Protein 7WLI (pdb70)

Radius of gyration: 34.51 Å; Cα contacts (8 Å, |Δi|>4): 1277; chains: 1; bounding box: 98×107×90 Å

Nearest PDB structures (foldseek):
  7wll-assembly1_A  TM=9.984E-01  e=0.000E+00  Homo sapiens
  9ayk-assembly1_A  TM=9.720E-01  e=9.589E-101  Homo sapiens
  9ayl-assembly1_A  TM=9.694E-01  e=2.306E-98  Homo sapiens
  6kzp-assembly1_A  TM=9.773E-01  e=3.907E-94  Homo sapiens
  8vqc-assembly1_A  TM=8.114E-01  e=1.935E-43  Periplaneta americana

B-factor: mean 88.67, std 48.74, range [13.74, 192.76]

Organism: Homo sapiens (NCBI:txid9606)

Solvent-accessible surface area: 58260 Å² total; per-residue (Å²): 92,89,100,111,74,76,34,56,132,93,28,104,40,99,192,16,97,85,54,3,46,122,20,1,93,63,0,23,91,10,4,17,89,56,73,13,51,112,25,133,120,34,143,55,98,140,4,101,70,22,78,76,85,8,72,134,6,29,97,44,0,26,99,1,2,63,46,27,38,78,6,78,19,102,181,27,177,174,31,2,44,17,84,69,14,22,122,33,2,67,104,3,6,87,16,11,99,75,19,144,46,44,71,136,116,135,83,116,104,81,59,59,55,30,32,45,2,56,12,0,53,2,11,8,29,32,39,89,53,14,84,78,11,8,66,14,17,73,70,2,63,101,65,19,39,55,2,117,58,19,25,72,12,24,28,2,38,21,0,0,31,0,2,19,31,0,34,1,12,1,69,0,2,0,14,24,75,141,139,52,124,52,184,35,139,104,86,29,51,92,40,21,36,61,86,119,128,27,106,92,10,12,1,0,19,43,127,81,40,119,20,53,17,28,16,146,86,23,61,100,101,224,164,78,51,88,9,150,73,9,112,54,17,120,42,40,33,67,6,0,22,126,19,0,2,4,1,8,65,19,37,32,0,91,16,1,0,16,1,0,2,4,37,19,8,0,20,60,1,0,15,12,1,2,11,0,17,14,72,154,7,62,80,20,0,48,91,0,5,66,45,0,4,36,88,11,38,32,15,9,19,1,3,2,4,5,27,1,11,54,5,77,86,97,92,103,136,148,162,154,234,135,76,96,77,135,60,88,39,100,30,109,47,63,164,64,62,110,40,18,42,102,9,3,87,72,4,22,80,14,12,12,84,15,49,42,146,48,65,149,120,37,58,71,97,30,95,106,41,11,63,80,12,2,55,65,8,25,105,21,40,99,44,20,72,39,5,55,30,137,153,61,7,84,63,71,82,83,11,61,52,10,11,82,4,10,110,40,6,71,155,15,55,110,20,144,92,123,43,10,104,74,80,17,70,39,88,34,10,46,2,18,72,8,52,42,59,17,75,83,21,35,78,160,24,56,79,61,4,104,123,8,80,105,71,5,40,29,0,48,110,11,25,95,22,27,20,24,17,25,0,1,35,0,1,29,47,0,11,56,106,2,27,85,150,80,133,71,75,93,47,80,66,24,65,23,13,0,22,41,44,86,38,0,42,10,1,0,25,4,0,3,26,41,12,34,0,10,55,0,3,9,28,0,5,45,48,56,43,62,195,10,8,108,15,0,45,17,0,0,42,99,0,21,19,13,11,66,10,0,10,5,0,14,4,2,32,46,75,78,200,90,156,60,80,92,188,114,40,70,152,54,6,51,45,72,1,120,97,1,12,97,4,9,28,65,34,64,57,96,30,131,92,60,36,110,91,78,106,99,2,54,72,4,23,94,91,13,9,58,54,8,49,34,7,24,74,52,35,21,68,32,61,8,96,174,163,54,125,124,7,1,75,146,45,86,54,31,68,46,5,9,96,3,3,134,9,11,68,84,6,34,90,26,46,129,46,83,96,69,19,81,198,51,99,38,69,43,84,88,8,80,33,43,53,1,54,17,0,38,2,20,10,28,27,23,113,26,6,82,109,15,20,100,39,16,85,50,0,64,144,57,6,22,50,8,58,111,4,12,66,38,50,26,63,23,22,0,1,40,0,1,34,42,2,49,0,42,3,33,34,0,91,32,143,52,60,124,134,25,82,55,92,74,46,0,101,83,33,116,70,135,28,25,59,31,69,8,0,1,10,72,38,51,55,0,53,23,0,0,29,0,0,14,35,52,9,5,0,2,90,1,2,26,29,0,0,17,4,41,23,83,58,47,11,30,71,87,45,98,50,44,189,31,14,112,14,0,34,40,0,1,101,52,2,33,35,8,62,38,1,34,16,0,8,1,0,23,26,29,48,107,100,47,111,98,98,21,104,53,64,22,46,158,103,126,88,102,57,138,90,91,152,75,95,99,131,172,156,166,87,112,193,104,60,87,106,60,13,70,121,105,118,63,91,91,34,53,60,128,29,53,38,150,159,47,44,98,107,26,37,123,9,0,61,72,2,18,74,16,8,35,81,32,50,54,126,44,66,101,81,41,78,59,44,24,80,141,40,21,69,128,6,1,76,23,0,51,110,17,11,78,47,69,76,65,6,60,43,81,53,33,39,134,155,50,139,44,32,63,44,20,47,46,7,8,93,67,4,48,103,9,37,75,33,34,88,41,107,125,89,85,67,107,127,37,89,98,59,82,42,64,56,26,71,17,86,39,11,32,5,0,68,16,30,20,104,92,20,98,23,1,97,62,13,63,76,11,34,87,61,2,87,80,97,15,34,44,10,30,100,18,20,92,14,25,0,29,15,32,0,6,30,0,5,39,26,0,2,103,5,57,39,62,115,119,14,98,37,99,4,0,62,92,54,0,4,0,50,42,26,45,34,0,61,31,0,0,27,1,2,10,15,28,6,57,3,12,4,0,1,45,0,0,13,33,107,14,93,137,78,25,141,10,6,76,25,73,7,97,171,44,0,20,112,5,0,33,26,0,14,96,49,0,76,36,9,35,40,10,8,9,1,18,15,1,14,66,22,20,32,31,73,106,149

GO terms:
  GO:0005245 voltage-gated calcium channel activity (F, IMP)
  GO:0005245 voltage-gated calcium channel activity (F, TAS)
  GO:0007165 signal transduction (P, TAS)
  GO:0005886 plasma membrane (C, TAS)
  GO:0005515 protein binding (F, IPI)
  GO:0005245 voltage-gated calcium channel activity (F, IDA)

Secondary structure (P-SEA, 3-state):
cccccccccccccaaaaaaaaaaaaaaaaaaaacccccccccccaaaaaaaaaaaaaaaaaaaaaaaaaacccccccccccccaaaaaaaaaaaaaaaaaaaaaaccccccccccccccccccccccaaaaaaaaaaaaacccaaaaaaaaaaaaaaaaaaaaacccccccccccccccccccccccccccccccccccccccccccccccccccccccccccccccccccccccccccccccccccccaaaaaaaaaaaaaccaaaaaaaaaaacccccaaaaaaaaaacccccaaaaaaaaaaaaaaaaaaaaaaaacccaaaaaaaaaaaaaaaaaaaaaaaaaaaaaaaccccccaaaaaaaaaaaaaaaaaaaaaaaaaaaccccccccccaaaaaaaaaaaaaaaaaacccccccccccccccccccccccccaaaaaaaaaaaaaaaaaaaaaaaaaaaaaaaaaaaaaccccccccccccccccccccccccaaaaaaaaaaaaaccaaaaaaaaaaaccccccaaaaaaaaaaccccaaaaaaaaaaaaaccccccccaaaaaaaaaaaaaaaaaaccccccccccaaaaaaaaaaaaaaaaaaaaaaaaaaacccccccccccccaaaaaaaaaaaaaaaaaaaaaaccccccaaaaaaaaaaaaaacccccccccaaaaaaaaaaaaaaaaaaaaaaaaaaaaaaaaaaaaacccccccccccccccccccaaaaaaacccccccccccccaaaaaaaaaaaaaccaaaaaaaaaaacccccccccccccccaaaaaaaaaaaaaaaaaaaaaaaaaaaaaaaaaaaaaaaaaaaaaaaaaaaaaaaaccccccccccccccccccccccccaaaaaaaaaaaaaaaaaaaaccccccaaaaaaaaaaaaaaaaaaaaaaaaaaaaccccccccaaaaaaaaaaaaaaaaaaaaaaaaacccccccaaaaaaaaaacccccccccccaaaaaaaaaaaaaacaaaaaaaaaaaaaaaaaaaaaaaacccccccccccccccccccccccaaaaaaaaaaaaaccaaaaaaaaaacccccccccccccccccaaaaaaaaaaaaaaaaaaaaaaaaaaaaaaaac

InterPro domains:
  IPR002077 Voltage-dependent calcium channel, alpha-1 subunit [PR00167] (802-828)
  IPR002077 Voltage-dependent calcium channel, alpha-1 subunit [PR00167] (1361-1373)
  IPR005445 Voltage-dependent calcium channel, T-type, alpha-1 subunit [PR01629] (59-75)
  IPR005445 Voltage-dependent calcium channel, T-type, alpha-1 subunit [PR01629] (101-117)
  IPR005445 Voltage-dependent calcium channel, T-type, alpha-1 subunit [PR01629] (430-444)
  IPR005445 Voltage-dependent calcium channel, T-type, alpha-1 subunit [PR01629] (658-671)
  IPR005445 Voltage-dependent calcium channel, T-type, alpha-1 subunit [PR01629] (1442-1457)
  IPR005821 Ion transport domain [PF00520] (78-408)
  IPR005821 Ion transport domain [PF00520] (640-868)
  IPR005821 Ion transport domain [PF00520] (1169-1441)
  IPR005821 Ion transport domain [PF00520] (1487-1740)
  IPR027359 Voltage-dependent channel domain superfamily [G3DSA:1.20.120.350] (69-190)
  IPR027359 Voltage-dependent channel domain superfamily [G3DSA:1.20.120.350] (631-751)
  IPR027359 Voltage-dependent channel domain superfamily [G3DSA:1.20.120.350] (1161-1294)
  IPR027359 Voltage-dependent channel domain superfamily [G3DSA:1.20.120.350] (1477-1602)
  IPR050599 Voltage-dependent calcium channel alpha-1 subunit [PTHR45628] (30-1755)

Foldseek 3Di:
DVQLVVQQCVLPPVVNLVVVVVLLVVLLVLLQPDFLVPCDVNPDDSSVVSVVSVVVSLVVLVVSLVSQCSHQPPDDCSHQVNDPLSVVSVVLNVLVVVCVVCVVVVNNPLPSVLCSLCSNVSVQCSPVLSVVLVVLLVVLVVLLVLLVVVVVLLLLLLLLLQQLQFFLLLQWFQAFDPDDDDPDDPPDDRGDAPDPPQQPTDRAEADVQPADHHLVVDDQPPVDRPSNRSHHIDRDDQGHLLNQAGSFFSLSSSLVLVCVLLLACLVSSLSSVRRRGNVPCVVVSVVSNCCRNFVRLLLLLLSLLVSSQVSVVVVVVVVPLVCLQVLVCCVPVVVVLVVVVVLLVVLLVLLQFAFFPDDPVSVVVSVVSLVVSLVVLVVVLVSCCNSQPVCRCVVDCLSVLSVVLSVLSVCLVVPPPDDSVQVSVLVNLSSLVSCCVPDPVLVVVVVVLVLLVVSCVSLVVVLVSLLSSLLSSQCSLQAPQQFQADDPPGRHGDQCGSSRSLSSSVNLVLLLLPECVVVVLSSSCSRRHVVCVVSSVVSNCCRSSRSVSSSLSSSLVSPPADDADDDCVLVVVLVLLVVLLVLLQFPFPPDDPPDPVVVVSVVSLVVSLVVLVVVVVRQCNVANDPPDPRGQPNDDLSVVSVVLSVLSVVLVVVVVVCPVCPPCVVVNLVSLLSVLVNSPSSLVSDVLLVVLVVVLVVLVVLLVSLVVVLVSVLSSLLSSQCSQFHQQQWAQPADNSPPFWFVVSSVVVVGDTDHDQQGNRRSVSSSLNLLCLQSSYPLVVVLQSSQQGDDRTTHRHGRNDVVCVCSSVVSNVVSVSSVSVSLSSSLVSVVVVVVVVCVPPVVVVVVCVVVVVVVVVVVPCPPPPQVVLCVVVCVCLQPVCPDPVNVVVVVVLLVVLSVLSSGRGHPDDVVSVVVSLVSLVVSLVVLVVVLVSVCSNDPCPCCVVVVVNVLSVVLSVLSVVLNVVVVCVVVVVDDDDVVVNSVSSSVNSSSNVVVCVVPVVNVLLVVLVVVLCSSLVSLVVVLVSLLSSLLSSCSSQQQPLDDDPQQPAFQLDPLCGSRRSVSVSVVLVSLLSSHCLVSVLSSQQAQHPPPDCNNVDVCVVPSSVSSSVSNVVSVSSSSVSSSSSSSSVVVSVVD

Structure (mmCIF, N/CA/C/O backbone):
data_7WLI
#
_entry.id   7WLI
#
_cell.length_a   1.00
_cell.length_b   1.00
_cell.length_c   1.00
_cell.angle_alpha   90.00
_cell.angle_beta   90.00
_cell.angle_gamma   90.00
#
_symmetry.space_group_name_H-M   'P 1'
#
loop_
_entity.id
_entity.type
_entity.pdbx_description
1 polymer 'Voltage-dependent T-type calcium channel subunit alpha-1I'
2 non-polymer 'CALCIUM ION'
3 non-polymer 2-acetamido-2-deoxy-beta-D-glucopyranose
4 non-polymer 1,2-Distearoyl-sn-glycerophosphoethanolamine
5 non-polymer 'CHOLESTEROL HEMISUCCINATE'
#
loop_
_atom_site.group_PDB
_atom_site.id
_atom_site.type_symbol
_atom_site.label_atom_id
_atom_site.label_alt_id
_atom_site.label_comp_id
_atom_site.label_asym_id
_atom_site.label_entity_id
_atom_site.label_seq_id
_atom_site.pdbx_PDB_ins_code
_atom_site.Cartn_x
_atom_site.Cartn_y
_atom_site.Cartn_z
_atom_site.occupancy
_atom_site.B_iso_or_equiv
_atom_site.auth_seq_id
_atom_site.auth_comp_id
_atom_site.auth_asym_id
_atom_site.auth_atom_id
_atom_site.pdbx_PDB_model_num
ATOM 1 N N . THR A 1 66 ? 87.287 153.673 134.178 1.00 149.14 66 THR A N 1
ATOM 2 C CA . THR A 1 66 ? 86.115 154.321 134.755 1.00 149.14 66 THR A CA 1
ATOM 3 C C . THR A 1 66 ? 86.518 155.477 135.664 1.00 149.14 66 THR A C 1
ATOM 4 O O . THR A 1 66 ? 87.705 155.733 135.867 1.00 149.14 66 THR A O 1
ATOM 8 N N . SER A 1 67 ? 85.519 156.177 136.202 1.00 150.53 67 SER A N 1
ATOM 9 C CA . SER A 1 67 ? 85.797 157.314 137.079 1.00 150.53 67 SER A CA 1
ATOM 10 C C . SER A 1 67 ? 86.554 156.922 138.342 1.00 150.53 67 SER A C 1
ATOM 11 O O . SER A 1 67 ? 87.541 157.602 138.674 1.00 150.53 67 SER A O 1
ATOM 14 N N . PRO A 1 68 ? 86.162 155.884 139.098 1.00 149.25 68 PRO A N 1
ATOM 15 C CA . PRO A 1 68 ? 86.978 155.510 140.268 1.00 149.25 68 PRO A CA 1
ATOM 16 C C . PRO A 1 68 ? 88.403 155.127 139.908 1.00 149.25 68 PRO A C 1
ATOM 17 O O . PRO A 1 68 ? 89.334 155.446 140.657 1.00 149.25 68 PRO A O 1
ATOM 21 N N . ARG A 1 69 ? 88.598 154.446 138.777 1.00 143.44 69 ARG A N 1
ATOM 22 C CA . ARG A 1 69 ? 89.950 154.135 138.327 1.00 143.44 69 ARG A CA 1
ATOM 23 C C . ARG A 1 69 ? 90.703 155.400 137.935 1.00 143.44 69 ARG A C 1
ATOM 24 O O . ARG A 1 69 ? 91.888 155.548 138.254 1.00 143.44 69 ARG A O 1
ATOM 32 N N . ASN A 1 70 ? 90.027 156.328 137.253 1.00 146.84 70 ASN A N 1
ATOM 33 C CA . ASN A 1 70 ? 90.678 157.544 136.777 1.00 146.84 70 ASN A CA 1
ATOM 34 C C . ASN A 1 70 ? 91.193 158.417 137.914 1.00 146.84 70 ASN A C 1
ATOM 35 O O . ASN A 1 70 ? 92.111 159.214 137.698 1.00 146.84 70 ASN A O 1
ATOM 40 N N . TRP A 1 71 ? 90.621 158.290 139.113 1.00 143.69 71 TRP A N 1
ATOM 41 C CA . TRP A 1 71 ? 91.036 159.140 140.224 1.00 143.69 71 TRP A CA 1
ATOM 42 C C . TRP A 1 71 ? 92.485 158.882 140.618 1.00 143.69 71 TRP A C 1
ATOM 43 O O . TRP A 1 71 ? 93.220 159.819 140.952 1.00 143.69 71 TRP A O 1
ATOM 45 N N . CYS A 1 72 ? 92.917 157.620 140.582 1.00 142.04 72 CYS A N 1
ATOM 46 C CA . CYS A 1 72 ? 94.217 157.235 141.112 1.00 142.04 72 CYS A CA 1
ATOM 47 C C . CYS A 1 72 ? 95.259 156.910 140.050 1.00 142.04 72 CYS A C 1
ATOM 48 O O . CYS A 1 72 ? 96.442 156.809 140.391 1.00 142.04 72 CYS A O 1
ATOM 51 N N . ILE A 1 73 ? 94.864 156.743 138.784 1.00 144.50 73 ILE A N 1
ATOM 52 C CA . ILE A 1 73 ? 95.818 156.314 137.762 1.00 144.50 73 ILE A CA 1
ATOM 53 C C . ILE A 1 73 ? 96.950 157.319 137.606 1.00 144.50 73 ILE A C 1
ATOM 54 O O . ILE A 1 73 ? 98.098 156.934 137.353 1.00 144.50 73 ILE A O 1
ATOM 59 N N . LYS A 1 74 ? 96.654 158.613 137.743 1.00 146.32 74 LYS A N 1
ATOM 60 C CA . LYS A 1 74 ? 97.698 159.622 137.604 1.00 146.32 74 LYS A CA 1
ATOM 61 C C . LYS A 1 74 ? 98.763 159.466 138.682 1.00 146.32 74 LYS A C 1
ATOM 62 O O . LYS A 1 74 ? 99.961 159.576 138.401 1.00 146.32 74 LYS A O 1
ATOM 68 N N . MET A 1 75 ? 98.345 159.207 139.924 1.00 144.81 75 MET A N 1
ATOM 69 C CA . MET A 1 75 ? 99.315 159.003 140.995 1.00 144.81 75 MET A CA 1
ATOM 70 C C . MET A 1 75 ? 100.066 157.688 140.820 1.00 144.81 75 MET A C 1
ATOM 71 O O . MET A 1 75 ? 101.280 157.626 141.045 1.00 144.81 75 MET A O 1
ATOM 76 N N . VAL A 1 76 ? 99.360 156.626 140.424 1.00 141.05 76 VAL A N 1
ATOM 77 C CA . VAL A 1 76 ? 100.003 155.327 140.237 1.00 141.05 76 VAL A CA 1
ATOM 78 C C . VAL A 1 76 ? 101.025 155.395 139.109 1.00 141.05 76 VAL A C 1
ATOM 79 O O . VAL A 1 76 ? 102.153 154.906 139.238 1.00 141.05 76 VAL A O 1
ATOM 83 N N . CYS A 1 77 ? 100.648 156.008 137.988 1.00 142.11 77 CYS A N 1
ATOM 84 C CA . CYS A 1 77 ? 101.543 156.106 136.843 1.00 142.11 77 CYS A CA 1
ATOM 85 C C . CYS A 1 77 ? 102.587 157.203 136.997 1.00 142.11 77 CYS A C 1
ATOM 86 O O . CYS A 1 77 ? 103.493 157.294 136.163 1.00 142.11 77 CYS A O 1
ATOM 89 N N . ASN A 1 78 ? 102.482 158.025 138.029 1.00 141.30 78 ASN A N 1
ATOM 90 C CA . ASN A 1 78 ? 103.471 159.065 138.282 1.00 141.30 78 ASN A CA 1
ATOM 91 C C . ASN A 1 78 ? 104.783 158.418 138.708 1.00 141.30 78 ASN A C 1
ATOM 92 O O . ASN A 1 78 ? 104.790 157.632 139.664 1.00 141.30 78 ASN A O 1
ATOM 97 N N . PRO A 1 79 ? 105.902 158.701 138.036 1.00 138.34 79 PRO A N 1
ATOM 98 C CA . PRO A 1 79 ? 107.186 158.132 138.481 1.00 138.34 79 PRO A CA 1
ATOM 99 C C . PRO A 1 79 ? 107.577 158.549 139.888 1.00 138.34 79 PRO A C 1
ATOM 100 O O . PRO A 1 79 ? 108.445 157.903 140.489 1.00 138.34 79 PRO A O 1
ATOM 104 N N . TRP A 1 80 ? 106.975 159.612 140.428 1.00 134.96 80 TRP A N 1
ATOM 105 C CA . TRP A 1 80 ? 107.166 159.934 141.837 1.00 134.96 80 TRP A CA 1
ATOM 106 C C . TRP A 1 80 ? 106.737 158.778 142.730 1.00 134.96 80 TRP A C 1
ATOM 107 O O . TRP A 1 80 ? 107.338 158.548 143.788 1.00 134.96 80 TRP A O 1
ATOM 118 N N . PHE A 1 81 ? 105.702 158.040 142.321 1.00 131.21 81 PHE A N 1
ATOM 119 C CA . PHE A 1 81 ? 105.258 156.895 143.107 1.00 131.21 81 PHE A CA 1
ATOM 120 C C . PHE A 1 81 ? 106.310 155.793 143.120 1.00 131.21 81 PHE A C 1
ATOM 121 O O . PHE A 1 81 ? 106.570 155.192 144.165 1.00 131.21 81 PHE A O 1
ATOM 129 N N . GLU A 1 82 ? 106.934 155.516 141.974 1.00 122.43 82 GLU A N 1
ATOM 130 C CA . GLU A 1 82 ? 108.022 154.543 141.964 1.00 122.43 82 GLU A CA 1
ATOM 131 C C . GLU A 1 82 ? 109.230 155.048 142.742 1.00 122.43 82 GLU A C 1
ATOM 132 O O . GLU A 1 82 ? 109.947 154.251 143.360 1.00 122.43 82 GLU A O 1
ATOM 138 N N . CYS A 1 83 ? 109.471 156.361 142.730 1.00 119.02 83 CYS A N 1
ATOM 139 C CA . CYS A 1 83 ? 110.578 156.913 143.504 1.00 119.02 83 CYS A CA 1
ATOM 140 C C . CYS A 1 83 ? 110.360 156.702 144.998 1.00 119.02 83 CYS A C 1
ATOM 141 O O . CYS A 1 83 ? 111.263 156.252 145.712 1.00 119.02 83 CYS A O 1
ATOM 144 N N . VAL A 1 84 ? 109.158 157.012 145.490 1.00 109.61 84 VAL A N 1
ATOM 145 C CA . VAL A 1 84 ? 108.878 156.769 146.902 1.00 109.61 84 VAL A CA 1
ATOM 146 C C . VAL A 1 84 ? 108.805 155.273 147.193 1.00 109.61 84 VAL A C 1
ATOM 147 O O . VAL A 1 84 ? 109.104 154.847 148.315 1.00 109.61 84 VAL A O 1
ATOM 151 N N . SER A 1 85 ? 108.449 154.456 146.198 1.00 99.72 85 SER A N 1
ATOM 152 C CA . SER A 1 85 ? 108.486 153.009 146.374 1.00 99.72 85 SER A CA 1
ATOM 153 C C . SER A 1 85 ? 109.909 152.528 146.631 1.00 99.72 85 SER A C 1
ATOM 154 O O . SER A 1 85 ? 110.150 151.748 147.556 1.00 99.72 85 SER A O 1
ATOM 157 N N . MET A 1 86 ? 110.868 152.988 145.824 1.00 86.43 86 MET A N 1
ATOM 158 C CA . MET A 1 86 ? 112.271 152.688 146.106 1.00 86.43 86 MET A CA 1
ATOM 159 C C . MET A 1 86 ? 112.722 153.256 147.442 1.00 86.43 86 MET A C 1
ATOM 160 O O . MET A 1 86 ? 113.498 152.616 148.162 1.00 86.43 86 MET A O 1
ATOM 165 N N . LEU A 1 87 ? 112.276 154.464 147.781 1.00 86.58 87 LEU A N 1
ATOM 166 C CA . LEU A 1 87 ? 112.667 155.046 149.058 1.00 86.58 87 LEU A CA 1
ATOM 167 C C . LEU A 1 87 ? 112.255 154.141 150.210 1.00 86.58 87 LEU A C 1
ATOM 168 O O . LEU A 1 87 ? 113.068 153.810 151.081 1.00 86.58 87 LEU A O 1
ATOM 173 N N . VAL A 1 88 ? 111.001 153.693 150.205 1.00 86.64 88 VAL A N 1
ATOM 174 C CA . VAL A 1 88 ? 110.531 152.855 151.301 1.00 86.64 88 VAL A CA 1
ATOM 175 C C . VAL A 1 88 ? 111.104 151.448 151.207 1.00 86.64 88 VAL A C 1
ATOM 176 O O . VAL A 1 88 ? 111.265 150.781 152.229 1.00 86.64 88 VAL A O 1
ATOM 180 N N . ILE A 1 89 ? 111.422 150.965 150.003 1.00 77.66 89 ILE A N 1
ATOM 181 C CA . ILE A 1 89 ? 112.050 149.650 149.882 1.00 77.66 89 ILE A CA 1
ATOM 182 C C . ILE A 1 89 ? 113.432 149.664 150.521 1.00 77.66 89 ILE A C 1
ATOM 183 O O . ILE A 1 89 ? 113.792 148.764 151.289 1.00 77.66 89 ILE A O 1
ATOM 188 N N . LEU A 1 90 ? 114.224 150.696 150.224 1.00 71.57 90 LEU A N 1
ATOM 189 C CA . LEU A 1 90 ? 115.540 150.802 150.842 1.00 71.57 90 LEU A CA 1
ATOM 190 C C . LEU A 1 90 ? 115.431 151.072 152.336 1.00 71.57 90 LEU A C 1
ATOM 191 O O . LEU A 1 90 ? 116.252 150.577 153.118 1.00 71.57 90 LEU A O 1
ATOM 195 N N . LEU A 1 91 ? 114.417 151.828 152.758 1.00 74.16 91 LEU A N 1
ATOM 196 C CA . LEU A 1 91 ? 114.211 152.025 154.187 1.00 74.16 91 LEU A CA 1
ATOM 197 C C . LEU A 1 91 ? 113.847 150.710 154.868 1.00 74.16 91 LEU A C 1
ATOM 198 O O . LEU A 1 91 ? 114.299 150.439 155.984 1.00 74.16 91 LEU A O 1
ATOM 203 N N . ASN A 1 92 ? 113.043 149.877 154.204 1.00 69.44 92 ASN A N 1
ATOM 204 C CA . ASN A 1 92 ? 112.710 148.562 154.741 1.00 69.44 92 ASN A CA 1
ATOM 205 C C . ASN A 1 92 ? 113.942 147.672 154.818 1.00 69.44 92 ASN A C 1
ATOM 206 O O . ASN A 1 92 ? 114.098 146.898 155.768 1.00 69.44 92 ASN A O 1
ATOM 211 N N . CYS A 1 93 ? 114.816 147.752 153.814 1.00 64.35 93 CYS A N 1
ATOM 212 C CA . CYS A 1 93 ? 116.077 147.022 153.881 1.00 64.35 93 CYS A CA 1
ATOM 213 C C . CYS A 1 93 ? 116.900 147.464 155.083 1.00 64.35 93 CYS A C 1
ATOM 214 O O . CYS A 1 93 ? 117.459 146.630 155.805 1.00 64.35 93 CYS A O 1
ATOM 217 N N . VAL A 1 94 ? 116.980 148.774 155.320 1.00 67.31 94 VAL A N 1
ATOM 218 C CA . VAL A 1 94 ? 117.723 149.276 156.475 1.00 67.31 94 VAL A CA 1
ATOM 219 C C . VAL A 1 94 ? 117.076 148.808 157.774 1.00 67.31 94 VAL A C 1
ATOM 220 O O . VAL A 1 94 ? 117.766 148.514 158.757 1.00 67.31 94 VAL A O 1
ATOM 224 N N . THR A 1 95 ? 115.745 148.728 157.803 1.00 68.51 95 THR A N 1
ATOM 225 C CA . THR A 1 95 ? 115.070 148.278 159.017 1.00 68.51 95 THR A CA 1
ATOM 226 C C . THR A 1 95 ? 115.305 146.794 159.262 1.00 68.51 95 THR A C 1
ATOM 227 O O . THR A 1 95 ? 115.424 146.359 160.413 1.00 68.51 95 THR A O 1
ATOM 231 N N . LEU A 1 96 ? 115.360 146.000 158.193 1.00 63.22 96 LEU A N 1
ATOM 232 C CA . LEU A 1 96 ? 115.670 144.583 158.341 1.00 63.22 96 LEU A CA 1
ATOM 233 C C . LEU A 1 96 ? 117.114 144.375 158.765 1.00 63.22 96 LEU A C 1
ATOM 234 O O . LEU A 1 96 ? 117.413 143.433 159.506 1.00 63.22 96 LEU A O 1
ATOM 239 N N . GLY A 1 97 ? 118.021 145.238 158.306 1.00 56.67 97 GLY A N 1
ATOM 240 C CA . GLY A 1 97 ? 119.423 145.078 158.635 1.00 56.67 97 GLY A CA 1
ATOM 241 C C . GLY A 1 97 ? 119.761 145.319 160.089 1.00 56.67 97 GLY A C 1
ATOM 242 O O . GLY A 1 97 ? 120.797 144.841 160.560 1.00 56.67 97 GLY A O 1
ATOM 243 N N . MET A 1 98 ? 118.911 146.038 160.813 1.00 67.52 98 MET A N 1
ATOM 244 C CA . MET A 1 98 ? 119.206 146.437 162.181 1.00 67.52 98 MET A CA 1
ATOM 245 C C . MET A 1 98 ? 118.833 145.375 163.206 1.00 67.52 98 MET A C 1
ATOM 246 O O . MET A 1 98 ? 119.000 145.613 164.406 1.00 67.52 98 MET A O 1
ATOM 251 N N . TYR A 1 99 ? 118.321 144.227 162.767 1.00 63.12 99 TYR A N 1
ATOM 252 C CA . TYR A 1 99 ? 118.016 143.137 163.685 1.00 63.12 99 TYR A CA 1
ATOM 253 C C . TYR A 1 99 ? 119.292 142.683 164.384 1.00 63.12 99 TYR A C 1
ATOM 254 O O . TYR A 1 99 ? 120.333 142.507 163.748 1.00 63.12 99 TYR A O 1
ATOM 263 N N . GLN A 1 100 ? 119.214 142.510 165.703 1.00 76.74 100 GLN A N 1
ATOM 264 C CA . GLN A 1 100 ? 120.325 142.010 166.511 1.00 76.74 100 GLN A CA 1
ATOM 265 C C . GLN A 1 100 ? 119.870 140.713 167.166 1.00 76.74 100 GLN A C 1
ATOM 266 O O . GLN A 1 100 ? 119.332 140.730 168.283 1.00 76.74 100 GLN A O 1
ATOM 272 N N . PRO A 1 101 ? 120.074 139.565 166.512 1.00 63.21 101 PRO A N 1
ATOM 273 C CA . PRO A 1 101 ? 119.539 138.308 167.065 1.00 63.21 101 PRO A CA 1
ATOM 274 C C . PRO A 1 101 ? 120.029 138.006 168.468 1.00 63.21 101 PRO A C 1
ATOM 275 O O . PRO A 1 101 ? 119.265 137.488 169.292 1.00 63.21 101 PRO A O 1
ATOM 279 N N . CYS A 1 102 ? 121.289 138.322 168.767 1.00 80.69 102 CYS A N 1
ATOM 280 C CA . CYS A 1 102 ? 121.809 138.090 170.109 1.00 80.69 102 CYS A CA 1
ATOM 281 C C . CYS A 1 102 ? 121.156 139.016 171.127 1.00 80.69 102 CYS A C 1
ATOM 282 O O . CYS A 1 102 ? 120.864 138.601 172.254 1.00 80.69 102 CYS A O 1
ATOM 285 N N . ASP A 1 103 ? 120.916 140.271 170.750 1.00 97.67 103 ASP A N 1
ATOM 286 C CA . ASP A 1 103 ? 120.450 141.281 171.691 1.00 97.67 103 ASP A CA 1
ATOM 287 C C . ASP A 1 103 ? 118.954 141.552 171.614 1.00 97.67 103 ASP A C 1
ATOM 288 O O . ASP A 1 103 ? 118.350 141.900 172.634 1.00 97.67 103 ASP A O 1
ATOM 293 N N . ASP A 1 104 ? 118.336 141.405 170.441 1.00 106.06 104 ASP A N 1
ATOM 294 C CA . ASP A 1 104 ? 116.905 141.670 170.288 1.00 106.06 104 ASP A CA 1
ATOM 295 C C . ASP A 1 104 ? 116.113 140.452 170.765 1.00 106.06 104 ASP A C 1
ATOM 296 O O . ASP A 1 104 ? 115.540 139.685 169.988 1.00 106.06 104 ASP A O 1
ATOM 301 N N . MET A 1 105 ? 116.094 140.282 172.085 1.00 133.72 105 MET A N 1
ATOM 302 C CA . MET A 1 105 ? 115.368 139.185 172.724 1.00 133.72 105 MET A CA 1
ATOM 303 C C . MET A 1 105 ? 113.964 139.675 173.051 1.00 133.72 105 MET A C 1
ATOM 304 O O . MET A 1 105 ? 113.768 140.470 173.973 1.00 133.72 105 MET A O 1
ATOM 309 N N . ASP A 1 106 ? 112.983 139.205 172.280 1.00 152.33 106 ASP A N 1
ATOM 310 C CA . ASP A 1 106 ? 111.576 139.580 172.395 1.00 152.33 106 ASP A CA 1
ATOM 311 C C . ASP A 1 106 ? 111.348 141.075 172.193 1.00 152.33 106 ASP A C 1
ATOM 312 O O . ASP A 1 106 ? 110.241 141.568 172.446 1.00 152.33 106 ASP A O 1
ATOM 317 N N . CYS A 1 107 ? 112.371 141.805 171.743 1.00 154.95 107 CYS A N 1
ATOM 318 C CA . CYS A 1 107 ? 112.260 143.220 171.385 1.00 154.95 107 CYS A CA 1
ATOM 319 C C . CYS A 1 107 ? 111.900 144.087 172.592 1.00 154.95 107 CYS A C 1
ATOM 320 O O . CYS A 1 107 ? 111.047 144.975 172.517 1.00 154.95 107 CYS A O 1
ATOM 323 N N . LEU A 1 108 ? 112.561 143.825 173.714 1.00 154.23 108 LEU A N 1
ATOM 324 C CA . LEU A 1 108 ? 112.438 144.670 174.904 1.00 154.23 108 LEU A CA 1
ATOM 325 C C . LEU A 1 108 ? 113.571 145.693 174.957 1.00 154.23 108 LEU A C 1
ATOM 326 O O . LEU A 1 108 ? 114.366 145.740 175.895 1.00 154.23 108 LEU A O 1
ATOM 331 N N . SER A 1 109 ? 113.635 146.528 173.922 1.00 139.54 109 SER A N 1
ATOM 332 C CA . SER A 1 109 ? 114.661 147.557 173.835 1.00 139.54 109 SER A CA 1
ATOM 333 C C . SER A 1 109 ? 114.121 148.729 173.030 1.00 139.54 109 SER A C 1
ATOM 334 O O . SER A 1 109 ? 113.085 148.632 172.369 1.00 139.54 109 SER A O 1
ATOM 337 N N . ASP A 1 110 ? 114.836 149.853 173.108 1.00 134.40 110 ASP A N 1
ATOM 338 C CA . ASP A 1 110 ? 114.416 151.059 172.401 1.00 134.40 110 ASP A CA 1
ATOM 339 C C . ASP A 1 110 ? 114.416 150.837 170.893 1.00 134.40 110 ASP A C 1
ATOM 340 O O . ASP A 1 110 ? 113.360 150.855 170.243 1.00 134.40 110 ASP A O 1
ATOM 345 N N . ARG A 1 111 ? 115.602 150.589 170.325 1.00 124.09 111 ARG A N 1
ATOM 346 C CA . ARG A 1 111 ? 115.717 150.432 168.880 1.00 124.09 111 ARG A CA 1
ATOM 347 C C . ARG A 1 111 ? 114.794 149.345 168.361 1.00 124.09 111 ARG A C 1
ATOM 348 O O . ARG A 1 111 ? 114.274 149.460 167.251 1.00 124.09 111 ARG A O 1
ATOM 356 N N . CYS A 1 112 ? 114.540 148.309 169.159 1.00 129.10 112 CYS A N 1
ATOM 357 C CA . CYS A 1 112 ? 113.546 147.321 168.763 1.00 129.10 112 CYS A CA 1
ATOM 358 C C . CYS A 1 112 ? 112.186 147.974 168.547 1.00 129.10 112 CYS A C 1
ATOM 359 O O . CYS A 1 112 ? 111.513 147.706 167.546 1.00 129.10 112 CYS A O 1
ATOM 361 N N . LYS A 1 113 ? 111.780 148.861 169.458 1.00 129.00 113 LYS A N 1
ATOM 362 C CA . LYS A 1 113 ? 110.471 149.498 169.341 1.00 129.00 113 LYS A CA 1
ATOM 363 C C . LYS A 1 113 ? 110.416 150.466 168.162 1.00 129.00 113 LYS A C 1
ATOM 364 O O . LYS A 1 113 ? 109.437 150.470 167.402 1.00 129.00 113 LYS A O 1
ATOM 370 N N . ILE A 1 114 ? 111.448 151.299 167.992 1.00 125.70 114 ILE A N 1
ATOM 371 C CA . ILE A 1 114 ? 111.446 152.210 166.844 1.00 125.70 114 ILE A CA 1
ATOM 372 C C . ILE A 1 114 ? 111.462 151.432 165.532 1.00 125.70 114 ILE A C 1
ATOM 373 O O . ILE A 1 114 ? 110.800 151.819 164.561 1.00 125.70 114 ILE A O 1
ATOM 378 N N . LEU A 1 115 ? 112.197 150.319 165.476 1.00 114.66 115 LEU A N 1
ATOM 379 C CA . LEU A 1 115 ? 112.211 149.517 164.257 1.00 114.66 115 LEU A CA 1
ATOM 380 C C . LEU A 1 115 ? 110.867 148.839 164.015 1.00 114.66 115 LEU A C 1
ATOM 381 O O . LEU A 1 115 ? 110.447 148.687 162.861 1.00 114.66 115 LEU A O 1
ATOM 386 N N . GLN A 1 116 ? 110.176 148.420 165.080 1.00 121.36 116 GLN A N 1
ATOM 387 C CA . GLN A 1 116 ? 108.817 147.917 164.904 1.00 121.36 116 GLN A CA 1
ATOM 388 C C . GLN A 1 116 ? 107.911 148.988 164.317 1.00 121.36 116 GLN A C 1
ATOM 389 O O . GLN A 1 116 ? 107.114 148.708 163.417 1.00 121.36 116 GLN A O 1
ATOM 395 N N . VAL A 1 117 ? 108.022 150.222 164.813 1.00 118.04 117 VAL A N 1
ATOM 396 C CA . VAL A 1 117 ? 107.210 151.311 164.270 1.00 118.04 117 VAL A CA 1
ATOM 397 C C . VAL A 1 117 ? 107.545 151.547 162.801 1.00 118.04 117 VAL A C 1
ATOM 398 O O . VAL A 1 117 ? 106.653 151.758 161.964 1.00 118.04 117 VAL A O 1
ATOM 402 N N . PHE A 1 118 ? 108.837 151.520 162.467 1.00 113.13 118 PHE A N 1
ATOM 403 C CA . PHE A 1 118 ? 109.263 151.720 161.085 1.00 113.13 118 PHE A CA 1
ATOM 404 C C . PHE A 1 118 ? 108.678 150.651 160.171 1.00 113.13 118 PHE A C 1
ATOM 405 O O . PHE A 1 118 ? 108.116 150.959 159.113 1.00 113.13 118 PHE A O 1
ATOM 413 N N . ASP A 1 119 ? 108.802 149.381 160.567 1.00 103.49 119 ASP A N 1
ATOM 414 C CA . ASP A 1 119 ? 108.257 148.296 159.759 1.00 103.49 119 ASP A CA 1
ATOM 415 C C . ASP A 1 119 ? 106.738 148.368 159.677 1.00 103.49 119 ASP A C 1
ATOM 416 O O . ASP A 1 119 ? 106.156 148.006 158.647 1.00 103.49 119 ASP A O 1
ATOM 421 N N . ASP A 1 120 ? 106.084 148.833 160.744 1.00 113.21 120 ASP A N 1
ATOM 422 C CA . ASP A 1 120 ? 104.644 149.046 160.696 1.00 113.21 120 ASP A CA 1
ATOM 423 C C . ASP A 1 120 ? 104.286 150.053 159.615 1.00 113.21 120 ASP A C 1
ATOM 424 O O . ASP A 1 120 ? 103.389 149.813 158.802 1.00 113.21 120 ASP A O 1
ATOM 429 N N . PHE A 1 121 ? 104.990 151.187 159.586 1.00 113.15 121 PHE A N 1
ATOM 430 C CA . PHE A 1 121 ? 104.730 152.185 158.550 1.00 113.15 121 PHE A CA 1
ATOM 431 C C . PHE A 1 121 ? 105.015 151.624 157.161 1.00 113.15 121 PHE A C 1
ATOM 432 O O . PHE A 1 121 ? 104.279 151.905 156.204 1.00 113.15 121 PHE A O 1
ATOM 440 N N . ILE A 1 122 ? 106.077 150.826 157.035 1.00 106.73 122 ILE A N 1
ATOM 441 C CA . ILE A 1 122 ? 106.419 150.241 155.740 1.00 106.73 122 ILE A CA 1
ATOM 442 C C . ILE A 1 122 ? 105.288 149.347 155.250 1.00 106.73 122 ILE A C 1
ATOM 443 O O . ILE A 1 122 ? 104.874 149.417 154.087 1.00 106.73 122 ILE A O 1
ATOM 448 N N . PHE A 1 123 ? 104.765 148.496 156.135 1.00 111.76 123 PHE A N 1
ATOM 449 C CA . PHE A 1 123 ? 103.681 147.609 155.727 1.00 111.76 123 PHE A CA 1
ATOM 450 C C . PHE A 1 123 ? 102.394 148.378 155.462 1.00 111.76 123 PHE A C 1
ATOM 451 O O . PHE A 1 123 ? 101.621 148.007 154.571 1.00 111.76 123 PHE A O 1
ATOM 459 N N . ILE A 1 124 ? 102.135 149.435 156.232 1.00 111.65 124 ILE A N 1
ATOM 460 C CA . ILE A 1 124 ? 100.975 150.276 155.952 1.00 111.65 124 ILE A CA 1
ATOM 461 C C . ILE A 1 124 ? 101.062 150.835 154.540 1.00 111.65 124 ILE A C 1
ATOM 462 O O . ILE A 1 124 ? 100.087 150.801 153.779 1.00 111.65 124 ILE A O 1
ATOM 467 N N . PHE A 1 125 ? 102.237 151.341 154.159 1.00 112.77 125 PHE A N 1
ATOM 468 C CA . PHE A 1 125 ? 102.344 151.939 152.834 1.00 112.77 125 PHE A CA 1
ATOM 469 C C . PHE A 1 125 ? 102.262 150.845 151.769 1.00 112.77 125 PHE A C 1
ATOM 470 O O . PHE A 1 125 ? 101.676 151.053 150.704 1.00 112.77 125 PHE A O 1
ATOM 478 N N . PHE A 1 126 ? 102.834 149.667 152.039 1.00 106.31 126 PHE A N 1
ATOM 479 C CA . PHE A 1 126 ? 102.726 148.573 151.075 1.00 106.31 126 PHE A CA 1
ATOM 480 C C . PHE A 1 126 ? 101.271 148.190 150.839 1.00 106.31 126 PHE A C 1
ATOM 481 O O . PHE A 1 126 ? 100.847 148.000 149.693 1.00 106.31 126 PHE A O 1
ATOM 489 N N . ALA A 1 127 ? 100.485 148.089 151.911 1.00 116.80 127 ALA A N 1
ATOM 490 C CA . ALA A 1 127 ? 99.064 147.797 151.756 1.00 116.80 127 ALA A CA 1
ATOM 491 C C . ALA A 1 127 ? 98.355 148.909 150.993 1.00 116.80 127 ALA A C 1
ATOM 492 O O . ALA A 1 127 ? 97.515 148.640 150.122 1.00 116.80 127 ALA A O 1
ATOM 494 N N . MET A 1 128 ? 98.679 150.165 151.308 1.00 117.42 128 MET A N 1
ATOM 495 C CA . MET A 1 128 ? 98.042 151.288 150.627 1.00 117.42 128 MET A CA 1
ATOM 496 C C . MET A 1 128 ? 98.344 151.272 149.135 1.00 117.42 128 MET A C 1
ATOM 497 O O . MET A 1 128 ? 97.445 151.448 148.308 1.00 117.42 128 MET A O 1
ATOM 502 N N . GLU A 1 129 ? 99.607 151.053 148.769 1.00 118.98 129 GLU A N 1
ATOM 503 C CA . GLU A 1 129 ? 99.963 151.038 147.356 1.00 118.98 129 GLU A CA 1
ATOM 504 C C . GLU A 1 129 ? 99.361 149.832 146.653 1.00 118.98 129 GLU A C 1
ATOM 505 O O . GLU A 1 129 ? 98.969 149.930 145.484 1.00 118.98 129 GLU A O 1
ATOM 511 N N . MET A 1 130 ? 99.253 148.699 147.350 1.00 123.00 130 MET A N 1
ATOM 512 C CA . MET A 1 130 ? 98.586 147.544 146.766 1.00 123.00 130 MET A CA 1
ATOM 513 C C . MET A 1 130 ? 97.138 147.869 146.431 1.00 123.00 130 MET A C 1
ATOM 514 O O . MET A 1 130 ? 96.697 147.675 145.291 1.00 123.00 130 MET A O 1
ATOM 516 N N . VAL A 1 131 ? 96.383 148.382 147.408 1.00 120.96 131 VAL A N 1
ATOM 517 C CA . VAL A 1 131 ? 94.973 148.668 147.153 1.00 120.96 131 VAL A CA 1
ATOM 518 C C . VAL A 1 131 ? 94.832 149.762 146.103 1.00 120.96 131 VAL A C 1
ATOM 519 O O . VAL A 1 131 ? 93.908 149.725 145.281 1.00 120.96 131 VAL A O 1
ATOM 523 N N . LEU A 1 132 ? 95.753 150.729 146.087 1.00 121.24 132 LEU A N 1
ATOM 524 C CA . LEU A 1 132 ? 95.730 151.760 145.057 1.00 121.24 132 LEU A CA 1
ATOM 525 C C . LEU A 1 132 ? 95.901 151.157 143.670 1.00 121.24 132 LEU A C 1
ATOM 526 O O . LEU A 1 132 ? 95.205 151.546 142.727 1.00 121.24 132 LEU A O 1
ATOM 531 N N . LYS A 1 133 ? 96.818 150.201 143.525 1.00 121.96 133 LYS A N 1
ATOM 532 C CA . LYS A 1 133 ? 97.030 149.600 142.216 1.00 121.96 133 LYS A CA 1
ATOM 533 C C . LYS A 1 133 ? 95.913 148.642 141.822 1.00 121.96 133 LYS A C 1
ATOM 534 O O . LYS A 1 133 ? 95.652 148.477 140.625 1.00 121.96 133 LYS A O 1
ATOM 540 N N . MET A 1 134 ? 95.243 147.995 142.783 1.00 125.80 134 MET A N 1
ATOM 541 C CA . MET A 1 134 ? 94.038 147.256 142.398 1.00 125.80 134 MET A CA 1
ATOM 542 C C . MET A 1 134 ? 92.924 148.196 141.948 1.00 125.80 134 MET A C 1
ATOM 543 O O . MET A 1 134 ? 92.222 147.905 140.972 1.00 125.80 134 MET A O 1
ATOM 548 N N . VAL A 1 135 ? 92.744 149.328 142.630 1.00 124.91 135 VAL A N 1
ATOM 549 C CA . VAL A 1 135 ? 91.625 150.211 142.312 1.00 124.91 135 VAL A CA 1
ATOM 550 C C . VAL A 1 135 ? 91.996 151.151 141.173 1.00 124.91 135 VAL A C 1
ATOM 551 O O . VAL A 1 135 ? 91.241 152.074 140.850 1.00 124.91 135 VAL A O 1
ATOM 555 N N . ALA A 1 136 ? 93.155 150.928 140.553 1.00 126.30 136 ALA A N 1
ATOM 556 C CA . ALA A 1 136 ? 93.564 151.728 139.409 1.00 126.30 136 ALA A CA 1
ATOM 557 C C . ALA A 1 136 ? 93.974 150.915 138.191 1.00 126.30 136 ALA A C 1
ATOM 558 O O . ALA A 1 136 ? 94.242 151.513 137.143 1.00 126.30 136 ALA A O 1
ATOM 560 N N . LEU A 1 137 ? 94.035 149.587 138.284 1.00 124.58 137 LEU A N 1
ATOM 561 C CA . LEU A 1 137 ? 94.435 148.782 137.136 1.00 124.58 137 LEU A CA 1
ATOM 562 C C . LEU A 1 137 ? 93.606 147.522 136.931 1.00 124.58 137 LEU A C 1
ATOM 563 O O . LEU A 1 137 ? 93.821 146.834 135.930 1.00 124.58 137 LEU A O 1
ATOM 568 N N . GLY A 1 138 ? 92.656 147.206 137.805 1.00 126.24 138 GLY A N 1
ATOM 569 C CA . GLY A 1 138 ? 91.910 145.971 137.700 1.00 126.24 138 GLY A CA 1
ATOM 570 C C . GLY A 1 138 ? 92.667 144.794 138.288 1.00 126.24 138 GLY A C 1
ATOM 571 O O . GLY A 1 138 ? 93.853 144.866 138.608 1.00 126.24 138 GLY A O 1
ATOM 572 N N . ILE A 1 139 ? 91.957 143.677 138.428 1.00 123.97 139 ILE A N 1
ATOM 573 C CA . ILE A 1 139 ? 92.481 142.490 139.093 1.00 123.97 139 ILE A CA 1
ATOM 574 C C . ILE A 1 139 ? 92.216 141.273 138.217 1.00 123.97 139 ILE A C 1
ATOM 575 O O . ILE A 1 139 ? 91.167 141.181 137.570 1.00 123.97 139 ILE A O 1
ATOM 580 N N . PHE A 1 140 ? 93.178 140.348 138.188 1.00 131.75 140 PHE A N 1
ATOM 581 C CA . PHE A 1 140 ? 93.007 139.024 137.587 1.00 131.75 140 PHE A CA 1
ATOM 582 C C . PHE A 1 140 ? 92.809 139.116 136.071 1.00 131.75 140 PHE A C 1
ATOM 583 O O . PHE A 1 140 ? 91.833 138.618 135.508 1.00 131.75 140 PHE A O 1
ATOM 591 N N . GLY A 1 141 ? 93.764 139.769 135.416 1.00 130.48 141 GLY A N 1
ATOM 592 C CA . GLY A 1 141 ? 93.744 139.890 133.968 1.00 130.48 141 GLY A CA 1
ATOM 593 C C . GLY A 1 141 ? 95.076 140.395 133.461 1.00 130.48 141 GLY A C 1
ATOM 594 O O . GLY A 1 141 ? 95.918 140.870 134.227 1.00 130.48 141 GLY A O 1
ATOM 595 N N . LYS A 1 142 ? 95.254 140.283 132.141 1.00 129.07 142 LYS A N 1
ATOM 596 C CA . LYS A 1 142 ? 96.519 140.674 131.524 1.00 129.07 142 LYS A CA 1
ATOM 597 C C . LYS A 1 142 ? 96.805 142.155 131.738 1.00 129.07 142 LYS A C 1
ATOM 598 O O . LYS A 1 142 ? 97.883 142.530 132.214 1.00 129.07 142 LYS A O 1
ATOM 604 N N . LYS A 1 143 ? 95.848 143.016 131.389 1.00 129.80 143 LYS A N 1
ATOM 605 C CA . LYS A 1 143 ? 95.985 144.438 131.681 1.00 129.80 143 LYS A CA 1
ATOM 606 C C . LYS A 1 143 ? 95.836 144.727 133.168 1.00 129.80 143 LYS A C 1
ATOM 607 O O . LYS A 1 143 ? 96.265 145.788 133.631 1.00 129.80 143 LYS A O 1
ATOM 613 N N . CYS A 1 144 ? 95.263 143.795 133.926 1.00 129.35 144 CYS A N 1
ATOM 614 C CA . CYS A 1 144 ? 94.963 144.024 135.328 1.00 129.35 144 CYS A CA 1
ATOM 615 C C . CYS A 1 144 ? 96.245 144.050 136.159 1.00 129.35 144 CYS A C 1
ATOM 616 O O . CYS A 1 144 ? 97.363 143.958 135.644 1.00 129.35 144 CYS A O 1
ATOM 619 N N . TYR A 1 145 ? 96.066 144.182 137.476 1.00 118.42 145 TYR A N 1
ATOM 620 C CA . TYR A 1 145 ? 97.209 144.287 138.377 1.00 118.42 145 TYR A CA 1
ATOM 621 C C . TYR A 1 145 ? 98.066 143.029 138.334 1.00 118.42 145 TYR A C 1
ATOM 622 O O . TYR A 1 145 ? 99.299 143.111 138.333 1.00 118.42 145 TYR A O 1
ATOM 631 N N . LEU A 1 146 ? 97.436 141.856 138.289 1.00 113.78 146 LEU A N 1
ATOM 632 C CA . LEU A 1 146 ? 98.192 140.612 138.243 1.00 113.78 146 LEU A CA 1
ATOM 633 C C . LEU A 1 146 ? 98.585 140.272 136.812 1.00 113.78 146 LEU A C 1
ATOM 634 O O . LEU A 1 146 ? 98.361 139.149 136.350 1.00 113.78 146 LEU A O 1
ATOM 639 N N . GLY A 1 147 ? 99.176 141.232 136.107 1.00 113.71 147 GLY A N 1
ATOM 640 C CA . GLY A 1 147 ? 99.695 140.984 134.778 1.00 113.71 147 GLY A CA 1
ATOM 641 C C . GLY A 1 147 ? 101.177 140.682 134.802 1.00 113.71 147 GLY A C 1
ATOM 642 O O . GLY A 1 147 ? 101.631 139.685 134.234 1.00 113.71 147 GLY A O 1
ATOM 643 N N . ASP A 1 148 ? 101.939 141.544 135.467 1.00 101.93 148 ASP A N 1
ATOM 644 C CA . ASP A 1 148 ? 103.370 141.337 135.616 1.00 101.93 148 ASP A CA 1
ATOM 645 C C . ASP A 1 148 ? 103.651 140.425 136.803 1.00 101.93 148 ASP A C 1
ATOM 646 O O . ASP A 1 148 ? 102.933 140.437 137.807 1.00 101.93 148 ASP A O 1
ATOM 651 N N . THR A 1 149 ? 104.708 139.621 136.670 1.00 88.82 149 THR A N 1
ATOM 652 C CA . THR A 1 149 ? 105.037 138.639 137.698 1.00 88.82 149 THR A CA 1
ATOM 653 C C . THR A 1 149 ? 105.274 139.305 139.047 1.00 88.82 149 THR A C 1
ATOM 654 O O . THR A 1 149 ? 104.748 138.860 140.073 1.00 88.82 149 THR A O 1
ATOM 658 N N . TRP A 1 150 ? 106.061 140.382 139.064 1.00 77.50 150 TRP A N 1
ATOM 659 C CA . TRP A 1 150 ? 106.447 140.999 140.327 1.00 77.50 150 TRP A CA 1
ATOM 660 C C . TRP A 1 150 ? 105.274 141.640 141.056 1.00 77.50 150 TRP A C 1
ATOM 661 O O . TRP A 1 150 ? 105.350 141.824 142.274 1.00 77.50 150 TRP A O 1
ATOM 672 N N . ASN A 1 151 ? 104.201 141.996 140.348 1.00 95.50 151 ASN A N 1
ATOM 673 C CA . ASN A 1 151 ? 102.995 142.441 141.037 1.00 95.50 151 ASN A CA 1
ATOM 674 C C . ASN A 1 151 ? 102.407 141.314 141.876 1.00 95.50 151 ASN A C 1
ATOM 675 O O . ASN A 1 151 ? 101.952 141.537 143.005 1.00 95.50 151 ASN A O 1
ATOM 680 N N . ARG A 1 152 ? 102.417 140.092 141.339 1.00 93.88 152 ARG A N 1
ATOM 681 C CA . ARG A 1 152 ? 102.012 138.936 142.128 1.00 93.88 152 ARG A CA 1
ATOM 682 C C . ARG A 1 152 ? 102.916 138.766 143.340 1.00 93.88 152 ARG A C 1
ATOM 683 O O . ARG A 1 152 ? 102.450 138.411 144.427 1.00 93.88 152 ARG A O 1
ATOM 691 N N . LEU A 1 153 ? 104.217 139.018 143.173 1.00 89.53 153 LEU A N 1
ATOM 692 C CA . LEU A 1 153 ? 105.138 138.928 144.301 1.00 89.53 153 LEU A CA 1
ATOM 693 C C . LEU A 1 153 ? 104.803 139.965 145.366 1.00 89.53 153 LEU A C 1
ATOM 694 O O . LEU A 1 153 ? 104.819 139.664 146.566 1.00 89.53 153 LEU A O 1
ATOM 699 N N . ASP A 1 154 ? 104.498 141.193 144.945 1.00 92.53 154 ASP A N 1
ATOM 700 C CA . ASP A 1 154 ? 104.098 142.224 145.896 1.00 92.53 154 ASP A CA 1
ATOM 701 C C . ASP A 1 154 ? 102.841 141.810 146.644 1.00 92.53 154 ASP A C 1
ATOM 702 O O . ASP A 1 154 ? 102.748 141.983 147.865 1.00 92.53 154 ASP A O 1
ATOM 707 N N . PHE A 1 155 ? 101.868 141.248 145.925 1.00 100.88 155 PHE A N 1
ATOM 708 C CA . PHE A 1 155 ? 100.669 140.732 146.575 1.00 100.88 155 PHE A CA 1
ATOM 709 C C . PHE A 1 155 ? 101.029 139.630 147.567 1.00 100.88 155 PHE A C 1
ATOM 710 O O . PHE A 1 155 ? 100.414 139.512 148.631 1.00 100.88 155 PHE A O 1
ATOM 718 N N . PHE A 1 156 ? 102.035 138.820 147.233 1.00 100.78 156 PHE A N 1
ATOM 719 C CA . PHE A 1 156 ? 102.444 137.720 148.102 1.00 100.78 156 PHE A CA 1
ATOM 720 C C . PHE A 1 156 ? 103.015 138.235 149.419 1.00 100.78 156 PHE A C 1
ATOM 721 O O . PHE A 1 156 ? 102.625 137.772 150.498 1.00 100.78 156 PHE A O 1
ATOM 729 N N . ILE A 1 157 ? 103.951 139.187 149.352 1.00 96.29 157 ILE A N 1
ATOM 730 C CA . ILE A 1 157 ? 104.453 139.794 150.588 1.00 96.29 157 ILE A CA 1
ATOM 731 C C . ILE A 1 157 ? 103.335 140.504 151.343 1.00 96.29 157 ILE A C 1
ATOM 732 O O . ILE A 1 157 ? 103.296 140.472 152.576 1.00 96.29 157 ILE A O 1
ATOM 737 N N . VAL A 1 158 ? 102.410 141.150 150.632 1.00 108.86 158 VAL A N 1
ATOM 738 C CA . VAL A 1 158 ? 101.317 141.836 151.321 1.00 108.86 158 VAL A CA 1
ATOM 739 C C . VAL A 1 158 ? 100.486 140.839 152.121 1.00 108.86 158 VAL A C 1
ATOM 740 O O . VAL A 1 158 ? 100.189 141.054 153.304 1.00 108.86 158 VAL A O 1
ATOM 744 N N . MET A 1 159 ? 100.120 139.721 151.491 1.00 115.37 159 MET A N 1
ATOM 745 C CA . MET A 1 159 ? 99.331 138.700 152.175 1.00 115.37 159 MET A CA 1
ATOM 746 C C . MET A 1 159 ? 100.095 138.104 153.350 1.00 115.37 159 MET A C 1
ATOM 747 O O . MET A 1 159 ? 99.535 137.928 154.440 1.00 115.37 159 MET A O 1
ATOM 752 N N . ALA A 1 160 ? 101.374 137.780 153.147 1.00 116.52 160 ALA A N 1
ATOM 753 C CA . ALA A 1 160 ? 102.159 137.175 154.217 1.00 116.52 160 ALA A CA 1
ATOM 754 C C . ALA A 1 160 ? 102.320 138.130 155.392 1.00 116.52 160 ALA A C 1
ATOM 755 O O . ALA A 1 160 ? 102.235 137.717 156.554 1.00 116.52 160 ALA A O 1
ATOM 757 N N . GLY A 1 161 ? 102.547 139.413 155.111 1.00 118.66 161 GLY A N 1
ATOM 758 C CA . GLY A 1 161 ? 102.652 140.387 156.181 1.00 118.66 161 GLY A CA 1
ATOM 759 C C . GLY A 1 161 ? 101.343 140.587 156.917 1.00 118.66 161 GLY A C 1
ATOM 760 O O . GLY A 1 161 ? 101.332 140.786 158.133 1.00 118.66 161 GLY A O 1
ATOM 761 N N . MET A 1 162 ? 100.221 140.548 156.192 1.00 122.97 162 MET A N 1
ATOM 762 C CA . MET A 1 162 ? 98.925 140.637 156.857 1.00 122.97 162 MET A CA 1
ATOM 763 C C . MET A 1 162 ? 98.704 139.444 157.777 1.00 122.97 162 MET A C 1
ATOM 764 O O . MET A 1 162 ? 98.210 139.598 158.901 1.00 122.97 162 MET A O 1
ATOM 769 N N . VAL A 1 163 ? 99.070 138.246 157.316 1.00 133.25 163 VAL A N 1
ATOM 770 C CA . VAL A 1 163 ? 98.966 137.057 158.160 1.00 133.25 163 VAL A CA 1
ATOM 771 C C . VAL A 1 163 ? 99.843 137.207 159.398 1.00 133.25 163 VAL A C 1
ATOM 772 O O . VAL A 1 163 ? 99.426 136.896 160.521 1.00 133.25 163 VAL A O 1
ATOM 776 N N . GLU A 1 164 ? 101.078 137.678 159.209 1.00 130.33 164 GLU A N 1
ATOM 777 C CA . GLU A 1 164 ? 101.983 137.859 160.338 1.00 130.33 164 GLU A CA 1
ATOM 778 C C . GLU A 1 164 ? 101.429 138.870 161.333 1.00 130.33 164 GLU A C 1
ATOM 779 O O . GLU A 1 164 ? 101.510 138.664 162.549 1.00 130.33 164 GLU A O 1
ATOM 785 N N . TYR A 1 165 ? 100.859 139.968 160.835 1.00 141.46 165 TYR A N 1
ATOM 786 C CA . TYR A 1 165 ? 100.263 140.968 161.714 1.00 141.46 165 TYR A CA 1
ATOM 787 C C . TYR A 1 165 ? 99.084 140.389 162.486 1.00 141.46 165 TYR A C 1
ATOM 788 O O . TYR A 1 165 ? 98.920 140.659 163.683 1.00 141.46 165 TYR A O 1
ATOM 797 N N . SER A 1 166 ? 98.251 139.589 161.815 1.00 148.68 166 SER A N 1
ATOM 798 C CA . SER A 1 166 ? 97.118 138.965 162.491 1.00 148.68 166 SER A CA 1
ATOM 799 C C . SER A 1 166 ? 97.589 138.032 163.600 1.00 148.68 166 SER A C 1
ATOM 800 O O . SER A 1 166 ? 97.057 138.058 164.716 1.00 148.68 166 SER A O 1
ATOM 803 N N . LEU A 1 167 ? 98.594 137.201 163.311 1.00 153.03 167 LEU A N 1
ATOM 804 C CA . LEU A 1 167 ? 99.139 136.322 164.345 1.00 153.03 167 LEU A CA 1
ATOM 805 C C . LEU A 1 167 ? 99.794 137.113 165.470 1.00 153.03 167 LEU A C 1
ATOM 806 O O . LEU A 1 167 ? 99.786 136.669 166.624 1.00 153.03 167 LEU A O 1
ATOM 811 N N . ASP A 1 168 ? 100.373 138.274 165.157 1.00 154.79 168 ASP A N 1
ATOM 812 C CA . ASP A 1 168 ? 100.883 139.150 166.207 1.00 154.79 168 ASP A CA 1
ATOM 813 C C . ASP A 1 168 ? 99.754 139.630 167.107 1.00 154.79 168 ASP A C 1
ATOM 814 O O . ASP A 1 168 ? 99.908 139.693 168.333 1.00 154.79 168 ASP A O 1
ATOM 819 N N . LEU A 1 169 ? 98.612 139.983 166.513 1.00 158.78 169 LEU A N 1
ATOM 820 C CA . LEU A 1 169 ? 97.447 140.349 167.312 1.00 158.78 169 LEU A CA 1
ATOM 821 C C . LEU A 1 169 ? 96.966 139.175 168.156 1.00 158.78 169 LEU A C 1
ATOM 822 O O . LEU A 1 169 ? 96.606 139.347 169.326 1.00 158.78 169 LEU A O 1
ATOM 827 N N . GLN A 1 170 ? 96.959 137.972 167.582 1.00 158.87 170 GLN A N 1
ATOM 828 C CA . GLN A 1 170 ? 96.518 136.758 168.269 1.00 158.87 170 GLN A CA 1
ATOM 829 C C . GLN A 1 170 ? 97.502 136.271 169.327 1.00 158.87 170 GLN A C 1
ATOM 830 O O . GLN A 1 170 ? 97.259 135.184 169.871 1.00 158.87 170 GLN A O 1
ATOM 836 N N . ASN A 1 171 ? 98.570 137.018 169.614 1.00 161.87 171 ASN A N 1
ATOM 837 C CA . ASN A 1 171 ? 99.561 136.644 170.625 1.00 161.87 171 ASN A CA 1
ATOM 838 C C . ASN A 1 171 ? 100.213 135.300 170.314 1.00 161.87 171 ASN A C 1
ATOM 839 O O . ASN A 1 171 ? 100.559 134.540 171.222 1.00 161.87 171 ASN A O 1
ATOM 844 N N . ILE A 1 172 ? 100.382 134.996 169.032 1.00 162.08 172 ILE A N 1
ATOM 845 C CA . ILE A 1 172 ? 101.067 133.790 168.581 1.00 162.08 172 ILE A CA 1
ATOM 846 C C . ILE A 1 172 ? 102.366 134.232 167.924 1.00 162.08 172 ILE A C 1
ATOM 847 O O . ILE A 1 172 ? 102.356 134.754 166.802 1.00 162.08 172 ILE A O 1
ATOM 852 N N . ASN A 1 173 ? 103.484 134.033 168.623 1.00 157.04 173 ASN A N 1
ATOM 853 C CA . ASN A 1 173 ? 104.779 134.487 168.130 1.00 157.04 173 ASN A CA 1
ATOM 854 C C . ASN A 1 173 ? 105.134 133.802 166.817 1.00 157.04 173 ASN A C 1
ATOM 855 O O . ASN A 1 173 ? 105.190 134.460 165.773 1.00 157.04 173 ASN A O 1
ATOM 860 N N . LEU A 1 174 ? 105.345 132.487 166.861 1.00 140.61 174 LEU A N 1
ATOM 861 C CA . LEU A 1 174 ? 105.578 131.663 165.674 1.00 140.61 174 LEU A CA 1
ATOM 862 C C . LEU A 1 174 ? 106.613 132.308 164.747 1.00 140.61 174 LEU A C 1
ATOM 863 O O . LEU A 1 174 ? 106.316 132.748 163.636 1.00 140.61 174 LEU A O 1
ATOM 868 N N . SER A 1 175 ? 107.847 132.372 165.245 1.00 122.57 175 SER A N 1
ATOM 869 C CA . SER A 1 175 ? 108.898 133.047 164.494 1.00 122.57 175 SER A CA 1
ATOM 870 C C . SER A 1 175 ? 109.203 132.057 163.378 1.00 122.57 175 SER A C 1
ATOM 871 O O . SER A 1 175 ? 110.195 131.323 163.434 1.00 122.57 175 SER A O 1
ATOM 874 N N . ALA A 1 176 ? 108.343 132.039 162.361 1.00 111.52 176 ALA A N 1
ATOM 875 C CA . ALA A 1 176 ? 108.591 131.414 161.071 1.00 111.52 176 ALA A CA 1
ATOM 876 C C . ALA A 1 176 ? 107.922 132.144 159.920 1.00 111.52 176 ALA A C 1
ATOM 877 O O . ALA A 1 176 ? 108.258 131.867 158.765 1.00 111.52 176 ALA A O 1
ATOM 879 N N . ILE A 1 177 ? 106.991 133.059 160.188 1.00 101.46 177 ILE A N 1
ATOM 880 C CA . ILE A 1 177 ? 106.363 133.875 159.156 1.00 101.46 177 ILE A CA 1
ATOM 881 C C . ILE A 1 177 ? 107.020 135.248 159.201 1.00 101.46 177 ILE A C 1
ATOM 882 O O . ILE A 1 177 ? 107.058 135.969 158.198 1.00 101.46 177 ILE A O 1
ATOM 887 N N . ARG A 1 178 ? 107.560 135.610 160.368 1.00 98.64 178 ARG A N 1
ATOM 888 C CA . ARG A 1 178 ? 108.443 136.769 160.442 1.00 98.64 178 ARG A CA 1
ATOM 889 C C . ARG A 1 178 ? 109.667 136.577 159.561 1.00 98.64 178 ARG A C 1
ATOM 890 O O . ARG A 1 178 ? 110.315 137.553 159.171 1.00 98.64 178 ARG A O 1
ATOM 898 N N . THR A 1 179 ? 109.997 135.329 159.242 1.00 83.01 179 THR A N 1
ATOM 899 C CA . THR A 1 179 ? 111.086 134.986 158.346 1.00 83.01 179 THR A CA 1
ATOM 900 C C . THR A 1 179 ? 110.648 135.089 156.871 1.00 83.01 179 THR A C 1
ATOM 901 O O . THR A 1 179 ? 111.310 134.589 155.957 1.00 83.01 179 THR A O 1
ATOM 905 N N . VAL A 1 180 ? 109.520 135.756 156.631 1.00 77.82 180 VAL A N 1
ATOM 906 C CA . VAL A 1 180 ? 109.130 136.156 155.284 1.00 77.82 180 VAL A CA 1
ATOM 907 C C . VAL A 1 180 ? 109.521 137.607 155.010 1.00 77.82 180 VAL A C 1
ATOM 908 O O . VAL A 1 180 ? 109.720 137.973 153.840 1.00 77.82 180 VAL A O 1
ATOM 912 N N . ARG A 1 181 ? 109.690 138.427 156.057 1.00 75.33 181 ARG A N 1
ATOM 913 C CA . ARG A 1 181 ? 110.242 139.770 155.903 1.00 75.33 181 ARG A CA 1
ATOM 914 C C . ARG A 1 181 ? 111.477 139.776 155.017 1.00 75.33 181 ARG A C 1
ATOM 915 O O . ARG A 1 181 ? 111.721 140.748 154.295 1.00 75.33 181 ARG A O 1
ATOM 923 N N . VAL A 1 182 ? 112.263 138.698 155.056 1.00 59.75 182 VAL A N 1
ATOM 924 C CA . VAL A 1 182 ? 113.488 138.610 154.276 1.00 59.75 182 VAL A CA 1
ATOM 925 C C . VAL A 1 182 ? 113.212 138.696 152.782 1.00 59.75 182 VAL A C 1
ATOM 926 O O . VAL A 1 182 ? 114.114 139.018 152.002 1.00 59.75 182 VAL A O 1
ATOM 930 N N . LEU A 1 183 ? 111.978 138.446 152.359 1.00 57.45 183 LEU A N 1
ATOM 931 C CA . LEU A 1 183 ? 111.632 138.537 150.949 1.00 57.45 183 LEU A CA 1
ATOM 932 C C . LEU A 1 183 ? 111.216 139.940 150.531 1.00 57.45 183 LEU A C 1
ATOM 933 O O . LEU A 1 183 ? 111.093 140.199 149.330 1.00 57.45 183 LEU A O 1
ATOM 938 N N . ARG A 1 184 ? 110.995 140.843 151.485 1.00 62.79 184 ARG A N 1
ATOM 939 C CA . ARG A 1 184 ? 110.593 142.203 151.138 1.00 62.79 184 ARG A CA 1
ATOM 940 C C . ARG A 1 184 ? 111.622 142.947 150.292 1.00 62.79 184 ARG A C 1
ATOM 941 O O . ARG A 1 184 ? 111.206 143.661 149.363 1.00 62.79 184 ARG A O 1
ATOM 949 N N . PRO A 1 185 ? 112.934 142.860 150.545 1.00 55.55 185 PRO A N 1
ATOM 950 C CA . PRO A 1 185 ? 113.888 143.521 149.639 1.00 55.55 185 PRO A CA 1
ATOM 951 C C . PRO A 1 185 ? 113.762 143.078 148.195 1.00 55.55 185 PRO A C 1
ATOM 952 O O . PRO A 1 185 ? 114.126 143.844 147.297 1.00 55.55 185 PRO A O 1
ATOM 956 N N . LEU A 1 186 ? 113.258 141.870 147.941 1.00 49.70 186 LEU A N 1
ATOM 957 C CA . LEU A 1 186 ? 113.200 141.351 146.580 1.00 49.70 186 LEU A CA 1
ATOM 958 C C . LEU A 1 186 ? 112.266 142.163 145.690 1.00 49.70 186 LEU A C 1
ATOM 959 O O . LEU A 1 186 ? 112.336 142.040 144.463 1.00 49.70 186 LEU A O 1
ATOM 964 N N . LYS A 1 187 ? 111.407 143.002 146.275 1.00 64.11 187 LYS A N 1
ATOM 965 C CA . LYS A 1 187 ? 110.498 143.821 145.481 1.00 64.11 187 LYS A CA 1
ATOM 966 C C . LYS A 1 187 ? 111.218 144.913 144.704 1.00 64.11 187 LYS A C 1
ATOM 967 O O . LYS A 1 187 ? 110.645 145.463 143.759 1.00 64.11 187 LYS A O 1
ATOM 973 N N . ALA A 1 188 ? 112.457 145.239 145.075 1.00 55.78 188 ALA A N 1
ATOM 974 C CA . ALA A 1 188 ? 113.199 146.290 144.391 1.00 55.78 188 ALA A CA 1
ATOM 975 C C . ALA A 1 188 ? 113.559 145.920 142.961 1.00 55.78 188 ALA A C 1
ATOM 976 O O . ALA A 1 188 ? 114.011 146.791 142.211 1.00 55.78 188 ALA A O 1
ATOM 978 N N . ILE A 1 189 ? 113.380 144.658 142.572 1.00 53.29 189 ILE A N 1
ATOM 979 C CA . ILE A 1 189 ? 113.711 144.233 141.217 1.00 53.29 189 ILE A CA 1
ATOM 980 C C . ILE A 1 189 ? 112.807 144.918 140.200 1.00 53.29 189 ILE A C 1
ATOM 981 O O . ILE A 1 189 ? 113.260 145.339 139.130 1.00 53.29 189 ILE A O 1
ATOM 986 N N . ASN A 1 190 ? 111.518 145.046 140.519 1.00 60.83 190 ASN A N 1
ATOM 987 C CA . ASN A 1 190 ? 110.563 145.573 139.550 1.00 60.83 190 ASN A CA 1
ATOM 988 C C . ASN A 1 190 ? 110.690 147.080 139.383 1.00 60.83 190 ASN A C 1
ATOM 989 O O . ASN A 1 190 ? 110.408 147.606 138.301 1.00 60.83 190 ASN A O 1
ATOM 994 N N . ARG A 1 191 ? 111.107 147.789 140.430 1.00 68.49 191 ARG A N 1
ATOM 995 C CA . ARG A 1 191 ? 111.167 149.242 140.404 1.00 68.49 191 ARG A CA 1
ATOM 996 C C . ARG A 1 191 ? 112.521 149.767 139.934 1.00 68.49 191 ARG A C 1
ATOM 997 O O . ARG A 1 191 ? 112.903 150.884 140.297 1.00 68.49 191 ARG A O 1
ATOM 1005 N N . VAL A 1 192 ? 113.251 148.982 139.147 1.00 59.80 192 VAL A N 1
ATOM 1006 C CA . VAL A 1 192 ? 114.494 149.405 138.504 1.00 59.80 192 VAL A CA 1
ATOM 1007 C C . VAL A 1 192 ? 114.452 148.867 137.080 1.00 59.80 192 VAL A C 1
ATOM 1008 O O . VAL A 1 192 ? 114.284 147.655 136.893 1.00 59.80 192 VAL A O 1
ATOM 1012 N N . PRO A 1 193 ? 114.604 149.702 136.052 1.00 60.71 193 PRO A N 1
ATOM 1013 C CA . PRO A 1 193 ? 114.404 149.203 134.687 1.00 60.71 193 PRO A CA 1
ATOM 1014 C C . PRO A 1 193 ? 115.442 148.178 134.253 1.00 60.71 193 PRO A C 1
ATOM 1015 O O . PRO A 1 193 ? 115.075 147.090 133.800 1.00 60.71 193 PRO A O 1
ATOM 1019 N N . SER A 1 194 ? 116.731 148.495 134.394 1.00 59.43 194 SER A N 1
ATOM 1020 C CA . SER A 1 194 ? 117.761 147.543 133.991 1.00 59.43 194 SER A CA 1
ATOM 1021 C C . SER A 1 194 ? 117.688 146.269 134.823 1.00 59.43 194 SER A C 1
ATOM 1022 O O . SER A 1 194 ? 117.807 145.160 134.287 1.00 59.43 194 SER A O 1
ATOM 1025 N N . MET A 1 195 ? 117.488 146.409 136.136 1.00 61.25 195 MET A N 1
ATOM 1026 C CA . MET A 1 195 ? 117.355 145.238 136.995 1.00 61.25 195 MET A CA 1
ATOM 1027 C C . MET A 1 195 ? 116.139 144.410 136.610 1.00 61.25 195 MET A C 1
ATOM 1028 O O . MET A 1 195 ? 116.207 143.177 136.581 1.00 61.25 195 MET A O 1
ATOM 1033 N N . ARG A 1 196 ? 115.014 145.068 136.322 1.00 61.71 196 ARG A N 1
ATOM 1034 C CA . ARG A 1 196 ? 113.815 144.333 135.932 1.00 61.71 196 ARG A CA 1
ATOM 1035 C C . ARG A 1 196 ? 114.029 143.582 134.627 1.00 61.71 196 ARG A C 1
ATOM 1036 O O . ARG A 1 196 ? 113.624 142.423 134.502 1.00 61.71 196 ARG A O 1
ATOM 1044 N N . ILE A 1 197 ? 114.673 144.218 133.646 1.00 58.53 197 ILE A N 1
ATOM 1045 C CA . ILE A 1 197 ? 114.928 143.541 132.376 1.00 58.53 197 ILE A CA 1
ATOM 1046 C C . ILE A 1 197 ? 115.851 142.347 132.580 1.00 58.53 197 ILE A C 1
ATOM 1047 O O . ILE A 1 197 ? 115.607 141.258 132.046 1.00 58.53 197 ILE A O 1
ATOM 1052 N N . LEU A 1 198 ? 116.921 142.526 133.358 1.00 48.98 198 LEU A N 1
ATOM 1053 C CA . LEU A 1 198 ? 117.857 141.429 133.588 1.00 48.98 198 LEU A CA 1
ATOM 1054 C C . LEU A 1 198 ? 117.185 140.270 134.316 1.00 48.98 198 LEU A C 1
ATOM 1055 O O . LEU A 1 198 ? 117.370 139.103 133.954 1.00 48.98 198 LEU A O 1
ATOM 1060 N N . VAL A 1 199 ? 116.404 140.572 135.353 1.00 49.35 199 VAL A N 1
ATOM 1061 C CA . VAL A 1 199 ? 115.757 139.517 136.123 1.00 49.35 199 VAL A CA 1
ATOM 1062 C C . VAL A 1 199 ? 114.688 138.822 135.292 1.00 49.35 199 VAL A C 1
ATOM 1063 O O . VAL A 1 199 ? 114.490 137.610 135.408 1.00 49.35 199 VAL A O 1
ATOM 1067 N N . ASN A 1 200 ? 113.978 139.569 134.445 1.00 59.44 200 ASN A N 1
ATOM 1068 C CA . ASN A 1 200 ? 113.014 138.943 133.549 1.00 59.44 200 ASN A CA 1
ATOM 1069 C C . ASN A 1 200 ? 113.713 138.026 132.556 1.00 59.44 200 ASN A C 1
ATOM 1070 O O . ASN A 1 200 ? 113.216 136.938 132.243 1.00 59.44 200 ASN A O 1
ATOM 1075 N N . LEU A 1 201 ? 114.878 138.444 132.060 1.00 58.12 201 LEU A N 1
ATOM 1076 C CA . LEU A 1 201 ? 115.656 137.592 131.170 1.00 58.12 201 LEU A CA 1
ATOM 1077 C C . LEU A 1 201 ? 116.101 136.320 131.882 1.00 58.12 201 LEU A C 1
ATOM 1078 O O . LEU A 1 201 ? 116.069 135.228 131.305 1.00 58.12 201 LEU A O 1
ATOM 1083 N N . LEU A 1 202 ? 116.516 136.447 133.144 1.00 50.13 202 LEU A N 1
ATOM 1084 C CA . LEU A 1 202 ? 116.903 135.274 133.923 1.00 50.13 202 LEU A CA 1
ATOM 1085 C C . LEU A 1 202 ? 115.714 134.348 134.162 1.00 50.13 202 LEU A C 1
ATOM 1086 O O . LEU A 1 202 ? 115.838 133.123 134.053 1.00 50.13 202 LEU A O 1
ATOM 1091 N N . LEU A 1 203 ? 114.557 134.915 134.502 1.00 50.18 203 LEU A N 1
ATOM 1092 C CA . LEU A 1 203 ? 113.368 134.101 134.728 1.00 50.18 203 LEU A CA 1
ATOM 1093 C C . LEU A 1 203 ? 112.884 133.450 133.442 1.00 50.18 203 LEU A C 1
ATOM 1094 O O . LEU A 1 203 ? 112.207 132.418 133.490 1.00 50.18 203 LEU A O 1
ATOM 1099 N N . ASP A 1 204 ? 113.201 134.041 132.291 1.00 61.59 204 ASP A N 1
ATOM 1100 C CA . ASP A 1 204 ? 112.833 133.423 131.024 1.00 61.59 204 ASP A CA 1
ATOM 1101 C C . ASP A 1 204 ? 113.852 132.385 130.575 1.00 61.59 204 ASP A C 1
ATOM 1102 O O . ASP A 1 204 ? 113.504 131.477 129.814 1.00 61.59 204 ASP A O 1
ATOM 1107 N N . THR A 1 205 ? 115.105 132.504 131.010 1.00 57.87 205 THR A N 1
ATOM 1108 C CA . THR A 1 205 ? 116.098 131.481 130.707 1.00 57.87 205 THR A CA 1
ATOM 1109 C C . THR A 1 205 ? 116.087 130.332 131.707 1.00 57.87 205 THR A C 1
ATOM 1110 O O . THR A 1 205 ? 116.697 129.292 131.437 1.00 57.87 205 THR A O 1
ATOM 1114 N N . LEU A 1 206 ? 115.422 130.497 132.851 1.00 59.30 206 LEU A N 1
ATOM 1115 C CA . LEU A 1 206 ? 115.282 129.389 133.795 1.00 59.30 206 LEU A CA 1
ATOM 1116 C C . LEU A 1 206 ? 114.528 128.189 133.230 1.00 59.30 206 LEU A C 1
ATOM 1117 O O . LEU A 1 206 ? 115.008 127.056 133.408 1.00 59.30 206 LEU A O 1
ATOM 1122 N N . PRO A 1 207 ? 113.370 128.334 132.572 1.00 66.86 207 PRO A N 1
ATOM 1123 C CA . PRO A 1 207 ? 112.637 127.137 132.123 1.00 66.86 207 PRO A CA 1
ATOM 1124 C C . PRO A 1 207 ? 113.391 126.289 131.114 1.00 66.86 207 PRO A C 1
ATOM 1125 O O . PRO A 1 207 ? 113.030 125.121 130.925 1.00 66.86 207 PRO A O 1
ATOM 1129 N N . MET A 1 208 ? 114.412 126.828 130.459 1.00 70.65 208 MET A N 1
ATOM 1130 C CA . MET A 1 208 ? 115.259 126.046 129.573 1.00 70.65 208 MET A CA 1
ATOM 1131 C C . MET A 1 208 ? 116.456 125.448 130.302 1.00 70.65 208 MET A C 1
ATOM 1132 O O . MET A 1 208 ? 117.322 124.841 129.664 1.00 70.65 208 MET A O 1
ATOM 1137 N N . LEU A 1 209 ? 116.515 125.607 131.624 1.00 61.36 209 LEU A N 1
ATOM 1138 C CA . LEU A 1 209 ? 117.570 125.049 132.457 1.00 61.36 209 LEU A CA 1
ATOM 1139 C C . LEU A 1 209 ? 117.151 123.749 133.132 1.00 61.36 209 LEU A C 1
ATOM 1140 O O . LEU A 1 209 ? 117.976 123.106 133.799 1.00 61.36 209 LEU A O 1
ATOM 1145 N N . GLY A 1 210 ? 115.891 123.345 132.966 1.00 59.39 210 GLY A N 1
ATOM 1146 C CA . GLY A 1 210 ? 115.426 122.100 133.541 1.00 59.39 210 GLY A CA 1
ATOM 1147 C C . GLY A 1 210 ? 116.155 120.887 133.018 1.00 59.39 210 GLY A C 1
ATOM 1148 O O . GLY A 1 210 ? 116.198 119.863 133.698 1.00 59.39 210 GLY A O 1
ATOM 1149 N N . ASN A 1 211 ? 116.751 120.981 131.831 1.00 56.75 211 ASN A N 1
ATOM 1150 C CA . ASN A 1 211 ? 117.505 119.851 131.302 1.00 56.75 211 ASN A CA 1
ATOM 1151 C C . ASN A 1 211 ? 118.764 119.593 132.124 1.00 56.75 211 ASN A C 1
ATOM 1152 O O . ASN A 1 211 ? 119.017 118.463 132.567 1.00 56.75 211 ASN A O 1
ATOM 1157 N N . VAL A 1 212 ? 119.566 120.632 132.359 1.00 50.52 212 VAL A N 1
ATOM 1158 C CA . VAL A 1 212 ? 120.735 120.418 133.194 1.00 50.52 212 VAL A CA 1
ATOM 1159 C C . VAL A 1 212 ? 120.319 120.173 134.636 1.00 50.52 212 VAL A C 1
ATOM 1160 O O . VAL A 1 212 ? 121.042 119.501 135.374 1.00 50.52 212 VAL A O 1
ATOM 1164 N N . LEU A 1 213 ? 119.146 120.658 135.057 1.00 49.34 213 LEU A N 1
ATOM 1165 C CA . LEU A 1 213 ? 118.675 120.275 136.386 1.00 49.34 213 LEU A CA 1
ATOM 1166 C C . LEU A 1 213 ? 118.306 118.794 136.438 1.00 49.34 213 LEU A C 1
ATOM 1167 O O . LEU A 1 213 ? 118.458 118.154 137.484 1.00 49.34 213 LEU A O 1
ATOM 1172 N N . LEU A 1 214 ? 117.830 118.229 135.328 1.00 50.90 214 LEU A N 1
ATOM 1173 C CA . LEU A 1 214 ? 117.558 116.796 135.289 1.00 50.90 214 LEU A CA 1
ATOM 1174 C C . LEU A 1 214 ? 118.855 115.999 135.310 1.00 50.90 214 LEU A C 1
ATOM 1175 O O . LEU A 1 214 ? 118.924 114.933 135.929 1.00 50.90 214 LEU A O 1
ATOM 1180 N N . LEU A 1 215 ? 119.890 116.497 134.634 1.00 46.09 215 LEU A N 1
ATOM 1181 C CA . LEU A 1 215 ? 121.216 115.900 134.795 1.00 46.09 215 LEU A CA 1
ATOM 1182 C C . LEU A 1 215 ? 121.665 115.964 136.249 1.00 46.09 215 LEU A C 1
ATOM 1183 O O . LEU A 1 215 ? 122.242 115.003 136.779 1.00 46.09 215 LEU A O 1
ATOM 1188 N N . CYS A 1 216 ? 121.421 117.103 136.900 1.00 44.52 216 CYS A N 1
ATOM 1189 C CA . CYS A 1 216 ? 121.739 117.254 138.313 1.00 44.52 216 CYS A CA 1
ATOM 1190 C C . CYS A 1 216 ? 121.041 116.185 139.138 1.00 44.52 216 CYS A C 1
ATOM 1191 O O . CYS A 1 216 ? 121.668 115.521 139.968 1.00 44.52 216 CYS A O 1
ATOM 1194 N N . PHE A 1 217 ? 119.741 115.995 138.906 1.00 43.57 217 PHE A N 1
ATOM 1195 C CA . PHE A 1 217 ? 118.997 114.980 139.643 1.00 43.57 217 PHE A CA 1
ATOM 1196 C C . PHE A 1 217 ? 119.532 113.584 139.362 1.00 43.57 217 PHE A C 1
ATOM 1197 O O . PHE A 1 217 ? 119.629 112.763 140.274 1.00 43.57 217 PHE A O 1
ATOM 1205 N N . PHE A 1 218 ? 119.857 113.286 138.104 1.00 49.28 218 PHE A N 1
ATOM 1206 C CA . PHE A 1 218 ? 120.350 111.954 137.766 1.00 49.28 218 PHE A CA 1
ATOM 1207 C C . PHE A 1 218 ? 121.638 111.640 138.509 1.00 49.28 218 PHE A C 1
ATOM 1208 O O . PHE A 1 218 ? 121.749 110.605 139.180 1.00 49.28 218 PHE A O 1
ATOM 1216 N N . VAL A 1 219 ? 122.628 112.528 138.406 1.00 37.66 219 VAL A N 1
ATOM 1217 C CA . VAL A 1 219 ? 123.923 112.233 139.015 1.00 37.66 219 VAL A CA 1
ATOM 1218 C C . VAL A 1 219 ? 123.980 112.624 140.480 1.00 37.66 219 VAL A C 1
ATOM 1219 O O . VAL A 1 219 ? 125.041 112.495 141.100 1.00 37.66 219 VAL A O 1
ATOM 1223 N N . PHE A 1 220 ? 122.883 113.127 141.046 1.00 32.03 220 PHE A N 1
ATOM 1224 C CA . PHE A 1 220 ? 122.736 113.147 142.495 1.00 32.03 220 PHE A CA 1
ATOM 1225 C C . PHE A 1 220 ? 122.064 111.888 143.011 1.00 32.03 220 PHE A C 1
ATOM 1226 O O . PHE A 1 220 ? 122.498 111.328 144.016 1.00 32.03 220 PHE A O 1
ATOM 1234 N N . PHE A 1 221 ? 121.025 111.417 142.322 1.00 41.77 221 PHE A N 1
ATOM 1235 C CA . PHE A 1 221 ? 120.265 110.268 142.791 1.00 41.77 221 PHE A CA 1
ATOM 1236 C C . PHE A 1 221 ? 121.057 108.979 142.641 1.00 41.77 221 PHE A C 1
ATOM 1237 O O . PHE A 1 221 ? 121.010 108.116 143.523 1.00 41.77 221 PHE A O 1
ATOM 1245 N N . ILE A 1 222 ? 121.784 108.822 141.533 1.00 39.14 222 ILE A N 1
ATOM 1246 C CA . ILE A 1 222 ? 122.588 107.616 141.347 1.00 39.14 222 ILE A CA 1
ATOM 1247 C C . ILE A 1 222 ? 123.609 107.488 142.471 1.00 39.14 222 ILE A C 1
ATOM 1248 O O . ILE A 1 222 ? 123.711 106.447 143.136 1.00 39.14 222 ILE A O 1
ATOM 1253 N N . PHE A 1 223 ? 124.354 108.564 142.722 1.00 33.73 223 PHE A N 1
ATOM 1254 C CA . PHE A 1 223 ? 125.365 108.539 143.767 1.00 33.73 223 PHE A CA 1
ATOM 1255 C C . PHE A 1 223 ? 124.740 108.476 145.153 1.00 33.73 223 PHE A C 1
ATOM 1256 O O . PHE A 1 223 ? 125.328 107.888 146.060 1.00 33.73 223 PHE A O 1
ATOM 1264 N N . GLY A 1 224 ? 123.549 109.044 145.337 1.00 51.43 224 GLY A N 1
ATOM 1265 C CA . GLY A 1 224 ? 122.887 108.937 146.625 1.00 51.43 224 GLY A CA 1
ATOM 1266 C C . GLY A 1 224 ? 122.461 107.519 146.934 1.00 51.43 224 GLY A C 1
ATOM 1267 O O . GLY A 1 224 ? 122.638 107.041 148.057 1.00 51.43 224 GLY A O 1
ATOM 1268 N N . ILE A 1 225 ? 121.901 106.824 145.943 1.00 39.97 225 ILE A N 1
ATOM 1269 C CA . ILE A 1 225 ? 121.532 105.425 146.130 1.00 39.97 225 ILE A CA 1
ATOM 1270 C C . ILE A 1 225 ? 122.768 104.582 146.396 1.00 39.97 225 ILE A C 1
ATOM 1271 O O . ILE A 1 225 ? 122.782 103.739 147.300 1.00 39.97 225 ILE A O 1
ATOM 1276 N N . ILE A 1 226 ? 123.828 104.796 145.616 1.00 34.36 226 ILE A N 1
ATOM 1277 C CA . ILE A 1 226 ? 125.042 104.015 145.828 1.00 34.36 226 ILE A CA 1
ATOM 1278 C C . ILE A 1 226 ? 125.608 104.278 147.217 1.00 34.36 226 ILE A C 1
ATOM 1279 O O . ILE A 1 226 ? 125.986 103.346 147.933 1.00 34.36 226 ILE A O 1
ATOM 1284 N N . GLY A 1 227 ? 125.641 105.542 147.636 1.00 30.89 227 GLY A N 1
ATOM 1285 C CA . GLY A 1 227 ? 126.169 105.869 148.947 1.00 30.89 227 GLY A CA 1
ATOM 1286 C C . GLY A 1 227 ? 125.349 105.289 150.081 1.00 30.89 227 GLY A C 1
ATOM 1287 O O . GLY A 1 227 ? 125.899 104.742 151.037 1.00 30.89 227 GLY A O 1
ATOM 1288 N N . VAL A 1 228 ? 124.023 105.405 149.998 1.00 38.43 228 VAL A N 1
ATOM 1289 C CA . VAL A 1 228 ? 123.184 104.880 151.069 1.00 38.43 228 VAL A CA 1
ATOM 1290 C C . VAL A 1 228 ? 123.252 103.360 151.107 1.00 38.43 228 VAL A C 1
ATOM 1291 O O . VAL A 1 228 ? 123.197 102.758 152.185 1.00 38.43 228 VAL A O 1
ATOM 1295 N N . GLN A 1 229 ? 123.382 102.709 149.950 1.00 50.26 229 GLN A N 1
ATOM 1296 C CA . GLN A 1 229 ? 123.455 101.255 149.934 1.00 50.26 229 GLN A CA 1
ATOM 1297 C C . GLN A 1 229 ? 124.800 100.743 150.426 1.00 50.26 229 GLN A C 1
ATOM 1298 O O . GLN A 1 229 ? 124.859 99.677 151.049 1.00 50.26 229 GLN A O 1
ATOM 1304 N N . LEU A 1 230 ? 125.883 101.473 150.165 1.00 36.38 230 LEU A N 1
ATOM 1305 C CA . LEU A 1 230 ? 127.186 101.027 150.641 1.00 36.38 230 LEU A CA 1
ATOM 1306 C C . LEU A 1 230 ? 127.387 101.356 152.113 1.00 36.38 230 LEU A C 1
ATOM 1307 O O . LEU A 1 230 ? 127.669 100.464 152.919 1.00 36.38 230 LEU A O 1
ATOM 1312 N N . TRP A 1 231 ? 127.234 102.624 152.488 1.00 33.88 231 TRP A N 1
ATOM 1313 C CA . TRP A 1 231 ? 127.679 103.117 153.786 1.00 33.88 231 TRP A CA 1
ATOM 1314 C C . TRP A 1 231 ? 126.514 103.499 154.694 1.00 33.88 231 TRP A C 1
ATOM 1315 O O . TRP A 1 231 ? 126.556 104.516 155.386 1.00 33.88 231 TRP A O 1
ATOM 1326 N N . ALA A 1 232 ? 125.467 102.682 154.714 1.00 37.22 232 ALA A N 1
ATOM 1327 C CA . ALA A 1 232 ? 124.308 102.949 155.560 1.00 37.22 232 ALA A CA 1
ATOM 1328 C C . ALA A 1 232 ? 124.706 102.749 157.014 1.00 37.22 232 ALA A C 1
ATOM 1329 O O . ALA A 1 232 ? 124.770 101.622 157.505 1.00 37.22 232 ALA A O 1
ATOM 1331 N N . GLY A 1 233 ? 124.983 103.847 157.710 1.00 42.12 233 GLY A N 1
ATOM 1332 C CA . GLY A 1 233 ? 125.315 103.789 159.115 1.00 42.12 233 GLY A CA 1
ATOM 1333 C C . GLY A 1 233 ? 126.740 103.395 159.425 1.00 42.12 233 GLY A C 1
ATOM 1334 O O . GLY A 1 233 ? 127.092 103.299 160.607 1.00 42.12 233 GLY A O 1
ATOM 1335 N N . LEU A 1 234 ? 127.569 103.158 158.407 1.00 47.45 234 LEU A N 1
ATOM 1336 C CA . LEU A 1 234 ? 128.954 102.775 158.653 1.00 47.45 234 LEU A CA 1
ATOM 1337 C C . LEU A 1 234 ? 129.716 103.875 159.381 1.00 47.45 234 LEU A C 1
ATOM 1338 O O . LEU A 1 234 ? 130.530 103.593 160.265 1.00 47.45 234 LEU A O 1
ATOM 1343 N N . LEU A 1 235 ? 129.468 105.135 159.022 1.00 44.01 235 LEU A N 1
ATOM 1344 C CA . LEU A 1 235 ? 130.146 106.265 159.649 1.00 44.01 235 LEU A CA 1
ATOM 1345 C C . LEU A 1 235 ? 130.005 106.288 161.166 1.00 44.01 235 LEU A C 1
ATOM 1346 O O . LEU A 1 235 ? 130.752 107.016 161.825 1.00 44.01 235 LEU A O 1
ATOM 1351 N N . ARG A 1 236 ? 129.074 105.523 161.736 1.00 47.76 236 ARG A N 1
ATOM 1352 C CA . ARG A 1 236 ? 128.801 105.603 163.164 1.00 47.76 236 ARG A CA 1
ATOM 1353 C C . ARG A 1 236 ? 129.757 104.778 164.017 1.00 47.76 236 ARG A C 1
ATOM 1354 O O . ARG A 1 236 ? 129.866 105.039 165.219 1.00 47.76 236 ARG A O 1
ATOM 1362 N N . ASN A 1 237 ? 130.457 103.803 163.437 1.00 52.92 237 ASN A N 1
ATOM 1363 C CA . ASN A 1 237 ? 131.163 102.815 164.247 1.00 52.92 237 ASN A CA 1
ATOM 1364 C C . ASN A 1 237 ? 132.425 103.369 164.899 1.00 52.92 237 ASN A C 1
ATOM 1365 O O . ASN A 1 237 ? 133.522 103.256 164.347 1.00 52.92 237 ASN A O 1
ATOM 1370 N N . ARG A 1 238 ? 132.282 103.969 166.075 1.00 57.59 238 ARG A N 1
ATOM 1371 C CA . ARG A 1 238 ? 133.450 104.350 166.850 1.00 57.59 238 ARG A CA 1
ATOM 1372 C C . ARG A 1 238 ? 133.977 103.146 167.629 1.00 57.59 238 ARG A C 1
ATOM 1373 O O . ARG A 1 238 ? 133.298 102.129 167.788 1.00 57.59 238 ARG A O 1
ATOM 1381 N N . CYS A 1 239 ? 135.205 103.272 168.126 1.00 82.82 239 CYS A N 1
ATOM 1382 C CA . CYS A 1 239 ? 135.922 102.159 168.740 1.00 82.82 239 CYS A CA 1
ATOM 1383 C C . CYS A 1 239 ? 135.702 102.190 170.247 1.00 82.82 239 CYS A C 1
ATOM 1384 O O . CYS A 1 239 ? 136.237 103.060 170.941 1.00 82.82 239 CYS A O 1
ATOM 1387 N N . PHE A 1 240 ? 134.939 101.223 170.751 1.00 89.09 240 PHE A N 1
ATOM 1388 C CA . PHE A 1 240 ? 134.509 101.188 172.138 1.00 89.09 240 PHE A CA 1
ATOM 1389 C C . PHE A 1 240 ? 135.462 100.356 172.989 1.00 89.09 240 PHE A C 1
ATOM 1390 O O . PHE A 1 240 ? 136.392 99.714 172.497 1.00 89.09 240 PHE A O 1
ATOM 1398 N N . LEU A 1 241 ? 135.212 100.372 174.295 1.00 105.47 241 LEU A N 1
ATOM 1399 C CA . LEU A 1 241 ? 135.843 99.435 175.205 1.00 105.47 241 LEU A CA 1
ATOM 1400 C C . LEU A 1 241 ? 135.256 98.041 175.002 1.00 105.47 241 LEU A C 1
ATOM 1401 O O . LEU A 1 241 ? 134.270 97.847 174.286 1.00 105.47 241 LEU A O 1
ATOM 1406 N N . GLU A 1 242 ? 135.882 97.058 175.643 1.00 129.48 242 GLU A N 1
ATOM 1407 C CA . GLU A 1 242 ? 135.362 95.700 175.605 1.00 129.48 242 GLU A CA 1
ATOM 1408 C C . GLU A 1 242 ? 133.957 95.653 176.201 1.00 129.48 242 GLU A C 1
ATOM 1409 O O . GLU A 1 242 ? 133.534 96.546 176.941 1.00 129.48 242 GLU A O 1
ATOM 1415 N N . GLU A 1 243 ? 133.227 94.589 175.861 1.00 134.78 243 GLU A N 1
ATOM 1416 C CA . GLU A 1 243 ? 131.828 94.487 176.263 1.00 134.78 243 GLU A CA 1
ATOM 1417 C C . GLU A 1 243 ? 131.690 94.431 177.780 1.00 134.78 243 GLU A C 1
ATOM 1418 O O . GLU A 1 243 ? 130.931 95.205 178.375 1.00 134.78 243 GLU A O 1
ATOM 1424 N N . ASN A 1 244 ? 132.418 93.526 178.424 1.00 140.44 244 ASN A N 1
ATOM 1425 C CA . ASN A 1 244 ? 132.415 93.390 179.879 1.00 140.44 244 ASN A CA 1
ATOM 1426 C C . ASN A 1 244 ? 133.748 93.931 180.388 1.00 140.44 244 ASN A C 1
ATOM 1427 O O . ASN A 1 244 ? 134.731 93.198 180.507 1.00 140.44 244 ASN A O 1
ATOM 1432 N N . PHE A 1 245 ? 133.774 95.226 180.688 1.00 140.99 245 PHE A N 1
ATOM 1433 C CA . PHE A 1 245 ? 134.990 95.911 181.103 1.00 140.99 245 PHE A CA 1
ATOM 1434 C C . PHE A 1 245 ? 135.042 95.995 182.622 1.00 140.99 245 PHE A C 1
ATOM 1435 O O . PHE A 1 245 ? 134.039 96.320 183.266 1.00 140.99 245 PHE A O 1
ATOM 1443 N N . THR A 1 246 ? 136.210 95.705 183.187 1.00 153.79 246 THR A N 1
ATOM 1444 C CA . THR A 1 246 ? 136.424 95.729 184.629 1.00 153.79 246 THR A CA 1
ATOM 1445 C C . THR A 1 246 ? 137.368 96.873 184.972 1.00 153.79 246 THR A C 1
ATOM 1446 O O . THR A 1 246 ? 138.480 96.947 184.437 1.00 153.79 246 THR A O 1
ATOM 1450 N N . ILE A 1 247 ? 136.926 97.755 185.863 1.00 158.99 247 ILE A N 1
ATOM 1451 C CA . ILE A 1 247 ? 137.720 98.885 186.327 1.00 158.99 247 ILE A CA 1
ATOM 1452 C C . ILE A 1 247 ? 137.650 98.933 187.847 1.00 158.99 247 ILE A C 1
ATOM 1453 O O . ILE A 1 247 ? 136.585 98.720 188.437 1.00 158.99 247 ILE A O 1
ATOM 1458 N N . GLN A 1 248 ? 138.798 99.184 188.482 1.00 162.88 248 GLN A N 1
ATOM 1459 C CA . GLN A 1 248 ? 138.837 99.247 189.940 1.00 162.88 248 GLN A CA 1
ATOM 1460 C C . GLN A 1 248 ? 137.989 100.397 190.470 1.00 162.88 248 GLN A C 1
ATOM 1461 O O . GLN A 1 248 ? 137.258 100.237 191.454 1.00 162.88 248 GLN A O 1
ATOM 1467 N N . GLY A 1 249 ? 138.070 101.557 189.833 1.00 161.54 249 GLY A N 1
ATOM 1468 C CA . GLY A 1 249 ? 137.309 102.707 190.273 1.00 161.54 249 GLY A CA 1
ATOM 1469 C C . GLY A 1 249 ? 137.746 103.947 189.525 1.00 161.54 249 GLY A C 1
ATOM 1470 O O . GLY A 1 249 ? 138.672 103.918 188.707 1.00 161.54 249 GLY A O 1
ATOM 1471 N N . ASP A 1 250 ? 137.059 105.047 189.833 1.00 163.16 250 ASP A N 1
ATOM 1472 C CA . ASP A 1 250 ? 137.300 106.343 189.200 1.00 163.16 250 ASP A CA 1
ATOM 1473 C C . ASP A 1 250 ? 137.254 106.212 187.675 1.00 163.16 250 ASP A C 1
ATOM 1474 O O . ASP A 1 250 ? 138.242 106.400 186.966 1.00 163.16 250 ASP A O 1
ATOM 1479 N N . VAL A 1 251 ? 136.059 105.877 187.191 1.00 157.94 251 VAL A N 1
ATOM 1480 C CA . VAL A 1 251 ? 135.864 105.574 185.778 1.00 157.94 251 VAL A CA 1
ATOM 1481 C C . VAL A 1 251 ? 135.940 106.862 184.972 1.00 157.94 251 VAL A C 1
ATOM 1482 O O . VAL A 1 251 ? 134.957 107.604 184.866 1.00 157.94 251 VAL A O 1
ATOM 1486 N N . ALA A 1 252 ? 137.111 107.132 184.394 1.00 146.82 252 ALA A N 1
ATOM 1487 C CA . ALA A 1 252 ? 137.313 108.300 183.552 1.00 146.82 252 ALA A CA 1
ATOM 1488 C C . ALA A 1 252 ? 137.355 107.972 182.068 1.00 146.82 252 ALA A C 1
ATOM 1489 O O . ALA A 1 252 ? 137.430 108.895 181.250 1.00 146.82 252 ALA A O 1
ATOM 1491 N N . LEU A 1 253 ? 137.308 106.700 181.702 1.00 130.99 253 LEU A N 1
ATOM 1492 C CA . LEU A 1 253 ? 137.410 106.313 180.302 1.00 130.99 253 LEU A CA 1
ATOM 1493 C C . LEU A 1 253 ? 136.103 106.596 179.575 1.00 130.99 253 LEU A C 1
ATOM 1494 O O . LEU A 1 253 ? 135.046 106.125 180.014 1.00 130.99 253 LEU A O 1
ATOM 1499 N N . PRO A 1 254 ? 136.120 107.352 178.482 1.00 112.05 254 PRO A N 1
ATOM 1500 C CA . PRO A 1 254 ? 134.907 107.540 177.685 1.00 112.05 254 PRO A CA 1
ATOM 1501 C C . PRO A 1 254 ? 134.466 106.228 177.065 1.00 112.05 254 PRO A C 1
ATOM 1502 O O . PRO A 1 254 ? 135.289 105.320 176.872 1.00 112.05 254 PRO A O 1
ATOM 1506 N N . PRO A 1 255 ? 133.174 106.081 176.752 1.00 99.64 255 PRO A N 1
ATOM 1507 C CA . PRO A 1 255 ? 132.696 104.788 176.230 1.00 99.64 255 PRO A CA 1
ATOM 1508 C C . PRO A 1 255 ? 133.417 104.336 174.972 1.00 99.64 255 PRO A C 1
ATOM 1509 O O . PRO A 1 255 ? 133.628 103.131 174.788 1.00 99.64 255 PRO A O 1
ATOM 1513 N N . TYR A 1 256 ? 133.808 105.264 174.101 1.00 88.02 256 TYR A N 1
ATOM 1514 C CA . TYR A 1 256 ? 134.633 104.907 172.954 1.00 88.02 256 TYR A CA 1
ATOM 1515 C C . TYR A 1 256 ? 135.880 105.778 172.911 1.00 88.02 256 TYR A C 1
ATOM 1516 O O . TYR A 1 256 ? 136.145 106.535 173.850 1.00 88.02 256 TYR A O 1
ATOM 1525 N N . TYR A 1 257 ? 136.656 105.676 171.837 1.00 94.60 257 TYR A N 1
ATOM 1526 C CA . TYR A 1 257 ? 137.905 106.411 171.703 1.00 94.60 257 TYR A CA 1
ATOM 1527 C C . TYR A 1 257 ? 137.744 107.529 170.685 1.00 94.60 257 TYR A C 1
ATOM 1528 O O . TYR A 1 257 ? 137.309 107.288 169.554 1.00 94.60 257 TYR A O 1
ATOM 1537 N N . GLN A 1 258 ? 138.103 108.744 171.091 1.00 99.41 258 GLN A N 1
ATOM 1538 C CA . GLN A 1 258 ? 138.095 109.898 170.210 1.00 99.41 258 GLN A CA 1
ATOM 1539 C C . GLN A 1 258 ? 139.449 110.593 170.299 1.00 99.41 258 GLN A C 1
ATOM 1540 O O . GLN A 1 258 ? 139.934 110.871 171.411 1.00 99.41 258 GLN A O 1
ATOM 1546 N N . PRO A 1 259 ? 140.116 110.840 169.170 1.00 94.24 259 PRO A N 1
ATOM 1547 C CA . PRO A 1 259 ? 141.392 111.572 169.234 1.00 94.24 259 PRO A CA 1
ATOM 1548 C C . PRO A 1 259 ? 141.235 112.985 169.767 1.00 94.24 259 PRO A C 1
ATOM 1549 O O . PRO A 1 259 ? 141.916 113.366 170.728 1.00 94.24 259 PRO A O 1
ATOM 1553 N N . GLU A 1 260 ? 140.349 113.773 169.169 1.00 104.71 260 GLU A N 1
ATOM 1554 C CA . GLU A 1 260 ? 140.094 115.139 169.594 1.00 104.71 260 GLU A CA 1
ATOM 1555 C C . GLU A 1 260 ? 138.852 115.198 170.476 1.00 104.71 260 GLU A C 1
ATOM 1556 O O . GLU A 1 260 ? 137.999 114.308 170.451 1.00 104.71 260 GLU A O 1
ATOM 1562 N N . GLU A 1 261 ? 138.763 116.266 171.262 1.00 113.36 261 GLU A N 1
ATOM 1563 C CA . GLU A 1 261 ? 137.674 116.406 172.218 1.00 113.36 261 GLU A CA 1
ATOM 1564 C C . GLU A 1 261 ? 136.343 116.618 171.507 1.00 113.36 261 GLU A C 1
ATOM 1565 O O . GLU A 1 261 ? 136.277 117.264 170.458 1.00 113.36 261 GLU A O 1
ATOM 1571 N N . ASP A 1 262 ? 135.281 116.061 172.091 1.00 111.68 262 ASP A N 1
ATOM 1572 C CA . ASP A 1 262 ? 133.911 116.217 171.596 1.00 111.68 262 ASP A CA 1
ATOM 1573 C C . ASP A 1 262 ? 133.758 115.734 170.157 1.00 111.68 262 ASP A C 1
ATOM 1574 O O . ASP A 1 262 ? 132.956 116.278 169.394 1.00 111.68 262 ASP A O 1
ATOM 1579 N N . ASP A 1 263 ? 134.523 114.706 169.786 1.00 97.69 263 ASP A N 1
ATOM 1580 C CA . ASP A 1 263 ? 134.415 114.064 168.474 1.00 97.69 263 ASP A CA 1
ATOM 1581 C C . ASP A 1 263 ? 134.589 115.064 167.333 1.00 97.69 263 ASP A C 1
ATOM 1582 O O . ASP A 1 263 ? 133.917 114.978 166.304 1.00 97.69 263 ASP A O 1
ATOM 1587 N N . GLU A 1 264 ? 135.496 116.027 167.512 1.00 97.61 264 GLU A N 1
ATOM 1588 C CA . GLU A 1 264 ? 135.787 116.953 166.422 1.00 97.61 264 GLU A CA 1
ATOM 1589 C C . GLU A 1 264 ? 136.476 116.249 165.261 1.00 97.61 264 GLU A C 1
ATOM 1590 O O . GLU A 1 264 ? 136.221 116.582 164.098 1.00 97.61 264 GLU A O 1
ATOM 1596 N N . MET A 1 265 ? 137.343 115.282 165.551 1.00 88.21 265 MET A N 1
ATOM 1597 C CA . MET A 1 265 ? 137.965 114.441 164.531 1.00 88.21 265 MET A CA 1
ATOM 1598 C C . MET A 1 265 ? 137.661 113.002 164.924 1.00 88.21 265 MET A C 1
ATOM 1599 O O . MET A 1 265 ? 138.445 112.357 165.634 1.00 88.21 265 MET A O 1
ATOM 1604 N N . PRO A 1 266 ? 136.518 112.476 164.498 1.00 68.62 266 PRO A N 1
ATOM 1605 C CA . PRO A 1 266 ? 136.086 111.154 164.959 1.00 68.62 266 PRO A CA 1
ATOM 1606 C C . PRO A 1 266 ? 136.979 110.033 164.452 1.00 68.62 266 PRO A C 1
ATOM 1607 O O . PRO A 1 266 ? 137.694 110.155 163.456 1.00 68.62 266 PRO A O 1
ATOM 1611 N N . PHE A 1 267 ? 136.913 108.916 165.172 1.00 67.95 267 PHE A N 1
ATOM 1612 C CA . PHE A 1 267 ? 137.800 107.767 165.006 1.00 67.95 267 PHE A CA 1
ATOM 1613 C C . PHE A 1 267 ? 137.110 106.596 164.317 1.00 67.95 267 PHE A C 1
ATOM 1614 O O . PHE A 1 267 ? 137.244 105.455 164.764 1.00 67.95 267 PHE A O 1
ATOM 1622 N N . ILE A 1 268 ? 136.340 106.849 163.255 1.00 50.02 268 ILE A N 1
ATOM 1623 C CA . ILE A 1 268 ? 135.558 105.816 162.577 1.00 50.02 268 ILE A CA 1
ATOM 1624 C C . ILE A 1 268 ? 136.424 104.602 162.266 1.00 50.02 268 ILE A C 1
ATOM 1625 O O . ILE A 1 268 ? 137.420 104.704 161.542 1.00 50.02 268 ILE A O 1
ATOM 1630 N N . CYS A 1 269 ? 136.039 103.447 162.802 1.00 60.85 269 CYS A N 1
ATOM 1631 C CA . CYS A 1 269 ? 136.809 102.221 162.668 1.00 60.85 269 CYS A CA 1
ATOM 1632 C C . CYS A 1 269 ? 136.404 101.500 161.388 1.00 60.85 269 CYS A C 1
ATOM 1633 O O . CYS A 1 269 ? 135.706 102.043 160.530 1.00 60.85 269 CYS A O 1
ATOM 1636 N N . SER A 1 270 ? 136.839 100.252 161.260 1.00 54.35 270 SER A N 1
ATOM 1637 C CA . SER A 1 270 ? 136.345 99.339 160.243 1.00 54.35 270 SER A CA 1
ATOM 1638 C C . SER A 1 270 ? 135.726 98.138 160.941 1.00 54.35 270 SER A C 1
ATOM 1639 O O . SER A 1 270 ? 136.315 97.591 161.879 1.00 54.35 270 SER A O 1
ATOM 1642 N N . LEU A 1 271 ? 134.540 97.739 160.494 1.00 62.80 271 LEU A N 1
ATOM 1643 C CA . LEU A 1 271 ? 133.847 96.628 161.125 1.00 62.80 271 LEU A CA 1
ATOM 1644 C C . LEU A 1 271 ? 134.483 95.297 160.739 1.00 62.80 271 LEU A C 1
ATOM 1645 O O . LEU A 1 271 ? 135.126 95.160 159.695 1.00 62.80 271 LEU A O 1
ATOM 1650 N N . SER A 1 272 ? 134.292 94.305 161.607 1.00 72.15 272 SER A N 1
ATOM 1651 C CA . SER A 1 272 ? 134.677 92.939 161.285 1.00 72.15 272 SER A CA 1
ATOM 1652 C C . SER A 1 272 ? 133.879 92.471 160.076 1.00 72.15 272 SER A C 1
ATOM 1653 O O . SER A 1 272 ? 132.658 92.304 160.156 1.00 72.15 272 SER A O 1
ATOM 1656 N N . GLY A 1 273 ? 134.558 92.269 158.952 1.00 75.28 273 GLY A N 1
ATOM 1657 C CA . GLY A 1 273 ? 133.886 91.946 157.711 1.00 75.28 273 GLY A CA 1
ATOM 1658 C C . GLY A 1 273 ? 133.898 93.108 156.741 1.00 75.28 273 GLY A C 1
ATOM 1659 O O . GLY A 1 273 ? 134.097 92.918 155.537 1.00 75.28 273 GLY A O 1
ATOM 1660 N N . ASP A 1 274 ? 133.687 94.319 157.253 1.00 64.36 274 ASP A N 1
ATOM 1661 C CA . ASP A 1 274 ? 133.812 95.533 156.448 1.00 64.36 274 ASP A CA 1
ATOM 1662 C C . ASP A 1 274 ? 135.291 95.885 156.371 1.00 64.36 274 ASP A C 1
ATOM 1663 O O . ASP A 1 274 ? 135.850 96.485 157.290 1.00 64.36 274 ASP A O 1
ATOM 1668 N N . ASN A 1 275 ? 135.929 95.514 155.263 1.00 54.02 275 ASN A N 1
ATOM 1669 C CA . ASN A 1 275 ? 137.380 95.619 155.119 1.00 54.02 275 ASN A CA 1
ATOM 1670 C C . ASN A 1 275 ? 137.765 97.071 154.849 1.00 54.02 275 ASN A C 1
ATOM 1671 O O . ASN A 1 275 ? 138.085 97.473 153.728 1.00 54.02 275 ASN A O 1
ATOM 1676 N N . GLY A 1 276 ? 137.739 97.874 155.909 1.00 49.71 276 GLY A N 1
ATOM 1677 C CA . GLY A 1 276 ? 138.239 99.235 155.854 1.00 49.71 276 GLY A CA 1
ATOM 1678 C C . GLY A 1 276 ? 139.750 99.266 155.906 1.00 49.71 276 GLY A C 1
ATOM 1679 O O . GLY A 1 276 ? 140.431 98.353 155.426 1.00 49.71 276 GLY A O 1
ATOM 1680 N N . ILE A 1 277 ? 140.294 100.333 156.493 1.00 51.47 277 ILE A N 1
ATOM 1681 C CA . ILE A 1 277 ? 141.730 100.472 156.694 1.00 51.47 277 ILE A CA 1
ATOM 1682 C C . ILE A 1 277 ? 142.077 100.668 158.166 1.00 51.47 277 ILE A C 1
ATOM 1683 O O . ILE A 1 277 ? 142.804 99.862 158.753 1.00 51.47 277 ILE A O 1
ATOM 1688 N N . MET A 1 278 ? 141.559 101.726 158.782 1.00 58.42 278 MET A N 1
ATOM 1689 C CA . MET A 1 278 ? 141.868 102.026 160.179 1.00 58.42 278 MET A CA 1
ATOM 1690 C C . MET A 1 278 ? 140.962 101.170 161.055 1.00 58.42 278 MET A C 1
ATOM 1691 O O . MET A 1 278 ? 139.777 101.465 161.221 1.00 58.42 278 MET A O 1
ATOM 1696 N N . GLY A 1 279 ? 141.519 100.098 161.614 1.00 75.14 279 GLY A N 1
ATOM 1697 C CA . GLY A 1 279 ? 140.725 99.085 162.283 1.00 75.14 279 GLY A CA 1
ATOM 1698 C C . GLY A 1 279 ? 141.011 98.856 163.754 1.00 75.14 279 GLY A C 1
ATOM 1699 O O . GLY A 1 279 ? 141.091 97.705 164.194 1.00 75.14 279 GLY A O 1
ATOM 1700 N N . CYS A 1 280 ? 141.191 99.932 164.518 1.00 90.35 280 CYS A N 1
ATOM 1701 C CA . CYS A 1 280 ? 141.350 99.930 165.972 1.00 90.35 280 CYS A CA 1
ATOM 1702 C C . CYS A 1 280 ? 142.659 99.314 166.451 1.00 90.35 280 CYS A C 1
ATOM 1703 O O . CYS A 1 280 ? 142.910 99.308 167.663 1.00 90.35 280 CYS A O 1
ATOM 1706 N N . HIS A 1 281 ? 143.493 98.785 165.562 1.00 90.95 281 HIS A N 1
ATOM 1707 C CA . HIS A 1 281 ? 144.868 98.464 165.910 1.00 90.95 281 HIS A CA 1
ATOM 1708 C C . HIS A 1 281 ? 145.837 99.540 165.443 1.00 90.95 281 HIS A C 1
ATOM 1709 O O . HIS A 1 281 ? 147.045 99.411 165.663 1.00 90.95 281 HIS A O 1
ATOM 1716 N N . GLU A 1 282 ? 145.328 100.597 164.810 1.00 88.22 282 GLU A N 1
ATOM 1717 C CA . GLU A 1 282 ? 146.104 101.771 164.440 1.00 88.22 282 GLU A CA 1
ATOM 1718 C C . GLU A 1 282 ? 145.925 102.910 165.434 1.00 88.22 282 GLU A C 1
ATOM 1719 O O . GLU A 1 282 ? 146.292 104.050 165.132 1.00 88.22 282 GLU A O 1
ATOM 1725 N N . ILE A 1 283 ? 145.358 102.626 166.603 1.00 100.56 283 ILE A N 1
ATOM 1726 C CA . ILE A 1 283 ? 145.041 103.647 167.598 1.00 100.56 283 ILE A CA 1
ATOM 1727 C C . ILE A 1 283 ? 146.315 104.365 168.024 1.00 100.56 283 ILE A C 1
ATOM 1728 O O . ILE A 1 283 ? 147.378 103.737 168.126 1.00 100.56 283 ILE A O 1
ATOM 1733 N N . PRO A 1 284 ? 146.264 105.671 168.256 1.00 112.71 284 PRO A N 1
ATOM 1734 C CA . PRO A 1 284 ? 147.428 106.377 168.789 1.00 112.71 284 PRO A CA 1
ATOM 1735 C C . PRO A 1 284 ? 147.711 105.946 170.216 1.00 112.71 284 PRO A C 1
ATOM 1736 O O . PRO A 1 284 ? 146.846 106.078 171.096 1.00 112.71 284 PRO A O 1
ATOM 1740 N N . PRO A 1 285 ? 148.904 105.418 170.487 1.00 125.73 285 PRO A N 1
ATOM 1741 C CA . PRO A 1 285 ? 149.267 105.074 171.870 1.00 125.73 285 PRO A CA 1
ATOM 1742 C C . PRO A 1 285 ? 149.423 106.339 172.701 1.00 125.73 285 PRO A C 1
ATOM 1743 O O . PRO A 1 285 ? 150.268 107.186 172.408 1.00 125.73 285 PRO A O 1
ATOM 1747 N N . LEU A 1 286 ? 148.591 106.465 173.733 1.00 134.08 286 LEU A N 1
ATOM 1748 C CA . LEU A 1 286 ? 148.593 107.668 174.555 1.00 134.08 286 LEU A CA 1
ATOM 1749 C C . LEU A 1 286 ? 149.938 107.838 175.251 1.00 134.08 286 LEU A C 1
ATOM 1750 O O . LEU A 1 286 ? 150.476 106.891 175.831 1.00 134.08 286 LEU A O 1
ATOM 1755 N N . LYS A 1 287 ? 150.477 109.051 175.191 1.00 128.98 287 LYS A N 1
ATOM 1756 C CA . LYS A 1 287 ? 151.767 109.354 175.800 1.00 128.98 287 LYS A CA 1
ATOM 1757 C C . LYS A 1 287 ? 151.869 110.839 176.130 1.00 128.98 287 LYS A C 1
ATOM 1758 O O . LYS A 1 287 ? 151.885 111.685 175.235 1.00 128.98 287 LYS A O 1
ATOM 1764 N N . CYS A 1 316 ? 153.376 105.953 182.597 1.00 158.47 316 CYS A N 1
ATOM 1765 C CA . CYS A 1 316 ? 151.984 105.721 182.961 1.00 158.47 316 CYS A CA 1
ATOM 1766 C C . CYS A 1 316 ? 151.459 104.436 182.330 1.00 158.47 316 CYS A C 1
ATOM 1767 O O . CYS A 1 316 ? 152.215 103.492 182.100 1.00 158.47 316 CYS A O 1
ATOM 1770 N N . VAL A 1 317 ? 150.159 104.406 182.052 1.00 154.45 317 VAL A N 1
ATOM 1771 C CA . VAL A 1 317 ? 149.493 103.246 181.474 1.00 154.45 317 VAL A CA 1
ATOM 1772 C C . VAL A 1 317 ? 148.834 103.673 180.170 1.00 154.45 317 VAL A C 1
ATOM 1773 O O . VAL A 1 317 ? 148.132 104.690 180.128 1.00 154.45 317 VAL A O 1
ATOM 1777 N N . ASN A 1 318 ? 149.058 102.895 179.111 1.00 140.93 318 ASN A N 1
ATOM 1778 C CA . ASN A 1 318 ? 148.456 103.191 177.818 1.00 140.93 318 ASN A CA 1
ATOM 1779 C C . ASN A 1 318 ? 146.974 102.844 177.848 1.00 140.93 318 ASN A C 1
ATOM 1780 O O . ASN A 1 318 ? 146.581 101.726 177.500 1.00 140.93 318 ASN A O 1
ATOM 1785 N N . TRP A 1 319 ? 146.148 103.801 178.274 1.00 135.61 319 TRP A N 1
ATOM 1786 C CA . TRP A 1 319 ? 144.714 103.570 178.391 1.00 135.61 319 TRP A CA 1
ATOM 1787 C C . TRP A 1 319 ? 144.062 103.274 177.049 1.00 135.61 319 TRP A C 1
ATOM 1788 O O . TRP A 1 319 ? 142.966 102.704 177.016 1.00 135.61 319 TRP A O 1
ATOM 1799 N N . ASN A 1 320 ? 144.708 103.649 175.944 1.00 124.90 320 ASN A N 1
ATOM 1800 C CA . ASN A 1 320 ? 144.075 103.535 174.635 1.00 124.90 320 ASN A CA 1
ATOM 1801 C C . ASN A 1 320 ? 143.912 102.085 174.197 1.00 124.90 320 ASN A C 1
ATOM 1802 O O . ASN A 1 320 ? 142.958 101.764 173.480 1.00 124.90 320 ASN A O 1
ATOM 1807 N N . ARG A 1 321 ? 144.821 101.199 174.610 1.00 124.84 321 ARG A N 1
ATOM 1808 C CA . ARG A 1 321 ? 144.788 99.824 174.121 1.00 124.84 321 ARG A CA 1
ATOM 1809 C C . ARG A 1 321 ? 143.530 99.078 174.550 1.00 124.84 321 ARG A C 1
ATOM 1810 O O . ARG A 1 321 ? 143.197 98.054 173.944 1.00 124.84 321 ARG A O 1
ATOM 1818 N N . TYR A 1 322 ? 142.823 99.564 175.572 1.00 122.88 322 TYR A N 1
ATOM 1819 C CA . TYR A 1 322 ? 141.600 98.906 176.017 1.00 122.88 322 TYR A CA 1
ATOM 1820 C C . TYR A 1 322 ? 140.417 99.169 175.094 1.00 122.88 322 TYR A C 1
ATOM 1821 O O . TYR A 1 322 ? 139.360 98.560 175.286 1.00 122.88 322 TYR A O 1
ATOM 1830 N N . TYR A 1 323 ? 140.564 100.053 174.110 1.00 102.84 323 TYR A N 1
ATOM 1831 C CA . TYR A 1 323 ? 139.547 100.254 173.078 1.00 102.84 323 TYR A CA 1
ATOM 1832 C C . TYR A 1 323 ? 139.743 99.173 172.024 1.00 102.84 323 TYR A C 1
ATOM 1833 O O . TYR A 1 323 ? 140.412 99.372 171.010 1.00 102.84 323 TYR A O 1
ATOM 1842 N N . ASN A 1 324 ? 139.146 98.006 172.268 1.00 94.81 324 ASN A N 1
ATOM 1843 C CA . ASN A 1 324 ? 139.388 96.827 171.441 1.00 94.81 324 ASN A CA 1
ATOM 1844 C C . ASN A 1 324 ? 138.375 96.694 170.306 1.00 94.81 324 ASN A C 1
ATOM 1845 O O . ASN A 1 324 ? 138.751 96.664 169.130 1.00 94.81 324 ASN A O 1
ATOM 1850 N N . VAL A 1 325 ? 137.091 96.613 170.644 1.00 81.33 325 VAL A N 1
ATOM 1851 C CA . VAL A 1 325 ? 136.040 96.308 169.681 1.00 81.33 325 VAL A CA 1
ATOM 1852 C C . VAL A 1 325 ? 135.275 97.584 169.367 1.00 81.33 325 VAL A C 1
ATOM 1853 O O . VAL A 1 325 ? 135.168 98.491 170.201 1.00 81.33 325 VAL A O 1
ATOM 1857 N N . CYS A 1 326 ? 134.750 97.668 168.146 1.00 74.27 326 CYS A N 1
ATOM 1858 C CA . CYS A 1 326 ? 134.029 98.847 167.687 1.00 74.27 326 CYS A CA 1
ATOM 1859 C C . CYS A 1 326 ? 132.686 98.441 167.097 1.00 74.27 326 CYS A C 1
ATOM 1860 O O . CYS A 1 326 ? 132.613 97.522 166.275 1.00 74.27 326 CYS A O 1
ATOM 1863 N N . ARG A 1 327 ? 131.625 99.126 167.526 1.00 68.87 327 ARG A N 1
ATOM 1864 C CA . ARG A 1 327 ? 130.256 98.786 167.169 1.00 68.87 327 ARG A CA 1
ATOM 1865 C C . ARG A 1 327 ? 129.527 100.023 166.659 1.00 68.87 327 ARG A C 1
ATOM 1866 O O . ARG A 1 327 ? 129.782 101.143 167.109 1.00 68.87 327 ARG A O 1
ATOM 1874 N N . THR A 1 328 ? 128.603 99.805 165.720 1.00 61.15 328 THR A N 1
ATOM 1875 C CA . THR A 1 328 ? 127.941 100.896 165.003 1.00 61.15 328 THR A CA 1
ATOM 1876 C C . THR A 1 328 ? 126.824 101.530 165.836 1.00 61.15 328 THR A C 1
ATOM 1877 O O . THR A 1 328 ? 125.657 101.556 165.449 1.00 61.15 328 THR A O 1
ATOM 1881 N N . GLY A 1 329 ? 127.196 102.053 167.000 1.00 63.57 329 GLY A N 1
ATOM 1882 C CA . GLY A 1 329 ? 126.253 102.874 167.732 1.00 63.57 329 GLY A CA 1
ATOM 1883 C C . GLY A 1 329 ? 126.869 104.115 168.339 1.00 63.57 329 GLY A C 1
ATOM 1884 O O . GLY A 1 329 ? 127.631 104.025 169.304 1.00 63.57 329 GLY A O 1
ATOM 1885 N N . SER A 1 330 ? 126.525 105.281 167.792 1.00 54.99 330 SER A N 1
ATOM 1886 C CA . SER A 1 330 ? 126.972 106.564 168.321 1.00 54.99 330 SER A CA 1
ATOM 1887 C C . SER A 1 330 ? 126.306 107.698 167.558 1.00 54.99 330 SER A C 1
ATOM 1888 O O . SER A 1 330 ? 125.427 107.464 166.724 1.00 54.99 330 SER A O 1
ATOM 1891 N N . ALA A 1 331 ? 126.706 108.930 167.850 1.00 52.19 331 ALA A N 1
ATOM 1892 C CA . ALA A 1 331 ? 126.549 110.003 166.884 1.00 52.19 331 ALA A CA 1
ATOM 1893 C C . ALA A 1 331 ? 127.692 109.919 165.883 1.00 52.19 331 ALA A C 1
ATOM 1894 O O . ALA A 1 331 ? 128.832 109.617 166.247 1.00 52.19 331 ALA A O 1
ATOM 1896 N N . ASN A 1 332 ? 127.386 110.186 164.627 1.00 39.98 332 ASN A N 1
ATOM 1897 C CA . ASN A 1 332 ? 128.309 110.033 163.517 1.00 39.98 332 ASN A CA 1
ATOM 1898 C C . ASN A 1 332 ? 128.885 111.392 163.111 1.00 39.98 332 ASN A C 1
ATOM 1899 O O . ASN A 1 332 ? 128.403 112.436 163.559 1.00 39.98 332 ASN A O 1
ATOM 1904 N N . PRO A 1 333 ? 129.929 111.421 162.266 1.00 35.90 333 PRO A N 1
ATOM 1905 C CA . PRO A 1 333 ? 130.881 112.537 162.324 1.00 35.90 333 PRO A CA 1
ATOM 1906 C C . PRO A 1 333 ? 130.258 113.901 162.069 1.00 35.90 333 PRO A C 1
ATOM 1907 O O . PRO A 1 333 ? 129.233 114.031 161.397 1.00 35.90 333 PRO A O 1
ATOM 1911 N N . HIS A 1 334 ? 130.907 114.924 162.635 1.00 32.91 334 HIS A N 1
ATOM 1912 C CA . HIS A 1 334 ? 130.521 116.327 162.478 1.00 32.91 334 HIS A CA 1
ATOM 1913 C C . HIS A 1 334 ? 129.165 116.606 163.122 1.00 32.91 334 HIS A C 1
ATOM 1914 O O . HIS A 1 334 ? 128.269 117.190 162.513 1.00 32.91 334 HIS A O 1
ATOM 1921 N N . LYS A 1 335 ? 129.034 116.196 164.385 1.00 38.37 335 LYS A N 1
ATOM 1922 C CA . LYS A 1 335 ? 127.809 116.385 165.163 1.00 38.37 335 LYS A CA 1
ATOM 1923 C C . LYS A 1 335 ? 126.593 115.839 164.420 1.00 38.37 335 LYS A C 1
ATOM 1924 O O . LYS A 1 335 ? 125.520 116.444 164.407 1.00 38.37 335 LYS A O 1
ATOM 1930 N N . GLY A 1 336 ? 126.764 114.678 163.796 1.00 34.73 336 GLY A N 1
ATOM 1931 C CA . GLY A 1 336 ? 125.698 114.065 163.030 1.00 34.73 336 GLY A CA 1
ATOM 1932 C C . GLY A 1 336 ? 125.304 114.881 161.820 1.00 34.73 336 GLY A C 1
ATOM 1933 O O . GLY A 1 336 ? 124.145 115.283 161.689 1.00 34.73 336 GLY A O 1
ATOM 1934 N N . ALA A 1 337 ? 126.260 115.142 160.932 1.00 29.94 337 ALA A N 1
ATOM 1935 C CA . ALA A 1 337 ? 125.979 115.935 159.743 1.00 29.94 337 ALA A CA 1
ATOM 1936 C C . ALA A 1 337 ? 126.529 115.270 158.491 1.00 29.94 337 ALA A C 1
ATOM 1937 O O . ALA A 1 337 ? 126.046 115.524 157.383 1.00 29.94 337 ALA A O 1
ATOM 1939 N N . ILE A 1 338 ? 127.531 114.417 158.649 1.00 37.67 338 ILE A N 1
ATOM 1940 C CA . ILE A 1 338 ? 128.147 113.717 157.531 1.00 37.67 338 ILE A CA 1
ATOM 1941 C C . ILE A 1 338 ? 127.896 112.232 157.750 1.00 37.67 338 ILE A C 1
ATOM 1942 O O . ILE A 1 338 ? 128.581 111.581 158.544 1.00 37.67 338 ILE A O 1
ATOM 1947 N N . ASN A 1 339 ? 126.901 111.698 157.056 1.00 33.64 339 ASN A N 1
ATOM 1948 C CA . ASN A 1 339 ? 126.564 110.286 157.143 1.00 33.64 339 ASN A CA 1
ATOM 1949 C C . ASN A 1 339 ? 125.747 109.935 155.911 1.00 33.64 339 ASN A C 1
ATOM 1950 O O . ASN A 1 339 ? 125.278 110.814 155.187 1.00 33.64 339 ASN A O 1
ATOM 1955 N N . PHE A 1 340 ? 125.588 108.637 155.673 1.00 29.49 340 PHE A N 1
ATOM 1956 C CA . PHE A 1 340 ? 124.848 108.158 154.514 1.00 29.49 340 PHE A CA 1
ATOM 1957 C C . PHE A 1 340 ? 123.608 107.367 154.917 1.00 29.49 340 PHE A C 1
ATOM 1958 O O . PHE A 1 340 ? 123.141 106.513 154.162 1.00 29.49 340 PHE A O 1
ATOM 1966 N N . ASP A 1 341 ? 123.065 107.640 156.104 1.00 34.50 341 ASP A N 1
ATOM 1967 C CA . ASP A 1 341 ? 121.913 106.882 156.579 1.00 34.50 341 ASP A CA 1
ATOM 1968 C C . ASP A 1 341 ? 120.728 107.030 155.633 1.00 34.50 341 ASP A C 1
ATOM 1969 O O . ASP A 1 341 ? 120.323 106.069 154.974 1.00 34.50 341 ASP A O 1
ATOM 1974 N N . ASN A 1 342 ? 120.171 108.231 155.535 1.00 30.27 342 ASN A N 1
ATOM 1975 C CA . ASN A 1 342 ? 119.060 108.481 154.628 1.00 30.27 342 ASN A CA 1
ATOM 1976 C C . ASN A 1 342 ? 119.606 108.744 153.228 1.00 30.27 342 ASN A C 1
ATOM 1977 O O . ASN A 1 342 ? 120.786 108.522 152.944 1.00 30.27 342 ASN A O 1
ATOM 1982 N N . ILE A 1 343 ? 118.748 109.206 152.321 1.00 32.41 343 ILE A N 1
ATOM 1983 C CA . ILE A 1 343 ? 119.222 109.731 151.047 1.00 32.41 343 ILE A CA 1
ATOM 1984 C C . ILE A 1 343 ? 119.316 111.252 151.068 1.00 32.41 343 ILE A C 1
ATOM 1985 O O . ILE A 1 343 ? 120.039 111.827 150.242 1.00 32.41 343 ILE A O 1
ATOM 1990 N N . GLY A 1 344 ? 118.628 111.920 151.994 1.00 34.25 344 GLY A N 1
ATOM 1991 C CA . GLY A 1 344 ? 118.866 113.340 152.180 1.00 34.25 344 GLY A CA 1
ATOM 1992 C C . GLY A 1 344 ? 120.278 113.622 152.653 1.00 34.25 344 GLY A C 1
ATOM 1993 O O . GLY A 1 344 ? 120.940 114.539 152.161 1.00 34.25 344 GLY A O 1
ATOM 1994 N N . TYR A 1 345 ? 120.763 112.830 153.610 1.00 23.08 345 TYR A N 1
ATOM 1995 C CA . TYR A 1 345 ? 122.130 112.997 154.092 1.00 23.08 345 TYR A CA 1
ATOM 1996 C C . TYR A 1 345 ? 123.145 112.643 153.014 1.00 23.08 345 TYR A C 1
ATOM 1997 O O . TYR A 1 345 ? 124.179 113.312 152.880 1.00 23.08 345 TYR A O 1
ATOM 2006 N N . ALA A 1 346 ? 122.876 111.591 152.243 1.00 22.13 346 ALA A N 1
ATOM 2007 C CA . ALA A 1 346 ? 123.757 111.260 151.132 1.00 22.13 346 ALA A CA 1
ATOM 2008 C C . ALA A 1 346 ? 123.783 112.387 150.113 1.00 22.13 346 ALA A C 1
ATOM 2009 O O . ALA A 1 346 ? 124.831 112.686 149.534 1.00 22.13 346 ALA A O 1
ATOM 2011 N N . TRP A 1 347 ? 122.641 113.040 149.898 1.00 23.98 347 TRP A N 1
ATOM 2012 C CA . TRP A 1 347 ? 122.604 114.184 148.997 1.00 23.98 347 TRP A CA 1
ATOM 2013 C C . TRP A 1 347 ? 123.391 115.356 149.562 1.00 23.98 347 TRP A C 1
ATOM 2014 O O . TRP A 1 347 ? 124.042 116.087 148.813 1.00 23.98 347 TRP A O 1
ATOM 2025 N N . ILE A 1 348 ? 123.344 115.553 150.880 1.00 19.20 348 ILE A N 1
ATOM 2026 C CA . ILE A 1 348 ? 124.139 116.613 151.499 1.00 19.20 348 ILE A CA 1
ATOM 2027 C C . ILE A 1 348 ? 125.624 116.366 151.263 1.00 19.20 348 ILE A C 1
ATOM 2028 O O . ILE A 1 348 ? 126.373 117.274 150.890 1.00 19.20 348 ILE A O 1
ATOM 2033 N N . VAL A 1 349 ? 126.070 115.129 151.478 1.00 21.89 349 VAL A N 1
ATOM 2034 C CA . VAL A 1 349 ? 127.484 114.810 151.284 1.00 21.89 349 VAL A CA 1
ATOM 2035 C C . VAL A 1 349 ? 127.875 114.958 149.816 1.00 21.89 349 VAL A C 1
ATOM 2036 O O . VAL A 1 349 ? 128.939 115.507 149.488 1.00 21.89 349 VAL A O 1
ATOM 2040 N N . ILE A 1 350 ? 127.028 114.474 148.906 1.00 20.81 350 ILE A N 1
ATOM 2041 C CA . ILE A 1 350 ? 127.334 114.605 147.488 1.00 20.81 350 ILE A CA 1
ATOM 2042 C C . ILE A 1 350 ? 127.379 116.068 147.087 1.00 20.81 350 ILE A C 1
ATOM 2043 O O . ILE A 1 350 ? 128.204 116.463 146.262 1.00 20.81 350 ILE A O 1
ATOM 2048 N N . PHE A 1 351 ? 126.523 116.902 147.674 1.00 23.06 351 PHE A N 1
ATOM 2049 C CA . PHE A 1 351 ? 126.613 118.331 147.408 1.00 23.06 351 PHE A CA 1
ATOM 2050 C C . PHE A 1 351 ? 127.920 118.899 147.930 1.00 23.06 351 PHE A C 1
ATOM 2051 O O . PHE A 1 351 ? 128.547 119.735 147.272 1.00 23.06 351 PHE A O 1
ATOM 2059 N N . GLN A 1 352 ? 128.343 118.460 149.114 1.00 24.35 352 GLN A N 1
ATOM 2060 C CA . GLN A 1 352 ? 129.599 118.944 149.668 1.00 24.35 352 GLN A CA 1
ATOM 2061 C C . GLN A 1 352 ? 130.779 118.596 148.776 1.00 24.35 352 GLN A C 1
ATOM 2062 O O . GLN A 1 352 ? 131.769 119.333 148.745 1.00 24.35 352 GLN A O 1
ATOM 2068 N N . VAL A 1 353 ? 130.706 117.479 148.048 1.00 51.43 353 VAL A N 1
ATOM 2069 C CA . VAL A 1 353 ? 131.778 117.188 147.094 1.00 51.43 353 VAL A CA 1
ATOM 2070 C C . VAL A 1 353 ? 131.513 117.744 145.701 1.00 51.43 353 VAL A C 1
ATOM 2071 O O . VAL A 1 353 ? 132.423 117.730 144.861 1.00 51.43 353 VAL A O 1
ATOM 2075 N N . ILE A 1 354 ? 130.304 118.231 145.417 1.00 25.43 354 ILE A N 1
ATOM 2076 C CA . ILE A 1 354 ? 130.101 118.984 144.182 1.00 25.43 354 ILE A CA 1
ATOM 2077 C C . ILE A 1 354 ? 130.772 120.346 144.281 1.00 25.43 354 ILE A C 1
ATOM 2078 O O . ILE A 1 354 ? 131.368 120.833 143.314 1.00 25.43 354 ILE A O 1
ATOM 2083 N N . THR A 1 355 ? 130.701 120.975 145.449 1.00 16.32 355 THR A N 1
ATOM 2084 C CA . THR A 1 355 ? 131.358 122.253 145.669 1.00 16.32 355 THR A CA 1
ATOM 2085 C C . THR A 1 355 ? 132.842 122.101 145.975 1.00 16.32 355 THR A C 1
ATOM 2086 O O . THR A 1 355 ? 133.513 123.111 146.211 1.00 16.32 355 THR A O 1
ATOM 2090 N N . LEU A 1 356 ? 133.357 120.870 145.983 1.00 25.23 356 LEU A N 1
ATOM 2091 C CA . LEU A 1 356 ? 134.786 120.599 146.119 1.00 25.23 356 LEU A CA 1
ATOM 2092 C C . LEU A 1 356 ? 135.348 121.185 147.409 1.00 25.23 356 LEU A C 1
ATOM 2093 O O . LEU A 1 356 ? 136.466 121.699 147.444 1.00 25.23 356 LEU A O 1
ATOM 2098 N N . GLU A 1 357 ? 134.566 121.112 148.480 1.00 24.93 357 GLU A N 1
ATOM 2099 C CA . GLU A 1 357 ? 134.992 121.576 149.792 1.00 24.93 357 GLU A CA 1
ATOM 2100 C C . GLU A 1 357 ? 134.808 120.443 150.786 1.00 24.93 357 GLU A C 1
ATOM 2101 O O . GLU A 1 357 ? 133.763 119.790 150.792 1.00 24.93 357 GLU A O 1
ATOM 2107 N N . GLY A 1 358 ? 135.821 120.204 151.614 1.00 51.43 358 GLY A N 1
ATOM 2108 C CA . GLY A 1 358 ? 135.770 119.079 152.532 1.00 51.43 358 GLY A CA 1
ATOM 2109 C C . GLY A 1 358 ? 135.732 117.737 151.839 1.00 51.43 358 GLY A C 1
ATOM 2110 O O . GLY A 1 358 ? 135.236 116.761 152.408 1.00 51.43 358 GLY A O 1
ATOM 2111 N N . TRP A 1 359 ? 136.241 117.670 150.610 1.00 32.89 359 TRP A N 1
ATOM 2112 C CA . TRP A 1 359 ? 136.255 116.425 149.851 1.00 32.89 359 TRP A CA 1
ATOM 2113 C C . TRP A 1 359 ? 137.050 115.335 150.566 1.00 32.89 359 TRP A C 1
ATOM 2114 O O . TRP A 1 359 ? 136.543 114.229 150.803 1.00 32.89 359 TRP A O 1
ATOM 2125 N N . VAL A 1 360 ? 138.296 115.637 150.935 1.00 32.55 360 VAL A N 1
ATOM 2126 C CA . VAL A 1 360 ? 139.195 114.613 151.459 1.00 32.55 360 VAL A CA 1
ATOM 2127 C C . VAL A 1 360 ? 138.726 114.104 152.815 1.00 32.55 360 VAL A C 1
ATOM 2128 O O . VAL A 1 360 ? 138.889 112.921 153.129 1.00 32.55 360 VAL A O 1
ATOM 2132 N N . GLU A 1 361 ? 138.169 114.979 153.652 1.00 35.33 361 GLU A N 1
ATOM 2133 C CA . GLU A 1 361 ? 137.804 114.556 155.000 1.00 35.33 361 GLU A CA 1
ATOM 2134 C C . GLU A 1 361 ? 136.742 113.466 154.963 1.00 35.33 361 GLU A C 1
ATOM 2135 O O . GLU A 1 361 ? 136.892 112.414 155.593 1.00 35.33 361 GLU A O 1
ATOM 2141 N N . ILE A 1 362 ? 135.666 113.689 154.207 1.00 35.13 362 ILE A N 1
ATOM 2142 C CA . ILE A 1 362 ? 134.624 112.675 154.119 1.00 35.13 362 ILE A CA 1
ATOM 2143 C C . ILE A 1 362 ? 135.110 111.480 153.311 1.00 35.13 362 ILE A C 1
ATOM 2144 O O . ILE A 1 362 ? 134.710 110.337 153.577 1.00 35.13 362 ILE A O 1
ATOM 2149 N N . MET A 1 363 ? 135.989 111.709 152.331 1.00 32.45 363 MET A N 1
ATOM 2150 C CA . MET A 1 363 ? 136.577 110.594 151.597 1.00 32.45 363 MET A CA 1
ATOM 2151 C C . MET A 1 363 ? 137.283 109.631 152.542 1.00 32.45 363 MET A C 1
ATOM 2152 O O . MET A 1 363 ? 137.082 108.413 152.480 1.00 32.45 363 MET A O 1
ATOM 2157 N N . TYR A 1 364 ? 138.100 110.166 153.447 1.00 35.16 364 TYR A N 1
ATOM 2158 C CA . TYR A 1 364 ? 138.831 109.314 154.375 1.00 35.16 364 TYR A CA 1
ATOM 2159 C C . TYR A 1 364 ? 137.933 108.780 155.476 1.00 35.16 364 TYR A C 1
ATOM 2160 O O . TYR A 1 364 ? 138.205 107.706 156.019 1.00 35.16 364 TYR A O 1
ATOM 2169 N N . TYR A 1 365 ? 136.855 109.494 155.800 1.00 35.46 365 TYR A N 1
ATOM 2170 C CA . TYR A 1 365 ? 135.829 108.926 156.666 1.00 35.46 365 TYR A CA 1
ATOM 2171 C C . TYR A 1 365 ? 135.307 107.622 156.082 1.00 35.46 365 TYR A C 1
ATOM 2172 O O . TYR A 1 365 ? 135.257 106.589 156.760 1.00 35.46 365 TYR A O 1
ATOM 2181 N N . VAL A 1 366 ? 134.939 107.653 154.802 1.00 33.58 366 VAL A N 1
ATOM 2182 C CA . VAL A 1 366 ? 134.430 106.455 154.140 1.00 33.58 366 VAL A CA 1
ATOM 2183 C C . VAL A 1 366 ? 135.508 105.380 154.068 1.00 33.58 366 VAL A C 1
ATOM 2184 O O . VAL A 1 366 ? 135.247 104.203 154.342 1.00 33.58 366 VAL A O 1
ATOM 2188 N N . MET A 1 367 ? 136.735 105.764 153.696 1.00 41.27 367 MET A N 1
ATOM 2189 C CA . MET A 1 367 ? 137.829 104.796 153.618 1.00 41.27 367 MET A CA 1
ATOM 2190 C C . MET A 1 367 ? 138.026 104.081 154.948 1.00 41.27 367 MET A C 1
ATOM 2191 O O . MET A 1 367 ? 138.209 102.860 154.991 1.00 41.27 367 MET A O 1
ATOM 2196 N N . ASP A 1 368 ? 138.007 104.837 156.046 1.00 44.10 368 ASP A N 1
ATOM 2197 C CA . ASP A 1 368 ? 138.068 104.235 157.370 1.00 44.10 368 ASP A CA 1
ATOM 2198 C C . ASP A 1 368 ? 136.897 103.291 157.588 1.00 44.10 368 ASP A C 1
ATOM 2199 O O . ASP A 1 368 ? 137.065 102.193 158.129 1.00 44.10 368 ASP A O 1
ATOM 2204 N N . ALA A 1 369 ? 135.703 103.696 157.154 1.00 43.66 369 ALA A N 1
ATOM 2205 C CA . ALA A 1 369 ? 134.494 102.962 157.512 1.00 43.66 369 ALA A CA 1
ATOM 2206 C C . ALA A 1 369 ? 134.366 101.662 156.728 1.00 43.66 369 ALA A C 1
ATOM 2207 O O . ALA A 1 369 ? 134.238 100.582 157.315 1.00 43.66 369 ALA A O 1
ATOM 2209 N N . HIS A 1 370 ? 134.393 101.739 155.398 1.00 45.51 370 HIS A N 1
ATOM 2210 C CA . HIS A 1 370 ? 133.948 100.628 154.566 1.00 45.51 370 HIS A CA 1
ATOM 2211 C C . HIS A 1 370 ? 135.070 99.977 153.769 1.00 45.51 370 HIS A C 1
ATOM 2212 O O . HIS A 1 370 ? 135.302 98.774 153.910 1.00 45.51 370 HIS A O 1
ATOM 2219 N N . SER A 1 371 ? 135.780 100.734 152.938 1.00 40.64 371 SER A N 1
ATOM 2220 C CA . SER A 1 371 ? 136.749 100.123 152.040 1.00 40.64 371 SER A CA 1
ATOM 2221 C C . SER A 1 371 ? 137.678 101.188 151.484 1.00 40.64 371 SER A C 1
ATOM 2222 O O . SER A 1 371 ? 137.246 102.304 151.190 1.00 40.64 371 SER A O 1
ATOM 2225 N N . PHE A 1 372 ? 138.952 100.828 151.335 1.00 38.89 372 PHE A N 1
ATOM 2226 C CA . PHE A 1 372 ? 139.921 101.739 150.745 1.00 38.89 372 PHE A CA 1
ATOM 2227 C C . PHE A 1 372 ? 139.581 102.088 149.303 1.00 38.89 372 PHE A C 1
ATOM 2228 O O . PHE A 1 372 ? 139.993 103.147 148.821 1.00 38.89 372 PHE A O 1
ATOM 2236 N N . TYR A 1 373 ? 138.827 101.239 148.608 1.00 37.75 373 TYR A N 1
ATOM 2237 C CA . TYR A 1 373 ? 138.559 101.424 147.189 1.00 37.75 373 TYR A CA 1
ATOM 2238 C C . TYR A 1 373 ? 137.335 102.291 146.921 1.00 37.75 373 TYR A C 1
ATOM 2239 O O . TYR A 1 373 ? 136.724 102.170 145.854 1.00 37.75 373 TYR A O 1
ATOM 2248 N N . ASN A 1 374 ? 136.962 103.157 147.859 1.00 36.20 374 ASN A N 1
ATOM 2249 C CA . ASN A 1 374 ? 135.927 104.152 147.610 1.00 36.20 374 ASN A CA 1
ATOM 2250 C C . ASN A 1 374 ? 136.471 105.395 146.921 1.00 36.20 374 ASN A C 1
ATOM 2251 O O . ASN A 1 374 ? 135.694 106.311 146.605 1.00 36.20 374 ASN A O 1
ATOM 2256 N N . PHE A 1 375 ? 137.787 105.460 146.705 1.00 37.22 375 PHE A N 1
ATOM 2257 C CA . PHE A 1 375 ? 138.334 106.563 145.931 1.00 37.22 375 PHE A CA 1
ATOM 2258 C C . PHE A 1 375 ? 137.788 106.556 144.516 1.00 37.22 375 PHE A C 1
ATOM 2259 O O . PHE A 1 375 ? 137.652 107.619 143.908 1.00 37.22 375 PHE A O 1
ATOM 2267 N N . ILE A 1 376 ? 137.442 105.382 143.983 1.00 31.92 376 ILE A N 1
ATOM 2268 C CA . ILE A 1 376 ? 136.790 105.341 142.678 1.00 31.92 376 ILE A CA 1
ATOM 2269 C C . ILE A 1 376 ? 135.474 106.101 142.738 1.00 31.92 376 ILE A C 1
ATOM 2270 O O . ILE A 1 376 ? 135.182 106.943 141.881 1.00 31.92 376 ILE A O 1
ATOM 2275 N N . TYR A 1 377 ? 134.682 105.848 143.784 1.00 29.18 377 TYR A N 1
ATOM 2276 C CA . TYR A 1 377 ? 133.408 106.540 143.950 1.00 29.18 377 TYR A CA 1
ATOM 2277 C C . TYR A 1 377 ? 133.611 108.042 144.034 1.00 29.18 377 TYR A C 1
ATOM 2278 O O . TYR A 1 377 ? 132.975 108.809 143.304 1.00 29.18 377 TYR A O 1
ATOM 2287 N N . PHE A 1 378 ? 134.510 108.480 144.914 1.00 28.15 378 PHE A N 1
ATOM 2288 C CA . PHE A 1 378 ? 134.625 109.916 145.156 1.00 28.15 378 PHE A CA 1
ATOM 2289 C C . PHE A 1 378 ? 135.258 110.643 143.975 1.00 28.15 378 PHE A C 1
ATOM 2290 O O . PHE A 1 378 ? 134.833 111.748 143.631 1.00 28.15 378 PHE A O 1
ATOM 2298 N N . ILE A 1 379 ? 136.252 110.041 143.323 1.00 25.23 379 ILE A N 1
ATOM 2299 C CA . ILE A 1 379 ? 136.875 110.682 142.171 1.00 25.23 379 ILE A CA 1
ATOM 2300 C C . ILE A 1 379 ? 135.921 110.712 140.983 1.00 25.23 379 ILE A C 1
ATOM 2301 O O . ILE A 1 379 ? 135.864 111.704 140.245 1.00 25.23 379 ILE A O 1
ATOM 2306 N N . LEU A 1 380 ? 135.157 109.636 140.771 1.00 24.24 380 LEU A N 1
ATOM 2307 C CA . LEU A 1 380 ? 134.155 109.656 139.715 1.00 24.24 380 LEU A CA 1
ATOM 2308 C C . LEU A 1 380 ? 133.096 110.711 139.989 1.00 24.24 380 LEU A C 1
ATOM 2309 O O . LEU A 1 380 ? 132.659 111.412 139.071 1.00 24.24 380 LEU A O 1
ATOM 2314 N N . LEU A 1 381 ? 132.677 110.847 141.248 1.00 24.99 381 LEU A N 1
ATOM 2315 C CA . LEU A 1 381 ? 131.718 111.889 141.590 1.00 24.99 381 LEU A CA 1
ATOM 2316 C C . LEU A 1 381 ? 132.299 113.272 141.339 1.00 24.99 381 LEU A C 1
ATOM 2317 O O . LEU A 1 381 ? 131.620 114.139 140.784 1.00 24.99 381 LEU A O 1
ATOM 2322 N N . ILE A 1 382 ? 133.558 113.493 141.724 1.00 24.40 382 ILE A N 1
ATOM 2323 C CA . ILE A 1 382 ? 134.205 114.773 141.443 1.00 24.40 382 ILE A CA 1
ATOM 2324 C C . ILE A 1 382 ? 134.155 115.068 139.952 1.00 24.40 382 ILE A C 1
ATOM 2325 O O . ILE A 1 382 ? 133.552 116.054 139.520 1.00 24.40 382 ILE A O 1
ATOM 2330 N N . ILE A 1 383 ? 134.721 114.167 139.145 1.00 24.29 383 ILE A N 1
ATOM 2331 C CA . ILE A 1 383 ? 134.829 114.401 137.707 1.00 24.29 383 ILE A CA 1
ATOM 2332 C C . ILE A 1 383 ? 133.457 114.611 137.077 1.00 24.29 383 ILE A C 1
ATOM 2337 N N . VAL A 1 384 ? 132.466 113.800 137.451 1.00 32.26 384 VAL A N 1
ATOM 2338 C CA . VAL A 1 384 ? 131.160 113.879 136.802 1.00 32.26 384 VAL A CA 1
ATOM 2339 C C . VAL A 1 384 ? 130.397 115.109 137.279 1.00 32.26 384 VAL A C 1
ATOM 2340 O O . VAL A 1 384 ? 130.032 115.980 136.483 1.00 32.26 384 VAL A O 1
ATOM 2344 N N . GLY A 1 385 ? 130.136 115.200 138.577 1.00 28.80 385 GLY A N 1
ATOM 2345 C CA . GLY A 1 385 ? 129.392 116.328 139.088 1.00 28.80 385 GLY A CA 1
ATOM 2346 C C . GLY A 1 385 ? 130.176 117.622 139.152 1.00 28.80 385 GLY A C 1
ATOM 2347 O O . GLY A 1 385 ? 129.860 118.573 138.438 1.00 28.80 385 GLY A O 1
ATOM 2348 N N . SER A 1 386 ? 131.224 117.674 139.971 1.00 29.74 386 SER A N 1
ATOM 2349 C CA . SER A 1 386 ? 131.841 118.957 140.265 1.00 29.74 386 SER A CA 1
ATOM 2350 C C . SER A 1 386 ? 132.476 119.609 139.046 1.00 29.74 386 SER A C 1
ATOM 2351 O O . SER A 1 386 ? 132.801 120.798 139.110 1.00 29.74 386 SER A O 1
ATOM 2354 N N . PHE A 1 387 ? 132.683 118.875 137.951 1.00 33.35 387 PHE A N 1
ATOM 2355 C CA . PHE A 1 387 ? 133.245 119.484 136.753 1.00 33.35 387 PHE A CA 1
ATOM 2356 C C . PHE A 1 387 ? 132.323 119.367 135.546 1.00 33.35 387 PHE A C 1
ATOM 2357 O O . PHE A 1 387 ? 132.029 120.380 134.905 1.00 33.35 387 PHE A O 1
ATOM 2365 N N . PHE A 1 388 ? 131.831 118.170 135.222 1.00 37.23 388 PHE A N 1
ATOM 2366 C CA . PHE A 1 388 ? 130.928 117.982 134.087 1.00 37.23 388 PHE A CA 1
ATOM 2367 C C . PHE A 1 388 ? 129.477 118.355 134.380 1.00 37.23 388 PHE A C 1
ATOM 2368 O O . PHE A 1 388 ? 128.633 118.198 133.496 1.00 37.23 388 PHE A O 1
ATOM 2376 N N . MET A 1 389 ? 129.147 118.797 135.591 1.00 37.93 389 MET A N 1
ATOM 2377 C CA . MET A 1 389 ? 127.803 119.286 135.894 1.00 37.93 389 MET A CA 1
ATOM 2378 C C . MET A 1 389 ? 127.725 120.795 136.050 1.00 37.93 389 MET A C 1
ATOM 2379 O O . MET A 1 389 ? 126.971 121.454 135.327 1.00 37.93 389 MET A O 1
ATOM 2384 N N . ILE A 1 390 ? 128.486 121.367 136.985 1.00 37.03 390 ILE A N 1
ATOM 2385 C CA . ILE A 1 390 ? 128.370 122.799 137.224 1.00 37.03 390 ILE A CA 1
ATOM 2386 C C . ILE A 1 390 ? 128.902 123.577 136.031 1.00 37.03 390 ILE A C 1
ATOM 2387 O O . ILE A 1 390 ? 128.441 124.691 135.749 1.00 37.03 390 ILE A O 1
ATOM 2392 N N . ASN A 1 391 ? 129.837 122.998 135.280 1.00 35.75 391 ASN A N 1
ATOM 2393 C CA . ASN A 1 391 ? 130.285 123.662 134.065 1.00 35.75 391 ASN A CA 1
ATOM 2394 C C . ASN A 1 391 ? 129.364 123.380 13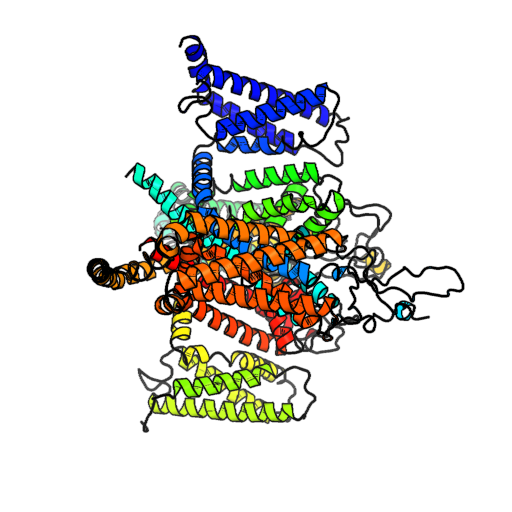2.886 1.00 35.75 391 ASN A C 1
ATOM 2395 O O . ASN A 1 391 ? 129.261 124.215 131.983 1.00 35.75 391 ASN A O 1
ATOM 2400 N N . LEU A 1 392 ? 128.652 122.252 132.881 1.00 38.24 392 LEU A N 1
ATOM 2401 C CA . LEU A 1 392 ? 127.527 122.158 131.959 1.00 38.24 392 LEU A CA 1
ATOM 2402 C C . LEU A 1 392 ? 126.416 123.118 132.349 1.00 38.24 392 LEU A C 1
ATOM 2403 O O . LEU A 1 392 ? 125.712 123.622 131.474 1.00 38.24 392 LEU A O 1
ATOM 2408 N N . CYS A 1 393 ? 126.249 123.397 133.644 1.00 37.97 393 CYS A N 1
ATOM 2409 C CA . CYS A 1 393 ? 125.331 124.459 134.041 1.00 37.97 393 CYS A CA 1
ATOM 2410 C C . CYS A 1 393 ? 125.782 125.800 133.475 1.00 37.97 393 CYS A C 1
ATOM 2411 O O . CYS A 1 393 ? 124.964 126.575 132.966 1.00 37.97 393 CYS A O 1
ATOM 2414 N N . LEU A 1 394 ? 127.084 126.081 133.546 1.00 38.69 394 LEU A N 1
ATOM 2415 C CA . LEU A 1 394 ? 127.622 127.295 132.936 1.00 38.69 394 LEU A CA 1
ATOM 2416 C C . LEU A 1 394 ? 127.326 127.331 131.442 1.00 38.69 394 LEU A C 1
ATOM 2417 O O . LEU A 1 394 ? 126.849 128.342 130.915 1.00 38.69 394 LEU A O 1
ATOM 2422 N N . VAL A 1 395 ? 127.616 126.232 130.745 1.00 42.43 395 VAL A N 1
ATOM 2423 C CA . VAL A 1 395 ? 127.423 126.182 129.299 1.00 42.43 395 VAL A CA 1
ATOM 2424 C C . VAL A 1 395 ? 125.957 126.401 128.949 1.00 42.43 395 VAL A C 1
ATOM 2425 O O . VAL A 1 395 ? 125.625 127.170 128.039 1.00 42.43 395 VAL A O 1
ATOM 2429 N N . VAL A 1 396 ? 125.058 125.737 129.675 1.00 43.97 396 VAL A N 1
ATOM 2430 C CA . VAL A 1 396 ? 123.639 125.822 129.357 1.00 43.97 396 VAL A CA 1
ATOM 2431 C C . VAL A 1 396 ? 123.108 127.221 129.632 1.00 43.97 396 VAL A C 1
ATOM 2432 O O . VAL A 1 396 ? 122.362 127.774 128.821 1.00 43.97 396 VAL A O 1
ATOM 2436 N N . ILE A 1 397 ? 123.481 127.825 130.764 1.00 43.13 397 ILE A N 1
ATOM 2437 C CA . ILE A 1 397 ? 123.008 129.181 131.039 1.00 43.13 397 ILE A CA 1
ATOM 2438 C C . ILE A 1 397 ? 123.554 130.160 130.012 1.00 43.13 397 ILE A C 1
ATOM 2439 O O . ILE A 1 397 ? 122.820 131.019 129.511 1.00 43.13 397 ILE A O 1
ATOM 2444 N N . ALA A 1 398 ? 124.839 130.042 129.665 1.00 49.00 398 ALA A N 1
ATOM 2445 C CA . ALA A 1 398 ? 125.409 130.943 128.670 1.00 49.00 398 ALA A CA 1
ATOM 2446 C C . ALA A 1 398 ? 124.685 130.816 127.336 1.00 49.00 398 ALA A C 1
ATOM 2447 O O . ALA A 1 398 ? 124.295 131.821 126.732 1.00 49.00 398 ALA A O 1
ATOM 2449 N N . THR A 1 399 ? 124.467 129.584 126.873 1.00 57.20 399 THR A N 1
ATOM 2450 C CA . THR A 1 399 ? 123.781 129.390 125.599 1.00 57.20 399 THR A CA 1
ATOM 2451 C C . THR A 1 399 ? 122.356 129.926 125.652 1.00 57.20 399 THR A C 1
ATOM 2452 O O . THR A 1 399 ? 121.934 130.691 124.774 1.00 57.20 399 THR A O 1
ATOM 2456 N N . GLN A 1 400 ? 121.596 129.525 126.674 1.00 61.39 400 GLN A N 1
ATOM 2457 C CA . GLN A 1 400 ? 120.193 129.905 126.745 1.00 61.39 400 GLN A CA 1
ATOM 2458 C C . GLN A 1 400 ? 120.052 131.413 126.837 1.00 61.39 400 GLN A C 1
ATOM 2459 O O . GLN A 1 400 ? 119.174 131.999 126.197 1.00 61.39 400 GLN A O 1
ATOM 2465 N N . PHE A 1 401 ? 120.929 132.067 127.600 1.00 55.70 401 PHE A N 1
ATOM 2466 C CA . PHE A 1 401 ? 120.929 133.522 127.621 1.00 55.70 401 PHE A CA 1
ATOM 2467 C C . PHE A 1 401 ? 121.332 134.097 126.269 1.00 55.70 401 PHE A C 1
ATOM 2468 O O . PHE A 1 401 ? 120.863 135.174 125.899 1.00 55.70 401 PHE A O 1
ATOM 2476 N N . SER A 1 402 ? 122.165 133.384 125.504 1.00 67.71 402 SER A N 1
ATOM 2477 C CA . SER A 1 402 ? 122.501 133.842 124.157 1.00 67.71 402 SER A CA 1
ATOM 2478 C C . SER A 1 402 ? 121.255 133.953 123.286 1.00 67.71 402 SER A C 1
ATOM 2479 O O . SER A 1 402 ? 120.892 135.048 122.835 1.00 67.71 402 SER A O 1
ATOM 2482 N N . GLU A 1 403 ? 120.579 132.830 123.033 1.00 78.75 403 GLU A N 1
ATOM 2483 C CA . GLU A 1 403 ? 119.407 132.999 122.167 1.00 78.75 403 GLU A CA 1
ATOM 2484 C C . GLU A 1 403 ? 118.196 133.584 122.882 1.00 78.75 403 GLU A C 1
ATOM 2485 O O . GLU A 1 403 ? 117.191 133.850 122.217 1.00 78.75 403 GLU A O 1
ATOM 2491 N N . THR A 1 404 ? 118.250 133.811 124.195 1.00 77.67 404 THR A N 1
ATOM 2492 C CA . THR A 1 404 ? 117.174 134.562 124.828 1.00 77.67 404 THR A CA 1
ATOM 2493 C C . THR A 1 404 ? 117.382 136.065 124.670 1.00 77.67 404 THR A C 1
ATOM 2494 O O . THR A 1 404 ? 116.408 136.807 124.500 1.00 77.67 404 THR A O 1
ATOM 2498 N N . LYS A 1 405 ? 118.636 136.527 124.704 1.00 81.87 405 LYS A N 1
ATOM 2499 C CA . LYS A 1 405 ? 118.949 137.878 124.254 1.00 81.87 405 LYS A CA 1
ATOM 2500 C C . LYS A 1 405 ? 118.598 138.053 122.785 1.00 81.87 405 LYS A C 1
ATOM 2501 O O . LYS A 1 405 ? 118.028 139.075 122.391 1.00 81.87 405 LYS A O 1
ATOM 2507 N N . GLN A 1 406 ? 118.938 137.062 121.959 1.00 96.80 406 GLN A N 1
ATOM 2508 C CA . GLN A 1 406 ? 118.659 137.169 120.531 1.00 96.80 406 GLN A CA 1
ATOM 2509 C C . GLN A 1 406 ? 117.160 137.142 120.252 1.00 96.80 406 GLN A C 1
ATOM 2510 O O . GLN A 1 406 ? 116.681 137.845 119.354 1.00 96.80 406 GLN A O 1
ATOM 2516 N N . ARG A 1 407 ? 116.403 136.339 121.006 1.00 105.09 407 ARG A N 1
ATOM 2517 C CA . ARG A 1 407 ? 114.962 136.254 120.790 1.00 105.09 407 ARG A CA 1
ATOM 2518 C C . ARG A 1 407 ? 114.284 137.591 121.060 1.00 105.09 407 ARG A C 1
ATOM 2519 O O . ARG A 1 407 ? 113.515 138.088 120.231 1.00 105.09 407 ARG A O 1
ATOM 2527 N N . GLU A 1 408 ? 114.562 138.190 122.220 1.00 117.55 408 GLU A N 1
ATOM 2528 C CA . GLU A 1 408 ? 114.017 139.511 122.516 1.00 117.55 408 GLU A CA 1
ATOM 2529 C C . GLU A 1 408 ? 114.529 140.546 121.523 1.00 117.55 408 GLU A C 1
ATOM 2530 O O . GLU A 1 408 ? 113.794 141.459 121.128 1.00 117.55 408 GLU A O 1
ATOM 2536 N N . HIS A 1 409 ? 115.793 140.421 121.112 1.00 123.63 409 HIS A N 1
ATOM 2537 C CA . HIS A 1 409 ? 116.351 141.340 120.126 1.00 123.63 409 HIS A CA 1
ATOM 2538 C C . HIS A 1 409 ? 115.674 141.178 118.769 1.00 123.63 409 HIS A C 1
ATOM 2539 O O . HIS A 1 409 ? 115.573 142.141 118.000 1.00 123.63 409 HIS A O 1
ATOM 2546 N N . ARG A 1 410 ? 115.206 139.967 118.453 1.00 126.07 410 ARG A N 1
ATOM 2547 C CA . ARG A 1 410 ? 114.541 139.751 117.173 1.00 126.07 410 ARG A CA 1
ATOM 2548 C C . ARG A 1 410 ? 113.124 140.310 117.146 1.00 126.07 410 ARG A C 1
ATOM 2549 O O . ARG A 1 410 ? 112.585 140.530 116.056 1.00 126.07 410 ARG A O 1
ATOM 2557 N N . LEU A 1 411 ? 112.505 140.533 118.308 1.00 141.94 411 LEU A N 1
ATOM 2558 C CA . LEU A 1 411 ? 111.213 141.213 118.325 1.00 141.94 411 LEU A CA 1
ATOM 2559 C C . LEU A 1 411 ? 111.336 142.639 117.802 1.00 141.94 411 LEU A C 1
ATOM 2560 O O . LEU A 1 411 ? 110.505 143.090 117.005 1.00 141.94 411 LEU A O 1
ATOM 2565 N N . MET A 1 412 ? 112.366 143.365 118.242 1.00 152.45 412 MET A N 1
ATOM 2566 C CA . MET A 1 412 ? 112.613 144.695 117.696 1.00 152.45 412 MET A CA 1
ATOM 2567 C C . MET A 1 412 ? 113.028 144.618 116.232 1.00 152.45 412 MET A C 1
ATOM 2568 O O . MET A 1 412 ? 112.528 145.381 115.397 1.00 152.45 412 MET A O 1
ATOM 2573 N N . LEU A 1 413 ? 113.932 143.702 115.903 1.00 147.20 413 LEU A N 1
ATOM 2574 C CA . LEU A 1 413 ? 114.392 143.538 114.530 1.00 147.20 413 LEU A CA 1
ATOM 2575 C C . LEU A 1 413 ? 113.501 142.562 113.768 1.00 147.20 413 LEU A C 1
ATOM 2576 O O . LEU A 1 413 ? 112.608 142.971 113.026 1.00 147.20 413 LEU A O 1
ATOM 2581 N N . ARG A 1 627 ? 160.190 183.996 127.922 1.00 156.06 627 ARG A N 1
ATOM 2582 C CA . ARG A 1 627 ? 158.857 183.584 127.498 1.00 156.06 627 ARG A CA 1
ATOM 2583 C C . ARG A 1 627 ? 158.915 182.884 126.145 1.00 156.06 627 ARG A C 1
ATOM 2584 O O . ARG A 1 627 ? 157.969 182.207 125.744 1.00 156.06 627 ARG A O 1
ATOM 2592 N N . GLU A 1 628 ? 160.035 183.058 125.441 1.00 161.10 628 GLU A N 1
ATOM 2593 C CA . GLU A 1 628 ? 160.211 182.393 124.155 1.00 161.10 628 GLU A CA 1
ATOM 2594 C C . GLU A 1 628 ? 160.509 180.909 124.326 1.00 161.10 628 GLU A C 1
ATOM 2595 O O . GLU A 1 628 ? 160.237 180.114 123.419 1.00 161.10 628 GLU A O 1
ATOM 2601 N N . THR A 1 629 ? 161.053 180.517 125.479 1.00 162.05 629 THR A N 1
ATOM 2602 C CA . THR A 1 629 ? 161.450 179.133 125.708 1.00 162.05 629 THR A CA 1
ATOM 2603 C C . THR A 1 629 ? 160.267 178.195 125.906 1.00 162.05 629 THR A C 1
ATOM 2604 O O . THR A 1 629 ? 160.476 176.978 125.959 1.00 162.05 629 THR A O 1
ATOM 2608 N N . ARG A 1 630 ? 159.045 178.721 126.024 1.00 161.80 630 ARG A N 1
ATOM 2609 C CA . ARG A 1 630 ? 157.886 177.868 126.272 1.00 161.80 630 ARG A CA 1
ATOM 2610 C C . ARG A 1 630 ? 157.714 176.834 125.166 1.00 161.80 630 ARG A C 1
ATOM 2611 O O . ARG A 1 630 ? 157.539 175.641 125.438 1.00 161.80 630 ARG A O 1
ATOM 2619 N N . ALA A 1 631 ? 157.758 177.276 123.907 1.00 164.87 631 ALA A N 1
ATOM 2620 C CA . ALA A 1 631 ? 157.709 176.332 122.796 1.00 164.87 631 ALA A CA 1
ATOM 2621 C C . ALA A 1 631 ? 158.946 175.445 122.773 1.00 164.87 631 ALA A C 1
ATOM 2622 O O . ALA A 1 631 ? 158.852 174.244 122.494 1.00 164.87 631 ALA A O 1
ATOM 2624 N N . LYS A 1 632 ? 160.117 176.021 123.057 1.00 162.33 632 LYS A N 1
ATOM 2625 C CA . LYS A 1 632 ? 161.343 175.231 123.097 1.00 162.33 632 LYS A CA 1
ATOM 2626 C C . LYS A 1 632 ? 161.302 174.200 124.219 1.00 162.33 632 LYS A C 1
ATOM 2627 O O . LYS A 1 632 ? 161.749 173.061 124.041 1.00 162.33 632 LYS A O 1
ATOM 2633 N N . LEU A 1 633 ? 160.773 174.583 125.384 1.00 163.29 633 LEU A N 1
ATOM 2634 C CA . LEU A 1 633 ? 160.672 173.649 126.500 1.00 163.29 633 LEU A CA 1
ATOM 2635 C C . LEU A 1 633 ? 159.731 172.492 126.197 1.00 163.29 633 LEU A C 1
ATOM 2636 O O . LEU A 1 633 ? 159.832 171.441 126.839 1.00 163.29 633 LEU A O 1
ATOM 2641 N N . ARG A 1 634 ? 158.817 172.661 125.239 1.00 164.10 634 ARG A N 1
ATOM 2642 C CA . ARG A 1 634 ? 157.956 171.556 124.834 1.00 164.10 634 ARG A CA 1
ATOM 2643 C C . ARG A 1 634 ? 158.741 170.466 124.116 1.00 164.10 634 ARG A C 1
ATOM 2644 O O . ARG A 1 634 ? 158.376 169.288 124.199 1.00 164.10 634 ARG A O 1
ATOM 2652 N N . GLY A 1 635 ? 159.813 170.837 123.411 1.00 163.95 635 GLY A N 1
ATOM 2653 C CA . GLY A 1 635 ? 160.576 169.851 122.660 1.00 163.95 635 GLY A CA 1
ATOM 2654 C C . GLY A 1 635 ? 161.183 168.776 123.541 1.00 163.95 635 GLY A C 1
ATOM 2655 O O . GLY A 1 635 ? 161.240 167.605 123.157 1.00 163.95 635 GLY A O 1
ATOM 2656 N N . ILE A 1 636 ? 161.653 169.159 124.729 1.00 161.83 636 ILE A N 1
ATOM 2657 C CA . ILE A 1 636 ? 162.213 168.181 125.657 1.00 161.83 636 ILE A CA 1
ATOM 2658 C C . ILE A 1 636 ? 161.137 167.208 126.123 1.00 161.83 636 ILE A C 1
ATOM 2659 O O . ILE A 1 636 ? 161.406 166.021 126.341 1.00 161.83 636 ILE A O 1
ATOM 2664 N N . VAL A 1 637 ? 159.905 167.695 126.286 1.00 158.42 637 VAL A N 1
ATOM 2665 C CA . VAL A 1 637 ? 158.815 166.842 126.755 1.00 158.42 637 VAL A CA 1
ATOM 2666 C C . VAL A 1 637 ? 158.516 165.750 125.733 1.00 158.42 637 VAL A C 1
ATOM 2667 O O . VAL A 1 637 ? 158.613 164.553 126.027 1.00 158.42 637 VAL A O 1
ATOM 2671 N N . ASP A 1 638 ? 158.151 166.149 124.515 1.00 162.31 638 ASP A N 1
ATOM 2672 C CA . ASP A 1 638 ? 157.770 165.198 123.469 1.00 162.31 638 ASP A CA 1
ATOM 2673 C C . ASP A 1 638 ? 159.003 164.693 122.715 1.00 162.31 638 ASP A C 1
ATOM 2674 O O . ASP A 1 638 ? 159.158 164.874 121.508 1.00 162.31 638 ASP A O 1
ATOM 2679 N N . SER A 1 639 ? 159.889 164.034 123.461 1.00 162.46 639 SER A N 1
ATOM 2680 C CA . SER A 1 639 ? 161.137 163.524 122.909 1.00 162.46 639 SER A CA 1
ATOM 2681 C C . SER A 1 639 ? 161.147 162.012 122.729 1.00 162.46 639 SER A C 1
ATOM 2682 O O . SER A 1 639 ? 162.049 161.494 122.061 1.00 162.46 639 SER A O 1
ATOM 2685 N N . LYS A 1 640 ? 160.193 161.297 123.327 1.00 158.18 640 LYS A N 1
ATOM 2686 C CA . LYS A 1 640 ? 160.063 159.841 123.314 1.00 158.18 640 LYS A CA 1
ATOM 2687 C C . LYS A 1 640 ? 161.174 159.150 124.094 1.00 158.18 640 LYS A C 1
ATOM 2688 O O . LYS A 1 640 ? 161.143 157.921 124.234 1.00 158.18 640 LYS A O 1
ATOM 2690 N N . TYR A 1 641 ? 162.149 159.893 124.612 1.00 158.12 641 TYR A N 1
ATOM 2691 C CA . TYR A 1 641 ? 163.174 159.383 125.514 1.00 158.12 641 TYR A CA 1
ATOM 2692 C C . TYR A 1 641 ? 163.059 159.959 126.914 1.00 158.12 641 TYR A C 1
ATOM 2693 O O . TYR A 1 641 ? 163.344 159.263 127.890 1.00 158.12 641 TYR A O 1
ATOM 2702 N N . PHE A 1 642 ? 162.642 161.221 127.029 1.00 151.67 642 PHE A N 1
ATOM 2703 C CA . PHE A 1 642 ? 162.304 161.781 128.333 1.00 151.67 642 PHE A CA 1
ATOM 2704 C C . PHE A 1 642 ? 161.097 161.067 128.931 1.00 151.67 642 PHE A C 1
ATOM 2705 O O . PHE A 1 642 ? 161.025 160.848 130.150 1.00 151.67 642 PHE A O 1
ATOM 2713 N N . ASN A 1 643 ? 160.134 160.704 128.082 1.00 145.61 643 ASN A N 1
ATOM 2714 C CA . ASN A 1 643 ? 158.998 159.903 128.522 1.00 145.61 643 ASN A CA 1
ATOM 2715 C C . ASN A 1 643 ? 159.469 158.583 129.122 1.00 145.61 643 ASN A C 1
ATOM 2716 O O . ASN A 1 643 ? 159.015 158.170 130.196 1.00 145.61 643 ASN A O 1
ATOM 2721 N N . ARG A 1 644 ? 160.403 157.915 128.443 1.00 151.24 644 ARG A N 1
ATOM 2722 C CA . ARG A 1 644 ? 160.945 156.663 128.957 1.00 151.24 644 ARG A CA 1
ATOM 2723 C C . ARG A 1 644 ? 161.761 156.877 130.225 1.00 151.24 644 ARG A C 1
ATOM 2724 O O . ARG A 1 644 ? 161.770 156.011 131.107 1.00 151.24 644 ARG A O 1
ATOM 2732 N N . GLY A 1 645 ? 162.453 158.012 130.337 1.00 148.67 645 GLY A N 1
ATOM 2733 C CA . GLY A 1 645 ? 163.175 158.300 131.565 1.00 148.67 645 GLY A CA 1
ATOM 2734 C C . GLY A 1 645 ? 162.252 158.449 132.759 1.00 148.67 645 GLY A C 1
ATOM 2735 O O . GLY A 1 645 ? 162.531 157.929 133.844 1.00 148.67 645 GLY A O 1
ATOM 2736 N N . ILE A 1 646 ? 161.134 159.155 132.575 1.00 136.99 646 ILE A N 1
ATOM 2737 C CA . ILE A 1 646 ? 160.185 159.279 133.678 1.00 136.99 646 ILE A CA 1
ATOM 2738 C C . ILE A 1 646 ? 159.486 157.946 133.945 1.00 136.99 646 ILE A C 1
ATOM 2739 O O . ILE A 1 646 ? 159.121 157.650 135.093 1.00 136.99 646 ILE A O 1
ATOM 2744 N N . MET A 1 647 ? 159.311 157.104 132.917 1.00 136.62 647 MET A N 1
ATOM 2745 C CA . MET A 1 647 ? 158.854 155.738 133.177 1.00 136.62 647 MET A CA 1
ATOM 2746 C C . MET A 1 647 ? 159.833 154.985 134.062 1.00 136.62 647 MET A C 1
ATOM 2747 O O . MET A 1 647 ? 159.424 154.277 134.987 1.00 136.62 647 MET A O 1
ATOM 2752 N N . MET A 1 648 ? 161.128 155.094 133.771 1.00 136.19 648 MET A N 1
ATOM 2753 C CA . MET A 1 648 ? 162.114 154.399 134.589 1.00 136.19 648 MET A CA 1
ATOM 2754 C C . MET A 1 648 ? 162.098 154.930 136.013 1.00 136.19 648 MET A C 1
ATOM 2755 O O . MET A 1 648 ? 162.232 154.161 136.972 1.00 136.19 648 MET A O 1
ATOM 2760 N N . ALA A 1 649 ? 161.915 156.242 136.169 1.00 126.43 649 ALA A N 1
ATOM 2761 C CA . ALA A 1 649 ? 161.821 156.825 137.504 1.00 126.43 649 ALA A CA 1
ATOM 2762 C C . ALA A 1 649 ? 160.629 156.261 138.271 1.00 126.43 649 ALA A C 1
ATOM 2763 O O . ALA A 1 649 ? 160.760 155.851 139.431 1.00 126.43 649 ALA A O 1
ATOM 2765 N N . ILE A 1 650 ? 159.457 156.216 137.633 1.00 117.93 650 ILE A N 1
ATOM 2766 C CA . ILE A 1 650 ? 158.269 155.691 138.304 1.00 117.93 650 ILE A CA 1
ATOM 2767 C C . ILE A 1 650 ? 158.447 154.212 138.633 1.00 117.93 650 ILE A C 1
ATOM 2768 O O . ILE A 1 650 ? 158.063 153.747 139.715 1.00 117.93 650 ILE A O 1
ATOM 2773 N N . LEU A 1 651 ? 159.019 153.448 137.702 1.00 111.97 651 LEU A N 1
ATOM 2774 C CA . LEU A 1 651 ? 159.214 152.019 137.921 1.00 111.97 651 LEU A CA 1
ATOM 2775 C C . LEU A 1 651 ? 160.149 151.763 139.096 1.00 111.97 651 LEU A C 1
ATOM 2776 O O . LEU A 1 651 ? 159.873 150.907 139.944 1.00 111.97 651 LEU A O 1
ATOM 2781 N N . VAL A 1 652 ? 161.262 152.496 139.172 1.00 104.85 652 VAL A N 1
ATOM 2782 C CA . VAL A 1 652 ? 162.169 152.280 140.289 1.00 104.85 652 VAL A CA 1
ATOM 2783 C C . VAL A 1 652 ? 161.595 152.838 141.583 1.00 104.85 652 VAL A C 1
ATOM 2784 O O . VAL A 1 652 ? 161.954 152.363 142.663 1.00 104.85 652 VAL A O 1
ATOM 2788 N N . ASN A 1 653 ? 160.676 153.803 141.514 1.00 100.25 653 ASN A N 1
ATOM 2789 C CA . ASN A 1 653 ? 159.954 154.193 142.721 1.00 100.25 653 ASN A CA 1
ATOM 2790 C C . ASN A 1 653 ? 159.042 153.071 143.203 1.00 100.25 653 ASN A C 1
ATOM 2791 O O . ASN A 1 653 ? 158.922 152.830 144.412 1.00 100.25 653 ASN A O 1
ATOM 2796 N N . THR A 1 654 ? 158.384 152.382 142.271 1.00 90.02 654 THR A N 1
ATOM 2797 C CA . THR A 1 654 ? 157.591 151.211 142.636 1.00 90.02 654 THR A CA 1
ATOM 2798 C C . THR A 1 654 ? 158.470 150.142 143.275 1.00 90.02 654 THR A C 1
ATOM 2799 O O . THR A 1 654 ? 158.109 149.548 144.298 1.00 90.02 654 THR A O 1
ATOM 2803 N N . VAL A 1 655 ? 159.639 149.894 142.682 1.00 81.13 655 VAL A N 1
ATOM 2804 C CA . VAL A 1 655 ? 160.576 148.928 143.253 1.00 81.13 655 VAL A CA 1
ATOM 2805 C C . VAL A 1 655 ? 161.004 149.362 144.649 1.00 81.13 655 VAL A C 1
ATOM 2806 O O . VAL A 1 655 ? 161.138 148.536 145.558 1.00 81.13 655 VAL A O 1
ATOM 2810 N N . SER A 1 656 ? 161.218 150.665 144.844 1.00 83.97 656 SER A N 1
ATOM 2811 C CA . SER A 1 656 ? 161.561 151.171 146.167 1.00 83.97 656 SER A CA 1
ATOM 2812 C C . SER A 1 656 ? 160.451 150.888 147.168 1.00 83.97 656 SER A C 1
ATOM 2813 O O . SER A 1 656 ? 160.715 150.457 148.295 1.00 83.97 656 SER A O 1
ATOM 2816 N N . MET A 1 657 ? 159.199 151.116 146.772 1.00 73.49 657 MET A N 1
ATOM 2817 C CA . MET A 1 657 ? 158.090 150.803 147.666 1.00 73.49 657 MET A CA 1
ATOM 2818 C C . MET A 1 657 ? 157.953 149.307 147.916 1.00 73.49 657 MET A C 1
ATOM 2819 O O . MET A 1 657 ? 157.398 148.913 148.946 1.00 73.49 657 MET A O 1
ATOM 2824 N N . GLY A 1 658 ? 158.446 148.466 147.003 1.00 66.76 658 GLY A N 1
ATOM 2825 C CA . GLY A 1 658 ? 158.351 147.030 147.198 1.00 66.76 658 GLY A CA 1
ATOM 2826 C C . GLY A 1 658 ? 159.384 146.435 148.133 1.00 66.76 658 GLY A C 1
ATOM 2827 O O . GLY A 1 658 ? 159.156 145.352 148.678 1.00 66.76 658 GLY A O 1
ATOM 2828 N N . ILE A 1 659 ? 160.515 147.114 148.330 1.00 62.54 659 ILE A N 1
ATOM 2829 C CA . ILE A 1 659 ? 161.618 146.525 149.085 1.00 62.54 659 ILE A CA 1
ATOM 2830 C C . ILE A 1 659 ? 161.265 146.383 150.561 1.00 62.54 659 ILE A C 1
ATOM 2831 O O . ILE A 1 659 ? 161.642 145.397 151.204 1.00 62.54 659 ILE A O 1
ATOM 2836 N N . GLU A 1 660 ? 160.536 147.351 151.116 1.00 63.38 660 GLU A N 1
ATOM 2837 C CA . GLU A 1 660 ? 160.326 147.420 152.559 1.00 63.38 660 GLU A CA 1
ATOM 2838 C C . GLU A 1 660 ? 159.764 146.113 153.107 1.00 63.38 660 GLU A C 1
ATOM 2839 O O . GLU A 1 660 ? 158.920 145.467 152.483 1.00 63.38 660 GLU A O 1
ATOM 2845 N N . HIS A 1 661 ? 160.262 145.719 154.274 1.00 58.04 661 HIS A N 1
ATOM 2846 C CA . HIS A 1 661 ? 159.901 144.452 154.892 1.00 58.04 661 HIS A CA 1
ATOM 2847 C C . HIS A 1 661 ? 159.903 144.637 156.404 1.00 58.04 661 HIS A C 1
ATOM 2848 O O . HIS A 1 661 ? 160.095 145.745 156.910 1.00 58.04 661 HIS A O 1
ATOM 2855 N N . HIS A 1 662 ? 159.693 143.546 157.131 1.00 58.22 662 HIS A N 1
ATOM 2856 C CA . HIS A 1 662 ? 159.762 143.603 158.581 1.00 58.22 662 HIS A CA 1
ATOM 2857 C C . HIS A 1 662 ? 161.217 143.717 159.033 1.00 58.22 662 HIS A C 1
ATOM 2858 O O . HIS A 1 662 ? 162.149 143.382 158.297 1.00 58.22 662 HIS A O 1
ATOM 2865 N N . GLU A 1 663 ? 161.394 144.195 160.265 1.00 69.63 663 GLU A N 1
ATOM 2866 C CA . GLU A 1 663 ? 162.695 144.366 160.922 1.00 69.63 663 GLU A CA 1
ATOM 2867 C C . GLU A 1 663 ? 163.751 144.917 159.960 1.00 69.63 663 GLU A C 1
ATOM 2868 O O . GLU A 1 663 ? 164.811 144.332 159.739 1.00 69.63 663 GLU A O 1
ATOM 2874 N N . GLN A 1 664 ? 163.436 146.077 159.394 1.00 73.49 664 GLN A N 1
ATOM 2875 C CA . GLN A 1 664 ? 164.337 146.706 158.441 1.00 73.49 664 GLN A CA 1
ATOM 2876 C C . GLN A 1 664 ? 165.653 147.073 159.121 1.00 73.49 664 GLN A C 1
ATOM 2877 O O . GLN A 1 664 ? 165.664 147.417 160.309 1.00 73.49 664 GLN A O 1
ATOM 2883 N N . PRO A 1 665 ? 166.777 146.997 158.411 1.00 91.59 665 PRO A N 1
ATOM 2884 C CA . PRO A 1 665 ? 168.010 147.594 158.932 1.00 91.59 665 PRO A CA 1
ATOM 2885 C C . PRO A 1 665 ? 167.838 149.096 159.097 1.00 91.59 665 PRO A C 1
ATOM 2886 O O . PRO A 1 665 ? 167.130 149.745 158.325 1.00 91.59 665 PRO A O 1
ATOM 2890 N N . GLU A 1 666 ? 168.490 149.644 160.126 1.00 104.15 666 GLU A N 1
ATOM 2891 C CA . GLU A 1 666 ? 168.325 151.062 160.434 1.00 104.15 666 GLU A CA 1
ATOM 2892 C C . GLU A 1 666 ? 168.739 151.939 159.260 1.00 104.15 666 GLU A C 1
ATOM 2893 O O . GLU A 1 666 ? 168.109 152.968 158.991 1.00 104.15 666 GLU A O 1
ATOM 2899 N N . GLU A 1 667 ? 169.798 151.550 158.547 1.00 111.10 667 GLU A N 1
ATOM 2900 C CA . GLU A 1 667 ? 170.213 152.306 157.371 1.00 111.10 667 GLU A CA 1
ATOM 2901 C C . GLU A 1 667 ? 169.194 152.200 156.243 1.00 111.10 667 GLU A C 1
ATOM 2902 O O . GLU A 1 667 ? 169.008 153.160 155.483 1.00 111.10 667 GLU A O 1
ATOM 2908 N N . LEU A 1 668 ? 168.519 151.053 156.128 1.00 104.35 668 LEU A N 1
ATOM 2909 C CA . LEU A 1 668 ? 167.701 150.796 154.948 1.00 104.35 668 LEU A CA 1
ATOM 2910 C C . LEU A 1 668 ? 166.498 151.725 154.888 1.00 104.35 668 LEU A C 1
ATOM 2911 O O . LEU A 1 668 ? 166.196 152.281 153.828 1.00 104.35 668 LEU A O 1
ATOM 2916 N N . THR A 1 669 ? 165.801 151.917 156.010 1.00 104.78 669 THR A N 1
ATOM 2917 C CA . THR A 1 669 ? 164.656 152.823 155.999 1.00 104.78 669 THR A CA 1
ATOM 2918 C C . THR A 1 669 ? 165.085 154.258 155.718 1.00 104.78 669 THR A C 1
ATOM 2919 O O . THR A 1 669 ? 164.333 155.022 155.100 1.00 104.78 669 THR A O 1
ATOM 2923 N N . ASN A 1 670 ? 166.292 154.637 156.143 1.00 111.68 670 ASN A N 1
ATOM 2924 C CA . ASN A 1 670 ? 166.816 155.954 155.797 1.00 111.68 670 ASN A CA 1
ATOM 2925 C C . ASN A 1 670 ? 167.054 156.077 154.298 1.00 111.68 670 ASN A C 1
ATOM 2926 O O . ASN A 1 670 ? 166.713 157.100 153.691 1.00 111.68 670 ASN A O 1
ATOM 2931 N N . ILE A 1 671 ? 167.642 155.048 153.681 1.00 111.31 671 ILE A N 1
ATOM 2932 C CA . ILE A 1 671 ? 167.814 155.076 152.230 1.00 111.31 671 ILE A CA 1
ATOM 2933 C C . ILE A 1 671 ? 166.459 155.172 151.542 1.00 111.31 671 ILE A C 1
ATOM 2934 O O . ILE A 1 671 ? 166.294 155.908 150.561 1.00 111.31 671 ILE A O 1
ATOM 2939 N N . LEU A 1 672 ? 165.467 154.440 152.054 1.00 110.11 672 LEU A N 1
ATOM 2940 C CA . LEU A 1 672 ? 164.123 154.490 151.483 1.00 110.11 672 LEU A CA 1
ATOM 2941 C C . LEU A 1 672 ? 163.527 155.890 151.563 1.00 110.11 672 LEU A C 1
ATOM 2942 O O . LEU A 1 672 ? 162.955 156.384 150.587 1.00 110.11 672 LEU A O 1
ATOM 2947 N N . GLU A 1 673 ? 163.644 156.549 152.719 1.00 113.37 673 GLU A N 1
ATOM 2948 C CA . GLU A 1 673 ? 163.035 157.871 152.849 1.00 113.37 673 GLU A CA 1
ATOM 2949 C C . GLU A 1 673 ? 163.769 158.908 152.003 1.00 113.37 673 GLU A C 1
ATOM 2950 O O . GLU A 1 673 ? 163.136 159.789 151.407 1.00 113.37 673 GLU A O 1
ATOM 2956 N N . ILE A 1 674 ? 165.100 158.814 151.917 1.00 116.93 674 ILE A N 1
ATOM 2957 C CA . ILE A 1 674 ? 165.844 159.728 151.052 1.00 116.93 674 ILE A CA 1
ATOM 2958 C C . ILE A 1 674 ? 165.456 159.522 149.592 1.00 116.93 674 ILE A C 1
ATOM 2959 O O . ILE A 1 674 ? 165.267 160.488 148.840 1.00 116.93 674 ILE A O 1
ATOM 2964 N N . CYS A 1 675 ? 165.334 158.264 149.166 1.00 116.30 675 CYS A N 1
ATOM 2965 C CA . CYS A 1 675 ? 164.954 157.985 147.787 1.00 116.30 675 CYS A CA 1
ATOM 2966 C C . CYS A 1 675 ? 163.525 158.440 147.504 1.00 116.30 675 CYS A C 1
ATOM 2967 O O . CYS A 1 675 ? 163.226 158.909 146.398 1.00 116.30 675 CYS A O 1
ATOM 2970 N N . ASN A 1 676 ? 162.641 158.326 148.498 1.00 115.38 676 ASN A N 1
ATOM 2971 C CA . ASN A 1 676 ? 161.310 158.916 148.396 1.00 115.38 676 ASN A CA 1
ATOM 2972 C C . ASN A 1 676 ? 161.393 160.416 148.169 1.00 115.38 676 ASN A C 1
ATOM 2973 O O . ASN A 1 676 ? 160.674 160.969 147.331 1.00 115.38 676 ASN A O 1
ATOM 2978 N N . VAL A 1 677 ? 162.238 161.098 148.945 1.00 119.93 677 VAL A N 1
ATOM 2979 C CA . VAL A 1 677 ? 162.397 162.540 148.783 1.00 119.93 677 VAL A CA 1
ATOM 2980 C C . VAL A 1 677 ? 162.868 162.861 147.371 1.00 119.93 677 VAL A C 1
ATOM 2981 O O . VAL A 1 677 ? 162.385 163.807 146.738 1.00 119.93 677 VAL A O 1
ATOM 2985 N N . VAL A 1 678 ? 163.808 162.068 146.855 1.00 119.45 678 VAL A N 1
ATOM 2986 C CA . VAL A 1 678 ? 164.309 162.278 145.497 1.00 119.45 678 VAL A CA 1
ATOM 2987 C C . VAL A 1 678 ? 163.180 162.143 144.480 1.00 119.45 678 VAL A C 1
ATOM 2988 O O . VAL A 1 678 ? 163.040 162.965 143.565 1.00 119.45 678 VAL A O 1
ATOM 2992 N N . PHE A 1 679 ? 162.362 161.097 144.620 1.00 119.37 679 PHE A N 1
ATOM 2993 C CA . PHE A 1 679 ? 161.283 160.885 143.656 1.00 119.37 679 PHE A CA 1
ATOM 2994 C C . PHE A 1 679 ? 160.229 161.980 143.740 1.00 119.37 679 PHE A C 1
ATOM 2995 O O . PHE A 1 679 ? 159.713 162.432 142.711 1.00 119.37 679 PHE A O 1
ATOM 3003 N N . THR A 1 680 ? 159.882 162.403 144.955 1.00 128.38 680 THR A N 1
ATOM 3004 C CA . THR A 1 680 ? 158.941 163.506 145.108 1.00 128.38 680 THR A CA 1
ATOM 3005 C C . THR A 1 680 ? 159.492 164.784 144.491 1.00 128.38 680 THR A C 1
ATOM 3006 O O . THR A 1 680 ? 158.751 165.548 143.863 1.00 128.38 680 THR A O 1
ATOM 3010 N N . SER A 1 681 ? 160.792 165.034 144.663 1.00 130.49 681 SER A N 1
ATOM 3011 C CA . SER A 1 681 ? 161.405 166.210 144.059 1.00 130.49 681 SER A CA 1
ATOM 3012 C C . SER A 1 681 ? 161.347 166.140 142.540 1.00 130.49 681 SER A C 1
ATOM 3013 O O . SER A 1 681 ? 161.070 167.144 141.877 1.00 130.49 681 SER A O 1
ATOM 3016 N N . MET A 1 682 ? 161.603 164.961 141.970 1.00 132.61 682 MET A N 1
ATOM 3017 C CA . MET A 1 682 ? 161.520 164.818 140.518 1.00 132.61 682 MET A CA 1
ATOM 3018 C C . MET A 1 682 ? 160.093 165.025 140.021 1.00 132.61 682 MET A C 1
ATOM 3019 O O . MET A 1 682 ? 159.871 165.680 138.994 1.00 132.61 682 MET A O 1
ATOM 3024 N N . PHE A 1 683 ? 159.111 164.476 140.739 1.00 132.33 683 PHE A N 1
ATOM 3025 C CA . PHE A 1 683 ? 157.719 164.653 140.338 1.00 132.33 683 PHE A CA 1
ATOM 3026 C C . PHE A 1 683 ? 157.290 166.112 140.445 1.00 132.33 683 PHE A C 1
ATOM 3027 O O . PHE A 1 683 ? 156.545 166.609 139.596 1.00 132.33 683 PHE A O 1
ATOM 3035 N N . ALA A 1 684 ? 157.751 166.817 141.481 1.00 143.09 684 ALA A N 1
ATOM 3036 C CA . ALA A 1 684 ? 157.447 168.240 141.600 1.00 143.09 684 ALA A CA 1
ATOM 3037 C C . ALA A 1 684 ? 158.151 169.056 140.523 1.00 143.09 684 ALA A C 1
ATOM 3038 O O . ALA A 1 684 ? 157.608 170.064 140.051 1.00 143.09 684 ALA A O 1
ATOM 3040 N N . LEU A 1 685 ? 159.361 168.649 140.135 1.00 145.36 685 LEU A N 1
ATOM 3041 C CA . LEU A 1 685 ? 160.031 169.293 139.013 1.00 145.36 685 LEU A CA 1
ATOM 3042 C C . LEU A 1 685 ? 159.226 169.122 137.735 1.00 145.36 685 LEU A C 1
ATOM 3043 O O . LEU A 1 685 ? 159.079 170.065 136.951 1.00 145.36 685 LEU A O 1
ATOM 3048 N N . GLU A 1 686 ? 158.689 167.922 137.511 1.00 152.68 686 GLU A N 1
ATOM 3049 C CA . GLU A 1 686 ? 157.822 167.717 136.356 1.00 152.68 686 GLU A CA 1
ATOM 3050 C C . GLU A 1 686 ? 156.549 168.546 136.456 1.00 152.68 686 GLU A C 1
ATOM 3051 O O . GLU A 1 686 ? 156.080 169.087 135.447 1.00 152.68 686 GLU A O 1
ATOM 3057 N N . MET A 1 687 ? 155.972 168.633 137.655 1.00 153.40 687 MET A N 1
ATOM 3058 C CA . MET A 1 687 ? 154.856 169.535 137.913 1.00 153.40 687 MET A CA 1
ATOM 3059 C C . MET A 1 687 ? 155.155 170.944 137.417 1.00 153.40 687 MET A C 1
ATOM 3060 O O . MET A 1 687 ? 154.461 171.472 136.541 1.00 153.40 687 MET A O 1
ATOM 3065 N N . ILE A 1 688 ? 156.206 171.560 137.962 1.00 152.60 688 ILE A N 1
ATOM 3066 C CA . ILE A 1 688 ? 156.495 172.952 137.628 1.00 152.60 688 ILE A CA 1
ATOM 3067 C C . ILE A 1 688 ? 156.901 173.095 136.165 1.00 152.60 688 ILE A C 1
ATOM 3068 O O . ILE A 1 688 ? 156.658 174.140 135.548 1.00 152.60 688 ILE A O 1
ATOM 3073 N N . LEU A 1 689 ? 157.518 172.065 135.582 1.00 152.10 689 LEU A N 1
ATOM 3074 C CA . LEU A 1 689 ? 157.938 172.144 134.188 1.00 152.10 689 LEU A CA 1
ATOM 3075 C C . LEU A 1 689 ? 156.740 172.124 133.246 1.00 152.10 689 LEU A C 1
ATOM 3076 O O . LEU A 1 689 ? 156.651 172.942 132.323 1.00 152.10 689 LEU A O 1
ATOM 3081 N N . LYS A 1 690 ? 155.808 171.194 133.462 1.00 156.52 690 LYS A N 1
ATOM 3082 C CA . LYS A 1 690 ? 154.723 171.010 132.503 1.00 156.52 690 LYS A CA 1
ATOM 3083 C C . LYS A 1 690 ? 153.722 172.158 132.556 1.00 156.52 690 LYS A C 1
ATOM 3084 O O . LYS A 1 690 ? 153.142 172.525 131.528 1.00 156.52 690 LYS A O 1
ATOM 3090 N N . LEU A 1 691 ? 153.501 172.738 133.738 1.00 159.43 691 LEU A N 1
ATOM 3091 C CA . LEU A 1 691 ? 152.578 173.866 133.823 1.00 159.43 691 LEU A CA 1
ATOM 3092 C C . LEU A 1 691 ? 153.129 175.094 133.111 1.00 159.43 691 LEU A C 1
ATOM 3093 O O . LEU A 1 691 ? 152.359 175.883 132.552 1.00 159.43 691 LEU A O 1
ATOM 3098 N N . ALA A 1 692 ? 154.450 175.274 133.121 1.00 160.29 692 ALA A N 1
ATOM 3099 C CA . ALA A 1 692 ? 155.052 176.418 132.448 1.00 160.29 692 ALA A CA 1
ATOM 3100 C C . ALA A 1 692 ? 155.092 176.217 130.937 1.00 160.29 692 ALA A C 1
ATOM 3101 O O . ALA A 1 692 ? 154.578 177.047 130.180 1.00 160.29 692 ALA A O 1
ATOM 3103 N N . ALA A 1 693 ? 155.692 175.113 130.483 1.00 163.06 693 ALA A N 1
ATOM 3104 C CA . ALA A 1 693 ? 155.883 174.892 129.054 1.00 163.06 693 ALA A CA 1
ATOM 3105 C C . ALA A 1 693 ? 154.574 174.678 128.305 1.00 163.06 693 ALA A C 1
ATOM 3106 O O . ALA A 1 693 ? 154.557 174.788 127.074 1.00 163.06 693 ALA A O 1
ATOM 3108 N N . PHE A 1 694 ? 153.484 174.374 129.007 1.00 163.12 694 PHE A N 1
ATOM 3109 C CA . PHE A 1 694 ? 152.198 174.134 128.366 1.00 163.12 694 PHE A CA 1
ATOM 3110 C C . PHE A 1 694 ? 151.147 175.180 128.696 1.00 163.12 694 PHE A C 1
ATOM 3111 O O . PHE A 1 694 ? 150.232 175.387 127.897 1.00 163.12 694 PHE A O 1
ATOM 3119 N N . GLY A 1 695 ? 151.261 175.849 129.835 1.00 158.65 695 GLY A N 1
ATOM 3120 C CA . GLY A 1 695 ? 150.217 176.730 130.308 1.00 158.65 695 GLY A CA 1
ATOM 3121 C C . GLY A 1 695 ? 149.223 176.009 131.202 1.00 158.65 695 GLY A C 1
ATOM 3122 O O . GLY A 1 695 ? 149.136 174.783 131.229 1.00 158.65 695 GLY A O 1
ATOM 3123 N N . LEU A 1 696 ? 148.460 176.805 131.954 1.00 152.53 696 LEU A N 1
ATOM 3124 C CA . LEU A 1 696 ? 147.532 176.234 132.926 1.00 152.53 696 LEU A CA 1
ATOM 3125 C C . LEU A 1 696 ? 146.454 175.401 132.242 1.00 152.53 696 LEU A C 1
ATOM 3126 O O . LEU A 1 696 ? 146.136 174.295 132.693 1.00 152.53 696 LEU A O 1
ATOM 3131 N N . PHE A 1 697 ? 145.881 175.914 131.150 1.00 155.79 697 PHE A N 1
ATOM 3132 C CA . PHE A 1 697 ? 144.791 175.204 130.487 1.00 155.79 697 PHE A CA 1
ATOM 3133 C C . PHE A 1 697 ? 145.275 173.897 129.871 1.00 155.79 697 PHE A C 1
ATOM 3134 O O . PHE A 1 697 ? 144.636 172.851 130.030 1.00 155.79 697 PHE A O 1
ATOM 3142 N N . ASP A 1 698 ? 146.403 173.939 129.157 1.00 156.74 698 ASP A N 1
ATOM 3143 C CA . ASP A 1 698 ? 146.929 172.727 128.538 1.00 156.74 698 ASP A CA 1
ATOM 3144 C C . ASP A 1 698 ? 147.313 171.696 129.590 1.00 156.74 698 ASP A C 1
ATOM 3145 O O . ASP A 1 698 ? 147.092 170.494 129.402 1.00 156.74 698 ASP A O 1
ATOM 3150 N N . TYR A 1 699 ? 147.898 172.148 130.701 1.00 154.47 699 TYR A N 1
ATOM 3151 C CA . TYR A 1 699 ? 148.207 171.237 131.796 1.00 154.47 699 TYR A CA 1
ATOM 3152 C C . TYR A 1 699 ? 146.939 170.619 132.370 1.00 154.47 699 TYR A C 1
ATOM 3153 O O . TYR A 1 699 ? 146.912 169.427 132.695 1.00 154.47 699 TYR A O 1
ATOM 3162 N N . LEU A 1 700 ? 145.879 171.412 132.499 1.00 154.62 700 LEU A N 1
ATOM 3163 C CA . LEU A 1 700 ? 144.599 170.922 132.990 1.00 154.62 700 LEU A CA 1
ATOM 3164 C C . LEU A 1 700 ? 143.719 170.351 131.885 1.00 154.62 700 LEU A C 1
ATOM 3165 O O . LEU A 1 700 ? 142.643 169.825 132.184 1.00 154.62 700 LEU A O 1
ATOM 3170 N N . ARG A 1 701 ? 144.144 170.448 130.622 1.00 155.31 701 ARG A N 1
ATOM 3171 C CA . ARG A 1 701 ? 143.363 169.864 129.535 1.00 155.31 701 ARG A CA 1
ATOM 3172 C C . ARG A 1 701 ? 143.293 168.349 129.660 1.00 155.31 701 ARG A C 1
ATOM 3173 O O . ARG A 1 701 ? 142.225 167.749 129.478 1.00 155.31 701 ARG A O 1
ATOM 3175 N N . ASN A 1 702 ? 144.423 167.714 129.965 1.00 151.62 702 ASN A N 1
ATOM 3176 C CA . ASN A 1 702 ? 144.464 166.278 130.180 1.00 151.62 702 ASN A CA 1
ATOM 3177 C C . ASN A 1 702 ? 144.344 165.999 131.667 1.00 151.62 702 ASN A C 1
ATOM 3178 O O . ASN A 1 702 ? 145.155 166.523 132.446 1.00 151.62 702 ASN A O 1
ATOM 3183 N N . PRO A 1 703 ? 143.368 165.206 132.115 1.00 148.35 703 PRO A N 1
ATOM 3184 C CA . PRO A 1 703 ? 143.245 164.946 133.551 1.00 148.35 703 PRO A CA 1
ATOM 3185 C C . PRO A 1 703 ? 144.314 164.017 134.107 1.00 148.35 703 PRO A C 1
ATOM 3186 O O . PRO A 1 703 ? 144.417 163.885 135.333 1.00 148.35 703 PRO A O 1
ATOM 3190 N N . TYR A 1 704 ? 145.109 163.380 133.247 1.00 140.24 704 TYR A N 1
ATOM 3191 C CA . TYR A 1 704 ? 146.263 162.625 133.714 1.00 140.24 704 TYR A CA 1
ATOM 3192 C C . TYR A 1 704 ? 147.257 163.539 134.422 1.00 140.24 704 TYR A C 1
ATOM 3193 O O . TYR A 1 704 ? 147.811 163.180 135.468 1.00 140.24 704 TYR A O 1
ATOM 3202 N N . ASN A 1 705 ? 147.479 164.736 133.876 1.00 145.56 705 ASN A N 1
ATOM 3203 C CA . ASN A 1 705 ? 148.317 165.714 134.560 1.00 145.56 705 ASN A CA 1
ATOM 3204 C C . ASN A 1 705 ? 147.673 166.201 135.853 1.00 145.56 705 ASN A C 1
ATOM 3205 O O . ASN A 1 705 ? 148.382 166.521 136.812 1.00 145.56 705 ASN A O 1
ATOM 3210 N N . ILE A 1 706 ? 146.341 166.267 135.901 1.00 145.54 706 ILE A N 1
ATOM 3211 C CA . ILE A 1 706 ? 145.664 166.608 137.150 1.00 145.54 706 ILE A CA 1
ATOM 3212 C C . ILE A 1 706 ? 145.941 165.549 138.209 1.00 145.54 706 ILE A C 1
ATOM 3213 O O . ILE A 1 706 ? 146.211 165.866 139.375 1.00 145.54 706 ILE A O 1
ATOM 3218 N N . PHE A 1 707 ? 145.874 164.275 137.821 1.00 139.25 707 PHE A N 1
ATOM 3219 C CA . PHE A 1 707 ? 146.200 163.194 138.747 1.00 139.25 707 PHE A CA 1
ATOM 3220 C C . PHE A 1 707 ? 147.659 163.272 139.184 1.00 139.25 707 PHE A C 1
ATOM 3221 O O . PHE A 1 707 ? 147.984 163.021 140.352 1.00 139.25 707 PHE A O 1
ATOM 3229 N N . ASP A 1 708 ? 148.552 163.618 138.252 1.00 138.30 708 ASP A N 1
ATOM 3230 C CA . ASP A 1 708 ? 149.955 163.816 138.601 1.00 138.30 708 ASP A CA 1
ATOM 3231 C C . ASP A 1 708 ? 150.109 164.918 139.642 1.00 138.30 708 ASP A C 1
ATOM 3232 O O . ASP A 1 708 ? 150.875 164.778 140.603 1.00 138.30 708 ASP A O 1
ATOM 3237 N N . SER A 1 709 ? 149.390 166.027 139.456 1.00 145.48 709 SER A N 1
ATOM 3238 C CA . SER A 1 709 ? 149.435 167.123 140.418 1.00 145.48 709 SER A CA 1
ATOM 3239 C C . SER A 1 709 ? 148.919 166.681 141.778 1.00 145.48 709 SER A C 1
ATOM 3240 O O . SER A 1 709 ? 149.471 167.064 142.815 1.00 145.48 709 SER A O 1
ATOM 3243 N N . ILE A 1 710 ? 147.846 165.888 141.792 1.00 140.54 710 ILE A N 1
ATOM 3244 C CA . ILE A 1 710 ? 147.325 165.366 143.052 1.00 140.54 710 ILE A CA 1
ATOM 3245 C C . ILE A 1 710 ? 148.384 164.529 143.754 1.00 140.54 710 ILE A C 1
ATOM 3246 O O . ILE A 1 710 ? 148.599 164.658 144.967 1.00 140.54 710 ILE A O 1
ATOM 3251 N N . ILE A 1 711 ? 149.068 163.665 143.001 1.00 135.19 711 ILE A N 1
ATOM 3252 C CA . ILE A 1 711 ? 150.114 162.825 143.583 1.00 135.19 711 ILE A CA 1
ATOM 3253 C C . ILE A 1 711 ? 151.224 163.688 144.169 1.00 135.19 711 ILE A C 1
ATOM 3254 O O . ILE A 1 711 ? 151.703 163.447 145.285 1.00 135.19 711 ILE A O 1
ATOM 3259 N N . VAL A 1 712 ? 151.652 164.707 143.420 1.00 138.59 712 VAL A N 1
ATOM 3260 C CA . VAL A 1 712 ? 152.734 165.571 143.886 1.00 138.59 712 VAL A CA 1
ATOM 3261 C C . VAL A 1 712 ? 152.324 166.306 145.156 1.00 138.59 712 VAL A C 1
ATOM 3262 O O . VAL A 1 712 ? 153.108 166.419 146.106 1.00 138.59 712 VAL A O 1
ATOM 3266 N N . ILE A 1 713 ? 151.091 166.816 145.193 1.00 140.38 713 ILE A N 1
ATOM 3267 C CA . ILE A 1 713 ? 150.615 167.541 146.368 1.00 140.38 713 ILE A CA 1
ATOM 3268 C C . ILE A 1 713 ? 150.569 166.622 147.581 1.00 140.38 713 ILE A C 1
ATOM 3269 O O . ILE A 1 713 ? 150.996 166.998 148.681 1.00 140.38 713 ILE A O 1
ATOM 3274 N N . ILE A 1 714 ? 150.051 165.403 147.403 1.00 140.06 714 ILE A N 1
ATOM 3275 C CA . ILE A 1 714 ? 149.978 164.463 148.518 1.00 140.06 714 ILE A CA 1
ATOM 3276 C C . ILE A 1 714 ? 151.373 164.122 149.022 1.00 140.06 714 ILE A C 1
ATOM 3277 O O . ILE A 1 714 ? 151.615 164.071 150.233 1.00 140.06 714 ILE A O 1
ATOM 3282 N N . SER A 1 715 ? 152.315 163.889 148.104 1.00 141.43 715 SER A N 1
ATOM 3283 C CA . SER A 1 715 ? 153.679 163.567 148.513 1.00 141.43 715 SER A CA 1
ATOM 3284 C C . SER A 1 715 ? 154.322 164.725 149.269 1.00 141.43 715 SER A C 1
ATOM 3285 O O . SER A 1 715 ? 154.978 164.519 150.298 1.00 141.43 715 SER A O 1
ATOM 3288 N N . ILE A 1 716 ? 154.138 165.953 148.775 1.00 143.98 716 ILE A N 1
ATOM 3289 C CA . ILE A 1 716 ? 154.723 167.118 149.434 1.00 143.98 716 ILE A CA 1
ATOM 3290 C C . ILE A 1 716 ? 154.142 167.286 150.830 1.00 143.98 716 ILE A C 1
ATOM 3291 O O . ILE A 1 716 ? 154.870 167.548 151.795 1.00 143.98 716 ILE A O 1
ATOM 3296 N N . TRP A 1 717 ? 152.822 167.134 150.962 1.00 145.84 717 TRP A N 1
ATOM 3297 C CA . TRP A 1 717 ? 152.197 167.226 152.277 1.00 145.84 717 TRP A CA 1
ATOM 3298 C C . TRP A 1 717 ? 152.718 166.127 153.198 1.00 145.84 717 TRP A C 1
ATOM 3299 O O . TRP A 1 717 ? 152.950 166.363 154.390 1.00 145.84 717 TRP A O 1
ATOM 3310 N N . GLU A 1 718 ? 152.925 164.923 152.657 1.00 142.43 718 GLU A N 1
ATOM 3311 C CA . GLU A 1 718 ? 153.473 163.830 153.453 1.00 142.43 718 GLU A CA 1
ATOM 3312 C C . GLU A 1 718 ? 154.858 164.172 153.982 1.00 142.43 718 GLU A C 1
ATOM 3313 O O . GLU A 1 718 ? 155.170 163.901 155.147 1.00 142.43 718 GLU A O 1
ATOM 3319 N N . ILE A 1 719 ? 155.706 164.760 153.137 1.00 145.30 719 ILE A N 1
ATOM 3320 C CA . ILE A 1 719 ? 157.028 165.170 153.598 1.00 145.30 719 ILE A CA 1
ATOM 3321 C C . ILE A 1 719 ? 156.913 166.268 154.648 1.00 145.30 719 ILE A C 1
ATOM 3322 O O . ILE A 1 719 ? 157.633 166.262 155.654 1.00 145.30 719 ILE A O 1
ATOM 3327 N N . VAL A 1 720 ? 156.011 167.227 154.433 1.00 151.83 720 VAL A N 1
ATOM 3328 C CA . VAL A 1 720 ? 155.872 168.346 155.361 1.00 151.83 720 VAL A CA 1
ATOM 3329 C C . VAL A 1 720 ? 155.257 167.888 156.679 1.00 151.83 720 VAL A C 1
ATOM 3330 O O . VAL A 1 720 ? 155.716 168.274 157.761 1.00 151.83 720 VAL A O 1
ATOM 3334 N N . GLY A 1 721 ? 154.224 167.052 156.615 1.00 159.37 721 GLY A N 1
ATOM 3335 C CA . GLY A 1 721 ? 153.486 166.660 157.801 1.00 159.37 721 GLY A CA 1
ATOM 3336 C C . GLY A 1 721 ? 154.214 165.673 158.690 1.00 159.37 721 GLY A C 1
ATOM 3337 O O . GLY A 1 721 ? 153.828 164.504 158.778 1.00 159.37 721 GLY A O 1
ATOM 3338 N N . GLN A 1 722 ? 155.275 166.134 159.357 1.00 161.95 722 GLN A N 1
ATOM 3339 C CA . GLN A 1 722 ? 156.116 165.281 160.189 1.00 161.95 722 GLN A CA 1
ATOM 3340 C C . GLN A 1 722 ? 155.696 165.270 161.655 1.00 161.95 722 GLN A C 1
ATOM 3341 O O . GLN A 1 722 ? 156.531 164.995 162.527 1.00 161.95 722 GLN A O 1
ATOM 3347 N N . ALA A 1 723 ? 154.431 165.560 161.961 1.00 167.18 723 ALA A N 1
ATOM 3348 C CA . ALA A 1 723 ? 153.967 165.554 163.345 1.00 167.18 723 ALA A CA 1
ATOM 3349 C C . ALA A 1 723 ? 153.228 164.268 163.700 1.00 167.18 723 ALA A C 1
ATOM 3350 O O . ALA A 1 723 ? 153.678 163.516 164.568 1.00 167.18 723 ALA A O 1
ATOM 3352 N N . ASP A 1 724 ? 152.123 163.987 163.011 1.00 164.23 724 ASP A N 1
ATOM 3353 C CA . ASP A 1 724 ? 151.282 162.808 163.205 1.00 164.23 724 ASP A CA 1
ATOM 3354 C C . ASP A 1 724 ? 150.313 162.714 162.037 1.00 164.23 724 ASP A C 1
ATOM 3355 O O . ASP A 1 724 ? 150.133 163.671 161.279 1.00 164.23 724 ASP A O 1
ATOM 3360 N N . GLY A 1 725 ? 149.690 161.551 161.906 1.00 147.22 725 GLY A N 1
ATOM 3361 C CA . GLY A 1 725 ? 148.657 161.354 160.889 1.00 147.22 725 GLY A CA 1
ATOM 3362 C C . GLY A 1 725 ? 149.130 161.206 159.462 1.00 147.22 725 GLY A C 1
ATOM 3363 O O . GLY A 1 725 ? 148.694 160.291 158.758 1.00 147.22 725 GLY A O 1
ATOM 3364 N N . GLY A 1 726 ? 150.012 162.099 159.010 1.00 142.30 726 GLY A N 1
ATOM 3365 C CA . GLY A 1 726 ? 150.515 162.003 157.650 1.00 142.30 726 GLY A CA 1
ATOM 3366 C C . GLY A 1 726 ? 151.303 160.731 157.405 1.00 142.30 726 GLY A C 1
ATOM 3367 O O . GLY A 1 726 ? 151.191 160.113 156.343 1.00 142.30 726 GLY A O 1
ATOM 3368 N N . LEU A 1 727 ? 152.105 160.316 158.387 1.00 137.21 727 LEU A N 1
ATOM 3369 C CA . LEU A 1 727 ? 152.886 159.093 158.258 1.00 137.21 727 LEU A CA 1
ATOM 3370 C C . LEU A 1 727 ? 152.024 157.839 158.291 1.00 137.21 727 LEU A C 1
ATOM 3371 O O . LEU A 1 727 ? 152.539 156.748 158.027 1.00 137.21 727 LEU A O 1
ATOM 3376 N N . SER A 1 728 ? 150.740 157.961 158.616 1.00 129.57 728 SER A N 1
ATOM 3377 C CA . SER A 1 728 ? 149.859 156.806 158.712 1.00 129.57 728 SER A CA 1
ATOM 3378 C C . SER A 1 728 ? 148.987 156.604 157.482 1.00 129.57 728 SER A C 1
ATOM 3379 O O . SER A 1 728 ? 148.586 155.469 157.206 1.00 129.57 728 SER A O 1
ATOM 3382 N N . VAL A 1 729 ? 148.686 157.664 156.734 1.00 112.22 729 VAL A N 1
ATOM 3383 C CA . VAL A 1 729 ? 147.773 157.556 155.601 1.00 112.22 729 VAL A CA 1
ATOM 3384 C C . VAL A 1 729 ? 148.473 157.967 154.311 1.00 112.22 729 VAL A C 1
ATOM 3385 O O . VAL A 1 729 ? 148.366 157.280 153.289 1.00 112.22 729 VAL A O 1
ATOM 3389 N N . LEU A 1 730 ? 149.182 159.096 154.344 1.00 123.85 730 LEU A N 1
ATOM 3390 C CA . LEU A 1 730 ? 149.826 159.590 153.130 1.00 123.85 730 LEU A CA 1
ATOM 3391 C C . LEU A 1 730 ? 150.923 158.649 152.644 1.00 123.85 730 LEU A C 1
ATOM 3396 N N . ARG A 1 731 ? 151.683 158.038 153.557 1.00 111.31 731 ARG A N 1
ATOM 3397 C CA . ARG A 1 731 ? 152.629 157.010 153.137 1.00 111.31 731 ARG A CA 1
ATOM 3398 C C . ARG A 1 731 ? 151.916 155.830 152.495 1.00 111.31 731 ARG A C 1
ATOM 3399 O O . ARG A 1 731 ? 152.431 155.239 151.540 1.00 111.31 731 ARG A O 1
ATOM 3407 N N . THR A 1 732 ? 150.750 155.455 153.015 1.00 95.34 732 THR A N 1
ATOM 3408 C CA . THR A 1 732 ? 149.955 154.419 152.370 1.00 95.34 732 THR A CA 1
ATOM 3409 C C . THR A 1 732 ? 149.452 154.873 151.004 1.00 95.34 732 THR A C 1
ATOM 3410 O O . THR A 1 732 ? 149.186 154.040 150.132 1.00 95.34 732 THR A O 1
ATOM 3414 N N . PHE A 1 733 ? 149.345 156.185 150.791 1.00 96.68 733 PHE A N 1
ATOM 3415 C CA . PHE A 1 733 ? 148.897 156.732 149.516 1.00 96.68 733 PHE A CA 1
ATOM 3416 C C . PHE A 1 733 ? 149.997 156.782 148.465 1.00 96.68 733 PHE A C 1
ATOM 3417 O O . PHE A 1 733 ? 149.710 157.144 147.319 1.00 96.68 733 PHE A O 1
ATOM 3425 N N . ARG A 1 734 ? 151.238 156.438 148.818 1.00 100.68 734 ARG A N 1
ATOM 3426 C CA . ARG A 1 734 ? 152.326 156.464 147.845 1.00 100.68 734 ARG A CA 1
ATOM 3427 C C . ARG A 1 734 ? 152.061 155.525 146.677 1.00 100.68 734 ARG A C 1
ATOM 3428 O O . ARG A 1 734 ? 152.628 155.704 145.595 1.00 100.68 734 ARG A O 1
ATOM 3436 N N . LEU A 1 735 ? 151.208 154.520 146.878 1.00 86.86 735 LEU A N 1
ATOM 3437 C CA . LEU A 1 735 ? 150.904 153.547 145.837 1.00 86.86 735 LEU A CA 1
ATOM 3438 C C . LEU A 1 735 ? 150.257 154.175 144.611 1.00 86.86 735 LEU A C 1
ATOM 3439 O O . LEU A 1 735 ? 150.278 153.566 143.537 1.00 86.86 735 LEU A O 1
ATOM 3444 N N . LEU A 1 736 ? 149.677 155.370 144.748 1.00 100.07 736 LEU A N 1
ATOM 3445 C CA . LEU A 1 736 ? 149.049 156.029 143.608 1.00 100.07 736 LEU A CA 1
ATOM 3446 C C . LEU A 1 736 ? 150.049 156.283 142.488 1.00 100.07 736 LEU A C 1
ATOM 3447 O O . LEU A 1 736 ? 149.670 156.311 141.311 1.00 100.07 736 LEU A O 1
ATOM 3452 N N . ARG A 1 737 ? 151.326 156.466 142.830 1.00 108.02 737 ARG A N 1
ATOM 3453 C CA . ARG A 1 737 ? 152.352 156.675 141.816 1.00 108.02 737 ARG A CA 1
ATOM 3454 C C . ARG A 1 737 ? 152.517 155.464 140.907 1.00 108.02 737 ARG A C 1
ATOM 3455 O O . ARG A 1 737 ? 152.987 155.613 139.774 1.00 108.02 737 ARG A O 1
ATOM 3463 N N . VAL A 1 738 ? 152.139 154.271 141.374 1.00 99.32 738 VAL A N 1
ATOM 3464 C CA . VAL A 1 738 ? 152.163 153.091 140.513 1.00 99.32 738 VAL A CA 1
ATOM 3465 C C . VAL A 1 738 ? 151.160 153.244 139.378 1.00 99.32 738 VAL A C 1
ATOM 3466 O O . VAL A 1 738 ? 151.402 152.802 138.249 1.00 99.32 738 VAL A O 1
ATOM 3470 N N . LEU A 1 739 ? 150.020 153.878 139.657 1.00 103.81 739 LEU A N 1
ATOM 3471 C CA . LEU A 1 739 ? 148.965 154.022 138.662 1.00 103.81 739 LEU A CA 1
ATOM 3472 C C . LEU A 1 739 ? 149.307 155.020 137.566 1.00 103.81 739 LEU A C 1
ATOM 3473 O O . LEU A 1 739 ? 148.531 155.150 136.616 1.00 103.81 739 LEU A O 1
ATOM 3478 N N . LYS A 1 740 ? 150.430 155.732 137.670 1.00 113.83 740 LYS A N 1
ATOM 3479 C CA . LYS A 1 740 ? 150.830 156.636 136.599 1.00 113.83 740 LYS A CA 1
ATOM 3480 C C . LYS A 1 740 ? 151.195 155.896 135.319 1.00 113.83 740 LYS A C 1
ATOM 3481 O O . LYS A 1 740 ? 151.280 156.525 134.259 1.00 113.83 740 LYS A O 1
ATOM 3487 N N . LEU A 1 741 ? 151.415 154.580 135.390 1.00 113.75 741 LEU A N 1
ATOM 3488 C CA . LEU A 1 741 ? 151.759 153.818 134.193 1.00 113.75 741 LEU A CA 1
ATOM 3489 C C . LEU A 1 741 ? 150.627 153.807 133.174 1.00 113.75 741 LEU A C 1
ATOM 3490 O O . LEU A 1 741 ? 150.878 153.615 131.978 1.00 113.75 741 LEU A O 1
ATOM 3495 N N . VAL A 1 742 ? 149.379 153.995 133.617 1.00 119.15 742 VAL A N 1
ATOM 3496 C CA . VAL A 1 742 ? 148.264 154.000 132.672 1.00 119.15 742 VAL A CA 1
ATOM 3497 C C . VAL A 1 742 ? 148.410 155.155 131.692 1.00 119.15 742 VAL A C 1
ATOM 3498 O O . VAL A 1 742 ? 147.956 155.071 130.544 1.00 119.15 742 VAL A O 1
ATOM 3502 N N . ARG A 1 743 ? 149.064 156.240 132.115 1.00 125.44 743 ARG A N 1
ATOM 3503 C CA . ARG A 1 743 ? 149.317 157.357 131.215 1.00 125.44 743 ARG A CA 1
ATOM 3504 C C . ARG A 1 743 ? 150.284 156.985 130.102 1.00 125.44 743 ARG A C 1
ATOM 3505 O O . ARG A 1 743 ? 150.378 157.717 129.110 1.00 125.44 743 ARG A O 1
ATOM 3513 N N . PHE A 1 744 ? 150.976 155.858 130.220 1.00 125.35 744 PHE A N 1
ATOM 3514 C CA . PHE A 1 744 ? 152.075 155.587 129.310 1.00 125.35 744 PHE A CA 1
ATOM 3515 C C . PHE A 1 744 ? 151.865 154.339 128.472 1.00 125.35 744 PHE A C 1
ATOM 3516 O O . PHE A 1 744 ? 152.059 154.381 127.255 1.00 125.35 744 PHE A O 1
ATOM 3524 N N . MET A 1 745 ? 151.471 153.233 129.086 1.00 116.61 745 MET A N 1
ATOM 3525 C CA . MET A 1 745 ? 151.311 151.979 128.359 1.00 116.61 745 MET A CA 1
ATOM 3526 C C . MET A 1 745 ? 150.114 152.082 127.424 1.00 116.61 745 MET A C 1
ATOM 3527 O O . MET A 1 745 ? 149.004 152.369 127.888 1.00 116.61 745 MET A O 1
ATOM 3532 N N . PRO A 1 746 ? 150.279 151.856 126.120 1.00 113.35 746 PRO A N 1
ATOM 3533 C CA . PRO A 1 746 ? 149.161 152.060 125.190 1.00 113.35 746 PRO A CA 1
ATOM 3534 C C . PRO A 1 746 ? 148.157 150.918 125.185 1.00 113.35 746 PRO A C 1
ATOM 3535 O O . PRO A 1 746 ? 146.967 151.140 124.940 1.00 113.35 746 PRO A O 1
ATOM 3539 N N . ALA A 1 747 ? 148.616 149.694 125.456 1.00 103.71 747 ALA A N 1
ATOM 3540 C CA . ALA A 1 747 ? 147.711 148.550 125.452 1.00 103.71 747 ALA A CA 1
ATOM 3541 C C . ALA A 1 747 ? 146.831 148.510 126.695 1.00 103.71 747 ALA A C 1
ATOM 3542 O O . ALA A 1 747 ? 145.678 148.066 126.621 1.00 103.71 747 ALA A O 1
ATOM 3544 N N . LEU A 1 748 ? 147.345 148.975 127.832 1.00 100.50 748 LEU A N 1
ATOM 3545 C CA . LEU A 1 748 ? 146.566 148.997 129.062 1.00 100.50 748 LEU A CA 1
ATOM 3546 C C . LEU A 1 748 ? 145.645 150.205 129.157 1.00 100.50 748 LEU A C 1
ATOM 3547 O O . LEU A 1 748 ? 144.953 150.354 130.170 1.00 100.50 748 LEU A O 1
ATOM 3552 N N . ARG A 1 749 ? 145.620 151.069 128.142 1.00 105.19 749 ARG A N 1
ATOM 3553 C CA . ARG A 1 749 ? 144.492 151.980 127.998 1.00 105.19 749 ARG A CA 1
ATOM 3554 C C . ARG A 1 749 ? 143.323 151.274 127.331 1.00 105.19 749 ARG A C 1
ATOM 3555 O O . ARG A 1 749 ? 142.197 151.302 127.838 1.00 105.19 749 ARG A O 1
ATOM 3563 N N . ARG A 1 750 ? 143.580 150.643 126.185 1.00 91.59 750 ARG A N 1
ATOM 3564 C CA . ARG A 1 750 ? 142.515 149.983 125.443 1.00 91.59 750 ARG A CA 1
ATOM 3565 C C . ARG A 1 750 ? 141.912 148.838 126.243 1.00 91.59 750 ARG A C 1
ATOM 3566 O O . ARG A 1 750 ? 140.687 148.676 126.276 1.00 91.59 750 ARG A O 1
ATOM 3574 N N . GLN A 1 751 ? 142.752 148.035 126.900 1.00 79.24 751 GLN A N 1
ATOM 3575 C CA . GLN A 1 751 ? 142.222 146.918 127.675 1.00 79.24 751 GLN A CA 1
ATOM 3576 C C . GLN A 1 751 ? 141.375 147.408 128.843 1.00 79.24 751 GLN A C 1
ATOM 3577 O O . GLN A 1 751 ? 140.301 146.857 129.115 1.00 79.24 751 GLN A O 1
ATOM 3583 N N . LEU A 1 752 ? 141.837 148.446 129.542 1.00 73.16 752 LEU A N 1
ATOM 3584 C CA . LEU A 1 752 ? 141.062 148.990 130.653 1.00 73.16 752 LEU A CA 1
ATOM 3585 C C . LEU A 1 752 ? 139.749 149.594 130.170 1.00 73.16 752 LEU A C 1
ATOM 3586 O O . LEU A 1 752 ? 138.716 149.468 130.838 1.00 73.16 752 LEU A O 1
ATOM 3591 N N . VAL A 1 753 ? 139.766 150.256 129.012 1.00 75.38 753 VAL A N 1
ATOM 3592 C CA . VAL A 1 753 ? 138.536 150.829 128.477 1.00 75.38 753 VAL A CA 1
ATOM 3593 C C . VAL A 1 753 ? 137.561 149.727 128.081 1.00 75.38 753 VAL A C 1
ATOM 3594 O O . VAL A 1 753 ? 136.348 149.857 128.275 1.00 75.38 753 VAL A O 1
ATOM 3598 N N . VAL A 1 754 ? 138.070 148.618 127.542 1.00 66.87 754 VAL A N 1
ATOM 3599 C CA . VAL A 1 754 ? 137.195 147.494 127.221 1.00 66.87 754 VAL A CA 1
ATOM 3600 C C . VAL A 1 754 ? 136.604 146.896 128.494 1.00 66.87 754 VAL A C 1
ATOM 3601 O O . VAL A 1 754 ? 135.420 146.538 128.538 1.00 66.87 754 VAL A O 1
ATOM 3605 N N . LEU A 1 755 ? 137.411 146.789 129.552 1.00 66.69 755 LEU A N 1
ATOM 3606 C CA . LEU A 1 755 ? 136.893 146.280 130.819 1.00 66.69 755 LEU A CA 1
ATOM 3607 C C . LEU A 1 755 ? 135.817 147.197 131.390 1.00 66.69 755 LEU A C 1
ATOM 3608 O O . LEU A 1 755 ? 134.817 146.725 131.942 1.00 66.69 755 LEU A O 1
ATOM 3613 N N . MET A 1 756 ? 136.006 148.512 131.275 1.00 73.28 756 MET A N 1
ATOM 3614 C CA . MET A 1 756 ? 134.963 149.440 131.702 1.00 73.28 756 MET A CA 1
ATOM 3615 C C . MET A 1 756 ? 133.717 149.323 130.830 1.00 73.28 756 MET A C 1
ATOM 3616 O O . MET A 1 756 ? 132.594 149.479 131.324 1.00 73.28 756 MET A O 1
ATOM 3621 N N . LYS A 1 757 ? 133.892 149.047 129.536 1.00 69.87 757 LYS A N 1
ATOM 3622 C CA . LYS A 1 757 ? 132.744 148.794 128.673 1.00 69.87 757 LYS A CA 1
ATOM 3623 C C . LYS A 1 757 ? 131.969 147.570 129.144 1.00 69.87 757 LYS A C 1
ATOM 3624 O O . LYS A 1 757 ? 130.734 147.548 129.089 1.00 69.87 757 LYS A O 1
ATOM 3630 N N . THR A 1 758 ? 132.681 146.535 129.595 1.00 67.77 758 THR A N 1
ATOM 3631 C CA . THR A 1 758 ? 132.010 145.388 130.204 1.00 67.77 758 THR A CA 1
ATOM 3632 C C . THR A 1 758 ? 131.270 145.800 131.469 1.00 67.77 758 THR A C 1
ATOM 3633 O O . THR A 1 758 ? 130.094 145.468 131.654 1.00 67.77 758 THR A O 1
ATOM 3637 N N . MET A 1 759 ? 131.951 146.532 132.355 1.00 67.27 759 MET A N 1
ATOM 3638 C CA . MET A 1 759 ? 131.345 146.942 133.618 1.00 67.27 759 MET A CA 1
ATOM 3639 C C . MET A 1 759 ? 130.142 147.847 133.406 1.00 67.27 759 MET A C 1
ATOM 3640 O O . MET A 1 759 ? 129.327 148.006 134.320 1.00 67.27 759 MET A O 1
ATOM 3645 N N . ASP A 1 760 ? 130.019 148.449 132.222 1.00 72.81 760 ASP A N 1
ATOM 3646 C CA . ASP A 1 760 ? 128.780 149.132 131.868 1.00 72.81 760 ASP A CA 1
ATOM 3647 C C . ASP A 1 760 ? 127.587 148.182 131.871 1.00 72.81 760 ASP A C 1
ATOM 3648 O O . ASP A 1 760 ? 126.448 148.635 132.021 1.00 72.81 760 ASP A O 1
ATOM 3653 N N . ASN A 1 761 ? 127.824 146.879 131.707 1.00 67.64 761 ASN A N 1
ATOM 3654 C CA . ASN A 1 761 ? 126.785 145.862 131.813 1.00 67.64 761 ASN A CA 1
ATOM 3655 C C . ASN A 1 761 ? 126.803 145.113 133.134 1.00 67.64 761 ASN A C 1
ATOM 3656 O O . ASN A 1 761 ? 125.763 144.603 133.554 1.00 67.64 761 ASN A O 1
ATOM 3661 N N . VAL A 1 762 ? 127.962 145.026 133.787 1.00 57.14 762 VAL A N 1
ATOM 3662 C CA . VAL A 1 762 ? 128.074 144.286 135.040 1.00 57.14 762 VAL A CA 1
ATOM 3663 C C . VAL A 1 762 ? 127.297 144.979 136.152 1.00 57.14 762 VAL A C 1
ATOM 3664 O O . VAL A 1 762 ? 126.693 144.319 137.006 1.00 57.14 762 VAL A O 1
ATOM 3668 N N . ALA A 1 763 ? 127.292 146.316 136.153 1.00 56.13 763 ALA A N 1
ATOM 3669 C CA . ALA A 1 763 ? 126.878 147.080 137.328 1.00 56.13 763 ALA A CA 1
ATOM 3670 C C . ALA A 1 763 ? 125.492 146.678 137.818 1.00 56.13 763 ALA A C 1
ATOM 3671 O O . ALA A 1 763 ? 125.291 146.439 139.015 1.00 56.13 763 ALA A O 1
ATOM 3673 N N . THR A 1 764 ? 124.520 146.593 136.906 1.00 52.39 764 THR A N 1
ATOM 3674 C CA . THR A 1 764 ? 123.178 146.179 137.306 1.00 52.39 764 THR A CA 1
ATOM 3675 C C . THR A 1 764 ? 123.192 144.771 137.886 1.00 52.39 764 THR A C 1
ATOM 3676 O O . THR A 1 764 ? 122.508 144.488 138.879 1.00 52.39 764 THR A O 1
ATOM 3680 N N . PHE A 1 765 ? 123.991 143.880 137.301 1.00 44.27 765 PHE A N 1
ATOM 3681 C CA . PHE A 1 765 ? 124.098 142.540 137.852 1.00 44.27 765 PHE A CA 1
ATOM 3682 C C . PHE A 1 765 ? 124.811 142.548 139.198 1.00 44.27 765 PHE A C 1
ATOM 3683 O O . PHE A 1 765 ? 124.527 141.702 140.050 1.00 44.27 765 PHE A O 1
ATOM 3691 N N . CYS A 1 766 ? 125.737 143.486 139.411 1.00 50.34 766 CYS A N 1
ATOM 3692 C CA . CYS A 1 766 ? 126.332 143.635 140.735 1.00 50.34 766 CYS A CA 1
ATOM 3693 C C . CYS A 1 766 ? 125.287 144.047 141.763 1.00 50.34 766 CYS A C 1
ATOM 3696 N N . MET A 1 767 ? 124.410 144.987 141.406 1.00 50.76 767 MET A N 1
ATOM 3697 C CA . MET A 1 767 ? 123.325 145.345 142.316 1.00 50.76 767 MET A CA 1
ATOM 3698 C C . MET A 1 767 ? 122.437 144.142 142.598 1.00 50.76 767 MET A C 1
ATOM 3699 O O . MET A 1 767 ? 121.978 143.949 143.730 1.00 50.76 767 MET A O 1
ATOM 3704 N N . LEU A 1 768 ? 122.185 143.319 141.578 1.00 40.47 768 LEU A N 1
ATOM 3705 C CA . LEU A 1 768 ? 121.403 142.104 141.789 1.00 40.47 768 LEU A CA 1
ATOM 3706 C C . LEU A 1 768 ? 122.102 141.152 142.756 1.00 40.47 768 LEU A C 1
ATOM 3707 O O . LEU A 1 768 ? 121.465 140.580 143.649 1.00 40.47 768 LEU A O 1
ATOM 3712 N N . LEU A 1 769 ? 123.414 140.972 142.593 1.00 37.77 769 LEU A N 1
ATOM 3713 C CA . LEU A 1 769 ? 124.174 140.126 143.510 1.00 37.77 769 LEU A CA 1
ATOM 3714 C C . LEU A 1 769 ? 124.151 140.676 144.928 1.00 37.77 769 LEU A C 1
ATOM 3715 O O . LEU A 1 769 ? 124.043 139.911 145.891 1.00 37.77 769 LEU A O 1
ATOM 3720 N N . MET A 1 770 ? 124.282 141.994 145.083 1.00 40.67 770 MET A N 1
ATOM 3721 C CA . MET A 1 770 ? 124.233 142.576 146.419 1.00 40.67 770 MET A CA 1
ATOM 3722 C C . MET A 1 770 ? 122.860 142.389 147.049 1.00 40.67 770 MET A C 1
ATOM 3723 O O . MET A 1 770 ? 122.756 142.114 148.248 1.00 40.67 770 MET A O 1
ATOM 3728 N N . LEU A 1 771 ? 121.798 142.519 146.252 1.00 35.10 771 LEU A N 1
ATOM 3729 C CA . LEU A 1 771 ? 120.453 142.250 146.751 1.00 35.10 771 LEU A CA 1
ATOM 3730 C C . LEU A 1 771 ? 120.322 140.805 147.213 1.00 35.10 771 LEU A C 1
ATOM 3731 O O . LEU A 1 771 ? 119.764 140.526 148.281 1.00 35.10 771 LEU A O 1
ATOM 3736 N N . PHE A 1 772 ? 120.835 139.872 146.411 1.00 29.77 772 PHE A N 1
ATOM 3737 C CA . PHE A 1 772 ? 120.762 138.453 146.747 1.00 29.77 772 PHE A CA 1
ATOM 3738 C C . PHE A 1 772 ? 121.514 138.153 148.039 1.00 29.77 772 PHE A C 1
ATOM 3739 O O . PHE A 1 772 ? 120.999 137.464 148.931 1.00 29.77 772 PHE A O 1
ATOM 3747 N N . ILE A 1 773 ? 122.740 138.665 148.157 1.00 28.24 773 ILE A N 1
ATOM 3748 C CA . ILE A 1 773 ? 123.543 138.412 149.349 1.00 28.24 773 ILE A CA 1
ATOM 3749 C C . ILE A 1 773 ? 122.913 139.069 150.569 1.00 28.24 773 ILE A C 1
ATOM 3750 O O . ILE A 1 773 ? 122.955 138.516 151.670 1.00 28.24 773 ILE A O 1
ATOM 3755 N N . PHE A 1 774 ? 122.305 140.245 150.398 1.00 32.78 774 PHE A N 1
ATOM 3756 C CA . PHE A 1 774 ? 121.610 140.874 151.514 1.00 32.78 774 PHE A CA 1
ATOM 3757 C C . PHE A 1 774 ? 120.426 140.034 151.965 1.00 32.78 774 PHE A C 1
ATOM 3758 O O . PHE A 1 774 ? 120.218 139.832 153.168 1.00 32.78 774 PHE A O 1
ATOM 3766 N N . ILE A 1 775 ? 119.638 139.535 151.011 1.00 31.90 775 ILE A N 1
ATOM 3767 C CA . ILE A 1 775 ? 118.488 138.705 151.358 1.00 31.90 775 ILE A CA 1
ATOM 3768 C C . ILE A 1 775 ? 118.945 137.481 152.137 1.00 31.90 775 ILE A C 1
ATOM 3769 O O . ILE A 1 775 ? 118.408 137.168 153.204 1.00 31.90 775 ILE A O 1
ATOM 3774 N N . PHE A 1 776 ? 119.969 136.790 151.639 1.00 25.70 776 PHE A N 1
ATOM 3775 C CA . PHE A 1 776 ? 120.368 135.565 152.323 1.00 25.70 776 PHE A CA 1
ATOM 3776 C C . PHE A 1 776 ? 121.093 135.839 153.634 1.00 25.70 776 PHE A C 1
ATOM 3777 O O . PHE A 1 776 ? 121.010 135.025 154.557 1.00 25.70 776 PHE A O 1
ATOM 3785 N N . SER A 1 777 ? 121.769 136.981 153.767 1.00 27.09 777 SER A N 1
ATOM 3786 C CA . SER A 1 777 ? 122.344 137.326 155.061 1.00 27.09 777 SER A CA 1
ATOM 3787 C C . SER A 1 777 ? 121.254 137.611 156.083 1.00 27.09 777 SER A C 1
ATOM 3788 O O . SER A 1 777 ? 121.376 137.225 157.250 1.00 27.09 777 SER A O 1
ATOM 3791 N N . ILE A 1 778 ? 120.172 138.267 155.661 1.00 34.23 778 ILE A N 1
ATOM 3792 C CA . ILE A 1 778 ? 119.055 138.501 156.572 1.00 34.23 778 ILE A CA 1
ATOM 3793 C C . ILE A 1 778 ? 118.388 137.184 156.950 1.00 34.23 778 ILE A C 1
ATOM 3794 O O . ILE A 1 778 ? 118.036 136.958 158.115 1.00 34.23 778 ILE A O 1
ATOM 3799 N N . LEU A 1 779 ? 118.208 136.295 155.973 1.00 30.42 779 LEU A N 1
ATOM 3800 C CA . LEU A 1 779 ? 117.644 134.980 156.257 1.00 30.42 779 LEU A CA 1
ATOM 3801 C C . LEU A 1 779 ? 118.511 134.220 157.254 1.00 30.42 779 LEU A C 1
ATOM 3802 O O . LEU A 1 779 ? 118.002 133.601 158.198 1.00 30.42 779 LEU A O 1
ATOM 3807 N N . GLY A 1 780 ? 119.831 134.264 157.063 1.00 26.61 780 GLY A N 1
ATOM 3808 C CA . GLY A 1 780 ? 120.732 133.618 157.999 1.00 26.61 780 GLY A CA 1
ATOM 3809 C C . GLY A 1 780 ? 120.650 134.204 159.393 1.00 26.61 780 GLY A C 1
ATOM 3810 O O . GLY A 1 780 ? 120.620 133.469 160.381 1.00 26.61 780 GLY A O 1
ATOM 3811 N N . MET A 1 781 ? 120.627 135.535 159.4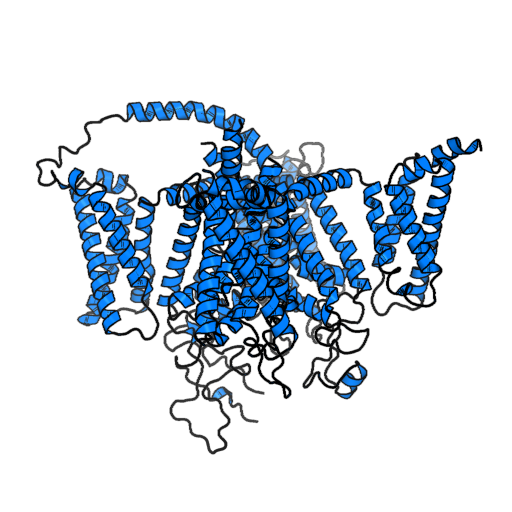96 1.00 31.73 781 MET A N 1
ATOM 3812 C CA . MET A 1 781 ? 120.450 136.160 160.803 1.00 31.73 781 MET A CA 1
ATOM 3813 C C . MET A 1 781 ? 119.167 135.684 161.462 1.00 31.73 781 MET A C 1
ATOM 3814 O O . MET A 1 781 ? 119.133 135.443 162.674 1.00 31.73 781 MET A O 1
ATOM 3819 N N . HIS A 1 782 ? 118.098 135.548 160.677 1.00 40.96 782 HIS A N 1
ATOM 3820 C CA . HIS A 1 782 ? 116.821 135.127 161.237 1.00 40.96 782 HIS A CA 1
ATOM 3821 C C . HIS A 1 782 ? 116.893 133.700 161.764 1.00 40.96 782 HIS A C 1
ATOM 3822 O O . HIS A 1 782 ? 116.504 133.432 162.907 1.00 40.96 782 HIS A O 1
ATOM 3829 N N . ILE A 1 783 ? 117.403 132.770 160.958 1.00 28.68 783 ILE A N 1
ATOM 3830 C CA . ILE A 1 783 ? 117.332 131.367 161.350 1.00 28.68 783 ILE A CA 1
ATOM 3831 C C . ILE A 1 783 ? 118.559 130.901 162.136 1.00 28.68 783 ILE A C 1
ATOM 3832 O O . ILE A 1 783 ? 118.447 129.987 162.958 1.00 28.68 783 ILE A O 1
ATOM 3837 N N . PHE A 1 784 ? 119.728 131.509 161.925 1.00 28.66 784 PHE A N 1
ATOM 3838 C CA . PHE A 1 784 ? 120.951 131.078 162.593 1.00 28.66 784 PHE A CA 1
ATOM 3839 C C . PHE A 1 784 ? 121.413 132.041 163.679 1.00 28.66 784 PHE A C 1
ATOM 3840 O O . PHE A 1 784 ? 122.494 131.848 164.242 1.00 28.66 784 PHE A O 1
ATOM 3848 N N . GLY A 1 785 ? 120.633 133.071 163.984 1.00 39.61 785 GLY A N 1
ATOM 3849 C CA . GLY A 1 785 ? 121.033 134.032 164.991 1.00 39.61 785 GLY A CA 1
ATOM 3850 C C . GLY A 1 785 ? 121.215 133.427 166.366 1.00 39.61 785 GLY A C 1
ATOM 3851 O O . GLY A 1 785 ? 120.309 132.770 166.888 1.00 39.61 785 GLY A O 1
ATOM 3852 N N . CYS A 1 786 ? 122.392 133.631 166.954 1.00 48.90 786 CYS A N 1
ATOM 3853 C CA . CYS A 1 786 ? 122.747 133.177 168.296 1.00 48.90 786 CYS A CA 1
ATOM 3854 C C . CYS A 1 786 ? 122.710 131.660 168.440 1.00 48.90 786 CYS A C 1
ATOM 3855 O O . CYS A 1 786 ? 122.841 131.145 169.557 1.00 48.90 786 CYS A O 1
ATOM 3858 N N . LYS A 1 787 ? 122.536 130.925 167.344 1.00 38.55 787 LYS A N 1
ATOM 3859 C CA . LYS A 1 787 ? 122.520 129.470 167.374 1.00 38.55 787 LYS A CA 1
ATOM 3860 C C . LYS A 1 787 ? 123.851 128.858 166.963 1.00 38.55 787 LYS A C 1
ATOM 3861 O O . LYS A 1 787 ? 124.001 127.634 167.018 1.00 38.55 787 LYS A O 1
ATOM 3867 N N . PHE A 1 788 ? 124.817 129.678 166.560 1.00 41.80 788 PHE A N 1
ATOM 3868 C CA . PHE A 1 788 ? 126.149 129.221 166.198 1.00 41.80 788 PHE A CA 1
ATOM 3869 C C . PHE A 1 788 ? 127.132 129.305 167.354 1.00 41.80 788 PHE A C 1
ATOM 3870 O O . PHE A 1 788 ? 128.327 129.071 167.150 1.00 41.80 788 PHE A O 1
ATOM 3878 N N . SER A 1 789 ? 126.662 129.640 168.555 1.00 89.75 789 SER A N 1
ATOM 3879 C CA . SER A 1 789 ? 127.553 129.933 169.670 1.00 89.75 789 SER A CA 1
ATOM 3880 C C . SER A 1 789 ? 128.420 128.734 170.026 1.00 89.75 789 SER A C 1
ATOM 3881 O O . SER A 1 789 ? 127.923 127.731 170.548 1.00 89.75 789 SER A O 1
ATOM 3884 N N . LEU A 1 790 ? 129.717 128.834 169.746 1.00 112.30 790 LEU A N 1
ATOM 3885 C CA . LEU A 1 790 ? 130.653 127.797 170.151 1.00 112.30 790 LEU A CA 1
ATOM 3886 C C . LEU A 1 790 ? 130.741 127.761 171.671 1.00 112.30 790 LEU A C 1
ATOM 3887 O O . LEU A 1 790 ? 130.757 128.802 172.332 1.00 112.30 790 LEU A O 1
ATOM 3892 N N . ARG A 1 791 ? 130.792 126.554 172.227 1.00 132.01 791 ARG A N 1
ATOM 3893 C CA . ARG A 1 791 ? 130.633 126.382 173.661 1.00 132.01 791 ARG A CA 1
ATOM 3894 C C . ARG A 1 791 ? 131.903 126.798 174.402 1.00 132.01 791 ARG A C 1
ATOM 3895 O O . ARG A 1 791 ? 132.896 127.225 173.807 1.00 132.01 791 ARG A O 1
ATOM 3903 N N . THR A 1 792 ? 131.866 126.676 175.726 1.00 155.08 792 THR A N 1
ATOM 3904 C CA . THR A 1 792 ? 132.926 127.229 176.556 1.00 155.08 792 THR A CA 1
ATOM 3905 C C . THR A 1 792 ? 134.202 126.399 176.460 1.00 155.08 792 THR A C 1
ATOM 3906 O O . THR A 1 792 ? 134.166 125.167 176.390 1.00 155.08 792 THR A O 1
ATOM 3910 N N . ASP A 1 793 ? 135.338 127.097 176.421 1.00 165.01 793 ASP A N 1
ATOM 3911 C CA . ASP A 1 793 ? 136.647 126.471 176.514 1.00 165.01 793 ASP A CA 1
ATOM 3912 C C . ASP A 1 793 ? 137.593 127.201 177.454 1.00 165.01 793 ASP A C 1
ATOM 3913 O O . ASP A 1 793 ? 138.630 126.633 177.816 1.00 165.01 793 ASP A O 1
ATOM 3918 N N . THR A 1 794 ? 137.275 128.433 177.857 1.00 163.92 794 THR A N 1
ATOM 3919 C CA . THR A 1 794 ? 138.098 129.195 178.788 1.00 163.92 794 THR A CA 1
ATOM 3920 C C . THR A 1 794 ? 137.239 129.952 179.795 1.00 163.92 794 THR A C 1
ATOM 3921 O O . THR A 1 794 ? 137.664 130.982 180.332 1.00 163.92 794 THR A O 1
ATOM 3925 N N . GLY A 1 795 ? 136.036 129.452 180.071 1.00 160.19 795 GLY A N 1
ATOM 3926 C CA . GLY A 1 795 ? 135.123 130.092 180.993 1.00 160.19 795 GLY A CA 1
ATOM 3927 C C . GLY A 1 795 ? 133.981 130.850 180.353 1.00 160.19 795 GLY A C 1
ATOM 3928 O O . GLY A 1 795 ? 133.193 131.470 181.077 1.00 160.19 795 GLY A O 1
ATOM 3929 N N . ASP A 1 796 ? 133.866 130.825 179.027 1.00 152.00 796 ASP A N 1
ATOM 3930 C CA . ASP A 1 796 ? 132.771 131.496 178.343 1.00 152.00 796 ASP A CA 1
ATOM 3931 C C . ASP A 1 796 ? 132.577 130.855 176.977 1.00 152.00 796 ASP A C 1
ATOM 3932 O O . ASP A 1 796 ? 133.545 130.430 176.343 1.00 152.00 796 ASP A O 1
ATOM 3937 N N . THR A 1 797 ? 131.321 130.795 176.532 1.00 138.28 797 THR A N 1
ATOM 3938 C CA . THR A 1 797 ? 130.981 130.230 175.227 1.00 138.28 797 THR A CA 1
ATOM 3939 C C . THR A 1 797 ? 131.200 131.307 174.167 1.00 138.28 797 THR A C 1
ATOM 3940 O O . THR A 1 797 ? 130.287 132.034 173.768 1.00 138.28 797 THR A O 1
ATOM 3944 N N . VAL A 1 798 ? 132.442 131.407 173.711 1.00 119.49 798 VAL A N 1
ATOM 3945 C CA . VAL A 1 798 ? 132.793 132.424 172.714 1.00 119.49 798 VAL A CA 1
ATOM 3946 C C . VAL A 1 798 ? 132.066 132.122 171.406 1.00 119.49 798 VAL A C 1
ATOM 3947 O O . VAL A 1 798 ? 132.003 130.952 170.988 1.00 119.49 798 VAL A O 1
ATOM 3951 N N . PRO A 1 799 ? 131.467 133.117 170.754 1.00 90.09 799 PRO A N 1
ATOM 3952 C CA . PRO A 1 799 ? 130.803 132.859 169.473 1.00 90.09 799 PRO A CA 1
ATOM 3953 C C . PRO A 1 799 ? 131.802 132.445 168.405 1.00 90.09 799 PRO A C 1
ATOM 3954 O O . PRO A 1 799 ? 132.964 132.855 168.416 1.00 90.09 799 PRO A O 1
ATOM 3958 N N . ASP A 1 800 ? 131.334 131.616 167.477 1.00 65.59 800 ASP A N 1
ATOM 3959 C CA . ASP A 1 800 ? 132.155 131.251 166.334 1.00 65.59 800 ASP A CA 1
ATOM 3960 C C . ASP A 1 800 ? 132.417 132.479 165.473 1.00 65.59 800 ASP A C 1
ATOM 3961 O O . ASP A 1 800 ? 131.599 133.398 165.399 1.00 65.59 800 ASP A O 1
ATOM 3966 N N . ARG A 1 801 ? 133.584 132.498 164.828 1.00 42.40 801 ARG A N 1
ATOM 3967 C CA . ARG A 1 801 ? 133.917 133.631 163.974 1.00 42.40 801 ARG A CA 1
ATOM 3968 C C . ARG A 1 801 ? 133.016 133.687 162.749 1.00 42.40 801 ARG A C 1
ATOM 3969 O O . ARG A 1 801 ? 132.705 134.779 162.260 1.00 42.40 801 ARG A O 1
ATOM 3977 N N . LYS A 1 802 ? 132.590 132.533 162.245 1.00 41.82 802 LYS A N 1
ATOM 3978 C CA . LYS A 1 802 ? 131.641 132.458 161.135 1.00 41.82 802 LYS A CA 1
ATOM 3979 C C . LYS A 1 802 ? 130.204 132.394 161.635 1.00 41.82 802 LYS A C 1
ATOM 3980 O O . LYS A 1 802 ? 129.422 131.542 161.218 1.00 41.82 802 LYS A O 1
ATOM 3986 N N . ASN A 1 803 ? 129.839 133.304 162.527 1.00 41.64 803 ASN A N 1
ATOM 3987 C CA . ASN A 1 803 ? 128.505 133.300 163.103 1.00 41.64 803 ASN A CA 1
ATOM 3988 C C . ASN A 1 803 ? 127.541 134.030 162.171 1.00 41.64 803 ASN A C 1
ATOM 3989 O O . ASN A 1 803 ? 127.871 134.356 161.029 1.00 41.64 803 ASN A O 1
ATOM 3994 N N . PHE A 1 804 ? 126.325 134.275 162.655 1.00 30.72 804 PHE A N 1
ATOM 3995 C CA . PHE A 1 804 ? 125.337 135.074 161.942 1.00 30.72 804 PHE A CA 1
ATOM 3996 C C . PHE A 1 804 ? 124.718 136.116 162.864 1.00 30.72 804 PHE A C 1
ATOM 3997 O O . PHE A 1 804 ? 123.579 136.534 162.642 1.00 30.72 804 PHE A O 1
ATOM 4005 N N . ASP A 1 805 ? 125.443 136.538 163.898 1.00 39.11 805 ASP A N 1
ATOM 4006 C CA . ASP A 1 805 ? 124.877 137.368 164.953 1.00 39.11 805 ASP A CA 1
ATOM 4007 C C . ASP A 1 805 ? 124.733 138.832 164.566 1.00 39.11 805 ASP A C 1
ATOM 4008 O O . ASP A 1 805 ? 124.082 139.583 165.297 1.00 39.11 805 ASP A O 1
ATOM 4013 N N . SER A 1 806 ? 125.320 139.261 163.454 1.00 33.05 806 SER A N 1
ATOM 4014 C CA . SER A 1 806 ? 125.246 140.659 163.059 1.00 33.05 806 SER A CA 1
ATOM 4015 C C . SER A 1 806 ? 125.417 140.744 161.553 1.00 33.05 806 SER A C 1
ATOM 4016 O O . SER A 1 806 ? 126.180 139.977 160.961 1.00 33.05 806 SER A O 1
ATOM 4019 N N . LEU A 1 807 ? 124.697 141.691 160.941 1.00 27.39 807 LEU A N 1
ATOM 4020 C CA . LEU A 1 807 ? 124.662 141.766 159.483 1.00 27.39 807 LEU A CA 1
ATOM 4021 C C . LEU A 1 807 ? 126.049 141.923 158.878 1.00 27.39 807 LEU A C 1
ATOM 4022 O O . LEU A 1 807 ? 126.290 141.444 157.764 1.00 27.39 807 LEU A O 1
ATOM 4027 N N . LEU A 1 808 ? 126.971 142.577 159.580 1.00 29.52 808 LEU A N 1
ATOM 4028 C CA . LEU A 1 808 ? 128.351 142.585 159.113 1.00 29.52 808 LEU A CA 1
ATOM 4029 C C . LEU A 1 808 ? 128.882 141.163 159.016 1.00 29.52 808 LEU A C 1
ATOM 4030 O O . LEU A 1 808 ? 129.364 140.730 157.959 1.00 29.52 808 LEU A O 1
ATOM 4035 N N . TRP A 1 809 ? 128.748 140.403 160.101 1.00 28.83 809 TRP A N 1
ATOM 4036 C CA . TRP A 1 809 ? 129.216 139.028 160.101 1.00 28.83 809 TRP A CA 1
ATOM 4037 C C . TRP A 1 809 ? 128.326 138.146 159.242 1.00 28.83 809 TRP A C 1
ATOM 4038 O O . TRP A 1 809 ? 128.817 137.207 158.611 1.00 28.83 809 TRP A O 1
ATOM 4049 N N . ALA A 1 810 ? 127.030 138.451 159.179 1.00 23.70 810 ALA A N 1
ATOM 4050 C CA . ALA A 1 810 ? 126.141 137.707 158.296 1.00 23.70 810 ALA A CA 1
ATOM 4051 C C . ALA A 1 810 ? 126.560 137.859 156.842 1.00 23.70 810 ALA A C 1
ATOM 4052 O O . ALA A 1 810 ? 126.639 136.872 156.104 1.00 23.70 810 ALA A O 1
ATOM 4054 N N . ILE A 1 811 ? 126.838 139.091 156.408 1.00 22.04 811 ILE A N 1
ATOM 4055 C CA . ILE A 1 811 ? 127.217 139.288 155.012 1.00 22.04 811 ILE A CA 1
ATOM 4056 C C . ILE A 1 811 ? 128.591 138.702 154.734 1.00 22.04 811 ILE A C 1
ATOM 4057 O O . ILE A 1 811 ? 128.815 138.118 153.670 1.00 22.04 811 ILE A O 1
ATOM 4062 N N . VAL A 1 812 ? 129.534 138.831 155.668 1.00 21.18 812 VAL A N 1
ATOM 4063 C CA . VAL A 1 812 ? 130.841 138.238 155.397 1.00 21.18 812 VAL A CA 1
ATOM 4064 C C . VAL A 1 812 ? 130.725 136.719 155.322 1.00 21.18 812 VAL A C 1
ATOM 4065 O O . VAL A 1 812 ? 131.367 136.079 154.483 1.00 21.18 812 VAL A O 1
ATOM 4069 N N . THR A 1 813 ? 129.863 136.119 156.150 1.00 21.54 813 THR A N 1
ATOM 4070 C CA . THR A 1 813 ? 129.705 134.670 156.125 1.00 21.54 813 THR A CA 1
ATOM 4071 C C . THR A 1 813 ? 128.987 134.209 154.863 1.00 21.54 813 THR A C 1
ATOM 4072 O O . THR A 1 813 ? 129.341 133.175 154.288 1.00 21.54 813 THR A O 1
ATOM 4076 N N . VAL A 1 814 ? 127.994 134.969 154.400 1.00 20.32 814 VAL A N 1
ATOM 4077 C CA . VAL A 1 814 ? 127.284 134.594 153.180 1.00 20.32 814 VAL A CA 1
ATOM 4078 C C . VAL A 1 814 ? 128.182 134.766 151.961 1.00 20.32 814 VAL A C 1
ATOM 4079 O O . VAL A 1 814 ? 128.180 133.932 151.045 1.00 20.32 814 VAL A O 1
ATOM 4083 N N . PHE A 1 815 ? 128.972 135.840 151.930 1.00 17.98 815 PHE A N 1
ATOM 4084 C CA . PHE A 1 815 ? 129.951 136.004 150.865 1.00 17.98 815 PHE A CA 1
ATOM 4085 C C . PHE A 1 815 ? 130.962 134.870 150.886 1.00 17.98 815 PHE A C 1
ATOM 4086 O O . PHE A 1 815 ? 131.342 134.349 149.833 1.00 17.98 815 PHE A O 1
ATOM 4094 N N . GLN A 1 816 ? 131.407 134.471 152.078 1.00 19.29 816 GLN A N 1
ATOM 4095 C CA . GLN A 1 816 ? 132.323 133.345 152.186 1.00 19.29 816 GLN A CA 1
ATOM 4096 C C . GLN A 1 816 ? 131.699 132.067 151.643 1.00 19.29 816 GLN A C 1
ATOM 4097 O O . GLN A 1 816 ? 132.349 131.313 150.910 1.00 19.29 816 GLN A O 1
ATOM 4103 N N . ILE A 1 817 ? 130.438 131.810 151.990 1.00 17.65 817 ILE A N 1
ATOM 4104 C CA . ILE A 1 817 ? 129.756 130.617 151.498 1.00 17.65 817 ILE A CA 1
ATOM 4105 C C . ILE A 1 817 ? 129.679 130.646 149.980 1.00 17.65 817 ILE A C 1
ATOM 4106 O O . ILE A 1 817 ? 129.885 129.625 149.313 1.00 17.65 817 ILE A O 1
ATOM 4111 N N . LEU A 1 818 ? 129.387 131.816 149.410 1.00 17.41 818 LEU A N 1
ATOM 4112 C CA . LEU A 1 818 ? 129.331 131.933 147.957 1.00 17.41 818 LEU A CA 1
ATOM 4113 C C . LEU A 1 818 ? 130.672 131.602 147.312 1.00 17.41 818 LEU A C 1
ATOM 4114 O O . LEU A 1 818 ? 130.707 131.038 146.213 1.00 17.41 818 LEU A O 1
ATOM 4119 N N . THR A 1 819 ? 131.780 131.940 147.972 1.00 19.85 819 THR A N 1
ATOM 4120 C CA . THR A 1 819 ? 133.109 131.627 147.461 1.00 19.85 819 THR A CA 1
ATOM 4121 C C . THR A 1 819 ? 133.539 130.193 147.742 1.00 19.85 819 THR A C 1
ATOM 4122 O O . THR A 1 819 ? 134.588 129.774 147.240 1.00 19.85 819 THR A O 1
ATOM 4126 N N . GLN A 1 820 ? 132.757 129.437 148.516 1.00 23.58 820 GLN A N 1
ATOM 4127 C CA . GLN A 1 820 ? 133.045 128.041 148.860 1.00 23.58 820 GLN A CA 1
ATOM 4128 C C . GLN A 1 820 ? 134.389 127.901 149.580 1.00 23.58 820 GLN A C 1
ATOM 4129 O O . GLN A 1 820 ? 135.321 127.260 149.093 1.00 23.58 820 GLN A O 1
ATOM 4135 N N . GLU A 1 821 ? 134.478 128.513 150.758 1.00 25.24 821 GLU A N 1
ATOM 4136 C CA . GLU A 1 821 ? 135.615 128.294 151.646 1.00 25.24 821 GLU A CA 1
ATOM 4137 C C . GLU A 1 821 ? 135.093 128.114 153.061 1.00 25.24 821 GLU A C 1
ATOM 4138 O O . GLU A 1 821 ? 134.498 129.037 153.622 1.00 25.24 821 GLU A O 1
ATOM 4144 N N . ASP A 1 822 ? 135.321 126.933 153.637 1.00 30.14 822 ASP A N 1
ATOM 4145 C CA . ASP A 1 822 ? 134.788 126.580 154.955 1.00 30.14 822 ASP A CA 1
ATOM 4146 C C . ASP A 1 822 ? 133.279 126.780 155.025 1.00 30.14 822 ASP A C 1
ATOM 4147 O O . ASP A 1 822 ? 132.719 127.004 156.098 1.00 30.14 822 ASP A O 1
ATOM 4152 N N . TRP A 1 823 ? 132.606 126.702 153.876 1.00 13.74 823 TRP A N 1
ATOM 4153 C CA . TRP A 1 823 ? 131.151 126.684 153.875 1.00 13.74 823 TRP A CA 1
ATOM 4154 C C . TRP A 1 823 ? 130.609 125.395 154.470 1.00 13.74 823 TRP A C 1
ATOM 4155 O O . TRP A 1 823 ? 129.464 125.364 154.931 1.00 13.74 823 TRP A O 1
ATOM 4166 N N . ASN A 1 824 ? 131.414 124.332 154.483 1.00 17.37 824 ASN A N 1
ATOM 4167 C CA . ASN A 1 824 ? 130.978 123.094 155.110 1.00 17.37 824 ASN A CA 1
ATOM 4168 C C . ASN A 1 824 ? 130.959 123.213 156.627 1.00 17.37 824 ASN A C 1
ATOM 4169 O O . ASN A 1 824 ? 130.134 122.572 157.282 1.00 17.37 824 ASN A O 1
ATOM 4174 N N . VAL A 1 825 ? 131.846 124.020 157.208 1.00 21.88 825 VAL A N 1
ATOM 4175 C CA . VAL A 1 825 ? 131.837 124.186 158.658 1.00 21.88 825 VAL A CA 1
ATOM 4176 C C . VAL A 1 825 ? 130.557 124.879 159.104 1.00 21.88 825 VAL A C 1
ATOM 4177 O O . VAL A 1 825 ? 129.910 124.463 160.073 1.00 21.88 825 VAL A O 1
ATOM 4181 N N . VAL A 1 826 ? 130.164 125.944 158.401 1.00 20.28 826 VAL A N 1
ATOM 4182 C CA . VAL A 1 826 ? 128.904 126.596 158.741 1.00 20.28 826 VAL A CA 1
ATOM 4183 C C . VAL A 1 826 ? 127.731 125.697 158.379 1.00 20.28 826 VAL A C 1
ATOM 4184 O O . VAL A 1 826 ? 126.696 125.722 159.053 1.00 20.28 826 VAL A O 1
ATOM 4188 N N . LEU A 1 827 ? 127.875 124.864 157.344 1.00 20.30 827 LEU A N 1
ATOM 4189 C CA . LEU A 1 827 ? 126.836 123.884 157.050 1.00 20.30 827 LEU A CA 1
ATOM 4190 C C . LEU A 1 827 ? 126.620 122.954 158.236 1.00 20.30 827 LEU A C 1
ATOM 4191 O O . LEU A 1 827 ? 125.484 122.713 158.655 1.00 20.30 827 LEU A O 1
ATOM 4196 N N . TYR A 1 828 ? 127.710 122.440 158.806 1.00 24.88 828 TYR A N 1
ATOM 4197 C CA . TYR A 1 828 ? 127.594 121.520 159.933 1.00 24.88 828 TYR A CA 1
ATOM 4198 C C . TYR A 1 828 ? 127.054 122.224 161.164 1.00 24.88 828 TYR A C 1
ATOM 4199 O O . TYR A 1 828 ? 126.230 121.664 161.895 1.00 24.88 828 TYR A O 1
ATOM 4208 N N . ASN A 1 829 ? 127.501 123.450 161.413 1.00 30.30 829 ASN A N 1
ATOM 4209 C CA . ASN A 1 829 ? 127.093 124.120 162.635 1.00 30.30 829 ASN A CA 1
ATOM 4210 C C . ASN A 1 829 ? 125.724 124.774 162.505 1.00 30.30 829 ASN A C 1
ATOM 4211 O O . ASN A 1 829 ? 125.194 125.273 163.501 1.00 30.30 829 ASN A O 1
ATOM 4216 N N . GLY A 1 830 ? 125.140 124.780 161.310 1.00 25.36 830 GLY A N 1
ATOM 4217 C CA . GLY A 1 830 ? 123.751 125.160 161.161 1.00 25.36 830 GLY A CA 1
ATOM 4218 C C . GLY A 1 830 ? 122.846 123.957 161.017 1.00 25.36 830 GLY A C 1
ATOM 4219 O O . GLY A 1 830 ? 121.633 124.060 161.207 1.00 25.36 830 GLY A O 1
ATOM 4220 N N . MET A 1 831 ? 123.424 122.804 160.684 1.00 22.79 831 MET A N 1
ATOM 4221 C CA . MET A 1 831 ? 122.663 121.565 160.640 1.00 22.79 831 MET A CA 1
ATOM 4222 C C . MET A 1 831 ? 122.590 120.874 161.989 1.00 22.79 831 MET A C 1
ATOM 4223 O O . MET A 1 831 ? 121.655 120.103 162.226 1.00 22.79 831 MET A O 1
ATOM 4228 N N . ALA A 1 832 ? 123.552 121.122 162.871 1.00 26.35 8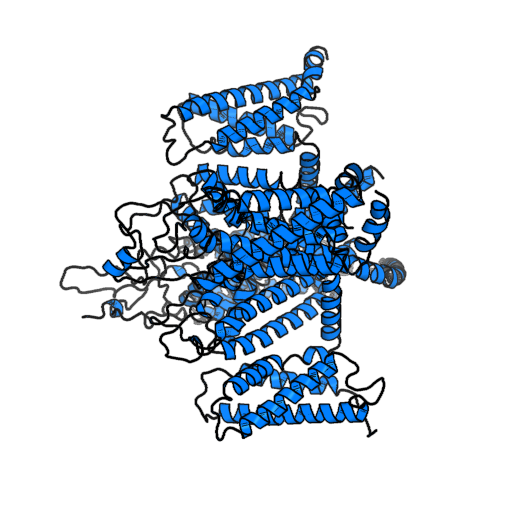32 ALA A N 1
ATOM 4229 C CA . ALA A 1 832 ? 123.544 120.548 164.205 1.00 26.35 832 ALA A CA 1
ATOM 4230 C C . ALA A 1 832 ? 122.984 121.498 165.250 1.00 26.35 832 ALA A C 1
ATOM 4231 O O . ALA A 1 832 ? 122.945 121.143 166.431 1.00 26.35 832 ALA A O 1
ATOM 4233 N N . SER A 1 833 ? 122.552 122.692 164.848 1.00 28.63 833 SER A N 1
ATOM 4234 C CA . SER A 1 833 ? 121.988 123.663 165.774 1.00 28.63 833 SER A CA 1
ATOM 4235 C C . SER A 1 833 ? 120.477 123.784 165.626 1.00 28.63 833 SER A C 1
ATOM 4236 O O . SER A 1 833 ? 119.744 123.562 166.593 1.00 28.63 833 SER A O 1
ATOM 4239 N N . THR A 1 834 ? 119.985 124.134 164.439 1.00 26.95 834 THR A N 1
ATOM 4240 C CA . THR A 1 834 ? 118.539 124.222 164.243 1.00 26.95 834 THR A CA 1
ATOM 4241 C C . THR A 1 834 ? 117.944 122.851 163.933 1.00 26.95 834 THR A C 1
ATOM 4242 O O . THR A 1 834 ? 117.163 122.307 164.720 1.00 26.95 834 THR A O 1
ATOM 4246 N N . SER A 1 835 ? 118.338 122.266 162.801 1.00 23.84 835 SER A N 1
ATOM 4247 C CA . SER A 1 835 ? 117.801 120.996 162.328 1.00 23.84 835 SER A CA 1
ATOM 4248 C C . SER A 1 835 ? 118.546 120.559 161.075 1.00 23.84 835 SER A C 1
ATOM 4249 O O . SER A 1 835 ? 119.136 121.395 160.381 1.00 23.84 835 SER A O 1
ATOM 4252 N N . PRO A 1 836 ? 118.540 119.265 160.749 1.00 21.76 836 PRO A N 1
ATOM 4253 C CA . PRO A 1 836 ? 119.185 118.819 159.504 1.00 21.76 836 PRO A CA 1
ATOM 4254 C C . PRO A 1 836 ? 118.597 119.441 158.254 1.00 21.76 836 PRO A C 1
ATOM 4255 O O . PRO A 1 836 ? 119.263 119.446 157.213 1.00 21.76 836 PRO A O 1
ATOM 4259 N N . TRP A 1 837 ? 117.374 119.962 158.315 1.00 24.22 837 TRP A N 1
ATOM 4260 C CA . TRP A 1 837 ? 116.779 120.622 157.160 1.00 24.22 837 TRP A CA 1
ATOM 4261 C C . TRP A 1 837 ? 117.341 122.011 156.918 1.00 24.22 837 TRP A C 1
ATOM 4262 O O . TRP A 1 837 ? 116.944 122.654 155.940 1.00 24.22 837 TRP A O 1
ATOM 4273 N N . ALA A 1 838 ? 118.246 122.487 157.774 1.00 25.04 838 ALA A N 1
ATOM 4274 C CA . ALA A 1 838 ? 118.888 123.775 157.557 1.00 25.04 838 ALA A CA 1
ATOM 4275 C C . ALA A 1 838 ? 119.881 123.746 156.408 1.00 25.04 838 ALA A C 1
ATOM 4276 O O . ALA A 1 838 ? 120.368 124.807 156.008 1.00 25.04 838 ALA A O 1
ATOM 4278 N N . SER A 1 839 ? 120.196 122.566 155.874 1.00 22.11 839 SER A N 1
ATOM 4279 C CA . SER A 1 839 ? 121.085 122.492 154.725 1.00 22.11 839 SER A CA 1
ATOM 4280 C C . SER A 1 839 ? 120.428 123.008 153.458 1.00 22.11 839 SER A C 1
ATOM 4281 O O . SER A 1 839 ? 121.135 123.304 152.492 1.00 22.11 839 SER A O 1
ATOM 4284 N N . LEU A 1 840 ? 119.098 123.117 153.434 1.00 25.34 840 LEU A N 1
ATOM 4285 C CA . LEU A 1 840 ? 118.433 123.695 152.272 1.00 25.34 840 LEU A CA 1
ATOM 4286 C C . LEU A 1 840 ? 118.783 125.166 152.108 1.00 25.34 840 LEU A C 1
ATOM 4287 O O . LEU A 1 840 ? 118.867 125.658 150.979 1.00 25.34 840 LEU A O 1
ATOM 4292 N N . TYR A 1 841 ? 118.990 125.877 153.218 1.00 23.53 841 TYR A N 1
ATOM 4293 C CA . TYR A 1 841 ? 119.476 127.250 153.153 1.00 23.53 841 TYR A CA 1
ATOM 4294 C C . TYR A 1 841 ? 120.752 127.337 152.331 1.00 23.53 841 TYR A C 1
ATOM 4295 O O . TYR A 1 841 ? 120.834 128.101 151.364 1.00 23.53 841 TYR A O 1
ATOM 4304 N N . PHE A 1 842 ? 121.748 126.525 152.682 1.00 19.60 842 PHE A N 1
ATOM 4305 C CA . PHE A 1 842 ? 123.022 126.577 151.980 1.00 19.60 842 PHE A CA 1
ATOM 4306 C C . PHE A 1 842 ? 122.909 126.024 150.569 1.00 19.60 842 PHE A C 1
ATOM 4307 O O . PHE A 1 842 ? 123.566 126.531 149.662 1.00 19.60 842 PHE A O 1
ATOM 4315 N N . VAL A 1 843 ? 122.072 125.009 150.352 1.00 19.17 843 VAL A N 1
ATOM 4316 C CA . VAL A 1 843 ? 121.906 124.476 149.003 1.00 19.17 843 VAL A CA 1
ATOM 4317 C C . VAL A 1 843 ? 121.342 125.545 148.081 1.00 19.17 843 VAL A C 1
ATOM 4318 O O . VAL A 1 843 ? 121.877 125.796 146.997 1.00 19.17 843 VAL A O 1
ATOM 4322 N N . ALA A 1 844 ? 120.270 126.214 148.510 1.00 20.46 844 ALA A N 1
ATOM 4323 C CA . ALA A 1 844 ? 119.689 127.272 147.691 1.00 20.46 844 ALA A CA 1
ATOM 4324 C C . ALA A 1 844 ? 120.664 128.424 147.506 1.00 20.46 844 ALA A C 1
ATOM 4325 O O . ALA A 1 844 ? 120.847 128.917 146.388 1.00 20.46 844 ALA A O 1
ATOM 4326 N N . LEU A 1 845 ? 121.318 128.852 148.586 1.00 21.57 845 LEU A N 1
ATOM 4327 C CA . LEU A 1 845 ? 122.256 129.966 148.503 1.00 21.57 845 LEU A CA 1
ATOM 4328 C C . LEU A 1 845 ? 123.357 129.674 147.494 1.00 21.57 845 LEU A C 1
ATOM 4329 O O . LEU A 1 845 ? 123.569 130.437 146.545 1.00 21.57 845 LEU A O 1
ATOM 4334 N N . MET A 1 846 ? 124.044 128.544 147.664 1.00 20.43 846 MET A N 1
ATOM 4335 C CA . MET A 1 846 ? 125.143 128.200 146.777 1.00 20.43 846 MET A CA 1
ATOM 4336 C C . MET A 1 846 ? 124.660 128.000 145.351 1.00 20.43 846 MET A C 1
ATOM 4337 O O . MET A 1 846 ? 125.301 128.469 144.408 1.00 20.43 846 MET A O 1
ATOM 4342 N N . THR A 1 847 ? 123.516 127.336 145.167 1.00 26.06 847 THR A N 1
ATOM 4343 C CA . THR A 1 847 ? 123.053 127.044 143.817 1.00 26.06 847 THR A CA 1
ATOM 4344 C C . THR A 1 847 ? 122.714 128.322 143.063 1.00 26.06 847 THR A C 1
ATOM 4345 O O . THR A 1 847 ? 123.266 128.578 141.987 1.00 26.06 847 THR A O 1
ATOM 4349 N N . PHE A 1 848 ? 121.850 129.168 143.636 1.00 33.61 848 PHE A N 1
ATOM 4350 C CA . PHE A 1 848 ? 121.480 130.399 142.944 1.00 33.61 848 PHE A CA 1
ATOM 4351 C C . PHE A 1 848 ? 122.681 131.317 142.761 1.00 33.61 848 PHE A C 1
ATOM 4352 O O . PHE A 1 848 ? 122.858 131.908 141.691 1.00 33.61 848 PHE A O 1
ATOM 4360 N N . GLY A 1 849 ? 123.520 131.457 143.787 1.00 32.85 849 GLY A N 1
ATOM 4361 C CA . GLY A 1 849 ? 124.689 132.296 143.641 1.00 32.85 849 GLY A CA 1
ATOM 4362 C C . GLY A 1 849 ? 125.658 131.809 142.585 1.00 32.85 849 GLY A C 1
ATOM 4363 O O . GLY A 1 849 ? 125.824 132.453 141.546 1.00 32.85 849 GLY A O 1
ATOM 4364 N N . ASN A 1 850 ? 126.294 130.663 142.826 1.00 28.47 850 ASN A N 1
ATOM 4365 C CA . ASN A 1 850 ? 127.350 130.193 141.939 1.00 28.47 850 ASN A CA 1
ATOM 4366 C C . ASN A 1 850 ? 126.788 129.623 140.643 1.00 28.47 850 ASN A C 1
ATOM 4367 O O . ASN A 1 850 ? 127.121 130.093 139.552 1.00 28.47 850 ASN A O 1
ATOM 4372 N N . TYR A 1 851 ? 125.928 128.614 140.739 1.00 28.76 851 TYR A N 1
ATOM 4373 C CA . TYR A 1 851 ? 125.573 127.819 139.574 1.00 28.76 851 TYR A CA 1
ATOM 4374 C C . TYR A 1 851 ? 124.444 128.422 138.751 1.00 28.76 851 TYR A C 1
ATOM 4375 O O . TYR A 1 851 ? 124.048 127.821 137.748 1.00 28.76 851 TYR A O 1
ATOM 4384 N N . VAL A 1 852 ? 123.911 129.579 139.141 1.00 32.34 852 VAL A N 1
ATOM 4385 C CA . VAL A 1 852 ? 122.934 130.263 138.300 1.00 32.34 852 VAL A CA 1
ATOM 4386 C C . VAL A 1 852 ? 123.362 131.703 138.043 1.00 32.34 852 VAL A C 1
ATOM 4387 O O . VAL A 1 852 ? 123.494 132.119 136.887 1.00 32.34 852 VAL A O 1
ATOM 4391 N N . LEU A 1 853 ? 123.580 132.476 139.110 1.00 33.33 853 LEU A N 1
ATOM 4392 C CA . LEU A 1 853 ? 123.844 133.903 138.937 1.00 33.33 853 LEU A CA 1
ATOM 4393 C C . LEU A 1 853 ? 125.202 134.158 138.288 1.00 33.33 853 LEU A C 1
ATOM 4394 O O . LEU A 1 853 ? 125.301 134.922 137.325 1.00 33.33 853 LEU A O 1
ATOM 4399 N N A PHE A 1 854 ? 126.258 133.519 138.792 0.50 33.09 854 PHE A N 1
ATOM 4400 N N B PHE A 1 854 ? 126.259 133.523 138.797 0.50 33.09 854 PHE A N 1
ATOM 4401 C CA A PHE A 1 854 ? 127.587 133.773 138.241 0.50 33.09 854 PHE A CA 1
ATOM 4402 C CA B PHE A 1 854 ? 127.592 133.764 138.252 0.50 33.09 854 PHE A CA 1
ATOM 4403 C C A PHE A 1 854 ? 127.678 133.304 136.794 0.50 33.09 854 PHE A C 1
ATOM 4404 C C B PHE A 1 854 ? 127.684 133.299 136.802 0.50 33.09 854 PHE A C 1
ATOM 4405 O O A PHE A 1 854 ? 128.326 133.951 135.961 0.50 33.09 854 PHE A O 1
ATOM 4406 O O B PHE A 1 854 ? 128.328 133.951 135.969 0.50 33.09 854 PHE A O 1
ATOM 4421 N N . ASN A 1 855 ? 127.022 132.189 136.471 1.00 33.80 855 ASN A N 1
ATOM 4422 C CA . ASN A 1 855 ? 126.931 131.779 135.076 1.00 33.80 855 ASN A CA 1
ATOM 4423 C C . ASN A 1 855 ? 126.121 132.784 134.265 1.00 33.80 855 ASN A C 1
ATOM 4424 O O . ASN A 1 855 ? 126.406 133.002 133.082 1.00 33.80 855 ASN A O 1
ATOM 4429 N N . LEU A 1 856 ? 125.134 133.427 134.894 1.00 38.20 856 LEU A N 1
ATOM 4430 C CA . LEU A 1 856 ? 124.398 134.497 134.229 1.00 38.20 856 LEU A CA 1
ATOM 4431 C C . LEU A 1 856 ? 125.313 135.669 133.893 1.00 38.20 856 LEU A C 1
ATOM 4432 O O . LEU A 1 856 ? 125.227 136.239 132.802 1.00 38.20 856 LEU A O 1
ATOM 4437 N N . LEU A 1 857 ? 126.190 136.048 134.824 1.00 36.66 857 LEU A N 1
ATOM 4438 C CA . LEU A 1 857 ? 127.132 137.133 134.563 1.00 36.66 857 LEU A CA 1
ATOM 4439 C C . LEU A 1 857 ? 128.116 136.754 133.465 1.00 36.66 857 LEU A C 1
ATOM 4440 O O . LEU A 1 857 ? 128.458 137.582 132.609 1.00 36.66 857 LEU A O 1
ATOM 4445 N N . VAL A 1 858 ? 128.593 135.509 133.484 1.00 34.44 858 VAL A N 1
ATOM 4446 C CA . VAL A 1 858 ? 129.476 135.046 132.416 1.00 34.44 858 VAL A CA 1
ATOM 4447 C C . VAL A 1 858 ? 128.776 135.150 131.067 1.00 34.44 858 VAL A C 1
ATOM 4448 O O . VAL A 1 858 ? 129.364 135.605 130.080 1.00 34.44 858 VAL A O 1
ATOM 4452 N N . ALA A 1 859 ? 127.506 134.742 131.006 1.00 37.87 859 ALA A N 1
ATOM 4453 C CA . ALA A 1 859 ? 126.745 134.874 129.766 1.00 37.87 859 ALA A CA 1
ATOM 4454 C C . ALA A 1 859 ? 126.599 136.333 129.361 1.00 37.87 859 ALA A C 1
ATOM 4455 O O . ALA A 1 859 ? 126.705 136.674 128.175 1.00 37.87 859 ALA A O 1
ATOM 4457 N N . ILE A 1 860 ? 126.340 137.204 130.338 1.00 41.83 860 ILE A N 1
ATOM 4458 C CA . ILE A 1 860 ? 126.199 138.632 130.068 1.00 41.83 860 ILE A CA 1
ATOM 4459 C C . ILE A 1 860 ? 127.442 139.157 129.370 1.00 41.83 860 ILE A C 1
ATOM 4460 O O . ILE A 1 860 ? 127.360 139.807 128.324 1.00 41.83 860 ILE A O 1
ATOM 4465 N N . LEU A 1 861 ? 128.617 138.849 129.921 1.00 43.17 861 LEU A N 1
ATOM 4466 C CA . LEU A 1 861 ? 129.853 139.356 129.331 1.00 43.17 861 LEU A CA 1
ATOM 4467 C C . LEU A 1 861 ? 130.129 138.720 127.973 1.00 43.17 861 LEU A C 1
ATOM 4468 O O . LEU A 1 861 ? 130.526 139.413 127.025 1.00 43.17 861 LEU A O 1
ATOM 4473 N N . VAL A 1 862 ? 129.918 137.406 127.857 1.00 45.75 862 VAL A N 1
ATOM 4474 C CA . VAL A 1 862 ? 130.221 136.711 126.610 1.00 45.75 862 VAL A CA 1
ATOM 4475 C C . VAL A 1 862 ? 129.390 137.277 125.468 1.00 45.75 862 VAL A C 1
ATOM 4476 O O . VAL A 1 862 ? 129.908 137.537 124.376 1.00 45.75 862 VAL A O 1
ATOM 4480 N N . GLU A 1 863 ? 128.094 137.491 125.698 1.00 58.15 863 GLU A N 1
ATOM 4481 C CA . GLU A 1 863 ? 127.267 138.063 124.644 1.00 58.15 863 GLU A CA 1
ATOM 4482 C C . GLU A 1 863 ? 127.410 139.574 124.539 1.00 58.15 863 GLU A C 1
ATOM 4483 O O . GLU A 1 863 ? 127.008 140.149 123.523 1.00 58.15 863 GLU A O 1
ATOM 4489 N N . GLY A 1 864 ? 127.977 140.229 125.554 1.00 53.60 864 GLY A N 1
ATOM 4490 C CA . GLY A 1 864 ? 128.353 141.621 125.393 1.00 53.60 864 GLY A CA 1
ATOM 4491 C C . GLY A 1 864 ? 129.470 141.788 124.382 1.00 53.60 864 GLY A C 1
ATOM 4492 O O . GLY A 1 864 ? 129.423 142.676 123.526 1.00 53.60 864 GLY A O 1
ATOM 4493 N N . PHE A 1 865 ? 130.492 140.933 124.468 1.00 58.24 865 PHE A N 1
ATOM 4494 C CA . PHE A 1 865 ? 131.541 140.951 123.451 1.00 58.24 865 PHE A CA 1
ATOM 4495 C C . PHE A 1 865 ? 131.006 140.514 122.093 1.00 58.24 865 PHE A C 1
ATOM 4496 O O . PHE A 1 865 ? 131.211 141.199 121.085 1.00 58.24 865 PHE A O 1
ATOM 4504 N N . GLN A 1 866 ? 130.315 139.381 122.047 1.00 63.54 866 GLN A N 1
ATOM 4505 C CA . GLN A 1 866 ? 129.829 138.841 120.784 1.00 63.54 866 GLN A CA 1
ATOM 4506 C C . GLN A 1 866 ? 128.659 139.661 120.250 1.00 63.54 866 GLN A C 1
ATOM 4507 O O . GLN A 1 866 ? 128.835 140.520 119.386 1.00 63.54 866 GLN A O 1
ATOM 4513 N N . GLN A 1 1164 ? 171.143 113.703 105.159 1.00 133.51 1164 GLN A N 1
ATOM 4514 C CA . GLN A 1 1164 ? 172.312 113.098 104.533 1.00 133.51 1164 GLN A CA 1
ATOM 4515 C C . GLN A 1 1164 ? 172.140 111.586 104.406 1.00 133.51 1164 GLN A C 1
ATOM 4516 O O . GLN A 1 1164 ? 171.940 111.064 103.309 1.00 133.51 1164 GLN A O 1
ATOM 4522 N N . THR A 1 1165 ? 172.221 110.890 105.536 1.00 135.48 1165 THR A N 1
ATOM 4523 C CA . THR A 1 1165 ? 172.069 109.443 105.551 1.00 135.48 1165 THR A CA 1
ATOM 4524 C C . THR A 1 1165 ? 170.615 109.068 105.253 1.00 135.48 1165 THR A C 1
ATOM 4525 O O . THR A 1 1165 ? 169.709 109.904 105.299 1.00 135.48 1165 THR A O 1
ATOM 4529 N N . ILE A 1 1166 ? 170.404 107.790 104.925 1.00 138.08 1166 ILE A N 1
ATOM 4530 C CA . ILE A 1 1166 ? 169.067 107.306 104.599 1.00 138.08 1166 ILE A CA 1
ATOM 4531 C C . ILE A 1 1166 ? 168.129 107.518 105.780 1.00 138.08 1166 ILE A C 1
ATOM 4532 O O . ILE A 1 1166 ? 168.474 107.242 106.937 1.00 138.08 1166 ILE A O 1
ATOM 4537 N N . ILE A 1 1167 ? 166.930 108.018 105.488 1.00 138.10 1167 ILE A N 1
ATOM 4538 C CA . ILE A 1 1167 ? 165.953 108.402 106.500 1.00 138.10 1167 ILE A CA 1
ATOM 4539 C C . ILE A 1 1167 ? 164.646 107.668 106.232 1.00 138.10 1167 ILE A C 1
ATOM 4540 O O . ILE A 1 1167 ? 164.115 107.725 105.118 1.00 138.10 1167 ILE A O 1
ATOM 4545 N N . ALA A 1 1168 ? 164.132 106.982 107.252 1.00 141.27 1168 ALA A N 1
ATOM 4546 C CA . ALA A 1 1168 ? 162.837 106.315 107.189 1.00 141.27 1168 ALA A CA 1
ATOM 4547 C C . ALA A 1 1168 ? 161.975 106.808 108.342 1.00 141.27 1168 ALA A C 1
ATOM 4548 O O . ALA A 1 1168 ? 162.435 106.851 109.487 1.00 141.27 1168 ALA A O 1
ATOM 4550 N N . HIS A 1 1169 ? 160.736 107.188 108.038 1.00 142.62 1169 HIS A N 1
ATOM 4551 C CA . HIS A 1 1169 ? 159.847 107.812 109.016 1.00 142.62 1169 HIS A CA 1
ATOM 4552 C C . HIS A 1 1169 ? 158.432 107.247 108.911 1.00 142.62 1169 HIS A C 1
ATOM 4553 O O . HIS A 1 1169 ? 157.443 107.981 108.916 1.00 142.62 1169 HIS A O 1
ATOM 4560 N N . LYS A 1 1170 ? 158.317 105.922 108.816 1.00 146.42 1170 LYS A N 1
ATOM 4561 C CA . LYS A 1 1170 ? 156.998 105.313 108.664 1.00 146.42 1170 LYS A CA 1
ATOM 4562 C C . LYS A 1 1170 ? 156.223 105.326 109.980 1.00 146.42 1170 LYS A C 1
ATOM 4563 O O . LYS A 1 1170 ? 155.157 105.943 110.079 1.00 146.42 1170 LYS A O 1
ATOM 4569 N N . LEU A 1 1171 ? 156.747 104.649 111.004 1.00 144.56 1171 LEU A N 1
ATOM 4570 C CA . LEU A 1 1171 ? 156.132 104.611 112.328 1.00 144.56 1171 LEU A CA 1
ATOM 4571 C C . LEU A 1 1171 ? 157.107 105.051 113.416 1.00 144.56 1171 LEU A C 1
ATOM 4572 O O . LEU A 1 1171 ? 156.961 104.656 114.582 1.00 144.56 1171 LEU A O 1
ATOM 4577 N N . PHE A 1 1172 ? 158.106 105.856 113.046 1.00 142.22 1172 PHE A N 1
ATOM 4578 C CA . PHE A 1 1172 ? 159.128 106.272 114.000 1.00 142.22 1172 PHE A CA 1
ATOM 4579 C C . PHE A 1 1172 ? 158.531 107.093 115.135 1.00 142.22 1172 PHE A C 1
ATOM 4580 O O . PHE A 1 1172 ? 158.884 106.896 116.303 1.00 142.22 1172 PHE A O 1
ATOM 4588 N N . ASP A 1 1173 ? 157.628 108.021 114.813 1.00 140.07 1173 ASP A N 1
ATOM 4589 C CA . ASP A 1 1173 ? 157.012 108.831 115.858 1.00 140.07 1173 ASP A CA 1
ATOM 4590 C C . ASP A 1 1173 ? 156.213 107.965 116.823 1.00 140.07 1173 ASP A C 1
ATOM 4591 O O . ASP A 1 1173 ? 156.285 108.154 118.042 1.00 140.07 1173 ASP A O 1
ATOM 4596 N N . TYR A 1 1174 ? 155.464 106.994 116.300 1.00 138.54 1174 TYR A N 1
ATOM 4597 C CA . TYR A 1 1174 ? 154.662 106.135 117.163 1.00 138.54 1174 TYR A CA 1
ATOM 4598 C C . TYR A 1 1174 ? 155.545 105.273 118.061 1.00 138.54 1174 TYR A C 1
ATOM 4599 O O . TYR A 1 1174 ? 155.264 105.115 119.258 1.00 138.54 1174 TYR A O 1
ATOM 4608 N N . VAL A 1 1175 ? 156.631 104.721 117.513 1.00 133.32 1175 VAL A N 1
ATOM 4609 C CA . VAL A 1 1175 ? 157.474 103.844 118.321 1.00 133.32 1175 VAL A CA 1
ATOM 4610 C C . VAL A 1 1175 ? 158.236 104.645 119.375 1.00 133.32 1175 VAL A C 1
ATOM 4611 O O . VAL A 1 1175 ? 158.394 104.196 120.518 1.00 133.32 1175 VAL A O 1
ATOM 4615 N N . VAL A 1 1176 ? 158.709 105.847 119.026 1.00 130.22 1176 VAL A N 1
ATOM 4616 C CA . VAL A 1 1176 ? 159.369 106.659 120.043 1.00 130.22 1176 VAL A CA 1
ATOM 4617 C C . VAL A 1 1176 ? 158.360 107.142 121.076 1.00 130.22 1176 VAL A C 1
ATOM 4618 O O . VAL A 1 1176 ? 158.714 107.348 122.239 1.00 130.22 1176 VAL A O 1
ATOM 4622 N N . LEU A 1 1177 ? 157.095 107.319 120.687 1.00 124.12 1177 LEU A N 1
ATOM 4623 C CA . LEU A 1 1177 ? 156.058 107.610 121.672 1.00 124.12 1177 LEU A CA 1
ATOM 4624 C C . LEU A 1 1177 ? 155.895 106.454 122.649 1.00 124.12 1177 LEU A C 1
ATOM 4625 O O . LEU A 1 1177 ? 155.724 106.666 123.855 1.00 124.12 1177 LEU A O 1
ATOM 4630 N N . ALA A 1 1178 ? 155.941 105.222 122.142 1.00 122.54 1178 ALA A N 1
ATOM 4631 C CA . ALA A 1 1178 ? 155.906 104.063 123.031 1.00 122.54 1178 ALA A CA 1
ATOM 4632 C C . ALA A 1 1178 ? 157.103 104.058 123.978 1.00 122.54 1178 ALA A C 1
ATOM 4633 O O . ALA A 1 1178 ? 156.963 103.771 125.176 1.00 122.54 1178 ALA A O 1
ATOM 4635 N N . PHE A 1 1179 ? 158.290 104.371 123.455 1.00 115.52 1179 PHE A N 1
ATOM 4636 C CA . PHE A 1 1179 ? 159.474 104.438 124.308 1.00 115.52 1179 PHE A CA 1
ATOM 4637 C C . PHE A 1 1179 ? 159.322 105.512 125.378 1.00 115.52 1179 PHE A C 1
ATOM 4638 O O . PHE A 1 1179 ? 159.723 105.315 126.531 1.00 115.52 1179 PHE A O 1
ATOM 4646 N N . ILE A 1 1180 ? 158.749 106.659 125.013 1.00 105.73 1180 ILE A N 1
ATOM 4647 C CA . ILE A 1 1180 ? 158.530 107.728 125.981 1.00 105.73 1180 ILE A CA 1
ATOM 4648 C C . ILE A 1 1180 ? 157.524 107.294 127.038 1.00 105.73 1180 ILE A C 1
ATOM 4649 O O . ILE A 1 1180 ? 157.645 107.658 128.210 1.00 105.73 1180 ILE A O 1
ATOM 4654 N N . PHE A 1 1181 ? 156.512 106.518 126.646 1.00 101.94 1181 PHE A N 1
ATOM 4655 C CA . PHE A 1 1181 ? 155.564 106.011 127.636 1.00 101.94 1181 PHE A CA 1
ATOM 4656 C C . PHE A 1 1181 ? 156.238 105.051 128.611 1.00 101.94 1181 PHE A C 1
ATOM 4657 O O . PHE A 1 1181 ? 155.945 105.070 129.812 1.00 101.94 1181 PHE A O 1
ATOM 4665 N N . LEU A 1 1182 ? 157.130 104.193 128.116 1.00 100.82 1182 LEU A N 1
ATOM 4666 C CA . LEU A 1 1182 ? 157.893 103.339 129.028 1.00 100.82 1182 LEU A CA 1
ATOM 4667 C C . LEU A 1 1182 ? 158.783 104.172 129.947 1.00 100.82 1182 LEU A C 1
ATOM 4668 O O . LEU A 1 1182 ? 158.942 103.857 131.137 1.00 100.82 1182 LEU A O 1
ATOM 4673 N N . ASN A 1 1183 ? 159.379 105.238 129.408 1.00 97.57 1183 ASN A N 1
ATOM 4674 C CA . ASN A 1 1183 ? 160.143 106.159 130.242 1.00 97.57 1183 ASN A CA 1
ATOM 4675 C C . ASN A 1 1183 ? 159.258 106.784 131.310 1.00 97.57 1183 ASN A C 1
ATOM 4676 O O . ASN A 1 1183 ? 159.692 106.993 132.444 1.00 97.57 1183 ASN A O 1
ATOM 4681 N N . CYS A 1 1184 ? 158.013 107.092 130.959 1.00 85.65 1184 CYS A N 1
ATOM 4682 C CA . CYS A 1 1184 ? 157.055 107.579 131.945 1.00 85.65 1184 CYS A CA 1
ATOM 4683 C C . CYS A 1 1184 ? 156.816 106.538 133.031 1.00 85.65 1184 CYS A C 1
ATOM 4684 O O . CYS A 1 1184 ? 156.798 106.859 134.227 1.00 85.65 1184 CYS A O 1
ATOM 4687 N N . ILE A 1 1185 ? 156.644 105.281 132.624 1.00 88.18 1185 ILE A N 1
ATOM 4688 C CA . ILE A 1 1185 ? 156.412 104.200 133.578 1.00 88.18 1185 ILE A CA 1
ATOM 4689 C C . ILE A 1 1185 ? 157.561 104.116 134.573 1.00 88.18 1185 ILE A C 1
ATOM 4690 O O . ILE A 1 1185 ? 157.345 103.940 135.778 1.00 88.18 1185 ILE A O 1
ATOM 4695 N N . THR A 1 1186 ? 158.797 104.245 134.092 1.00 89.10 1186 THR A N 1
ATOM 4696 C CA . THR A 1 1186 ? 159.919 104.186 135.025 1.00 89.10 1186 THR A CA 1
ATOM 4697 C C . THR A 1 1186 ? 160.157 105.501 135.763 1.00 89.10 1186 THR A C 1
ATOM 4698 O O . THR A 1 1186 ? 160.846 105.493 136.787 1.00 89.10 1186 THR A O 1
ATOM 4702 N N . ILE A 1 1187 ? 159.618 106.620 135.273 1.00 78.96 1187 ILE A N 1
ATOM 4703 C CA . ILE A 1 1187 ? 159.675 107.870 136.029 1.00 78.96 1187 ILE A CA 1
ATOM 4704 C C . ILE A 1 1187 ? 158.711 107.837 137.208 1.00 78.96 1187 ILE A C 1
ATOM 4705 O O . ILE A 1 1187 ? 159.000 108.404 138.268 1.00 78.96 1187 ILE A O 1
ATOM 4710 N N . ALA A 1 1188 ? 157.574 107.157 137.063 1.00 70.44 1188 ALA A N 1
ATOM 4711 C CA . ALA A 1 1188 ? 156.599 107.120 138.147 1.00 70.44 1188 ALA A CA 1
ATOM 4712 C C . ALA A 1 1188 ? 157.056 106.269 139.328 1.00 70.44 1188 ALA A C 1
ATOM 4713 O O . ALA A 1 1188 ? 156.245 105.972 140.210 1.00 70.44 1188 ALA A O 1
ATOM 4715 N N . LEU A 1 1189 ? 158.329 105.872 139.373 1.00 80.78 1189 LEU A N 1
ATOM 4716 C CA . LEU A 1 1189 ? 158.814 104.942 140.384 1.00 80.78 1189 LEU A CA 1
ATOM 4717 C C . LEU A 1 1189 ? 159.870 105.526 141.316 1.00 80.78 1189 LEU A C 1
ATOM 4718 O O . LEU A 1 1189 ? 160.150 104.917 142.354 1.00 80.78 1189 LEU A O 1
ATOM 4723 N N . GLU A 1 1190 ? 160.458 106.680 140.994 1.00 81.88 1190 GLU A N 1
ATOM 4724 C CA . GLU A 1 1190 ? 161.578 107.209 141.776 1.00 81.88 1190 GLU A CA 1
ATOM 4725 C C . GLU A 1 1190 ? 161.093 107.816 143.094 1.00 81.88 1190 GLU A C 1
ATOM 4726 O O . GLU A 1 1190 ? 161.266 109.001 143.377 1.00 81.88 1190 GLU A O 1
ATOM 4732 N N . ARG A 1 1191 ? 160.476 106.969 143.909 1.00 75.26 1191 ARG A N 1
ATOM 4733 C CA . ARG A 1 1191 ? 160.067 107.385 145.237 1.00 75.26 1191 ARG A CA 1
ATOM 4734 C C . ARG A 1 1191 ? 161.291 107.560 146.134 1.00 75.26 1191 ARG A C 1
ATOM 4735 O O . ARG A 1 1191 ? 162.287 106.849 145.985 1.00 75.26 1191 ARG A O 1
ATOM 4743 N N . PRO A 1 1192 ? 161.244 108.504 147.075 1.00 74.47 1192 PRO A N 1
ATOM 4744 C CA . PRO A 1 1192 ? 162.304 108.644 148.081 1.00 74.47 1192 PRO A CA 1
ATOM 4745 C C . PRO A 1 1192 ? 162.190 107.625 149.213 1.00 74.47 1192 PRO A C 1
ATOM 4746 O O . PRO A 1 1192 ? 162.312 107.961 150.392 1.00 74.47 1192 PRO A O 1
ATOM 4750 N N . GLN A 1 1193 ? 161.957 106.367 148.847 1.00 82.93 1193 GLN A N 1
ATOM 4751 C CA . GLN A 1 1193 ? 161.865 105.280 149.811 1.00 82.93 1193 GLN A CA 1
ATOM 4752 C C . GLN A 1 1193 ? 162.719 104.082 149.439 1.00 82.93 1193 GLN A C 1
ATOM 4753 O O . GLN A 1 1193 ? 162.822 103.152 150.244 1.00 82.93 1193 GLN A O 1
ATOM 4759 N N . ILE A 1 1194 ? 163.329 104.065 148.253 1.00 98.34 1194 ILE A N 1
ATOM 4760 C CA . ILE A 1 1194 ? 164.160 102.940 147.851 1.00 98.34 1194 ILE A CA 1
ATOM 4761 C C . ILE A 1 1194 ? 165.459 102.969 148.639 1.00 98.34 1194 ILE A C 1
ATOM 4762 O O . ILE A 1 1194 ? 166.140 104.000 148.711 1.00 98.34 1194 ILE A O 1
ATOM 4767 N N . GLU A 1 1195 ? 165.808 101.835 149.239 1.00 117.95 1195 GLU A N 1
ATOM 4768 C CA . GLU A 1 1195 ? 167.064 101.726 149.959 1.00 117.95 1195 GLU A CA 1
ATOM 4769 C C . GLU A 1 1195 ? 168.233 101.809 148.981 1.00 117.95 1195 GLU A C 1
ATOM 4770 O O . GLU A 1 1195 ? 168.153 101.352 147.838 1.00 117.95 1195 GLU A O 1
ATOM 4776 N N . ALA A 1 1196 ? 169.325 102.415 149.443 1.00 126.08 1196 ALA A N 1
ATOM 4777 C CA . ALA A 1 1196 ? 170.481 102.645 148.585 1.00 126.08 1196 ALA A CA 1
ATOM 4778 C C . ALA A 1 1196 ? 171.055 101.324 148.089 1.00 126.08 1196 ALA A C 1
ATOM 4779 O O . ALA A 1 1196 ? 171.365 100.431 148.884 1.00 126.08 1196 ALA A O 1
ATOM 4781 N N . GLY A 1 1197 ? 171.196 101.203 146.770 1.00 125.87 1197 GLY A N 1
ATOM 4782 C CA . GLY A 1 1197 ? 171.731 99.999 146.171 1.00 125.87 1197 GLY A CA 1
ATOM 4783 C C . GLY A 1 1197 ? 170.759 98.850 146.039 1.00 125.87 1197 GLY A C 1
ATOM 4784 O O . GLY A 1 1197 ? 171.195 97.720 145.794 1.00 125.87 1197 GLY A O 1
ATOM 4785 N N . SER A 1 1198 ? 169.460 99.094 146.190 1.00 121.32 1198 SER A N 1
ATOM 4786 C CA . SER A 1 1198 ? 168.475 98.029 146.112 1.00 121.32 1198 SER A CA 1
ATOM 4787 C C . SER A 1 1198 ? 168.320 97.535 144.675 1.00 121.32 1198 SER A C 1
ATOM 4788 O O . SER A 1 1198 ? 168.944 98.040 143.739 1.00 121.32 1198 SER A O 1
ATOM 4791 N N . THR A 1 1199 ? 167.465 96.522 144.512 1.00 115.68 1199 THR A N 1
ATOM 4792 C CA . THR A 1 1199 ? 167.256 95.913 143.204 1.00 115.68 1199 THR A CA 1
ATOM 4793 C C . THR A 1 1199 ? 166.646 96.906 142.221 1.00 115.68 1199 THR A C 1
ATOM 4794 O O . THR A 1 1199 ? 167.119 97.056 141.089 1.00 115.68 1199 THR A O 1
ATOM 4798 N N . GLU A 1 1200 ? 165.584 97.595 142.644 1.00 116.78 1200 GLU A N 1
ATOM 4799 C CA . GLU A 1 1200 ? 164.913 98.538 141.755 1.00 116.78 1200 GLU A CA 1
ATOM 4800 C C . GLU A 1 1200 ? 165.792 99.747 141.462 1.00 116.78 1200 GLU A C 1
ATOM 4801 O O . GLU A 1 1200 ? 165.756 100.291 140.352 1.00 116.78 1200 GLU A O 1
ATOM 4807 N N . ARG A 1 1201 ? 166.579 100.186 142.449 1.00 113.90 1201 ARG A N 1
ATOM 4808 C CA . ARG A 1 1201 ? 167.506 101.293 142.237 1.00 113.90 1201 ARG A CA 1
ATOM 4809 C C . ARG A 1 1201 ? 168.426 101.033 141.052 1.00 113.90 1201 ARG A C 1
ATOM 4810 O O . ARG A 1 1201 ? 168.601 101.905 140.190 1.00 113.90 1201 ARG A O 1
ATOM 4818 N N . ILE A 1 1202 ? 169.010 99.837 140.988 1.00 114.43 1202 ILE A N 1
ATOM 4819 C CA . ILE A 1 1202 ? 169.839 99.459 139.849 1.00 114.43 1202 ILE A CA 1
ATOM 4820 C C . ILE A 1 1202 ? 169.013 99.445 138.570 1.00 114.43 1202 ILE A C 1
ATOM 4821 O O . ILE A 1 1202 ? 169.469 99.895 137.511 1.00 114.43 1202 ILE A O 1
ATOM 4826 N N . PHE A 1 1203 ? 167.787 98.919 138.651 1.00 112.46 1203 PHE A N 1
ATOM 4827 C CA . PHE A 1 1203 ? 166.902 98.919 137.493 1.00 112.46 1203 PHE A CA 1
ATOM 4828 C C . PHE A 1 1203 ? 166.596 100.338 137.040 1.00 112.46 1203 PHE A C 1
ATOM 4829 O O . PHE A 1 1203 ? 166.597 100.625 135.839 1.00 112.46 1203 PHE A O 1
ATOM 4837 N N . LEU A 1 1204 ? 166.335 101.241 137.987 1.00 111.21 1204 LEU A N 1
ATOM 4838 C CA . LEU A 1 1204 ? 166.067 102.629 137.622 1.00 111.21 1204 LEU A CA 1
ATOM 4839 C C . LEU A 1 1204 ? 167.273 103.262 136.943 1.00 111.21 1204 LEU A C 1
ATOM 4840 O O . LEU A 1 1204 ? 167.130 103.963 135.933 1.00 111.21 1204 LEU A O 1
ATOM 4845 N N . THR A 1 1205 ? 168.474 103.016 137.473 1.00 116.42 1205 THR A N 1
ATOM 4846 C CA . THR A 1 1205 ? 169.676 103.581 136.866 1.00 116.42 1205 THR A CA 1
ATOM 4847 C C . THR A 1 1205 ? 169.870 103.066 135.443 1.00 116.42 1205 THR A C 1
ATOM 4848 O O . THR A 1 1205 ? 170.076 103.851 134.508 1.00 116.42 1205 THR A O 1
ATOM 4852 N N . VAL A 1 1206 ? 169.797 101.745 135.258 1.00 114.99 1206 VAL A N 1
ATOM 4853 C CA . VAL A 1 1206 ? 170.050 101.176 133.936 1.00 114.99 1206 VAL A CA 1
ATOM 4854 C C . VAL A 1 1206 ? 168.956 101.591 132.959 1.00 114.99 1206 VAL A C 1
ATOM 4855 O O . VAL A 1 1206 ? 169.213 101.787 131.764 1.00 114.99 1206 VAL A O 1
ATOM 4859 N N . SER A 1 1207 ? 167.722 101.746 133.448 1.00 113.63 1207 SER A N 1
ATOM 4860 C CA . SER A 1 1207 ? 166.649 102.230 132.591 1.00 113.63 1207 SER A CA 1
ATOM 4861 C C . SER A 1 1207 ? 166.898 103.669 132.168 1.00 113.63 1207 SER A C 1
ATOM 4862 O O . SER A 1 1207 ? 166.644 104.038 131.017 1.00 113.63 1207 SER A O 1
ATOM 4865 N N . ASN A 1 1208 ? 167.403 104.497 133.086 1.00 112.94 1208 ASN A N 1
ATOM 4866 C CA . ASN A 1 1208 ? 167.774 105.857 132.713 1.00 112.94 1208 ASN A CA 1
ATOM 4867 C C . ASN A 1 1208 ? 168.853 105.848 131.640 1.00 112.94 1208 ASN A C 1
ATOM 4868 O O . ASN A 1 1208 ? 168.772 106.602 130.662 1.00 112.94 1208 ASN A O 1
ATOM 4873 N N . TYR A 1 1209 ? 169.861 104.985 131.795 1.00 116.35 1209 TYR A N 1
ATOM 4874 C CA . TYR A 1 1209 ? 170.922 104.907 130.792 1.00 116.35 1209 TYR A CA 1
ATOM 4875 C C . TYR A 1 1209 ? 170.373 104.497 129.430 1.00 116.35 1209 TYR A C 1
ATOM 4876 O O . TYR A 1 1209 ? 170.690 105.118 128.409 1.00 116.35 1209 TYR A O 1
ATOM 4885 N N . ILE A 1 1210 ? 169.546 103.450 129.389 1.00 115.98 1210 ILE A N 1
ATOM 4886 C CA . ILE A 1 1210 ? 169.071 102.954 128.099 1.00 115.98 1210 ILE A CA 1
ATOM 4887 C C . ILE A 1 1210 ? 168.115 103.953 127.453 1.00 115.98 1210 ILE A C 1
ATOM 4888 O O . ILE A 1 1210 ? 168.117 104.129 126.228 1.00 115.98 1210 ILE A O 1
ATOM 4893 N N . PHE A 1 1211 ? 167.286 104.627 128.255 1.00 112.49 1211 PHE A N 1
ATOM 4894 C CA . PHE A 1 1211 ? 166.380 105.623 127.694 1.00 112.49 1211 PHE A CA 1
ATOM 4895 C C . PHE A 1 1211 ? 167.148 106.827 127.168 1.00 112.49 1211 PHE A C 1
ATOM 4896 O O . PHE A 1 1211 ? 166.809 107.373 126.110 1.00 112.49 1211 PHE A O 1
ATOM 4904 N N . THR A 1 1212 ? 168.193 107.250 127.883 1.00 116.72 1212 THR A N 1
ATOM 4905 C CA . THR A 1 1212 ? 169.052 108.309 127.368 1.00 116.72 1212 THR A CA 1
ATOM 4906 C C . THR A 1 1212 ? 169.734 107.880 126.077 1.00 116.72 1212 THR A C 1
ATOM 4907 O O . THR A 1 1212 ? 169.916 108.693 125.164 1.00 116.72 1212 THR A O 1
ATOM 4911 N N . ALA A 1 1213 ? 170.125 106.607 125.983 1.00 116.78 1213 ALA A N 1
ATOM 4912 C CA . ALA A 1 1213 ? 170.707 106.103 124.744 1.00 116.78 1213 ALA A CA 1
ATOM 4913 C C . ALA A 1 1213 ? 169.708 106.175 123.595 1.00 116.78 1213 ALA A C 1
ATOM 4914 O O . ALA A 1 1213 ? 170.055 106.592 122.484 1.00 116.78 1213 ALA A O 1
ATOM 4916 N N . ILE A 1 1214 ? 168.461 105.777 123.845 1.00 117.10 1214 ILE A N 1
ATOM 4917 C CA . ILE A 1 1214 ? 167.438 105.852 122.804 1.00 117.10 1214 ILE A CA 1
ATOM 4918 C C . ILE A 1 1214 ? 167.220 107.298 122.374 1.00 117.10 1214 ILE A C 1
ATOM 4919 O O . ILE A 1 1214 ? 167.078 107.598 121.179 1.00 117.10 1214 ILE A O 1
ATOM 4924 N N . PHE A 1 1215 ? 167.191 108.217 123.340 1.00 117.92 1215 PHE A N 1
ATOM 4925 C CA . PHE A 1 1215 ? 166.916 109.610 123.010 1.00 117.92 1215 PHE A CA 1
ATOM 4926 C C . PHE A 1 1215 ? 168.084 110.257 122.273 1.00 117.92 1215 PHE A C 1
ATOM 4927 O O . PHE A 1 1215 ? 167.870 111.061 121.362 1.00 117.92 1215 PHE A O 1
ATOM 4935 N N . VAL A 1 1216 ? 169.325 109.917 122.630 1.00 124.29 1216 VAL A N 1
ATOM 4936 C CA . VAL A 1 1216 ? 170.444 110.445 121.854 1.00 124.29 1216 VAL A CA 1
ATOM 4937 C C . VAL A 1 1216 ? 170.472 109.814 120.469 1.00 124.29 1216 VAL A C 1
ATOM 4938 O O . VAL A 1 1216 ? 170.894 110.455 119.500 1.00 124.29 1216 VAL A O 1
ATOM 4942 N N . GLY A 1 1217 ? 170.024 108.563 120.340 1.00 129.88 1217 GLY A N 1
ATOM 4943 C CA . GLY A 1 1217 ? 169.921 107.966 119.019 1.00 129.88 1217 GLY A CA 1
ATOM 4944 C C . GLY A 1 1217 ? 168.931 108.691 118.128 1.00 129.88 1217 GLY A C 1
ATOM 4945 O O . GLY A 1 1217 ? 169.224 108.980 116.963 1.00 129.88 1217 GLY A O 1
ATOM 4946 N N . GLU A 1 1218 ? 167.746 108.999 118.661 1.00 132.67 1218 GLU A N 1
ATOM 4947 C CA . GLU A 1 1218 ? 166.775 109.744 117.863 1.00 132.67 1218 GLU A CA 1
ATOM 4948 C C . GLU A 1 1218 ? 167.249 111.174 117.621 1.00 132.67 1218 GLU A C 1
ATOM 4949 O O . GLU A 1 1218 ? 166.977 111.752 116.563 1.00 132.67 1218 GLU A O 1
ATOM 4955 N N . MET A 1 1219 ? 167.976 111.752 118.582 1.00 130.02 1219 MET A N 1
ATOM 4956 C CA . MET A 1 1219 ? 168.651 113.027 118.362 1.00 130.02 1219 MET A CA 1
ATOM 4957 C C . MET A 1 1219 ? 169.558 112.973 117.142 1.00 130.02 1219 MET A C 1
ATOM 4958 O O . MET A 1 1219 ? 169.478 113.829 116.251 1.00 130.02 1219 MET A O 1
ATOM 4963 N N . THR A 1 1220 ? 170.446 111.979 117.101 1.00 134.35 1220 THR A N 1
ATOM 4964 C CA . THR A 1 1220 ? 171.386 111.859 115.994 1.00 134.35 1220 THR A CA 1
ATOM 4965 C C . THR A 1 1220 ? 170.654 111.637 114.681 1.00 134.35 1220 THR A C 1
ATOM 4966 O O . THR A 1 1220 ? 171.001 112.239 113.658 1.00 134.35 1220 THR A O 1
ATOM 4970 N N . LEU A 1 1221 ? 169.633 110.779 114.692 1.00 135.05 1221 LEU A N 1
ATOM 4971 C CA . LEU A 1 1221 ? 168.861 110.529 113.479 1.00 135.05 1221 LEU A CA 1
ATOM 4972 C C . LEU A 1 1221 ? 168.231 111.817 112.963 1.00 135.05 1221 LEU A C 1
ATOM 4973 O O . LEU A 1 1221 ? 168.333 112.142 111.773 1.00 135.05 1221 LEU A O 1
ATOM 4978 N N . LYS A 1 1222 ? 167.588 112.577 113.853 1.00 135.55 1222 LYS A N 1
ATOM 4979 C CA . LYS A 1 1222 ? 166.928 113.807 113.432 1.00 135.55 1222 LYS A CA 1
ATOM 4980 C C . LYS A 1 1222 ? 167.930 114.833 112.916 1.00 135.55 1222 LYS A C 1
ATOM 4981 O O . LYS A 1 1222 ? 167.679 115.489 111.898 1.00 135.55 1222 LYS A O 1
ATOM 4987 N N . VAL A 1 1223 ? 169.069 114.991 113.596 1.00 133.19 1223 VAL A N 1
ATOM 4988 C CA . VAL A 1 1223 ? 170.007 116.032 113.184 1.00 133.19 1223 VAL A CA 1
ATOM 4989 C C . VAL A 1 1223 ? 170.683 115.664 111.866 1.00 133.19 1223 VAL A C 1
ATOM 4990 O O . VAL A 1 1223 ? 170.869 116.522 110.998 1.00 133.19 1223 VAL A O 1
ATOM 4994 N N . VAL A 1 1224 ? 171.057 114.393 111.682 1.00 136.72 1224 VAL A N 1
ATOM 4995 C CA . VAL A 1 1224 ? 171.625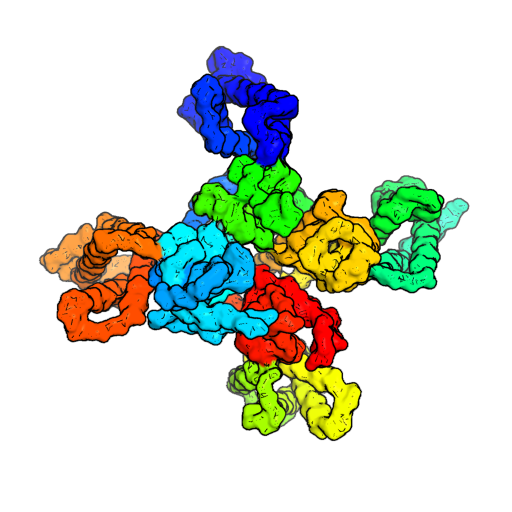 114.018 110.390 1.00 136.72 1224 VAL A CA 1
ATOM 4996 C C . VAL A 1 1224 ? 170.567 114.119 109.300 1.00 136.72 1224 VAL A C 1
ATOM 4997 O O . VAL A 1 1224 ? 170.890 114.376 108.135 1.00 136.72 1224 VAL A O 1
ATOM 5001 N N . SER A 1 1225 ? 169.293 113.927 109.651 1.00 139.47 1225 SER A N 1
ATOM 5002 C CA . SER A 1 1225 ? 168.229 114.152 108.681 1.00 139.47 1225 SER A CA 1
ATOM 5003 C C . SER A 1 1225 ? 168.061 115.636 108.376 1.00 139.47 1225 SER A C 1
ATOM 5004 O O . SER A 1 1225 ? 167.740 116.009 107.242 1.00 139.47 1225 SER A O 1
ATOM 5007 N N . LEU A 1 1226 ? 168.275 116.496 109.369 1.00 135.15 1226 LEU A N 1
ATOM 5008 C CA . LEU A 1 1226 ? 167.994 117.921 109.234 1.00 135.15 1226 LEU A CA 1
ATOM 5009 C C . LEU A 1 1226 ? 169.232 118.793 109.365 1.00 135.15 1226 LEU A C 1
ATOM 5010 O O . LEU A 1 1226 ? 169.495 119.621 108.485 1.00 135.15 1226 LEU A O 1
ATOM 5015 N N . GLY A 1 1227 ? 169.997 118.635 110.430 1.00 133.42 1227 GLY A N 1
ATOM 5016 C CA . GLY A 1 1227 ? 171.094 119.541 110.730 1.00 133.42 1227 GLY A CA 1
ATOM 5017 C C . GLY A 1 1227 ? 170.777 120.315 111.996 1.00 133.42 1227 GLY A C 1
ATOM 5018 O O . GLY A 1 1227 ? 169.635 120.734 112.222 1.00 133.42 1227 GLY A O 1
ATOM 5019 N N . LEU A 1 1228 ? 171.794 120.494 112.841 1.00 130.95 1228 LEU A N 1
ATOM 5020 C CA . LEU A 1 1228 ? 171.604 121.202 114.103 1.00 130.95 1228 LEU A CA 1
ATOM 5021 C C . LEU A 1 1228 ? 171.081 122.612 113.861 1.00 130.95 1228 LEU A C 1
ATOM 5022 O O . LEU A 1 1228 ? 169.949 122.945 114.227 1.00 130.95 1228 LEU A O 1
ATOM 5027 N N . TYR A 1 1229 ? 171.892 123.450 113.221 1.00 132.05 1229 TYR A N 1
ATOM 5028 C CA . TYR A 1 1229 ? 171.475 124.802 112.878 1.00 132.05 1229 TYR A CA 1
ATOM 5029 C C . TYR A 1 1229 ? 171.903 125.158 111.459 1.00 132.05 1229 TYR A C 1
ATOM 5030 O O . TYR A 1 1229 ? 171.868 126.339 111.091 1.00 132.05 1229 TYR A O 1
ATOM 5039 N N . PHE A 1 1230 ? 172.289 124.171 110.650 1.00 131.68 1230 PHE A N 1
ATOM 5040 C CA . PHE A 1 1230 ? 172.902 124.396 109.341 1.00 131.68 1230 PHE A CA 1
ATOM 5041 C C . PHE A 1 1230 ? 171.823 124.806 108.343 1.00 131.68 1230 PHE A C 1
ATOM 5042 O O . PHE A 1 1230 ? 171.351 124.018 107.521 1.00 131.68 1230 PHE A O 1
ATOM 5050 N N . GLY A 1 1231 ? 171.426 126.074 108.422 1.00 136.85 1231 GLY A N 1
ATOM 5051 C CA . GLY A 1 1231 ? 170.465 126.621 107.488 1.00 136.85 1231 GLY A CA 1
ATOM 5052 C C . GLY A 1 1231 ? 169.028 126.386 107.910 1.00 136.85 1231 GLY A C 1
ATOM 5053 O O . GLY A 1 1231 ? 168.727 125.818 108.960 1.00 136.85 1231 GLY A O 1
ATOM 5054 N N . GLU A 1 1232 ? 168.121 126.848 107.054 1.00 137.96 1232 GLU A N 1
ATOM 5055 C CA . GLU A 1 1232 ? 166.696 126.707 107.305 1.00 137.96 1232 GLU A CA 1
ATOM 5056 C C . GLU A 1 1232 ? 166.270 125.248 107.139 1.00 137.96 1232 GLU A C 1
ATOM 5057 O O . GLU A 1 1232 ? 166.970 124.433 106.533 1.00 137.96 1232 GLU A O 1
ATOM 5063 N N . GLN A 1 1233 ? 165.103 124.926 107.703 1.00 135.37 1233 GLN A N 1
ATOM 5064 C CA . GLN A 1 1233 ? 164.557 123.569 107.703 1.00 135.37 1233 GLN A CA 1
ATOM 5065 C C . GLN A 1 1233 ? 165.532 122.603 108.378 1.00 135.37 1233 GLN A C 1
ATOM 5066 O O . GLN A 1 1233 ? 165.793 121.498 107.899 1.00 135.37 1233 GLN A O 1
ATOM 5072 N N . ALA A 1 1234 ? 166.083 123.045 109.502 1.00 131.67 1234 ALA A N 1
ATOM 5073 C CA . ALA A 1 1234 ? 167.018 122.273 110.298 1.00 131.67 1234 ALA A CA 1
ATOM 5074 C C . ALA A 1 1234 ? 166.295 121.703 111.515 1.00 131.67 1234 ALA A C 1
ATOM 5075 O O . ALA A 1 1234 ? 165.074 121.836 111.658 1.00 131.67 1234 ALA A O 1
ATOM 5077 N N . TYR A 1 1235 ? 167.056 121.053 112.398 1.00 122.56 1235 TYR A N 1
ATOM 5078 C CA . TYR A 1 1235 ? 166.454 120.437 113.576 1.00 122.56 1235 TYR A CA 1
ATOM 5079 C C . TYR A 1 1235 ? 165.881 121.490 114.517 1.00 122.56 1235 TYR A C 1
ATOM 5080 O O . TYR A 1 1235 ? 164.715 121.412 114.917 1.00 122.56 1235 TYR A O 1
ATOM 5089 N N . LEU A 1 1236 ? 166.681 122.499 114.863 1.00 115.89 1236 LEU A N 1
ATOM 5090 C CA . LEU A 1 1236 ? 166.282 123.512 115.834 1.00 115.89 1236 LEU A CA 1
ATOM 5091 C C . LEU A 1 1236 ? 165.387 124.596 115.243 1.00 115.89 1236 LEU A C 1
ATOM 5092 O O . LEU A 1 1236 ? 165.275 125.675 115.837 1.00 115.89 1236 LEU A O 1
ATOM 5097 N N . ARG A 1 1237 ? 164.749 124.347 114.103 1.00 123.41 1237 ARG A N 1
ATOM 5098 C CA . ARG A 1 1237 ? 163.843 125.317 113.503 1.00 123.41 1237 ARG A CA 1
ATOM 5099 C C . ARG A 1 1237 ? 162.414 125.191 114.013 1.00 123.41 1237 ARG A C 1
ATOM 5100 O O . ARG A 1 1237 ? 161.528 125.885 113.503 1.00 123.41 1237 ARG A O 1
ATOM 5108 N N . SER A 1 1238 ? 162.166 124.329 114.997 1.00 109.03 1238 SER A N 1
ATOM 5109 C CA . SER A 1 1238 ? 160.852 124.186 115.603 1.00 109.03 1238 SER A CA 1
ATOM 5110 C C . SER A 1 1238 ? 160.992 124.181 117.118 1.00 109.03 1238 SER A C 1
ATOM 5111 O O . SER A 1 1238 ? 162.034 123.803 117.659 1.00 109.03 1238 SER A O 1
ATOM 5114 N N . SER A 1 1239 ? 159.926 124.607 117.798 1.00 97.39 1239 SER A N 1
ATOM 5115 C CA . SER A 1 1239 ? 159.968 124.725 119.253 1.00 97.39 1239 SER A CA 1
ATOM 5116 C C . SER A 1 1239 ? 160.120 123.362 119.919 1.00 97.39 1239 SER A C 1
ATOM 5117 O O . SER A 1 1239 ? 160.932 123.194 120.836 1.00 97.39 1239 SER A O 1
ATOM 5120 N N . TRP A 1 1240 ? 159.341 122.374 119.471 1.00 91.88 1240 TRP A N 1
ATOM 5121 C CA . TRP A 1 1240 ? 159.352 121.066 120.121 1.00 91.88 1240 TRP A CA 1
ATOM 5122 C C . TRP A 1 1240 ? 160.714 120.395 120.005 1.00 91.88 1240 TRP A C 1
ATOM 5123 O O . TRP A 1 1240 ? 161.182 119.752 120.953 1.00 91.88 1240 TRP A O 1
ATOM 5134 N N . ASN A 1 1241 ? 161.357 120.517 118.843 1.00 104.00 1241 ASN A N 1
ATOM 5135 C CA . ASN A 1 1241 ? 162.678 119.926 118.671 1.00 104.00 1241 ASN A CA 1
ATOM 5136 C C . ASN A 1 1241 ? 163.690 120.561 119.615 1.00 104.00 1241 ASN A C 1
ATOM 5137 O O . ASN A 1 1241 ? 164.565 119.875 120.154 1.00 104.00 1241 ASN A O 1
ATOM 5142 N N . VAL A 1 1242 ? 163.581 121.874 119.833 1.00 97.38 1242 VAL A N 1
ATOM 5143 C CA . VAL A 1 1242 ? 164.458 122.546 120.787 1.00 97.38 1242 VAL A CA 1
ATOM 5144 C C . VAL A 1 1242 ? 164.227 122.011 122.194 1.00 97.38 1242 VAL A C 1
ATOM 5145 O O . VAL A 1 1242 ? 165.177 121.805 122.958 1.00 97.38 1242 VAL A O 1
ATOM 5149 N N . LEU A 1 1243 ? 162.964 121.794 122.566 1.00 93.98 1243 LEU A N 1
ATOM 5150 C CA . LEU A 1 1243 ? 162.670 121.239 123.884 1.00 93.98 1243 LEU A CA 1
ATOM 5151 C C . LEU A 1 1243 ? 163.252 119.840 124.037 1.00 93.98 1243 LEU A C 1
ATOM 5152 O O . LEU A 1 1243 ? 163.819 119.506 125.085 1.00 93.98 1243 LEU A O 1
ATOM 5157 N N . ASP A 1 1244 ? 163.118 119.006 123.004 1.00 99.61 1244 ASP A N 1
ATOM 5158 C CA . ASP A 1 1244 ? 163.696 117.667 123.059 1.00 99.61 1244 ASP A CA 1
ATOM 5159 C C . ASP A 1 1244 ? 165.212 117.734 123.186 1.00 99.61 1244 ASP A C 1
ATOM 5160 O O . ASP A 1 1244 ? 165.818 116.964 123.942 1.00 99.61 1244 ASP A O 1
ATOM 5165 N N . GLY A 1 1245 ? 165.840 118.653 122.452 1.00 96.48 1245 GLY A N 1
ATOM 5166 C CA . GLY A 1 1245 ? 167.276 118.828 122.575 1.00 96.48 1245 GLY A CA 1
ATOM 5167 C C . GLY A 1 1245 ? 167.693 119.251 123.968 1.00 96.48 1245 GLY A C 1
ATOM 5168 O O . GLY A 1 1245 ? 168.670 118.737 124.518 1.00 96.48 1245 GLY A O 1
ATOM 5169 N N . PHE A 1 1246 ? 166.958 120.193 124.559 1.00 92.68 1246 PHE A N 1
ATOM 5170 C CA . PHE A 1 1246 ? 167.271 120.627 125.915 1.00 92.68 1246 PHE A CA 1
ATOM 5171 C C . PHE A 1 1246 ? 167.134 119.472 126.896 1.00 92.68 1246 PHE A C 1
ATOM 5172 O O . PHE A 1 1246 ? 167.989 119.285 127.769 1.00 92.68 1246 PHE A O 1
ATOM 5180 N N . LEU A 1 1247 ? 166.070 118.678 126.760 1.00 91.54 1247 LEU A N 1
ATOM 5181 C CA . LEU A 1 1247 ? 165.860 117.568 127.684 1.00 91.54 1247 LEU A CA 1
ATOM 5182 C C . LEU A 1 1247 ? 166.960 116.522 127.554 1.00 91.54 1247 LEU A C 1
ATOM 5183 O O . LEU A 1 1247 ? 167.476 116.023 128.563 1.00 91.54 1247 LEU A O 1
ATOM 5188 N N . VAL A 1 1248 ? 167.342 116.180 126.323 1.00 100.53 1248 VAL A N 1
ATOM 5189 C CA . VAL A 1 1248 ? 168.370 115.160 126.147 1.00 100.53 1248 VAL A CA 1
ATOM 5190 C C . VAL A 1 1248 ? 169.727 115.678 126.617 1.00 100.53 1248 VAL A C 1
ATOM 5191 O O . VAL A 1 1248 ? 170.519 114.929 127.202 1.00 100.53 1248 VAL A O 1
ATOM 5195 N N . PHE A 1 1249 ? 170.013 116.965 126.393 1.00 104.10 1249 PHE A N 1
ATOM 5196 C CA . PHE A 1 1249 ? 171.259 117.536 126.894 1.00 104.10 1249 PHE A CA 1
ATOM 5197 C C . PHE A 1 1249 ? 171.292 117.534 128.416 1.00 104.10 1249 PHE A C 1
ATOM 5198 O O . PHE A 1 1249 ? 172.336 117.259 129.024 1.00 104.10 1249 PHE A O 1
ATOM 5206 N N . VAL A 1 1250 ? 170.156 117.839 129.049 1.00 102.09 1250 VAL A N 1
ATOM 5207 C CA . VAL A 1 1250 ? 170.078 117.781 130.503 1.00 102.09 1250 VAL A CA 1
ATOM 5208 C C . VAL A 1 1250 ? 170.315 116.360 130.989 1.00 102.09 1250 VAL A C 1
ATOM 5209 O O . VAL A 1 1250 ? 171.004 116.139 131.989 1.00 102.09 1250 VAL A O 1
ATOM 5213 N N . SER A 1 1251 ? 169.746 115.374 130.295 1.00 108.94 1251 SER A N 1
ATOM 5214 C CA . SER A 1 1251 ? 169.965 113.987 130.696 1.00 108.94 1251 SER A CA 1
ATOM 5215 C C . SER A 1 1251 ? 171.436 113.601 130.570 1.00 108.94 1251 SER A C 1
ATOM 5216 O O . SER A 1 1251 ? 171.986 112.927 131.449 1.00 108.94 1251 SER A O 1
ATOM 5219 N N . ILE A 1 1252 ? 172.093 114.029 129.487 1.00 111.63 1252 ILE A N 1
ATOM 5220 C CA . ILE A 1 1252 ? 173.520 113.751 129.318 1.00 111.63 1252 ILE A CA 1
ATOM 5221 C C . ILE A 1 1252 ? 174.332 114.365 130.450 1.00 111.63 1252 ILE A C 1
ATOM 5222 O O . ILE A 1 1252 ? 175.182 113.703 131.058 1.00 111.63 1252 ILE A O 1
ATOM 5227 N N . ILE A 1 1253 ? 174.101 115.647 130.737 1.00 109.98 1253 ILE A N 1
ATOM 5228 C CA . ILE A 1 1253 ? 174.916 116.295 131.760 1.00 109.98 1253 ILE A CA 1
ATOM 5229 C C . ILE A 1 1253 ? 174.597 115.733 133.142 1.00 109.98 1253 ILE A C 1
ATOM 5230 O O . ILE A 1 1253 ? 175.481 115.653 134.004 1.00 109.98 1253 ILE A O 1
ATOM 5235 N N . ASP A 1 1254 ? 173.354 115.303 133.371 1.00 110.52 1254 ASP A N 1
ATOM 5236 C CA . ASP A 1 1254 ? 173.020 114.639 134.625 1.00 110.52 1254 ASP A CA 1
ATOM 5237 C C . ASP A 1 1254 ? 173.759 113.316 134.758 1.00 110.52 1254 ASP A C 1
ATOM 5238 O O . ASP A 1 1254 ? 174.253 112.980 135.839 1.00 110.52 1254 ASP A O 1
ATOM 5243 N N . ILE A 1 1255 ? 173.836 112.546 133.671 1.00 118.64 1255 ILE A N 1
ATOM 5244 C CA . ILE A 1 1255 ? 174.598 111.300 133.700 1.00 118.64 1255 ILE A CA 1
ATOM 5245 C C . ILE A 1 1255 ? 176.069 111.587 133.970 1.00 118.64 1255 ILE A C 1
ATOM 5246 O O . ILE A 1 1255 ? 176.739 110.850 134.704 1.00 118.64 1255 ILE A O 1
ATOM 5251 N N . VAL A 1 1256 ? 176.591 112.667 133.388 1.00 119.37 1256 VAL A N 1
ATOM 5252 C CA . VAL A 1 1256 ? 177.990 113.030 133.606 1.00 119.37 1256 VAL A CA 1
ATOM 5253 C C . VAL A 1 1256 ? 178.234 113.350 135.077 1.00 119.37 1256 VAL A C 1
ATOM 5254 O O . VAL A 1 1256 ? 179.201 112.875 135.684 1.00 119.37 1256 VAL A O 1
ATOM 5258 N N . VAL A 1 1257 ? 177.351 114.152 135.677 1.00 119.93 1257 VAL A N 1
ATOM 5259 C CA . VAL A 1 1257 ? 177.520 114.504 137.085 1.00 119.93 1257 VAL A CA 1
ATOM 5260 C C . VAL A 1 1257 ? 177.343 113.276 137.974 1.00 119.93 1257 VAL A C 1
ATOM 5261 O O . VAL A 1 1257 ? 178.029 113.128 138.992 1.00 119.93 1257 VAL A O 1
ATOM 5265 N N . SER A 1 1258 ? 176.425 112.378 137.608 1.00 122.46 1258 SER A N 1
ATOM 5266 C CA . SER A 1 1258 ? 176.253 111.145 138.370 1.00 122.46 1258 SER A CA 1
ATOM 5267 C C . SER A 1 1258 ? 177.512 110.291 138.324 1.00 122.46 1258 SER A C 1
ATOM 5268 O O . SER A 1 1258 ? 177.932 109.732 139.344 1.00 122.46 1258 SER A O 1
ATOM 5271 N N . LEU A 1 1259 ? 178.131 110.178 137.147 1.00 123.99 1259 LEU A N 1
ATOM 5272 C CA . LEU A 1 1259 ? 179.417 109.501 137.044 1.00 123.99 1259 LEU A CA 1
ATOM 5273 C C . LEU A 1 1259 ? 180.519 110.265 137.762 1.00 123.99 1259 LEU A C 1
ATOM 5274 O O . LEU A 1 1259 ? 181.564 109.683 138.072 1.00 123.99 1259 LEU A O 1
ATOM 5279 N N . ALA A 1 1260 ? 180.306 111.554 138.032 1.00 124.84 1260 ALA A N 1
ATOM 5280 C CA . ALA A 1 1260 ? 181.208 112.349 138.856 1.00 124.84 1260 ALA A CA 1
ATOM 5281 C C . ALA A 1 1260 ? 180.855 112.275 140.336 1.00 124.84 1260 ALA A C 1
ATOM 5282 O O . ALA A 1 1260 ? 181.140 113.219 141.086 1.00 124.84 1260 ALA A O 1
ATOM 5284 N N . SER A 1 1261 ? 180.222 111.179 140.769 1.00 129.20 1261 SER A N 1
ATOM 5285 C CA . SER A 1 1261 ? 179.822 111.038 142.166 1.00 129.20 1261 SER A CA 1
ATOM 5286 C C . SER A 1 1261 ? 181.011 111.141 143.111 1.00 129.20 1261 SER A C 1
ATOM 5287 O O . SER A 1 1261 ? 180.859 111.606 144.247 1.00 129.20 1261 SER A O 1
ATOM 5290 N N . ALA A 1 1262 ? 182.192 110.704 142.672 1.00 131.33 1262 ALA A N 1
ATOM 5291 C CA . ALA A 1 1262 ? 183.402 110.854 143.469 1.00 131.33 1262 ALA A CA 1
ATOM 5292 C C . ALA A 1 1262 ? 183.656 112.328 143.756 1.00 131.33 1262 ALA A C 1
ATOM 5293 O O . ALA A 1 1262 ? 183.930 113.108 142.838 1.00 131.33 1262 ALA A O 1
ATOM 5295 N N . GLY A 1 1263 ? 183.565 112.718 145.024 1.00 133.31 1263 GLY A N 1
ATOM 5296 C CA . GLY A 1 1263 ? 183.659 114.117 145.386 1.00 133.31 1263 GLY A CA 1
ATOM 5297 C C . GLY A 1 1263 ? 182.384 114.867 145.064 1.00 133.31 1263 GLY A C 1
ATOM 5298 O O . GLY A 1 1263 ? 182.403 115.858 144.329 1.00 133.31 1263 GLY A O 1
ATOM 5299 N N . GLY A 1 1264 ? 181.266 114.399 145.615 1.00 133.00 1264 GLY A N 1
ATOM 5300 C CA . GLY A 1 1264 ? 179.965 114.975 145.352 1.00 133.00 1264 GLY A CA 1
ATOM 5301 C C . GLY A 1 1264 ? 179.599 116.183 146.180 1.00 133.00 1264 GLY A C 1
ATOM 5302 O O . GLY A 1 1264 ? 178.478 116.684 146.060 1.00 133.00 1264 GLY A O 1
ATOM 5303 N N . ALA A 1 1265 ? 180.504 116.662 147.028 1.00 135.91 1265 ALA A N 1
ATOM 5304 C CA . ALA A 1 1265 ? 180.219 117.838 147.833 1.00 135.91 1265 ALA A CA 1
ATOM 5305 C C . ALA A 1 1265 ? 180.103 119.078 146.953 1.00 135.91 1265 ALA A C 1
ATOM 5306 O O . ALA A 1 1265 ? 180.777 119.207 145.927 1.00 135.91 1265 ALA A O 1
ATOM 5308 N N . LYS A 1 1266 ? 179.213 119.985 147.359 1.00 130.19 1266 LYS A N 1
ATOM 5309 C CA . LYS A 1 1266 ? 178.952 121.283 146.741 1.00 130.19 1266 LYS A CA 1
ATOM 5310 C C . LYS A 1 1266 ? 178.276 121.173 145.379 1.00 130.19 1266 LYS A C 1
ATOM 5311 O O . LYS A 1 1266 ? 177.961 122.207 144.778 1.00 130.19 1266 LYS A O 1
ATOM 5317 N N . ILE A 1 1267 ? 178.040 119.963 144.869 1.00 122.50 1267 ILE A N 1
ATOM 5318 C CA . ILE A 1 1267 ? 177.290 119.758 143.638 1.00 122.50 1267 ILE A CA 1
ATOM 5319 C C . ILE A 1 1267 ? 176.004 118.982 143.883 1.00 122.50 1267 ILE A C 1
ATOM 5320 O O . ILE A 1 1267 ? 175.327 118.588 142.930 1.00 122.50 1267 ILE A O 1
ATOM 5325 N N . LEU A 1 1268 ? 175.657 118.745 145.151 1.00 115.53 1268 LEU A N 1
ATOM 5326 C CA . LEU A 1 1268 ? 174.371 118.135 145.464 1.00 115.53 1268 LEU A CA 1
ATOM 5327 C C . LEU A 1 1268 ? 173.225 118.999 144.958 1.00 115.53 1268 LEU A C 1
ATOM 5328 O O . LEU A 1 1268 ? 172.203 118.481 144.497 1.00 115.53 1268 LEU A O 1
ATOM 5333 N N . GLY A 1 1269 ? 173.380 120.322 145.029 1.00 111.26 1269 GLY A N 1
ATOM 5334 C CA . GLY A 1 1269 ? 172.386 121.204 144.439 1.00 111.26 1269 GLY A CA 1
ATOM 5335 C C . GLY A 1 1269 ? 172.270 121.022 142.938 1.00 111.26 1269 GLY A C 1
ATOM 5336 O O . GLY A 1 1269 ? 171.173 121.077 142.377 1.00 111.26 1269 GLY A O 1
ATOM 5337 N N . VAL A 1 1270 ? 173.401 120.804 142.265 1.00 104.84 1270 VAL A N 1
ATOM 5338 C CA . VAL A 1 1270 ? 173.366 120.554 140.828 1.00 104.84 1270 VAL A CA 1
ATOM 5339 C C . VAL A 1 1270 ? 172.640 119.248 140.537 1.00 104.84 1270 VAL A C 1
ATOM 5340 O O . VAL A 1 1270 ? 171.856 119.155 139.585 1.00 104.84 1270 VAL A O 1
ATOM 5344 N N . LEU A 1 1271 ? 172.883 118.220 141.355 1.00 103.60 1271 LEU A N 1
ATOM 5345 C CA . LEU A 1 1271 ? 172.133 116.976 141.208 1.00 103.60 1271 LEU A CA 1
ATOM 5346 C C . LEU A 1 1271 ? 170.641 117.207 141.411 1.00 103.60 1271 LEU A C 1
ATOM 5347 O O . LEU A 1 1271 ? 169.813 116.649 140.682 1.00 103.60 1271 LEU A O 1
ATOM 5352 N N . ARG A 1 1272 ? 170.280 118.028 142.400 1.00 99.41 1272 ARG A N 1
ATOM 5353 C CA . ARG A 1 1272 ? 168.874 118.353 142.619 1.00 99.41 1272 ARG A CA 1
ATOM 5354 C C . ARG A 1 1272 ? 168.265 119.013 141.391 1.00 99.41 1272 ARG A C 1
ATOM 5355 O O . ARG A 1 1272 ? 167.160 118.657 140.970 1.00 99.41 1272 ARG A O 1
ATOM 5363 N N . VAL A 1 1273 ? 168.971 119.980 140.806 1.00 87.64 1273 VAL A N 1
ATOM 5364 C CA . VAL A 1 1273 ? 168.434 120.686 139.645 1.00 87.64 1273 VAL A CA 1
ATOM 5365 C C . VAL A 1 1273 ? 168.281 119.733 138.467 1.00 87.64 1273 VAL A C 1
ATOM 5366 O O . VAL A 1 1273 ? 167.262 119.750 137.761 1.00 87.64 1273 VAL A O 1
ATOM 5370 N N . LEU A 1 1274 ? 169.283 118.881 138.239 1.00 91.07 1274 LEU A N 1
ATOM 5371 C CA . LEU A 1 1274 ? 169.181 117.917 137.150 1.00 91.07 1274 LEU A CA 1
ATOM 5372 C C . LEU A 1 1274 ? 168.037 116.939 137.377 1.00 91.07 1274 LEU A C 1
ATOM 5373 O O . LEU A 1 1274 ? 167.379 116.525 136.420 1.00 91.07 1274 LEU A O 1
ATOM 5378 N N . ARG A 1 1275 ? 167.761 116.585 138.631 1.00 78.10 1275 ARG A N 1
ATOM 5379 C CA . ARG A 1 1275 ? 166.650 115.684 138.923 1.00 78.10 1275 ARG A CA 1
ATOM 5380 C C . ARG A 1 1275 ? 165.300 116.375 138.722 1.00 78.10 1275 ARG A C 1
ATOM 5381 O O . ARG A 1 1275 ? 164.335 115.753 138.252 1.00 78.10 1275 ARG A O 1
ATOM 5389 N N . LEU A 1 1276 ? 165.215 117.663 139.054 1.00 66.51 1276 LEU A N 1
ATOM 5390 C CA . LEU A 1 1276 ? 164.008 118.426 138.745 1.00 66.51 1276 LEU A CA 1
ATOM 5391 C C . LEU A 1 1276 ? 163.752 118.449 137.241 1.00 66.51 1276 LEU A C 1
ATOM 5392 O O . LEU A 1 1276 ? 162.627 118.212 136.777 1.00 66.51 1276 LEU A O 1
ATOM 5397 N N . LEU A 1 1277 ? 164.793 118.714 136.453 1.00 74.34 1277 LEU A N 1
ATOM 5398 C CA . LEU A 1 1277 ? 164.610 118.665 135.005 1.00 74.34 1277 LEU A CA 1
ATOM 5399 C C . LEU A 1 1277 ? 164.338 117.242 134.524 1.00 74.34 1277 LEU A C 1
ATOM 5400 O O . LEU A 1 1277 ? 163.700 117.047 133.484 1.00 74.34 1277 LEU A O 1
ATOM 5405 N N . ARG A 1 1278 ? 164.784 116.236 135.276 1.00 76.36 1278 ARG A N 1
ATOM 5406 C CA . ARG A 1 1278 ? 164.402 114.864 134.966 1.00 76.36 1278 ARG A CA 1
ATOM 5407 C C . ARG A 1 1278 ? 162.897 114.669 135.109 1.00 76.36 1278 ARG A C 1
ATOM 5408 O O . ARG A 1 1278 ? 162.283 113.929 134.333 1.00 76.36 1278 ARG A O 1
ATOM 5416 N N . THR A 1 1279 ? 162.290 115.297 136.120 1.00 63.79 1279 THR A N 1
ATOM 5417 C CA . THR A 1 1279 ? 160.826 115.299 136.186 1.00 63.79 1279 THR A CA 1
ATOM 5418 C C . THR A 1 1279 ? 160.219 116.063 135.026 1.00 63.79 1279 THR A C 1
ATOM 5419 O O . THR A 1 1279 ? 159.124 115.728 134.569 1.00 63.79 1279 THR A O 1
ATOM 5423 N N . LEU A 1 1280 ? 160.873 117.139 134.600 1.00 64.85 1280 LEU A N 1
ATOM 5424 C CA . LEU A 1 1280 ? 160.391 117.873 133.436 1.00 64.85 1280 LEU A CA 1
ATOM 5425 C C . LEU A 1 1280 ? 160.445 117.019 132.170 1.00 64.85 1280 LEU A C 1
ATOM 5426 O O . LEU A 1 1280 ? 159.676 117.262 131.235 1.00 64.85 1280 LEU A O 1
ATOM 5431 N N . ARG A 1 1281 ? 161.317 116.011 132.144 1.00 72.67 1281 ARG A N 1
ATOM 5432 C CA . ARG A 1 1281 ? 161.560 115.214 130.939 1.00 72.67 1281 ARG A CA 1
ATOM 5433 C C . ARG A 1 1281 ? 160.308 114.671 130.254 1.00 72.67 1281 ARG A C 1
ATOM 5434 O O . ARG A 1 1281 ? 160.173 114.868 129.037 1.00 72.67 1281 ARG A O 1
ATOM 5442 N N . PRO A 1 1282 ? 159.367 113.990 130.939 1.00 68.73 1282 PRO A N 1
ATOM 5443 C CA . PRO A 1 1282 ? 158.247 113.379 130.207 1.00 68.73 1282 PRO A CA 1
ATOM 5444 C C . PRO A 1 1282 ? 157.280 114.401 129.639 1.00 68.73 1282 PRO A C 1
ATOM 5445 O O . PRO A 1 1282 ? 156.123 114.486 130.060 1.00 68.73 1282 PRO A O 1
ATOM 5449 N N . LEU A 1 1283 ? 157.755 115.170 128.662 1.00 68.76 1283 LEU A N 1
ATOM 5450 C CA . LEU A 1 1283 ? 156.965 116.208 128.026 1.00 68.76 1283 LEU A CA 1
ATOM 5451 C C . LEU A 1 1283 ? 157.053 116.148 126.507 1.00 68.76 1283 LEU A C 1
ATOM 5452 O O . LEU A 1 1283 ? 156.396 116.944 125.829 1.00 68.76 1283 LEU A O 1
ATOM 5457 N N . ARG A 1 1284 ? 157.824 115.211 125.954 1.00 86.99 1284 ARG A N 1
ATOM 5458 C CA . ARG A 1 1284 ? 157.976 115.087 124.512 1.00 86.99 1284 ARG A CA 1
ATOM 5459 C C . ARG A 1 1284 ? 156.801 114.383 123.848 1.00 86.99 1284 ARG A C 1
ATOM 5460 O O . ARG A 1 1284 ? 156.752 114.332 122.613 1.00 86.99 1284 ARG A O 1
ATOM 5468 N N . VAL A 1 1285 ? 155.866 113.834 124.628 1.00 84.88 1285 VAL A N 1
ATOM 5469 C CA . VAL A 1 1285 ? 154.678 113.220 124.044 1.00 84.88 1285 VAL A CA 1
ATOM 5470 C C . VAL A 1 1285 ? 153.892 114.241 123.233 1.00 84.88 1285 VAL A C 1
ATOM 5471 O O . VAL A 1 1285 ? 153.236 113.889 122.245 1.00 84.88 1285 VAL A O 1
ATOM 5475 N N . ILE A 1 1286 ? 153.934 115.512 123.638 1.00 82.16 1286 ILE A N 1
ATOM 5476 C CA . ILE A 1 1286 ? 153.301 116.571 122.858 1.00 82.16 1286 ILE A CA 1
ATOM 5477 C C . ILE A 1 1286 ? 153.941 116.673 121.483 1.00 82.16 1286 ILE A C 1
ATOM 5478 O O . ILE A 1 1286 ? 153.250 116.786 120.464 1.00 82.16 1286 ILE A O 1
ATOM 5483 N N . SER A 1 1287 ? 155.273 116.643 121.433 1.00 94.21 1287 SER A N 1
ATOM 5484 C CA . SER A 1 1287 ? 155.972 116.710 120.155 1.00 94.21 1287 SER A CA 1
ATOM 5485 C C . SER A 1 1287 ? 155.691 115.481 119.302 1.00 94.21 1287 SER A C 1
ATOM 5486 O O . SER A 1 1287 ? 155.535 115.589 118.080 1.00 94.21 1287 SER A O 1
ATOM 5489 N N . ARG A 1 1288 ? 155.622 114.303 119.924 1.00 105.63 1288 ARG A N 1
ATOM 5490 C CA . ARG A 1 1288 ? 155.474 113.046 119.199 1.00 105.63 1288 ARG A CA 1
ATOM 5491 C C . ARG A 1 1288 ? 154.017 112.626 119.036 1.00 105.63 1288 ARG A C 1
ATOM 5492 O O . ARG A 1 1288 ? 153.727 111.425 118.954 1.00 105.63 1288 ARG A O 1
ATOM 5500 N N . ALA A 1 1289 ? 153.089 113.584 118.980 1.00 93.50 1289 ALA A N 1
ATOM 5501 C CA . ALA A 1 1289 ? 151.684 113.294 118.754 1.00 93.50 1289 ALA A CA 1
ATOM 5502 C C . ALA A 1 1289 ? 151.052 114.510 118.096 1.00 93.50 1289 ALA A C 1
ATOM 5503 O O . ALA A 1 1289 ? 151.309 115.642 118.532 1.00 93.50 1289 ALA A O 1
ATOM 5505 N N . PRO A 1 1290 ? 150.240 114.319 117.053 1.00 87.02 1290 PRO A N 1
ATOM 5506 C CA . PRO A 1 1290 ? 149.677 115.488 116.358 1.00 87.02 1290 PRO A CA 1
ATOM 5507 C C . PRO A 1 1290 ? 148.571 116.182 117.133 1.00 87.02 1290 PRO A C 1
ATOM 5508 O O . PRO A 1 1290 ? 148.538 117.419 117.179 1.00 87.02 1290 PRO A O 1
ATOM 5512 N N . GLY A 1 1291 ? 147.660 115.420 117.742 1.00 77.55 1291 GLY A N 1
ATOM 5513 C CA . GLY A 1 1291 ? 146.537 116.039 118.427 1.00 77.55 1291 GLY A CA 1
ATOM 5514 C C . GLY A 1 1291 ? 146.968 116.876 119.615 1.00 77.55 1291 GLY A C 1
ATOM 5515 O O . GLY A 1 1291 ? 146.516 118.009 119.790 1.00 77.55 1291 GLY A O 1
ATOM 5516 N N . LEU A 1 1292 ? 147.858 116.329 120.445 1.00 71.25 1292 LEU A N 1
ATOM 5517 C CA . LEU A 1 1292 ? 148.333 117.073 121.605 1.00 71.25 1292 LEU A CA 1
ATOM 5518 C C . LEU A 1 1292 ? 149.123 118.305 121.186 1.00 71.25 1292 LEU A C 1
ATOM 5519 O O . LEU A 1 1292 ? 149.010 119.362 121.814 1.00 71.25 1292 LEU A O 1
ATOM 5524 N N . LYS A 1 1293 ? 149.934 118.187 120.133 1.00 75.94 1293 LYS A N 1
ATOM 5525 C CA . LYS A 1 1293 ? 150.678 119.342 119.642 1.00 75.94 1293 LYS A CA 1
ATOM 5526 C C . LYS A 1 1293 ? 149.737 120.439 119.165 1.00 75.94 1293 LYS A C 1
ATOM 5527 O O . LYS A 1 1293 ? 149.930 121.619 119.488 1.00 75.94 1293 LYS A O 1
ATOM 5533 N N . LEU A 1 1294 ? 148.701 120.067 118.409 1.00 69.72 1294 LEU A N 1
ATOM 5534 C CA . LEU A 1 1294 ? 147.733 121.055 117.946 1.00 69.72 1294 LEU A CA 1
ATOM 5535 C C . LEU A 1 1294 ? 147.002 121.702 119.114 1.00 69.72 1294 LEU A C 1
ATOM 5536 O O . LEU A 1 1294 ? 146.761 122.915 119.114 1.00 69.72 1294 LEU A O 1
ATOM 5541 N N . VAL A 1 1295 ? 146.635 120.907 120.120 1.00 63.52 1295 VAL A N 1
ATOM 5542 C CA . VAL A 1 1295 ? 145.939 121.453 121.281 1.00 63.52 1295 VAL A CA 1
ATOM 5543 C C . VAL A 1 1295 ? 146.830 122.406 122.061 1.00 63.52 1295 VAL A C 1
ATOM 5544 O O . VAL A 1 1295 ? 146.366 123.439 122.546 1.00 63.52 1295 VAL A O 1
ATOM 5548 N N . VAL A 1 1296 ? 148.110 122.074 122.223 1.00 61.96 1296 VAL A N 1
ATOM 5549 C CA . VAL A 1 1296 ? 149.007 122.985 122.927 1.00 61.96 1296 VAL A CA 1
ATOM 5550 C C . VAL A 1 1296 ? 149.184 124.274 122.133 1.00 61.96 1296 VAL A C 1
ATOM 5551 O O . VAL A 1 1296 ? 149.227 125.372 122.704 1.00 61.96 1296 VAL A O 1
ATOM 5555 N N . GLU A 1 1297 ? 149.273 124.165 120.805 1.00 66.42 1297 GLU A N 1
ATOM 5556 C CA . GLU A 1 1297 ? 149.341 125.364 119.976 1.00 66.42 1297 GLU A CA 1
ATOM 5557 C C . GLU A 1 1297 ? 148.096 126.225 120.153 1.00 66.42 1297 GLU A C 1
ATOM 5558 O O . GLU A 1 1297 ? 148.190 127.454 120.247 1.00 66.42 1297 GLU A O 1
ATOM 5564 N N . THR A 1 1298 ? 146.920 125.597 120.216 1.00 60.49 1298 THR A N 1
ATOM 5565 C CA . THR A 1 1298 ? 145.685 126.354 120.413 1.00 60.49 1298 THR A CA 1
ATOM 5566 C C . THR A 1 1298 ? 145.619 126.953 121.815 1.00 60.49 1298 THR A C 1
ATOM 5567 O O . THR A 1 1298 ? 145.115 128.065 121.997 1.00 60.49 1298 THR A O 1
ATOM 5571 N N . LEU A 1 1299 ? 146.125 126.229 122.814 1.00 53.02 1299 LEU A N 1
ATOM 5572 C CA . LEU A 1 1299 ? 146.169 126.749 124.175 1.00 53.02 1299 LEU A CA 1
ATOM 5573 C C . LEU A 1 1299 ? 147.043 127.989 124.255 1.00 53.02 1299 LEU A C 1
ATOM 5574 O O . LEU A 1 1299 ? 146.722 128.941 124.975 1.00 53.02 1299 LEU A O 1
ATOM 5579 N N . ILE A 1 1300 ? 148.162 127.990 123.532 1.00 53.66 1300 ILE A N 1
ATOM 5580 C CA . ILE A 1 1300 ? 149.013 129.175 123.503 1.00 53.66 1300 ILE A CA 1
ATOM 5581 C C . ILE A 1 1300 ? 148.347 130.295 122.713 1.00 53.66 1300 ILE A C 1
ATOM 5582 O O . ILE A 1 1300 ? 148.419 131.469 123.095 1.00 53.66 1300 ILE A O 1
ATOM 5587 N N . SER A 1 1301 ? 147.688 129.957 121.602 1.00 55.45 1301 SER A N 1
ATOM 5588 C CA . SER A 1 1301 ? 146.987 130.971 120.819 1.00 55.45 1301 SER A CA 1
ATOM 5589 C C . SER A 1 1301 ? 145.831 131.586 121.596 1.00 55.45 1301 SER A C 1
ATOM 5590 O O . SER A 1 1301 ? 145.406 132.705 121.292 1.00 55.45 1301 SER A O 1
ATOM 5593 N N . SER A 1 1302 ? 145.309 130.873 122.588 1.00 53.32 1302 SER A N 1
ATOM 5594 C CA . SER A 1 1302 ? 144.219 131.357 123.422 1.00 53.32 1302 SER A CA 1
ATOM 5595 C C . SER A 1 1302 ? 144.716 132.034 124.688 1.00 53.32 1302 SER A C 1
ATOM 5596 O O . SER A 1 1302 ? 143.912 132.333 125.575 1.00 53.32 1302 SER A O 1
ATOM 5599 N N . LEU A 1 1303 ? 146.020 132.270 124.795 1.00 46.27 1303 LEU A N 1
ATOM 5600 C CA . LEU A 1 1303 ? 146.609 132.919 125.955 1.00 46.27 1303 LEU A CA 1
ATOM 5601 C C . LEU A 1 1303 ? 147.089 134.330 125.667 1.00 46.27 1303 LEU A C 1
ATOM 5602 O O . LEU A 1 1303 ? 147.147 135.150 126.585 1.00 46.27 1303 LEU A O 1
ATOM 5607 N N . LYS A 1 1304 ? 147.427 134.631 124.415 1.00 46.70 1304 LYS A N 1
ATOM 5608 C CA . LYS A 1 1304 ? 147.779 136.000 124.045 1.00 46.70 1304 LYS A CA 1
ATOM 5609 C C . LYS A 1 1304 ? 146.620 136.978 124.206 1.00 46.70 1304 LYS A C 1
ATOM 5610 O O . LYS A 1 1304 ? 146.844 138.073 124.751 1.00 46.70 1304 LYS A O 1
ATOM 5616 N N . PRO A 1 1305 ? 145.391 136.682 123.759 1.00 47.13 1305 PRO A N 1
ATOM 5617 C CA . PRO A 1 1305 ? 144.306 137.664 123.933 1.00 47.13 1305 PRO A CA 1
ATOM 5618 C C . PRO A 1 1305 ? 144.050 138.051 125.377 1.00 47.13 1305 PRO A C 1
ATOM 5619 O O . PRO A 1 1305 ? 143.645 139.190 125.639 1.00 47.13 1305 PRO A O 1
ATOM 5623 N N . ILE A 1 1306 ? 144.264 137.140 126.324 1.00 44.22 1306 ILE A N 1
ATOM 5624 C CA . ILE A 1 1306 ? 144.119 137.452 127.738 1.00 44.22 1306 ILE A CA 1
ATOM 5625 C C . ILE A 1 1306 ? 145.446 137.865 128.365 1.00 44.22 1306 ILE A C 1
ATOM 5626 O O . ILE A 1 1306 ? 145.523 138.029 129.585 1.00 44.22 1306 ILE A O 1
ATOM 5631 N N . GLY A 1 1307 ? 146.496 138.026 127.558 1.00 49.11 1307 GLY A N 1
ATOM 5632 C CA . GLY A 1 1307 ? 147.783 138.422 128.106 1.00 49.11 1307 GLY A CA 1
ATOM 5633 C C . GLY A 1 1307 ? 147.743 139.784 128.771 1.00 49.11 1307 GLY A C 1
ATOM 5634 O O . GLY A 1 1307 ? 148.335 139.986 129.834 1.00 49.11 1307 GLY A O 1
ATOM 5635 N N . ASN A 1 1308 ? 147.051 140.741 128.149 1.00 51.23 1308 ASN A N 1
ATOM 5636 C CA . ASN A 1 1308 ? 146.925 142.066 128.746 1.00 51.23 1308 ASN A CA 1
ATOM 5637 C C . ASN A 1 1308 ? 146.194 141.999 130.079 1.00 51.23 1308 ASN A C 1
ATOM 5638 O O . ASN A 1 1308 ? 146.582 142.668 131.043 1.00 51.23 1308 ASN A O 1
ATOM 5643 N N . ILE A 1 1309 ? 145.134 141.192 130.153 1.00 46.39 1309 ILE A N 1
ATOM 5644 C CA . ILE A 1 1309 ? 144.393 141.054 131.401 1.00 46.39 1309 ILE A CA 1
ATOM 5645 C C . ILE A 1 1309 ? 145.255 140.381 132.462 1.00 46.39 1309 ILE A C 1
ATOM 5646 O O . ILE A 1 1309 ? 145.187 140.728 133.645 1.00 46.39 1309 ILE A O 1
ATOM 5651 N N . VAL A 1 1310 ? 146.081 139.414 132.058 1.00 44.34 1310 VAL A N 1
ATOM 5652 C CA . VAL A 1 1310 ? 146.995 138.776 133.002 1.00 44.34 1310 VAL A CA 1
ATOM 5653 C C . VAL A 1 1310 ? 147.992 139.791 133.543 1.00 44.34 1310 VAL A C 1
ATOM 5654 O O . VAL A 1 1310 ? 148.291 139.812 134.743 1.00 44.34 1310 VAL A O 1
ATOM 5658 N N . LEU A 1 1311 ? 148.527 140.645 132.668 1.00 46.60 1311 LEU A N 1
ATOM 5659 C CA . LEU A 1 1311 ? 149.468 141.666 133.119 1.00 46.60 1311 LEU A CA 1
ATOM 5660 C C . LEU A 1 1311 ? 148.799 142.659 134.061 1.00 46.60 1311 LEU A C 1
ATOM 5661 O O . LEU A 1 1311 ? 149.388 143.062 135.069 1.00 46.60 1311 LEU A O 1
ATOM 5666 N N . ILE A 1 1312 ? 147.563 143.059 133.753 1.00 44.94 1312 ILE A N 1
ATOM 5667 C CA . ILE A 1 1312 ? 146.835 143.967 134.638 1.00 44.94 1312 ILE A CA 1
ATOM 5668 C C . ILE A 1 1312 ? 146.601 143.316 135.993 1.00 44.94 1312 ILE A C 1
ATOM 5669 O O . ILE A 1 1312 ? 146.745 143.957 137.041 1.00 44.94 1312 ILE A O 1
ATOM 5674 N N . CYS A 1 1313 ? 146.225 142.036 135.998 1.00 43.10 1313 CYS A N 1
ATOM 5675 C CA . CYS A 1 1313 ? 145.955 141.364 137.262 1.00 43.10 1313 CYS A CA 1
ATOM 5676 C C . CYS A 1 1313 ? 147.231 141.165 138.068 1.00 43.10 1313 CYS A C 1
ATOM 5677 O O . CYS A 1 1313 ? 147.197 141.236 139.298 1.00 43.10 1313 CYS A O 1
ATOM 5680 N N . CYS A 1 1314 ? 148.365 140.941 137.402 1.00 43.71 1314 CYS A N 1
ATOM 5681 C CA . CYS A 1 1314 ? 149.632 140.873 138.123 1.00 43.71 1314 CYS A CA 1
ATOM 5682 C C . CYS A 1 1314 ? 150.022 142.237 138.679 1.00 43.71 1314 CYS A C 1
ATOM 5683 O O . CYS A 1 1314 ? 150.589 142.332 139.774 1.00 43.71 1314 CYS A O 1
ATOM 5686 N N . ALA A 1 1315 ? 149.719 143.308 137.941 1.00 36.30 1315 ALA A N 1
ATOM 5687 C CA . ALA A 1 1315 ? 149.955 144.651 138.460 1.00 36.30 1315 ALA A CA 1
ATOM 5688 C C . ALA A 1 1315 ? 149.107 144.916 139.696 1.00 36.30 1315 ALA A C 1
ATOM 5689 O O . ALA A 1 1315 ? 149.578 145.518 140.667 1.00 36.30 1315 ALA A O 1
ATOM 5691 N N . PHE A 1 1316 ? 147.848 144.476 139.674 1.00 35.27 1316 PHE A N 1
ATOM 5692 C CA . PHE A 1 1316 ? 147.004 144.613 140.857 1.00 35.27 1316 PHE A CA 1
ATOM 5693 C C . PHE A 1 1316 ? 147.496 143.741 142.002 1.00 35.27 1316 PHE A C 1
ATOM 5694 O O . PHE A 1 1316 ? 147.389 144.137 143.167 1.00 35.27 1316 PHE A O 1
ATOM 5702 N N . PHE A 1 1317 ? 148.042 142.564 141.697 1.00 30.31 1317 PHE A N 1
ATOM 5703 C CA . PHE A 1 1317 ? 148.663 141.753 142.736 1.00 30.31 1317 PHE A CA 1
ATOM 5704 C C . PHE A 1 1317 ? 149.818 142.494 143.388 1.00 30.31 1317 PHE A C 1
ATOM 5705 O O . PHE A 1 1317 ? 149.944 142.497 144.613 1.00 30.31 1317 PHE A O 1
ATOM 5713 N N . ILE A 1 1318 ? 150.661 143.144 142.586 1.00 32.21 1318 ILE A N 1
ATOM 5714 C CA . ILE A 1 1318 ? 151.788 143.891 143.141 1.00 32.21 1318 ILE A CA 1
ATOM 5715 C C . ILE A 1 1318 ? 151.297 145.072 143.972 1.00 32.21 1318 ILE A C 1
ATOM 5716 O O . ILE A 1 1318 ? 151.820 145.345 145.062 1.00 32.21 1318 ILE A O 1
ATOM 5721 N N . ILE A 1 1319 ? 150.287 145.791 143.475 1.00 33.78 1319 ILE A N 1
ATOM 5722 C CA . ILE A 1 1319 ? 149.770 146.954 144.194 1.00 33.78 1319 ILE A CA 1
ATOM 5723 C C . ILE A 1 1319 ? 149.192 146.533 145.539 1.00 33.78 1319 ILE A C 1
ATOM 5724 O O . ILE A 1 1319 ? 149.532 147.094 146.588 1.00 33.78 1319 ILE A O 1
ATOM 5729 N N . PHE A 1 1320 ? 148.322 145.522 145.533 1.00 29.74 1320 PHE A N 1
ATOM 5730 C CA . PHE A 1 1320 ? 147.744 145.054 146.782 1.00 29.74 1320 PHE A CA 1
ATOM 5731 C C . PHE A 1 1320 ? 148.779 144.379 147.668 1.00 29.74 1320 PHE A C 1
ATOM 5732 O O . PHE A 1 1320 ? 148.609 144.362 148.886 1.00 29.74 1320 PHE A O 1
ATOM 5740 N N . GLY A 1 1321 ? 149.860 143.852 147.093 1.00 31.23 1321 GLY A N 1
ATOM 5741 C CA . GLY A 1 1321 ? 150.936 143.325 147.912 1.00 31.23 1321 GLY A CA 1
ATOM 5742 C C . GLY A 1 1321 ? 151.654 144.414 148.680 1.00 31.23 1321 GLY A C 1
ATOM 5743 O O . GLY A 1 1321 ? 151.931 144.267 149.870 1.00 31.23 1321 GLY A O 1
ATOM 5744 N N . ILE A 1 1322 ? 151.967 145.522 148.008 1.00 37.93 1322 ILE A N 1
ATOM 5745 C CA . ILE A 1 1322 ? 152.593 146.643 148.706 1.00 37.93 1322 ILE A CA 1
ATOM 5746 C C . ILE A 1 1322 ? 151.638 147.217 149.744 1.00 37.93 1322 ILE A C 1
ATOM 5747 O O . ILE A 1 1322 ? 152.051 147.617 150.840 1.00 37.93 1322 ILE A O 1
ATOM 5752 N N . LEU A 1 1323 ? 150.345 147.257 149.419 1.00 37.47 1323 LEU A N 1
ATOM 5753 C CA . LEU A 1 1323 ? 149.350 147.705 150.389 1.00 37.47 1323 LEU A CA 1
ATOM 5754 C C . LEU A 1 1323 ? 149.329 146.794 151.613 1.00 37.47 1323 LEU A C 1
ATOM 5755 O O . LEU A 1 1323 ? 149.287 147.264 152.757 1.00 37.47 1323 LEU A O 1
ATOM 5760 N N . GLY A 1 1324 ? 149.350 145.481 151.386 1.00 31.59 1324 GLY A N 1
ATOM 5761 C CA . GLY A 1 1324 ? 149.383 144.544 152.492 1.00 31.59 1324 GLY A CA 1
ATOM 5762 C C . GLY A 1 1324 ? 150.649 144.657 153.313 1.00 31.59 1324 GLY A C 1
ATOM 5763 O O . GLY A 1 1324 ? 150.624 144.486 154.530 1.00 31.59 1324 GLY A O 1
ATOM 5764 N N . VAL A 1 1325 ? 151.779 144.921 152.656 1.00 36.83 1325 VAL A N 1
ATOM 5765 C CA . VAL A 1 1325 ? 153.021 145.145 153.390 1.00 36.83 1325 VAL A CA 1
ATOM 5766 C C . VAL A 1 1325 ? 152.885 146.371 154.284 1.00 36.83 1325 VAL A C 1
ATOM 5767 O O . VAL A 1 1325 ? 153.273 146.349 155.456 1.00 36.83 1325 VAL A O 1
ATOM 5771 N N . GLN A 1 1326 ? 152.323 147.456 153.744 1.00 46.89 1326 GLN A N 1
ATOM 5772 C CA . GLN A 1 1326 ? 152.057 148.640 154.556 1.00 46.89 1326 GLN A CA 1
ATOM 5773 C C . GLN A 1 1326 ? 151.213 148.296 155.774 1.00 46.89 1326 GLN A C 1
ATOM 5774 O O . GLN A 1 1326 ? 151.541 148.679 156.903 1.00 46.89 1326 GLN A O 1
ATOM 5780 N N . LEU A 1 1327 ? 150.116 147.572 155.560 1.00 35.52 1327 LEU A N 1
ATOM 5781 C CA . LEU A 1 1327 ? 149.149 147.360 156.632 1.00 35.52 1327 LEU A CA 1
ATOM 5782 C C . LEU A 1 1327 ? 149.673 146.379 157.677 1.00 35.52 1327 LEU A C 1
ATOM 5783 O O . LEU A 1 1327 ? 149.522 146.606 158.882 1.00 35.52 1327 LEU A O 1
ATOM 5788 N N . PHE A 1 1328 ? 150.295 145.288 157.237 1.00 34.14 1328 PHE A N 1
ATOM 5789 C CA . PHE A 1 1328 ? 150.644 144.158 158.093 1.00 34.14 1328 PHE A CA 1
ATOM 5790 C C . PHE A 1 1328 ? 152.145 143.927 157.978 1.00 34.14 1328 PHE A C 1
ATOM 5791 O O . PHE A 1 1328 ? 152.622 143.478 156.932 1.00 34.14 1328 PHE A O 1
ATOM 5799 N N . LYS A 1 1329 ? 152.898 144.232 159.033 1.00 45.54 1329 LYS A N 1
ATOM 5800 C CA . LYS A 1 1329 ? 154.343 144.038 158.992 1.00 45.54 1329 LYS A CA 1
ATOM 5801 C C . LYS A 1 1329 ? 154.832 142.999 159.992 1.00 45.54 1329 LYS A C 1
ATOM 5802 O O . LYS A 1 1329 ? 155.418 141.987 159.599 1.00 45.54 1329 LYS A O 1
ATOM 5808 N N . GLY A 1 1330 ? 154.600 143.216 161.278 1.00 53.92 1330 GLY A N 1
ATOM 5809 C CA . GLY A 1 1330 ? 154.978 142.250 162.288 1.00 53.92 1330 GLY A CA 1
ATOM 5810 C C . GLY A 1 1330 ? 153.755 141.763 163.025 1.00 53.92 1330 GLY A C 1
ATOM 5811 O O . GLY A 1 1330 ? 153.850 141.125 164.077 1.00 53.92 1330 GLY A O 1
ATOM 5812 N N . LYS A 1 1331 ? 152.591 142.065 162.467 1.00 48.84 1331 LYS A N 1
ATOM 5813 C CA . LYS A 1 1331 ? 151.333 141.864 163.163 1.00 48.84 1331 LYS A CA 1
ATOM 5814 C C . LYS A 1 1331 ? 150.810 140.439 163.064 1.00 48.84 1331 LYS A C 1
ATOM 5815 O O . LYS A 1 1331 ? 149.841 140.105 163.751 1.00 48.84 1331 LYS A O 1
ATOM 5821 N N . PHE A 1 1332 ? 151.413 139.595 162.232 1.00 41.35 1332 PHE A N 1
ATOM 5822 C CA . PHE A 1 1332 ? 150.985 138.201 162.122 1.00 41.35 1332 PHE A CA 1
ATOM 5823 C C . PHE A 1 1332 ? 151.829 137.280 163.000 1.00 41.35 1332 PHE A C 1
ATOM 5824 O O . PHE A 1 1332 ? 152.439 136.320 162.533 1.00 41.35 1332 PHE A O 1
ATOM 5832 N N . TYR A 1 1333 ? 151.858 137.574 164.297 1.00 59.44 1333 TYR A N 1
ATOM 5833 C CA . TYR A 1 1333 ? 152.539 136.755 165.291 1.00 59.44 1333 TYR A CA 1
ATOM 5834 C C . TYR A 1 1333 ? 151.579 136.540 166.449 1.00 59.44 1333 TYR A C 1
ATOM 5835 O O . TYR A 1 1333 ? 150.971 137.500 166.926 1.00 59.44 1333 TYR A O 1
ATOM 5844 N N . HIS A 1 1334 ? 151.456 135.300 166.918 1.00 76.61 1334 HIS A N 1
ATOM 5845 C CA . HIS A 1 1334 ? 150.575 135.015 168.041 1.00 76.61 1334 HIS A CA 1
ATOM 5846 C C . HIS A 1 1334 ? 151.224 133.987 168.954 1.00 76.61 1334 HIS A C 1
ATOM 5847 O O . HIS A 1 1334 ? 152.080 133.207 168.530 1.00 76.61 1334 HIS A O 1
ATOM 5854 N N . CYS A 1 1335 ? 150.806 133.996 170.220 1.00 103.03 1335 CYS A N 1
ATOM 5855 C CA . CYS A 1 1335 ? 151.346 133.090 171.233 1.00 103.03 1335 CYS A CA 1
ATOM 5856 C C . CYS A 1 1335 ? 150.482 131.837 171.277 1.00 103.03 1335 CYS A C 1
ATOM 5857 O O . CYS A 1 1335 ? 149.516 131.748 172.035 1.00 103.03 1335 CYS A O 1
ATOM 5860 N N . LEU A 1 1336 ? 150.837 130.852 170.456 1.00 103.62 1336 LEU A N 1
ATOM 5861 C CA . LEU A 1 1336 ? 150.145 129.567 170.452 1.00 103.62 1336 LEU A CA 1
ATOM 5862 C C . LEU A 1 1336 ? 150.632 128.756 171.646 1.00 103.62 1336 LEU A C 1
ATOM 5863 O O . LEU A 1 1336 ? 151.783 128.308 171.673 1.00 103.62 1336 LEU A O 1
ATOM 5868 N N . GLY A 1 1337 ? 149.766 128.564 172.627 1.00 117.77 1337 GLY A N 1
ATOM 5869 C CA . GLY A 1 1337 ? 150.149 127.861 173.827 1.00 117.77 1337 GLY A CA 1
ATOM 5870 C C . GLY A 1 1337 ? 148.966 127.259 174.545 1.00 117.77 1337 GLY A C 1
ATOM 5871 O O . GLY A 1 1337 ? 147.892 127.076 173.969 1.00 117.77 1337 GLY A O 1
ATOM 5872 N N . VAL A 1 1338 ? 149.183 126.943 175.823 1.00 123.55 1338 VAL A N 1
ATOM 5873 C CA . VAL A 1 1338 ? 148.141 126.314 176.632 1.00 123.55 1338 VAL A CA 1
ATOM 5874 C C . VAL A 1 1338 ? 146.946 127.248 176.781 1.00 123.55 1338 VAL A C 1
ATOM 5875 O O . VAL A 1 1338 ? 145.791 126.841 176.608 1.00 123.55 1338 VAL A O 1
ATOM 5879 N N . ASP A 1 1339 ? 147.206 128.516 177.097 1.00 133.97 1339 ASP A N 1
ATOM 5880 C CA . ASP A 1 1339 ? 146.145 129.486 177.344 1.00 133.97 1339 ASP A CA 1
ATOM 5881 C C . ASP A 1 1339 ? 145.881 130.379 176.136 1.00 133.97 1339 ASP A C 1
ATOM 5882 O O . ASP A 1 1339 ? 144.757 130.418 175.628 1.00 133.97 1339 ASP A O 1
ATOM 5887 N N . THR A 1 1340 ? 146.908 131.088 175.664 1.00 131.29 1340 THR A N 1
ATOM 5888 C CA . THR A 1 1340 ? 146.757 132.131 174.649 1.00 131.29 1340 THR A CA 1
ATOM 5889 C C . THR A 1 1340 ? 145.676 133.119 175.102 1.00 131.29 1340 THR A C 1
ATOM 5890 O O . THR A 1 1340 ? 144.741 133.463 174.376 1.00 131.29 1340 THR A O 1
ATOM 5894 N N . ARG A 1 1341 ? 145.794 133.538 176.359 1.00 140.84 1341 ARG A N 1
ATOM 5895 C CA . ARG A 1 1341 ? 144.827 134.435 176.974 1.00 140.84 1341 ARG A CA 1
ATOM 5896 C C . ARG A 1 1341 ? 145.515 135.143 178.133 1.00 140.84 1341 ARG A C 1
ATOM 5897 O O . ARG A 1 1341 ? 146.529 134.673 178.648 1.00 140.84 1341 ARG A O 1
ATOM 5905 N N . ASN A 1 1342 ? 144.952 136.291 178.513 1.00 145.96 1342 ASN A N 1
ATOM 5906 C CA . ASN A 1 1342 ? 145.453 137.253 179.497 1.00 145.96 1342 ASN A CA 1
ATOM 5907 C C . ASN A 1 1342 ? 146.861 137.746 179.178 1.00 145.96 1342 ASN A C 1
ATOM 5908 O O . ASN A 1 1342 ? 147.496 138.391 180.021 1.00 145.96 1342 ASN A O 1
ATOM 5913 N N . ILE A 1 1343 ? 147.358 137.470 177.976 1.00 124.46 1343 ILE A N 1
ATOM 5914 C CA . ILE A 1 1343 ? 148.682 137.887 177.537 1.00 124.46 1343 ILE A CA 1
ATOM 5915 C C . ILE A 1 1343 ? 148.510 138.836 176.363 1.00 124.46 1343 ILE A C 1
ATOM 5916 O O . ILE A 1 1343 ? 147.627 138.640 175.519 1.00 124.46 1343 ILE A O 1
ATOM 5921 N N . THR A 1 1344 ? 149.336 139.878 176.318 1.00 107.50 1344 THR A N 1
ATOM 5922 C CA . THR A 1 1344 ? 149.229 140.877 175.266 1.00 107.50 1344 THR A CA 1
ATOM 5923 C C . THR A 1 1344 ? 150.424 140.854 174.323 1.00 107.50 1344 THR A C 1
ATOM 5924 O O . THR A 1 1344 ? 150.250 140.621 173.128 1.00 107.50 1344 THR A O 1
ATOM 5928 N N . ASN A 1 1345 ? 151.636 141.046 174.829 1.00 107.45 1345 ASN A N 1
ATOM 5929 C CA . ASN A 1 1345 ? 152.812 141.175 173.982 1.00 107.45 1345 ASN A CA 1
ATOM 5930 C C . ASN A 1 1345 ? 153.699 139.942 174.093 1.00 107.45 1345 ASN A C 1
ATOM 5931 O O . ASN A 1 1345 ? 153.493 139.068 174.939 1.00 107.45 1345 ASN A O 1
ATOM 5936 N N . ARG A 1 1346 ? 154.700 139.884 173.208 1.00 102.87 1346 ARG A N 1
ATOM 5937 C CA . ARG A 1 1346 ? 155.586 138.725 173.156 1.00 102.87 1346 ARG A CA 1
ATOM 5938 C C . ARG A 1 1346 ? 156.301 138.494 174.480 1.00 102.87 1346 ARG A C 1
ATOM 5939 O O . ARG A 1 1346 ? 156.631 137.350 174.812 1.00 102.87 1346 ARG A O 1
ATOM 5947 N N . SER A 1 1347 ? 156.558 139.557 175.243 1.00 114.86 1347 SER A N 1
ATOM 5948 C CA . SER A 1 1347 ? 157.173 139.381 176.554 1.00 114.86 1347 SER A CA 1
ATOM 5949 C C . SER A 1 1347 ? 156.275 138.560 177.470 1.00 114.86 1347 SER A C 1
ATOM 5950 O O . SER A 1 1347 ? 156.761 137.734 178.251 1.00 114.86 1347 SER A O 1
ATOM 5953 N N . ASP A 1 1348 ? 154.958 138.761 177.378 1.00 118.57 1348 ASP A N 1
ATOM 5954 C CA . ASP A 1 1348 ? 154.030 137.928 178.138 1.00 118.57 1348 ASP A CA 1
ATOM 5955 C C . ASP A 1 1348 ? 154.133 136.468 177.714 1.00 118.57 1348 ASP A C 1
ATOM 5956 O O . ASP A 1 1348 ? 154.108 135.563 178.557 1.00 118.57 1348 ASP A O 1
ATOM 5961 N N . CYS A 1 1349 ? 154.245 136.221 176.407 1.00 120.89 1349 CYS A N 1
ATOM 5962 C CA . CYS A 1 1349 ? 154.386 134.852 175.923 1.00 120.89 1349 CYS A CA 1
ATOM 5963 C C . CYS A 1 1349 ? 155.667 134.208 176.437 1.0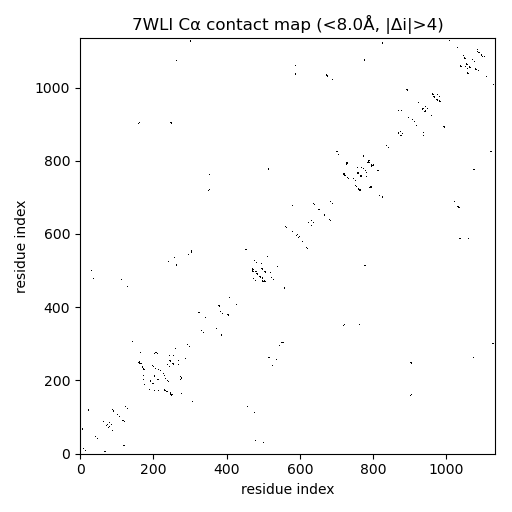0 120.89 1349 CYS A C 1
ATOM 5964 O O . CYS A 1 1349 ? 155.659 133.048 176.863 1.00 120.89 1349 CYS A O 1
ATOM 5967 N N . MET A 1 1350 ? 156.780 134.943 176.399 1.00 121.77 1350 MET A N 1
ATOM 5968 C CA . MET A 1 1350 ? 158.033 134.394 176.903 1.00 121.77 1350 MET A CA 1
ATOM 5969 C C . MET A 1 1350 ? 157.992 134.209 178.413 1.00 121.77 1350 MET A C 1
ATOM 5970 O O . MET A 1 1350 ? 158.697 133.347 178.948 1.00 121.77 1350 MET A O 1
ATOM 5975 N N . ALA A 1 1351 ? 157.190 135.008 179.117 1.00 121.88 1351 ALA A N 1
ATOM 5976 C CA . ALA A 1 1351 ? 156.915 134.710 180.517 1.00 121.88 1351 ALA A CA 1
ATOM 5977 C C . ALA A 1 1351 ? 156.176 133.386 180.647 1.00 121.88 1351 ALA A C 1
ATOM 5978 O O . ALA A 1 1351 ? 156.472 132.583 181.540 1.00 121.88 1351 ALA A O 1
ATOM 5980 N N . ALA A 1 1352 ? 155.209 133.140 179.761 1.00 123.84 1352 ALA A N 1
ATOM 5981 C CA . ALA A 1 1352 ? 154.525 131.853 179.727 1.00 123.84 1352 ALA A CA 1
ATOM 5982 C C . ALA A 1 1352 ? 155.311 130.789 178.971 1.00 123.84 1352 ALA A C 1
ATOM 5983 O O . ALA A 1 1352 ? 155.007 129.600 179.115 1.00 123.84 1352 ALA A O 1
ATOM 5985 N N . ASN A 1 1353 ? 156.308 131.190 178.178 1.00 124.41 1353 ASN A N 1
ATOM 5986 C CA . ASN A 1 1353 ? 157.183 130.261 177.457 1.00 124.41 1353 ASN A CA 1
ATOM 5987 C C . ASN A 1 1353 ? 156.400 129.319 176.546 1.00 124.41 1353 ASN A C 1
ATOM 5988 O O . ASN A 1 1353 ? 156.734 128.140 176.420 1.00 124.41 1353 ASN A O 1
ATOM 5993 N N . TYR A 1 1354 ? 155.350 129.827 175.898 1.00 116.10 1354 TYR A N 1
ATOM 5994 C CA . TYR A 1 1354 ? 154.557 128.938 175.049 1.00 116.10 1354 TYR A CA 1
ATOM 5995 C C . TYR A 1 1354 ? 155.207 128.763 173.679 1.00 116.10 1354 TYR A C 1
ATOM 5996 O O . TYR A 1 1354 ? 155.795 127.717 173.389 1.00 116.10 1354 TYR A O 1
ATOM 6005 N N . ARG A 1 1355 ? 155.134 129.802 172.842 1.00 97.43 1355 ARG A N 1
ATOM 6006 C CA . ARG A 1 1355 ? 155.853 129.909 171.576 1.00 97.43 1355 ARG A CA 1
ATOM 6007 C C . ARG A 1 1355 ? 155.480 131.220 170.898 1.00 97.43 1355 ARG A C 1
ATOM 6008 O O . ARG A 1 1355 ? 154.377 131.732 171.104 1.00 97.43 1355 ARG A O 1
ATOM 6016 N N . TRP A 1 1356 ? 156.357 131.753 170.056 1.00 83.94 1356 TRP A N 1
ATOM 6017 C CA . TRP A 1 1356 ? 156.027 132.910 169.231 1.00 83.94 1356 TRP A CA 1
ATOM 6018 C C . TRP A 1 1356 ? 155.855 132.397 167.804 1.00 83.94 1356 TRP A C 1
ATOM 6019 O O . TRP A 1 1356 ? 156.788 132.395 167.001 1.00 83.94 1356 TRP A O 1
ATOM 6030 N N . VAL A 1 1357 ? 154.642 131.950 167.498 1.00 73.56 1357 VAL A N 1
ATOM 6031 C CA . VAL A 1 1357 ? 154.359 131.316 166.216 1.00 73.56 1357 VAL A CA 1
ATOM 6032 C C . VAL A 1 1357 ? 154.219 132.383 165.143 1.00 73.56 1357 VAL A C 1
ATOM 6033 O O . VAL A 1 1357 ? 153.461 133.347 165.299 1.00 73.56 1357 VAL A O 1
ATOM 6037 N N . HIS A 1 1358 ? 154.946 132.205 164.048 1.00 53.55 1358 HIS A N 1
ATOM 6038 C CA . HIS A 1 1358 ? 154.903 133.098 162.900 1.00 53.55 1358 HIS A CA 1
ATOM 6039 C C . HIS A 1 1358 ? 154.124 132.400 161.796 1.00 53.55 1358 HIS A C 1
ATOM 6040 O O . HIS A 1 1358 ? 154.556 131.355 161.298 1.00 53.55 1358 HIS A O 1
ATOM 6047 N N . HIS A 1 1359 ? 152.973 132.965 161.432 1.00 44.60 1359 HIS A N 1
ATOM 6048 C CA . HIS A 1 1359 ? 152.128 132.339 160.426 1.00 44.60 1359 HIS A CA 1
ATOM 6049 C C . HIS A 1 1359 ? 152.896 132.141 159.127 1.00 44.60 1359 HIS A C 1
ATOM 6050 O O . HIS A 1 1359 ? 153.734 132.959 158.742 1.00 44.60 1359 HIS A O 1
ATOM 6057 N N . LYS A 1 1360 ? 152.608 131.031 158.453 1.00 40.14 1360 LYS A N 1
ATOM 6058 C CA . LYS A 1 1360 ? 153.210 130.797 157.150 1.00 40.14 1360 LYS A CA 1
ATOM 6059 C C . LYS A 1 1360 ? 152.613 131.701 156.085 1.00 40.14 1360 LYS A C 1
ATOM 6060 O O . LYS A 1 1360 ? 153.172 131.799 154.989 1.00 40.14 1360 LYS A O 1
ATOM 6066 N N . TYR A 1 1361 ? 151.498 132.364 156.388 1.00 34.10 1361 TYR A N 1
ATOM 6067 C CA . TYR A 1 1361 ? 150.803 133.258 155.466 1.00 34.10 1361 TYR A CA 1
ATOM 6068 C C . TYR A 1 1361 ? 150.757 134.635 156.110 1.00 34.10 1361 TYR A C 1
ATOM 6069 O O . TYR A 1 1361 ? 149.935 134.881 156.999 1.00 34.10 1361 TYR A O 1
ATOM 6078 N N . ASN A 1 1362 ? 151.631 135.531 155.664 1.00 35.54 1362 ASN A N 1
ATOM 6079 C CA . ASN A 1 1362 ? 151.792 136.820 156.318 1.00 35.54 1362 ASN A CA 1
ATOM 6080 C C . ASN A 1 1362 ? 152.348 137.810 155.309 1.00 35.54 1362 ASN A C 1
ATOM 6081 O O . ASN A 1 1362 ? 152.716 137.446 154.191 1.00 35.54 1362 ASN A O 1
ATOM 6086 N N . PHE A 1 1363 ? 152.421 139.072 155.728 1.00 31.67 1363 PHE A N 1
ATOM 6087 C CA . PHE A 1 1363 ? 152.722 140.174 154.824 1.00 31.67 1363 PHE A CA 1
ATOM 6088 C C . PHE A 1 1363 ? 154.040 140.864 155.168 1.00 31.67 1363 PHE A C 1
ATOM 6089 O O . PHE A 1 1363 ? 154.204 142.057 154.908 1.00 31.67 1363 PHE A O 1
ATOM 6097 N N . ASP A 1 1364 ? 154.991 140.131 155.748 1.00 38.63 1364 ASP A N 1
ATOM 6098 C CA . ASP A 1 1364 ? 156.270 140.723 156.121 1.00 38.63 1364 ASP A CA 1
ATOM 6099 C C . ASP A 1 1364 ? 157.030 141.235 154.905 1.00 38.63 1364 ASP A C 1
ATOM 6100 O O . ASP A 1 1364 ? 157.249 142.441 154.767 1.00 38.63 1364 ASP A O 1
ATOM 6105 N N . ASN A 1 1365 ? 157.427 140.333 154.017 1.00 38.97 1365 ASN A N 1
ATOM 6106 C CA . ASN A 1 1365 ? 158.080 140.727 152.778 1.00 38.97 1365 ASN A CA 1
ATOM 6107 C C . ASN A 1 1365 ? 157.008 141.102 151.763 1.00 38.97 1365 ASN A C 1
ATOM 6108 O O . ASN A 1 1365 ? 155.812 141.107 152.061 1.00 38.97 1365 ASN A O 1
ATOM 6113 N N . LEU A 1 1366 ? 157.422 141.423 150.543 1.00 38.93 1366 LEU A N 1
ATOM 6114 C CA . LEU A 1 1366 ? 156.462 141.529 149.456 1.00 38.93 1366 LEU A CA 1
ATOM 6115 C C . LEU A 1 1366 ? 156.255 140.196 148.756 1.00 38.93 1366 LEU A C 1
ATOM 6116 O O . LEU A 1 1366 ? 155.180 139.956 148.201 1.00 38.93 1366 LEU A O 1
ATOM 6121 N N . GLY A 1 1367 ? 157.254 139.314 148.782 1.00 35.97 1367 GLY A N 1
ATOM 6122 C CA . GLY A 1 1367 ? 157.049 137.973 148.263 1.00 35.97 1367 GLY A CA 1
ATOM 6123 C C . GLY A 1 1367 ? 156.052 137.183 149.089 1.00 35.97 1367 GLY A C 1
ATOM 6124 O O . GLY A 1 1367 ? 155.177 136.506 148.543 1.00 35.97 1367 GLY A O 1
ATOM 6125 N N . GLN A 1 1368 ? 156.169 137.257 150.416 1.00 31.87 1368 GLN A N 1
ATOM 6126 C CA . GLN A 1 1368 ? 155.192 136.602 151.274 1.00 31.87 1368 GLN A CA 1
ATOM 6127 C C . GLN A 1 1368 ? 153.824 137.255 151.150 1.00 31.87 1368 GLN A C 1
ATOM 6128 O O . GLN A 1 1368 ? 152.801 136.564 151.205 1.00 31.87 1368 GLN A O 1
ATOM 6134 N N . ALA A 1 1369 ? 153.785 138.573 150.952 1.00 26.49 1369 ALA A N 1
ATOM 6135 C CA . ALA A 1 1369 ? 152.514 139.241 150.712 1.00 26.49 1369 ALA A CA 1
ATOM 6136 C C . ALA A 1 1369 ? 151.887 138.765 149.412 1.00 26.49 1369 ALA A C 1
ATOM 6137 O O . ALA A 1 1369 ? 150.672 138.577 149.338 1.00 26.49 1369 ALA A O 1
ATOM 6139 N N . LEU A 1 1370 ? 152.705 138.536 148.384 1.00 24.28 1370 LEU A N 1
ATOM 6140 C CA . LEU A 1 1370 ? 152.179 138.071 147.104 1.00 24.28 1370 LEU A CA 1
ATOM 6141 C C . LEU A 1 1370 ? 151.698 136.629 147.192 1.00 24.28 1370 LEU A C 1
ATOM 6142 O O . LEU A 1 1370 ? 150.685 136.270 146.583 1.00 24.28 1370 LEU A O 1
ATOM 6147 N N . MET A 1 1371 ? 152.409 135.787 147.941 1.00 23.43 1371 MET A N 1
ATOM 6148 C CA . MET A 1 1371 ? 151.941 134.420 148.148 1.00 23.43 1371 MET A CA 1
ATOM 6149 C C . MET A 1 1371 ? 150.627 134.398 148.924 1.00 23.43 1371 MET A C 1
ATOM 6150 O O . MET A 1 1371 ? 149.693 133.670 148.558 1.00 23.43 1371 MET A O 1
ATOM 6155 N N . SER A 1 1372 ? 150.527 135.201 149.987 1.00 23.53 1372 SER A N 1
ATOM 6156 C CA . SER A 1 1372 ? 149.273 135.295 150.725 1.00 23.53 1372 SER A CA 1
ATOM 6157 C C . SER A 1 1372 ? 148.158 135.844 149.847 1.00 23.53 1372 SER A C 1
ATOM 6158 O O . SER A 1 1372 ? 147.001 135.431 149.969 1.00 23.53 1372 SER A O 1
ATOM 6161 N N . LEU A 1 1373 ? 148.486 136.772 148.948 1.00 15.63 1373 LEU A N 1
ATOM 6162 C CA . LEU A 1 1373 ? 147.470 137.314 148.057 1.00 15.63 1373 LEU A CA 1
ATOM 6163 C C . LEU A 1 1373 ? 147.027 136.292 147.025 1.00 15.63 1373 LEU A C 1
ATOM 6164 O O . LEU A 1 1373 ? 145.864 136.295 146.621 1.00 15.63 1373 LEU A O 1
ATOM 6169 N N . PHE A 1 1374 ? 147.932 135.430 146.565 1.00 16.88 1374 PHE A N 1
ATOM 6170 C CA . PHE A 1 1374 ? 147.502 134.373 145.659 1.00 16.88 1374 PHE A CA 1
ATOM 6171 C C . PHE A 1 1374 ? 146.630 133.359 146.378 1.00 16.88 1374 PHE A C 1
ATOM 6172 O O . PHE A 1 1374 ? 145.690 132.822 145.784 1.00 16.88 1374 PHE A O 1
ATOM 6180 N N . VAL A 1 1375 ? 146.926 133.079 147.646 1.00 18.41 1375 VAL A N 1
ATOM 6181 C CA . VAL A 1 1375 ? 146.047 132.208 148.422 1.00 18.41 1375 VAL A CA 1
ATOM 6182 C C . VAL A 1 1375 ? 144.673 132.846 148.585 1.00 18.41 1375 VAL A C 1
ATOM 6183 O O . VAL A 1 1375 ? 143.643 132.179 148.438 1.00 18.41 1375 VAL A O 1
ATOM 6187 N N . LEU A 1 1376 ? 144.634 134.144 148.893 1.00 18.88 1376 LEU A N 1
ATOM 6188 C CA . LEU A 1 1376 ? 143.362 134.859 148.949 1.00 18.88 1376 LEU A CA 1
ATOM 6189 C C . LEU A 1 1376 ? 142.617 134.751 147.624 1.00 18.88 1376 LEU A C 1
ATOM 6190 O O . LEU A 1 1376 ? 141.470 134.297 147.578 1.00 18.88 1376 LEU A O 1
ATOM 6195 N N . ALA A 1 1377 ? 143.280 135.112 146.528 1.00 19.82 1377 ALA A N 1
ATOM 6196 C CA . ALA A 1 1377 ? 142.639 135.258 145.230 1.00 19.82 1377 ALA A CA 1
ATOM 6197 C C . ALA A 1 1377 ? 142.218 133.936 144.611 1.00 19.82 1377 ALA A C 1
ATOM 6198 O O . ALA A 1 1377 ? 141.498 133.950 143.608 1.00 19.82 1377 ALA A O 1
ATOM 6200 N N . SER A 1 1378 ? 142.640 132.806 145.167 1.00 19.27 1378 SER A N 1
ATOM 6201 C CA . SER A 1 1378 ? 142.151 131.508 144.729 1.00 19.27 1378 SER A CA 1
ATOM 6202 C C . SER A 1 1378 ? 140.924 131.064 145.510 1.00 19.27 1378 SER A C 1
ATOM 6203 O O . SER A 1 1378 ? 140.492 129.918 145.359 1.00 19.27 1378 SER A O 1
ATOM 6206 N N . LYS A 1 1379 ? 140.358 131.950 146.332 1.00 20.82 1379 LYS A N 1
ATOM 6207 C CA . LYS A 1 1379 ? 139.174 131.655 147.138 1.00 20.82 1379 LYS A CA 1
ATOM 6208 C C . LYS A 1 1379 ? 139.362 130.376 147.944 1.00 20.82 1379 LYS A C 1
ATOM 6209 O O . LYS A 1 1379 ? 138.443 129.571 148.100 1.00 20.82 1379 LYS A O 1
ATOM 6215 N N . ASP A 1 1380 ? 140.574 130.189 148.460 1.00 24.43 1380 ASP A N 1
ATOM 6216 C CA . ASP A 1 1380 ? 140.917 129.025 149.262 1.00 24.43 1380 ASP A CA 1
ATOM 6217 C C . ASP A 1 1380 ? 141.760 129.483 150.438 1.00 24.43 1380 ASP A C 1
ATOM 6218 O O . ASP A 1 1380 ? 142.664 130.303 150.266 1.00 24.43 1380 ASP A O 1
ATOM 6223 N N . GLY A 1 1381 ? 141.465 128.958 151.625 1.00 25.91 1381 GLY A N 1
ATOM 6224 C CA . GLY A 1 1381 ? 142.204 129.311 152.824 1.00 25.91 1381 GLY A CA 1
ATOM 6225 C C . GLY A 1 1381 ? 142.245 130.794 153.121 1.00 25.91 1381 GLY A C 1
ATOM 6226 O O . GLY A 1 1381 ? 143.012 131.244 153.975 1.00 25.91 1381 GLY A O 1
ATOM 6227 N N . TRP A 1 1382 ? 141.417 131.565 152.419 1.00 23.16 1382 TRP A N 1
ATOM 6228 C CA . TRP A 1 1382 ? 141.438 133.014 152.541 1.00 23.16 1382 TRP A CA 1
ATOM 6229 C C . TRP A 1 1382 ? 140.766 133.505 153.813 1.00 23.16 1382 TRP A C 1
ATOM 6230 O O . TRP A 1 1382 ? 141.035 134.630 154.248 1.00 23.16 1382 TRP A O 1
ATOM 6241 N N . VAL A 1 1383 ? 139.925 132.680 154.433 1.00 25.95 1383 VAL A N 1
ATOM 6242 C CA . VAL A 1 1383 ? 139.243 133.097 155.651 1.00 25.95 1383 VAL A CA 1
ATOM 6243 C C . VAL A 1 1383 ? 140.224 133.204 156.811 1.00 25.95 1383 VAL A C 1
ATOM 6244 O O . VAL A 1 1383 ? 140.130 134.120 157.632 1.00 25.95 1383 VAL A O 1
ATOM 6248 N N . ASN A 1 1384 ? 141.179 132.279 156.903 1.00 31.46 1384 ASN A N 1
ATOM 6249 C CA . ASN A 1 1384 ? 142.178 132.374 157.964 1.00 31.46 1384 ASN A CA 1
ATOM 6250 C C . ASN A 1 1384 ? 143.076 133.589 157.771 1.00 31.46 1384 ASN A C 1
ATOM 6251 O O . ASN A 1 1384 ? 143.429 134.267 158.743 1.00 31.46 1384 ASN A O 1
ATOM 6256 N N . ILE A 1 1385 ? 143.458 133.879 156.526 1.00 28.65 1385 ILE A N 1
ATOM 6257 C CA . ILE A 1 1385 ? 144.216 135.095 156.241 1.00 28.65 1385 ILE A CA 1
ATOM 6258 C C . ILE A 1 1385 ? 143.423 136.322 156.663 1.00 28.65 1385 ILE A C 1
ATOM 6259 O O . ILE A 1 1385 ? 143.961 137.247 157.283 1.00 28.65 1385 ILE A O 1
ATOM 6264 N N . MET A 1 1386 ? 142.131 136.349 156.335 1.00 28.35 1386 MET A N 1
ATOM 6265 C CA . MET A 1 1386 ? 141.304 137.493 156.698 1.00 28.35 1386 MET A CA 1
ATOM 6266 C C . MET A 1 1386 ? 141.168 137.620 158.210 1.00 28.35 1386 MET A C 1
ATOM 6267 O O . MET A 1 1386 ? 141.144 138.732 158.749 1.00 28.35 1386 MET A O 1
ATOM 6272 N N . TYR A 1 1387 ? 141.076 136.490 158.912 1.00 32.57 1387 TYR A N 1
ATOM 6273 C CA . TYR A 1 1387 ? 140.996 136.522 160.367 1.00 32.57 1387 TYR A CA 1
ATOM 6274 C C . TYR A 1 1387 ? 142.283 137.064 160.963 1.00 32.57 1387 TYR A C 1
ATOM 6275 O O . TYR A 1 1387 ? 142.258 137.845 161.918 1.00 32.57 1387 TYR A O 1
ATOM 6284 N N . ASN A 1 1388 ? 143.422 136.663 160.405 1.00 33.76 1388 ASN A N 1
ATOM 6285 C CA . ASN A 1 1388 ? 144.691 137.211 160.866 1.00 33.76 1388 ASN A CA 1
ATOM 6286 C C . ASN A 1 1388 ? 144.757 138.708 160.605 1.00 33.76 1388 ASN A C 1
ATOM 6287 O O . ASN A 1 1388 ? 145.285 139.468 161.425 1.00 33.76 1388 ASN A O 1
ATOM 6292 N N . GLY A 1 1389 ? 144.228 139.148 159.464 1.00 33.35 1389 GLY A N 1
ATOM 6293 C CA . GLY A 1 1389 ? 144.239 140.568 159.154 1.00 33.35 1389 GLY A CA 1
ATOM 6294 C C . GLY A 1 1389 ? 143.403 141.388 160.117 1.00 33.35 1389 GLY A C 1
ATOM 6295 O O . GLY A 1 1389 ? 143.866 142.394 160.660 1.00 33.35 1389 GLY A O 1
ATOM 6296 N N . LEU A 1 1390 ? 142.156 140.970 160.343 1.00 33.23 1390 LEU A N 1
ATOM 6297 C CA . LEU A 1 1390 ? 141.303 141.683 161.291 1.00 33.23 1390 LEU A CA 1
ATOM 6298 C C . LEU A 1 1390 ? 141.885 141.633 162.697 1.00 33.23 1390 LEU A C 1
ATOM 6299 O O . LEU A 1 1390 ? 141.875 142.634 163.422 1.00 33.23 1390 LEU A O 1
ATOM 6304 N N . ASP A 1 1391 ? 142.400 140.472 163.099 1.00 40.68 1391 ASP A N 1
ATOM 6305 C CA . ASP A 1 1391 ? 142.914 140.312 164.450 1.00 40.68 1391 ASP A CA 1
ATOM 6306 C C . ASP A 1 1391 ? 144.194 141.102 164.680 1.00 40.68 1391 ASP A C 1
ATOM 6307 O O . ASP A 1 1391 ? 144.475 141.477 165.822 1.00 40.68 1391 ASP A O 1
ATOM 6312 N N . ALA A 1 1392 ? 144.955 141.380 163.621 1.00 46.21 1392 ALA A N 1
ATOM 6313 C CA . ALA A 1 1392 ? 146.289 141.954 163.759 1.00 46.21 1392 ALA A CA 1
ATOM 6314 C C . ALA A 1 1392 ? 146.241 143.310 164.449 1.00 46.21 1392 ALA A C 1
ATOM 6315 O O . ALA A 1 1392 ? 145.375 144.139 164.157 1.00 46.21 1392 ALA A O 1
ATOM 6317 N N . VAL A 1 1393 ? 147.183 143.537 165.367 1.00 55.50 1393 VAL A N 1
ATOM 6318 C CA . VAL A 1 1393 ? 147.187 144.760 166.163 1.00 55.50 1393 VAL A CA 1
ATOM 6319 C C . VAL A 1 1393 ? 148.480 145.558 165.992 1.00 55.50 1393 VAL A C 1
ATOM 6320 O O . VAL A 1 1393 ? 148.435 146.730 165.602 1.00 55.50 1393 VAL A O 1
ATOM 6324 N N . ALA A 1 1394 ? 149.634 144.953 166.262 1.00 66.15 1394 ALA A N 1
ATOM 6325 C CA . ALA A 1 1394 ? 150.894 145.691 166.230 1.00 66.15 1394 ALA A CA 1
ATOM 6326 C C . ALA A 1 1394 ? 152.056 144.704 166.151 1.00 66.15 1394 ALA A C 1
ATOM 6327 O O . ALA A 1 1394 ? 151.859 143.498 165.968 1.00 66.15 1394 ALA A O 1
ATOM 6329 N N . VAL A 1 1395 ? 153.276 145.227 166.306 1.00 75.95 1395 VAL A N 1
ATOM 6330 C CA . VAL A 1 1395 ? 154.473 144.520 165.855 1.00 75.95 1395 VAL A CA 1
ATOM 6331 C C . VAL A 1 1395 ? 154.748 143.274 166.694 1.00 75.95 1395 VAL A C 1
ATOM 6332 O O . VAL A 1 1395 ? 155.130 142.229 166.155 1.00 75.95 1395 VAL A O 1
ATOM 6336 N N . ASP A 1 1396 ? 154.591 143.355 168.013 1.00 85.22 1396 ASP A N 1
ATOM 6337 C CA . ASP A 1 1396 ? 154.954 142.219 168.857 1.00 85.22 1396 ASP A CA 1
ATOM 6338 C C . ASP A 1 1396 ? 153.954 142.022 169.988 1.00 85.22 1396 ASP A C 1
ATOM 6339 O O . ASP A 1 1396 ? 154.333 141.776 171.137 1.00 85.22 1396 ASP A O 1
ATOM 6344 N N . GLN A 1 1397 ? 152.661 142.112 169.685 1.00 80.75 1397 GLN A N 1
ATOM 6345 C CA . GLN A 1 1397 ? 151.646 141.773 170.670 1.00 80.75 1397 GLN A CA 1
ATOM 6346 C C . GLN A 1 1397 ? 150.558 140.909 170.045 1.00 80.75 1397 GLN A C 1
ATOM 6347 O O . GLN A 1 1397 ? 150.407 140.841 168.823 1.00 80.75 1397 GLN A O 1
ATOM 6353 N N . GLN A 1 1398 ? 149.809 140.238 170.921 1.00 83.51 1398 GLN A N 1
ATOM 6354 C CA . GLN A 1 1398 ? 148.802 139.271 170.496 1.00 83.51 1398 GLN A CA 1
ATOM 6355 C C . GLN A 1 1398 ? 147.740 139.931 169.629 1.00 83.51 1398 GLN A C 1
ATOM 6356 O O . GLN A 1 1398 ? 147.179 140.960 170.021 1.00 83.51 1398 GLN A O 1
ATOM 6362 N N . PRO A 1 1399 ? 147.435 139.377 168.461 1.00 62.19 1399 PRO A N 1
ATOM 6363 C CA . PRO A 1 1399 ? 146.224 139.793 167.755 1.00 62.19 1399 PRO A CA 1
ATOM 6364 C C . PRO A 1 1399 ? 145.003 139.507 168.612 1.00 62.19 1399 PRO A C 1
ATOM 6365 O O . PRO A 1 1399 ? 144.930 138.492 169.306 1.00 62.19 1399 PRO A O 1
ATOM 6369 N N . VAL A 1 1400 ? 144.039 140.419 168.566 1.00 49.44 1400 VAL A N 1
ATOM 6370 C CA . VAL A 1 1400 ? 142.815 140.284 169.341 1.00 49.44 1400 VAL A CA 1
ATOM 6371 C C . VAL A 1 1400 ? 141.645 140.237 168.375 1.00 49.44 1400 VAL A C 1
ATOM 6372 O O . VAL A 1 1400 ? 141.703 140.794 167.275 1.00 49.44 1400 VAL A O 1
ATOM 6376 N N . THR A 1 1401 ? 140.574 139.571 168.795 1.00 44.62 1401 THR A N 1
ATOM 6377 C CA . THR A 1 1401 ? 139.500 139.228 167.875 1.00 44.62 1401 THR A CA 1
ATOM 6378 C C . THR A 1 1401 ? 138.807 140.480 167.348 1.00 44.62 1401 THR A C 1
ATOM 6379 O O . THR A 1 1401 ? 138.347 141.323 168.123 1.00 44.62 1401 THR A O 1
ATOM 6383 N N . ASN A 1 1402 ? 138.742 140.588 166.021 1.00 42.28 1402 ASN A N 1
ATOM 6384 C CA . ASN A 1 1402 ? 138.038 141.664 165.326 1.00 42.28 1402 ASN A CA 1
ATOM 6385 C C . ASN A 1 1402 ? 138.524 143.040 165.779 1.00 42.28 1402 ASN A C 1
ATOM 6386 O O . ASN A 1 1402 ? 137.738 143.961 166.016 1.00 42.28 1402 ASN A O 1
ATOM 6391 N N . HIS A 1 1403 ? 139.846 143.172 165.902 1.00 42.24 1403 HIS A N 1
ATOM 6392 C CA . HIS A 1 1403 ? 140.431 144.438 166.330 1.00 42.24 1403 HIS A CA 1
ATOM 6393 C C . HIS A 1 1403 ? 140.084 145.570 165.374 1.00 42.24 1403 HIS A C 1
ATOM 6394 O O . HIS A 1 1403 ? 139.623 146.633 165.806 1.00 42.24 1403 HIS A O 1
ATOM 6401 N N . ASN A 1 1404 ? 140.296 145.367 164.078 1.00 36.48 1404 ASN A N 1
ATOM 6402 C CA . ASN A 1 1404 ? 140.060 146.408 163.078 1.00 36.48 1404 ASN A CA 1
ATOM 6403 C C . ASN A 1 1404 ? 139.253 145.819 161.935 1.00 36.48 1404 ASN A C 1
ATOM 6404 O O . ASN A 1 1404 ? 139.792 145.492 160.871 1.00 36.48 1404 ASN A O 1
ATOM 6409 N N . PRO A 1 1405 ? 137.938 145.673 162.118 1.00 30.86 1405 PRO A N 1
ATOM 6410 C CA . PRO A 1 1405 ? 137.102 145.090 161.057 1.00 30.86 1405 PRO A CA 1
ATOM 6411 C C . PRO A 1 1405 ? 137.160 145.837 159.736 1.00 30.86 1405 PRO A C 1
ATOM 6412 O O . PRO A 1 1405 ? 136.695 145.295 158.728 1.00 30.86 1405 PRO A O 1
ATOM 6416 N N . TRP A 1 1406 ? 137.707 147.053 159.704 1.00 29.58 1406 TRP A N 1
ATOM 6417 C CA . TRP A 1 1406 ? 137.704 147.844 158.480 1.00 29.58 1406 TRP A CA 1
ATOM 6418 C C . TRP A 1 1406 ? 138.568 147.227 157.387 1.00 29.58 1406 TRP A C 1
ATOM 6419 O O . TRP A 1 1406 ? 138.413 147.582 156.214 1.00 29.58 1406 TRP A O 1
ATOM 6430 N N . MET A 1 1407 ? 139.470 146.317 157.744 1.00 33.07 1407 MET A N 1
ATOM 6431 C CA . MET A 1 1407 ? 140.345 145.641 156.797 1.00 33.07 1407 MET A CA 1
ATOM 6432 C C . MET A 1 1407 ? 139.617 144.565 156.004 1.00 33.07 1407 MET A C 1
ATOM 6433 O O . MET A 1 1407 ? 140.181 144.017 155.043 1.00 33.07 1407 MET A O 1
ATOM 6438 N N . LEU A 1 1408 ? 138.377 144.262 156.383 1.00 28.23 1408 LEU A N 1
ATOM 6439 C CA . LEU A 1 1408 ? 137.471 143.523 155.522 1.00 28.23 1408 LEU A CA 1
ATOM 6440 C C . LEU A 1 1408 ? 137.376 144.139 154.144 1.00 28.23 1408 LEU A C 1
ATOM 6441 O O . LEU A 1 1408 ? 137.261 143.397 153.166 1.00 28.23 1408 LEU A O 1
ATOM 6446 N N . LEU A 1 1409 ? 137.438 145.467 154.040 1.00 27.16 1409 LEU A N 1
ATOM 6447 C CA . LEU A 1 1409 ? 137.475 146.134 152.747 1.00 27.16 1409 LEU A CA 1
ATOM 6448 C C . LEU A 1 1409 ? 138.646 145.694 151.890 1.00 27.16 1409 LEU A C 1
ATOM 6449 O O . LEU A 1 1409 ? 138.442 145.335 150.730 1.00 27.16 1409 LEU A O 1
ATOM 6454 N N . TYR A 1 1410 ? 139.860 145.684 152.438 1.00 26.48 1410 TYR A N 1
ATOM 6455 C CA . TYR A 1 1410 ? 141.005 145.176 151.695 1.00 26.48 1410 TYR A CA 1
ATOM 6456 C C . TYR A 1 1410 ? 140.796 143.720 151.302 1.00 26.48 1410 TYR A C 1
ATOM 6457 O O . TYR A 1 1410 ? 140.870 143.373 150.113 1.00 26.48 1410 TYR A O 1
ATOM 6466 N N . PHE A 1 1411 ? 140.479 142.871 152.282 1.00 25.58 1411 PHE A N 1
ATOM 6467 C CA . PHE A 1 1411 ? 140.479 141.432 152.034 1.00 25.58 1411 PHE A CA 1
ATOM 6468 C C . PHE A 1 1411 ? 139.337 140.997 151.124 1.00 25.58 1411 PHE A C 1
ATOM 6469 O O . PHE A 1 1411 ? 139.399 139.915 150.532 1.00 25.58 1411 PHE A O 1
ATOM 6477 N N . ILE A 1 1412 ? 138.290 141.809 150.996 1.00 22.73 1412 ILE A N 1
ATOM 6478 C CA . ILE A 1 1412 ? 137.168 141.433 150.149 1.00 22.73 1412 ILE A CA 1
ATOM 6479 C C . ILE A 1 1412 ? 137.173 142.171 148.813 1.00 22.73 1412 ILE A C 1
ATOM 6480 O O . ILE A 1 1412 ? 136.776 141.588 147.790 1.00 22.73 1412 ILE A O 1
ATOM 6485 N N . SER A 1 1413 ? 137.633 143.424 148.781 1.00 22.55 1413 SER A N 1
ATOM 6486 C CA . SER A 1 1413 ? 137.859 144.102 147.517 1.00 22.55 1413 SER A CA 1
ATOM 6487 C C . SER A 1 1413 ? 138.907 143.389 146.682 1.00 22.55 1413 SER A C 1
ATOM 6488 O O . SER A 1 1413 ? 138.773 143.333 145.455 1.00 22.55 1413 SER A O 1
ATOM 6491 N N . PHE A 1 1414 ? 139.941 142.823 147.313 1.00 23.57 1414 PHE A N 1
ATOM 6492 C CA . PHE A 1 1414 ? 140.889 142.023 146.547 1.00 23.57 1414 PHE A CA 1
ATOM 6493 C C . PHE A 1 1414 ? 140.187 140.857 145.863 1.00 23.57 1414 PHE A C 1
ATOM 6494 O O . PHE A 1 1414 ? 140.379 140.610 144.666 1.00 23.57 1414 PHE A O 1
ATOM 6502 N N . LEU A 1 1415 ? 139.372 140.120 146.619 1.00 23.41 1415 LEU A N 1
ATOM 6503 C CA . LEU A 1 1415 ? 138.639 138.988 146.075 1.00 23.41 1415 LEU A CA 1
ATOM 6504 C C . LEU A 1 1415 ? 137.710 139.386 144.947 1.00 23.41 1415 LEU A C 1
ATOM 6505 O O . LEU A 1 1415 ? 137.595 138.643 143.968 1.00 23.41 1415 LEU A O 1
ATOM 6510 N N . LEU A 1 1416 ? 137.038 140.528 145.060 1.00 24.34 1416 LEU A N 1
ATOM 6511 C CA . LEU A 1 1416 ? 136.149 140.981 144.006 1.00 24.34 1416 LEU A CA 1
ATOM 6512 C C . LEU A 1 1416 ? 136.882 141.429 142.751 1.00 24.34 1416 LEU A C 1
ATOM 6513 O O . LEU A 1 1416 ? 136.443 141.090 141.648 1.00 24.34 1416 LEU A O 1
ATOM 6518 N N . ILE A 1 1417 ? 138.005 142.138 142.889 1.00 26.29 1417 ILE A N 1
ATOM 6519 C CA . ILE A 1 1417 ? 138.753 142.567 141.711 1.00 26.29 1417 ILE A CA 1
ATOM 6520 C C . ILE A 1 1417 ? 139.387 141.377 141.000 1.00 26.29 1417 ILE A C 1
ATOM 6521 O O . ILE A 1 1417 ? 139.343 141.284 139.766 1.00 26.29 1417 ILE A O 1
ATOM 6526 N N . VAL A 1 1418 ? 139.994 140.453 141.750 1.00 27.92 1418 VAL A N 1
ATOM 6527 C CA . VAL A 1 1418 ? 140.607 139.294 141.103 1.00 27.92 1418 VAL A CA 1
ATOM 6528 C C . VAL A 1 1418 ? 139.540 138.413 140.468 1.00 27.92 1418 VAL A C 1
ATOM 6529 O O . VAL A 1 1418 ? 139.760 137.819 139.408 1.00 27.92 1418 VAL A O 1
ATOM 6533 N N . SER A 1 1419 ? 138.367 138.318 141.098 1.00 31.63 1419 SER A N 1
ATOM 6534 C CA . SER A 1 1419 ? 137.269 137.580 140.490 1.00 31.63 1419 SER A CA 1
ATOM 6535 C C . SER A 1 1419 ? 136.810 138.226 139.193 1.00 31.63 1419 SER A C 1
ATOM 6536 O O . SER A 1 1419 ? 136.557 137.519 138.211 1.00 31.63 1419 SER A O 1
ATOM 6539 N N . PHE A 1 1420 ? 136.707 139.557 139.163 1.00 34.10 1420 PHE A N 1
ATOM 6540 C CA . PHE A 1 1420 ? 136.337 140.230 137.924 1.00 34.10 1420 PHE A CA 1
ATOM 6541 C C . PHE A 1 1420 ? 137.368 139.983 136.833 1.00 34.10 1420 PHE A C 1
ATOM 6542 O O . PHE A 1 1420 ? 137.009 139.705 135.682 1.00 34.10 1420 PHE A O 1
ATOM 6550 N N . PHE A 1 1421 ? 138.656 140.074 137.170 1.00 34.50 1421 PHE A N 1
ATOM 6551 C CA . PHE A 1 1421 ? 139.678 139.816 136.161 1.00 34.50 1421 PHE A CA 1
ATOM 6552 C C . PHE A 1 1421 ? 139.659 138.371 135.688 1.00 34.50 1421 PHE A C 1
ATOM 6553 O O . PHE A 1 1421 ? 139.908 138.111 134.510 1.00 34.50 1421 PHE A O 1
ATOM 6561 N N . VAL A 1 1422 ? 139.367 137.420 136.573 1.00 33.52 1422 VAL A N 1
ATOM 6562 C CA . VAL A 1 1422 ? 139.314 136.027 136.145 1.00 33.52 1422 VAL A CA 1
ATOM 6563 C C . VAL A 1 1422 ? 138.128 135.793 135.218 1.00 33.52 1422 VAL A C 1
ATOM 6564 O O . VAL A 1 1422 ? 138.249 135.094 134.205 1.00 33.52 1422 VAL A O 1
ATOM 6568 N N . LEU A 1 1423 ? 136.967 136.371 135.537 1.00 37.84 1423 LEU A N 1
ATOM 6569 C CA . LEU A 1 1423 ? 135.847 136.276 134.606 1.00 37.84 1423 LEU A CA 1
ATOM 6570 C C . LEU A 1 1423 ? 136.175 136.938 133.276 1.00 37.84 1423 LEU A C 1
ATOM 6571 O O . LEU A 1 1423 ? 135.732 136.466 132.224 1.00 37.84 1423 LEU A O 1
ATOM 6576 N N . ASN A 1 1424 ? 136.957 138.017 133.298 1.00 37.06 1424 ASN A N 1
ATOM 6577 C CA . ASN A 1 1424 ? 137.341 138.661 132.049 1.00 37.06 1424 ASN A CA 1
ATOM 6578 C C . ASN A 1 1424 ? 138.304 137.803 131.238 1.00 37.06 1424 ASN A C 1
ATOM 6579 O O . ASN A 1 1424 ? 138.193 137.761 130.012 1.00 37.06 1424 ASN A O 1
ATOM 6584 N N . MET A 1 1425 ? 139.239 137.111 131.894 1.00 36.38 1425 MET A N 1
ATOM 6585 C CA . MET A 1 1425 ? 140.074 136.146 131.182 1.00 36.38 1425 MET A CA 1
ATOM 6586 C C . MET A 1 1425 ? 139.226 135.042 130.568 1.00 36.38 1425 MET A C 1
ATOM 6587 O O . MET A 1 1425 ? 139.443 134.646 129.417 1.00 36.38 1425 MET A O 1
ATOM 6592 N N . PHE A 1 1426 ? 138.261 134.526 131.330 1.00 37.57 1426 PHE A N 1
ATOM 6593 C CA . PHE A 1 1426 ? 137.396 133.468 130.823 1.00 37.57 1426 PHE A CA 1
ATOM 6594 C C . PHE A 1 1426 ? 136.625 133.934 129.592 1.00 37.57 1426 PHE A C 1
ATOM 6595 O O . PHE A 1 1426 ? 136.606 133.245 128.564 1.00 37.57 1426 PHE A O 1
ATOM 6603 N N . VAL A 1 1427 ? 136.006 135.115 129.666 1.00 40.82 1427 VAL A N 1
ATOM 6604 C CA . VAL A 1 1427 ? 135.259 135.635 128.530 1.00 40.82 1427 VAL A CA 1
ATOM 6605 C C . VAL A 1 1427 ? 136.176 135.960 127.359 1.00 40.82 1427 VAL A C 1
ATOM 6606 O O . VAL A 1 1427 ? 135.782 135.777 126.203 1.00 40.82 1427 VAL A O 1
ATOM 6610 N N . GLY A 1 1428 ? 137.397 136.426 127.623 1.00 44.20 1428 GLY A N 1
ATOM 6611 C CA . GLY A 1 1428 ? 138.334 136.665 126.538 1.00 44.20 1428 GLY A CA 1
ATOM 6612 C C . GLY A 1 1428 ? 138.703 135.387 125.812 1.00 44.20 1428 GLY A C 1
ATOM 6613 O O . GLY A 1 1428 ? 138.769 135.356 124.583 1.00 44.20 1428 GLY A O 1
ATOM 6614 N N . VAL A 1 1429 ? 138.930 134.308 126.565 1.00 43.14 1429 VAL A N 1
ATOM 6615 C CA . VAL A 1 1429 ? 139.177 133.011 125.949 1.00 43.14 1429 VAL A CA 1
ATOM 6616 C C . VAL A 1 1429 ? 137.976 132.543 125.139 1.00 43.14 1429 VAL A C 1
ATOM 6617 O O . VAL A 1 1429 ? 138.142 132.040 124.022 1.00 43.14 1429 VAL A O 1
ATOM 6621 N N . VAL A 1 1430 ? 136.765 132.698 125.673 1.00 47.49 1430 VAL A N 1
ATOM 6622 C CA . VAL A 1 1430 ? 135.559 132.296 124.948 1.00 47.49 1430 VAL A CA 1
ATOM 6623 C C . VAL A 1 1430 ? 135.422 133.055 123.637 1.00 47.49 1430 VAL A C 1
ATOM 6624 O O . VAL A 1 1430 ? 135.200 132.459 122.581 1.00 47.49 1430 VAL A O 1
ATOM 6628 N N . VAL A 1 1431 ? 135.562 134.381 123.677 1.00 54.99 1431 VAL A N 1
ATOM 6629 C CA . VAL A 1 1431 ? 135.405 135.168 122.459 1.00 54.99 1431 VAL A CA 1
ATOM 6630 C C . VAL A 1 1431 ? 136.549 134.910 121.487 1.00 54.99 1431 VAL A C 1
ATOM 6631 O O . VAL A 1 1431 ? 136.350 134.955 120.268 1.00 54.99 1431 VAL A O 1
ATOM 6635 N N . GLU A 1 1432 ? 137.757 134.637 121.987 1.00 65.34 1432 GLU A N 1
ATOM 6636 C CA . GLU A 1 1432 ? 138.856 134.278 121.098 1.00 65.34 1432 GLU A CA 1
ATOM 6637 C C . GLU A 1 1432 ? 138.557 132.981 120.362 1.00 65.34 1432 GLU A C 1
ATOM 6638 O O . GLU A 1 1432 ? 138.726 132.894 119.140 1.00 65.34 1432 GLU A O 1
ATOM 6644 N N . ASN A 1 1433 ? 138.131 131.962 121.088 1.00 66.54 1433 ASN A N 1
ATOM 6645 C CA . ASN A 1 1433 ? 137.793 130.703 120.406 1.00 66.54 1433 ASN A CA 1
ATOM 6646 C C . ASN A 1 1433 ? 136.662 131.046 119.470 1.00 66.54 1433 ASN A C 1
ATOM 6647 O O . ASN A 1 1433 ? 136.711 130.593 118.351 1.00 66.54 1433 ASN A O 1
ATOM 6652 N N . PHE A 1 1434 ? 135.757 131.919 119.881 1.00 79.33 1434 PHE A N 1
ATOM 6653 C CA . PHE A 1 1434 ? 134.583 132.156 119.011 1.00 79.33 1434 PHE A CA 1
ATOM 6654 C C . PHE A 1 1434 ? 135.066 132.533 117.632 1.00 79.33 1434 PHE A C 1
ATOM 6655 O O . PHE A 1 1434 ? 134.707 131.865 116.721 1.00 79.33 1434 PHE A O 1
ATOM 6663 N N . HIS A 1 1435 ? 135.866 133.575 117.525 1.00 88.02 1435 HIS A N 1
ATOM 6664 C CA . HIS A 1 1435 ? 136.297 134.048 116.192 1.00 88.02 1435 HIS A CA 1
ATOM 6665 C C . HIS A 1 1435 ? 136.816 132.893 115.318 1.00 88.02 1435 HIS A C 1
ATOM 6666 O O . HIS A 1 1435 ? 136.289 132.675 114.158 1.00 88.02 1435 HIS A O 1
ATOM 6673 N N . LYS A 1 1436 ? 137.816 132.171 115.819 1.00 95.70 1436 LYS A N 1
ATOM 6674 C CA . LYS A 1 1436 ? 138.450 131.116 114.986 1.00 95.70 1436 LYS A CA 1
ATOM 6675 C C . LYS A 1 1436 ? 137.431 130.033 114.623 1.00 95.70 1436 LYS A C 1
ATOM 6676 O O . LYS A 1 1436 ? 137.340 129.609 113.419 1.00 95.70 1436 LYS A O 1
ATOM 6682 N N . CYS A 1 1437 ? 136.666 129.600 115.613 1.00 114.11 1437 CYS A N 1
ATOM 6683 C CA . CYS A 1 1437 ? 135.756 128.477 115.335 1.00 114.11 1437 CYS A CA 1
ATOM 6684 C C . CYS A 1 1437 ? 134.717 128.960 114.338 1.00 114.11 1437 CYS A C 1
ATOM 6685 O O . CYS A 1 1437 ? 134.363 128.170 113.530 1.00 114.11 1437 CYS A O 1
ATOM 6688 N N . ARG A 1 1438 ? 134.310 130.223 114.398 1.00 123.34 1438 ARG A N 1
ATOM 6689 C CA . ARG A 1 1438 ? 133.312 130.822 113.480 1.00 123.34 1438 ARG A CA 1
ATOM 6690 C C . ARG A 1 1438 ? 133.865 130.782 112.057 1.00 123.34 1438 ARG A C 1
ATOM 6691 O O . ARG A 1 1438 ? 133.126 130.376 111.141 1.00 123.34 1438 ARG A O 1
ATOM 6699 N N . GLN A 1 1439 ? 135.109 131.214 111.863 1.00 135.27 1439 GLN A N 1
ATOM 6700 C CA . GLN A 1 1439 ? 135.659 131.054 110.490 1.00 135.27 1439 GLN A CA 1
ATOM 6701 C C . GLN A 1 1439 ? 135.543 129.585 110.051 1.00 135.27 1439 GLN A C 1
ATOM 6702 O O . GLN A 1 1439 ? 134.902 129.261 108.934 1.00 135.27 1439 GLN A O 1
ATOM 6708 N N . HIS A 1 1440 ? 136.102 128.695 110.884 1.00 139.35 1440 HIS A N 1
ATOM 6709 C CA . HIS A 1 1440 ? 136.131 127.287 110.399 1.00 139.35 1440 HIS A CA 1
ATOM 6710 C C . HIS A 1 1440 ? 134.705 126.875 110.057 1.00 139.35 1440 HIS A C 1
ATOM 6711 O O . HIS A 1 1440 ? 134.524 126.271 108.969 1.00 139.35 1440 HIS A O 1
ATOM 6718 N N . GLN A 1 1441 ? 133.754 127.259 110.904 1.00 142.07 1441 GLN A N 1
ATOM 6719 C CA . GLN A 1 1441 ? 132.328 126.935 110.722 1.00 142.07 1441 GLN A CA 1
ATOM 6720 C C . GLN A 1 1441 ? 131.989 127.415 109.337 1.00 142.07 1441 GLN A C 1
ATOM 6721 O O . GLN A 1 1441 ? 131.994 126.578 108.493 1.00 142.07 1441 GLN A O 1
ATOM 6727 N N . GLU A 1 1442 ? 131.783 128.718 109.140 1.00 150.49 1442 GLU A N 1
ATOM 6728 C CA . GLU A 1 1442 ? 131.542 129.218 107.761 1.00 150.49 1442 GLU A CA 1
ATOM 6729 C C . GLU A 1 1442 ? 132.042 128.182 106.752 1.00 150.49 1442 GLU A C 1
ATOM 6730 O O . GLU A 1 1442 ? 131.212 127.394 106.216 1.00 150.49 1442 GLU A O 1
ATOM 6736 N N . ALA A 1 1443 ? 133.364 128.061 106.622 1.00 161.27 1443 ALA A N 1
ATOM 6737 C CA . ALA A 1 1443 ? 133.845 127.176 105.522 1.00 161.27 1443 ALA A CA 1
ATOM 6738 C C . ALA A 1 1443 ? 133.439 125.694 105.367 1.00 161.27 1443 ALA A C 1
ATOM 6739 O O . ALA A 1 1443 ? 132.912 125.176 104.230 1.00 161.27 1443 ALA A O 1
ATOM 6741 N N . GLU A 1 1444 ? 133.739 124.947 106.427 1.00 165.09 1444 GLU A N 1
ATOM 6742 C CA . GLU A 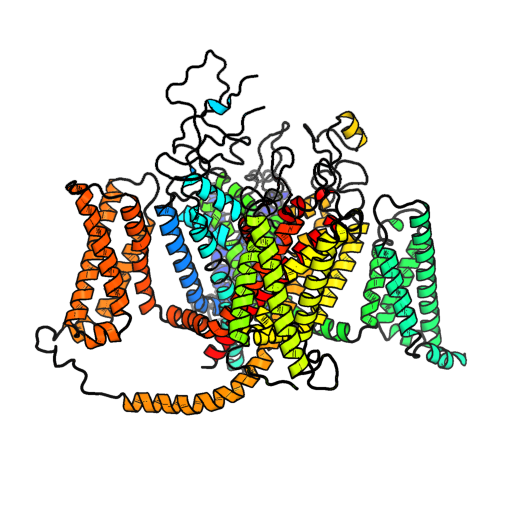1 1444 ? 133.323 123.529 106.316 1.00 165.09 1444 GLU A CA 1
ATOM 6743 C C . GLU A 1 1444 ? 131.807 123.354 106.435 1.00 165.09 1444 GLU A C 1
ATOM 6744 O O . GLU A 1 1444 ? 131.351 122.392 105.856 1.00 165.09 1444 GLU A O 1
ATOM 6750 N N . GLU A 1 1445 ? 131.062 124.275 107.060 1.00 168.65 1445 GLU A N 1
ATOM 6751 C CA . GLU A 1 1445 ? 129.610 124.025 107.315 1.00 168.65 1445 GLU A CA 1
ATOM 6752 C C . GLU A 1 1445 ? 128.813 124.451 106.096 1.00 168.65 1445 GLU A C 1
ATOM 6753 O O . GLU A 1 1445 ? 127.664 124.025 105.974 1.00 168.65 1445 GLU A O 1
ATOM 6759 N N . ALA A 1 1446 ? 129.361 125.350 105.291 1.00 175.99 1446 ALA A N 1
ATOM 6760 C CA . ALA A 1 1446 ? 128.736 125.633 103.989 1.00 175.99 1446 ALA A CA 1
ATOM 6761 C C . ALA A 1 1446 ? 128.850 124.304 103.256 1.00 175.99 1446 ALA A C 1
ATOM 6762 O O . ALA A 1 1446 ? 127.793 123.720 102.798 1.00 175.99 1446 ALA A O 1
ATOM 6764 N N . ARG A 1 1447 ? 130.080 123.761 103.245 1.00 180.10 1447 ARG A N 1
ATOM 6765 C CA . ARG A 1 1447 ? 130.048 122.488 102.453 1.00 180.10 1447 ARG A CA 1
ATOM 6766 C C . ARG A 1 1447 ? 129.145 121.443 103.135 1.00 180.10 1447 ARG A C 1
ATOM 6767 O O . ARG A 1 1447 ? 128.503 120.624 102.411 1.00 180.10 1447 ARG A O 1
ATOM 6775 N N . ARG A 1 1448 ? 128.982 121.536 104.457 1.00 180.51 1448 ARG A N 1
ATOM 6776 C CA . ARG A 1 1448 ? 128.256 120.497 105.238 1.00 180.51 1448 ARG A CA 1
ATOM 6777 C C . ARG A 1 1448 ? 126.755 120.619 105.018 1.00 180.51 1448 ARG A C 1
ATOM 6778 O O . ARG A 1 1448 ? 126.126 119.590 105.083 1.00 180.51 1448 ARG A O 1
ATOM 6786 N N . ARG A 1 1449 ? 126.231 121.827 104.803 1.00 185.16 1449 ARG A N 1
ATOM 6787 C CA . ARG A 1 1449 ? 124.793 122.060 104.529 1.00 185.16 1449 ARG A CA 1
ATOM 6788 C C . ARG A 1 1449 ? 124.557 121.673 103.077 1.00 185.16 1449 ARG A C 1
ATOM 6789 O O . ARG A 1 1449 ? 123.438 121.313 102.742 1.00 185.16 1449 ARG A O 1
ATOM 6797 N N . GLU A 1 1450 ? 125.550 121.411 102.244 1.00 186.46 1450 GLU A N 1
ATOM 6798 C CA . GLU A 1 1450 ? 125.161 120.857 100.909 1.00 186.46 1450 GLU A CA 1
ATOM 6799 C C . GLU A 1 1450 ? 124.652 119.411 101.134 1.00 186.46 1450 GLU A C 1
ATOM 6800 O O . GLU A 1 1450 ? 123.454 119.013 100.763 1.00 186.46 1450 GLU A O 1
ATOM 6806 N N . GLU A 1 1451 ? 125.483 118.620 101.807 1.00 183.77 1451 GLU A N 1
ATOM 6807 C CA . GLU A 1 1451 ? 125.122 117.199 102.024 1.00 183.77 1451 GLU A CA 1
ATOM 6808 C C . GLU A 1 1451 ? 123.949 117.077 103.002 1.00 183.77 1451 GLU A C 1
ATOM 6809 O O . GLU A 1 1451 ? 123.453 115.966 103.139 1.00 183.77 1451 GLU A O 1
ATOM 6815 N N . LYS A 1 1452 ? 123.540 118.154 103.684 1.00 184.39 1452 LYS A N 1
ATOM 6816 C CA . LYS A 1 1452 ? 122.456 118.019 104.707 1.00 184.39 1452 LYS A CA 1
ATOM 6817 C C . LYS A 1 1452 ? 121.118 118.086 103.964 1.00 184.39 1452 LYS A C 1
ATOM 6818 O O . LYS A 1 1452 ? 120.118 117.427 104.394 1.00 184.39 1452 LYS A O 1
ATOM 6824 N N . ARG A 1 1453 ? 121.092 118.849 102.873 1.00 185.19 1453 ARG A N 1
ATOM 6825 C CA . ARG A 1 1453 ? 119.882 118.805 102.020 1.00 185.19 1453 ARG A CA 1
ATOM 6826 C C . ARG A 1 1453 ? 120.001 117.469 101.279 1.00 185.19 1453 ARG A C 1
ATOM 6827 O O . ARG A 1 1453 ? 118.940 116.832 100.981 1.00 185.19 1453 ARG A O 1
ATOM 6835 N N . LEU A 1 1454 ? 121.249 117.008 101.072 1.00 187.28 1454 LEU A N 1
ATOM 6836 C CA . LEU A 1 1454 ? 121.322 115.639 100.481 1.00 187.28 1454 LEU A CA 1
ATOM 6837 C C . LEU A 1 1454 ? 120.676 114.621 101.442 1.00 187.28 1454 LEU A C 1
ATOM 6838 O O . LEU A 1 1454 ? 120.040 113.682 100.933 1.00 187.28 1454 LEU A O 1
ATOM 6843 N N . ARG A 1 1455 ? 120.817 114.803 102.764 1.00 188.86 1455 ARG A N 1
ATOM 6844 C CA . ARG A 1 1455 ? 120.252 113.881 103.797 1.00 188.86 1455 ARG A CA 1
ATOM 6845 C C . ARG A 1 1455 ? 118.734 114.067 103.923 1.00 188.86 1455 ARG A C 1
ATOM 6846 O O . ARG A 1 1455 ? 118.024 113.081 104.321 1.00 188.86 1455 ARG A O 1
ATOM 6854 N N . ARG A 1 1456 ? 118.233 115.279 103.664 1.00 192.76 1456 ARG A N 1
ATOM 6855 C CA . ARG A 1 1456 ? 116.749 115.413 103.627 1.00 192.76 1456 ARG A CA 1
ATOM 6856 C C . ARG A 1 1456 ? 116.256 114.602 102.418 1.00 192.76 1456 ARG A C 1
ATOM 6857 O O . ARG A 1 1456 ? 115.184 113.924 102.527 1.00 192.76 1456 ARG A O 1
ATOM 6865 N N . LEU A 1 1457 ? 117.022 114.619 101.313 1.00 191.53 1457 LEU A N 1
ATOM 6866 C CA . LEU A 1 1457 ? 116.649 113.753 100.154 1.00 191.53 1457 LEU A CA 1
ATOM 6867 C C . LEU A 1 1457 ? 116.757 112.277 100.566 1.00 191.53 1457 LEU A C 1
ATOM 6868 O O . LEU A 1 1457 ? 115.932 111.464 100.085 1.00 191.53 1457 LEU A O 1
ATOM 6873 N N . GLU A 1 1458 ? 117.748 111.935 101.394 1.00 190.62 1458 GLU A N 1
ATOM 6874 C CA . GLU A 1 1458 ? 117.866 110.551 101.928 1.00 190.62 1458 GLU A CA 1
ATOM 6875 C C . GLU A 1 1458 ? 116.588 110.169 102.686 1.00 190.62 1458 GLU A C 1
ATOM 6876 O O . GLU A 1 1458 ? 116.149 109.042 102.488 1.00 190.62 1458 GLU A O 1
ATOM 6882 N N . LYS A 1 1459 ? 116.030 111.049 103.530 1.00 191.85 1459 LYS A N 1
ATOM 6883 C CA . LYS A 1 1459 ? 114.724 110.754 104.212 1.00 191.85 1459 LYS A CA 1
ATOM 6884 C C . LYS A 1 1459 ? 113.586 110.570 103.183 1.00 191.85 1459 LYS A C 1
ATOM 6885 O O . LYS A 1 1459 ? 112.671 109.618 103.342 1.00 191.85 1459 LYS A O 1
ATOM 6891 N N . LYS A 1 1460 ? 113.559 111.465 102.190 1.00 191.75 1460 LYS A N 1
ATOM 6892 C CA . LYS A 1 1460 ? 112.561 111.242 101.109 1.00 191.75 1460 LYS A CA 1
ATOM 6893 C C . LYS A 1 1460 ? 112.699 109.780 100.650 1.00 191.75 1460 LYS A C 1
ATOM 6894 O O . LYS A 1 1460 ? 111.676 109.052 100.719 1.00 191.75 1460 LYS A O 1
ATOM 6900 N N . ARG A 1 1461 ? 113.911 109.359 100.244 1.00 189.55 1461 ARG A N 1
ATOM 6901 C CA . ARG A 1 1461 ? 114.169 107.952 99.819 1.00 189.55 1461 ARG A CA 1
ATOM 6902 C C . ARG A 1 1461 ? 113.584 107.002 100.866 1.00 189.55 1461 ARG A C 1
ATOM 6903 O O . ARG A 1 1461 ? 112.763 106.158 100.472 1.00 189.55 1461 ARG A O 1
ATOM 6911 N N . ARG A 1 1462 ? 114.036 107.085 102.119 1.00 186.24 1462 ARG A N 1
ATOM 6912 C CA . ARG A 1 1462 ? 113.441 106.312 103.247 1.00 186.24 1462 ARG A CA 1
ATOM 6913 C C . ARG A 1 1462 ? 111.955 106.021 102.991 1.00 186.24 1462 ARG A C 1
ATOM 6914 O O . ARG A 1 1462 ? 111.649 104.863 102.900 1.00 186.24 1462 ARG A O 1
ATOM 6922 N N . LYS A 1 1463 ? 111.037 106.998 102.987 1.00 180.68 1463 LYS A N 1
ATOM 6923 C CA . LYS A 1 1463 ? 109.614 106.605 102.566 1.00 180.68 1463 LYS A CA 1
ATOM 6924 C C . LYS A 1 1463 ? 108.834 105.402 103.198 1.00 180.68 1463 LYS A C 1
ATOM 6925 O O . LYS A 1 1463 ? 108.846 105.396 104.409 1.00 180.68 1463 LYS A O 1
ATOM 6931 N N . ALA A 1 1464 ? 108.159 104.440 102.459 1.00 176.32 1464 ALA A N 1
ATOM 6932 C CA . ALA A 1 1464 ? 107.464 103.293 103.027 1.00 176.32 1464 ALA A CA 1
ATOM 6933 C C . ALA A 1 1464 ? 107.988 102.037 102.326 1.00 176.32 1464 ALA A C 1
ATOM 6934 O O . ALA A 1 1464 ? 107.619 101.707 101.200 1.00 176.32 1464 ALA A O 1
ATOM 6936 N N . GLN A 1 1465 ? 108.872 101.308 103.002 1.00 179.95 1465 GLN A N 1
ATOM 6937 C CA . GLN A 1 1465 ? 109.372 100.060 102.443 1.00 179.95 1465 GLN A CA 1
ATOM 6938 C C . GLN A 1 1465 ? 108.562 98.884 102.970 1.00 179.95 1465 GLN A C 1
ATOM 6939 O O . GLN A 1 1465 ? 109.131 97.933 103.517 1.00 179.95 1465 GLN A O 1
ATOM 6945 N N . ARG A 1 1466 ? 107.236 98.948 102.795 1.00 181.34 1466 ARG A N 1
ATOM 6946 C CA . ARG A 1 1466 ? 106.279 97.949 103.271 1.00 181.34 1466 ARG A CA 1
ATOM 6947 C C . ARG A 1 1466 ? 106.657 97.434 104.657 1.00 181.34 1466 ARG A C 1
ATOM 6948 O O . ARG A 1 1466 ? 106.982 96.254 104.827 1.00 181.34 1466 ARG A O 1
ATOM 6956 N N . LEU A 1 1467 ? 106.623 98.327 105.644 1.00 185.31 1467 LEU A N 1
ATOM 6957 C CA . LEU A 1 1467 ? 107.109 98.017 106.979 1.00 185.31 1467 LEU A CA 1
ATOM 6958 C C . LEU A 1 1467 ? 106.408 96.773 107.524 1.00 185.31 1467 LEU A C 1
ATOM 6959 O O . LEU A 1 1467 ? 105.182 96.654 107.398 1.00 185.31 1467 LEU A O 1
ATOM 6964 N N . PRO A 1 1468 ? 107.142 95.834 108.125 1.00 183.87 1468 PRO A N 1
ATOM 6965 C CA . PRO A 1 1468 ? 106.547 94.535 108.468 1.00 183.87 1468 PRO A CA 1
ATOM 6966 C C . PRO A 1 1468 ? 105.573 94.587 109.634 1.00 183.87 1468 PRO A C 1
ATOM 6967 O O . PRO A 1 1468 ? 105.703 93.811 110.586 1.00 183.87 1468 PRO A O 1
ATOM 6971 N N . TYR A 1 1469 ? 104.596 95.494 109.580 1.00 184.51 1469 TYR A N 1
ATOM 6972 C CA . TYR A 1 1469 ? 103.522 95.461 110.566 1.00 184.51 1469 TYR A CA 1
ATOM 6973 C C . TYR A 1 1469 ? 102.513 94.368 110.236 1.00 184.51 1469 TYR A C 1
ATOM 6974 O O . TYR A 1 1469 ? 101.890 93.795 111.138 1.00 184.51 1469 TYR A O 1
ATOM 6983 N N . TYR A 1 1470 ? 102.345 94.063 108.946 1.00 185.81 1470 TYR A N 1
ATOM 6984 C CA . TYR A 1 1470 ? 101.364 93.066 108.533 1.00 185.81 1470 TYR A CA 1
ATOM 6985 C C . TYR A 1 1470 ? 101.763 91.669 108.993 1.00 185.81 1470 TYR A C 1
ATOM 6986 O O . TYR A 1 1470 ? 100.899 90.832 109.279 1.00 185.81 1470 TYR A O 1
ATOM 6995 N N . ALA A 1 1471 ? 103.070 91.397 109.060 1.00 188.46 1471 ALA A N 1
ATOM 6996 C CA . ALA A 1 1471 ? 103.534 90.082 109.493 1.00 188.46 1471 ALA A CA 1
ATOM 6997 C C . ALA A 1 1471 ? 103.078 89.765 110.910 1.00 188.46 1471 ALA A C 1
ATOM 6998 O O . ALA A 1 1471 ? 102.889 88.592 111.254 1.00 188.46 1471 ALA A O 1
ATOM 7000 N N . THR A 1 1472 ? 102.896 90.789 111.743 1.00 185.10 1472 THR A N 1
ATOM 7001 C CA . THR A 1 1472 ? 102.376 90.613 113.088 1.00 185.10 1472 THR A CA 1
ATOM 7002 C C . THR A 1 1472 ? 100.899 90.962 113.210 1.00 185.10 1472 THR A C 1
ATOM 7003 O O . THR A 1 1472 ? 100.260 90.537 114.178 1.00 185.10 1472 THR A O 1
ATOM 7007 N N . TYR A 1 1473 ? 100.344 91.715 112.263 1.00 183.11 1473 TYR A N 1
ATOM 7008 C CA . TYR A 1 1473 ? 98.916 92.003 112.278 1.00 183.11 1473 TYR A CA 1
ATOM 7009 C C . TYR A 1 1473 ? 98.130 90.743 111.940 1.00 183.11 1473 TYR A C 1
ATOM 7010 O O . TYR A 1 1473 ? 98.539 89.958 111.078 1.00 183.11 1473 TYR A O 1
ATOM 7019 N N . CYS A 1 1474 ? 97.014 90.540 112.645 1.00 180.21 1474 CYS A N 1
ATOM 7020 C CA . CYS A 1 1474 ? 96.157 89.365 112.500 1.00 180.21 1474 CYS A CA 1
ATOM 7021 C C . CYS A 1 1474 ? 96.882 88.093 112.928 1.00 180.21 1474 CYS A C 1
ATOM 7022 O O . CYS A 1 1474 ? 96.332 86.992 112.823 1.00 180.21 1474 CYS A O 1
ATOM 7025 N N . HIS A 1 1475 ? 98.114 88.237 113.411 1.00 181.14 1475 HIS A N 1
ATOM 7026 C CA . HIS A 1 1475 ? 98.911 87.133 113.944 1.00 181.14 1475 HIS A CA 1
ATOM 7027 C C . HIS A 1 1475 ? 98.955 87.150 115.463 1.00 181.14 1475 HIS A C 1
ATOM 7028 O O . HIS A 1 1475 ? 99.996 86.857 116.061 1.00 181.14 1475 HIS A O 1
ATOM 7035 N N . THR A 1 1476 ? 97.842 87.539 116.093 1.00 180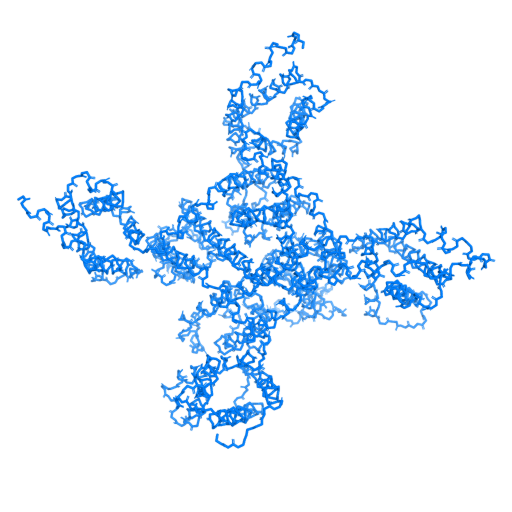.91 1476 THR A N 1
ATOM 7036 C CA . THR A 1 1476 ? 97.702 87.676 117.547 1.00 180.91 1476 THR A CA 1
ATOM 7037 C C . THR A 1 1476 ? 98.520 88.862 118.074 1.00 180.91 1476 THR A C 1
ATOM 7038 O O . THR A 1 1476 ? 98.408 89.249 119.243 1.00 180.91 1476 THR A O 1
ATOM 7042 N N . ARG A 1 1477 ? 99.304 89.496 117.202 1.00 177.51 1477 ARG A N 1
ATOM 7043 C CA . ARG A 1 1477 ? 99.994 90.738 117.522 1.00 177.51 1477 ARG A CA 1
ATOM 7044 C C . ARG A 1 1477 ? 99.369 91.933 116.814 1.00 177.51 1477 ARG A C 1
ATOM 7045 O O . ARG A 1 1477 ? 100.016 92.975 116.673 1.00 177.51 1477 ARG A O 1
ATOM 7053 N N . LEU A 1 1478 ? 98.121 91.796 116.355 1.00 174.27 1478 LEU A N 1
ATOM 7054 C CA . LEU A 1 1478 ? 97.440 92.899 115.688 1.00 174.27 1478 LEU A CA 1
ATOM 7055 C C . LEU A 1 1478 ? 97.282 94.107 116.599 1.00 174.27 1478 LEU A C 1
ATOM 7056 O O . LEU A 1 1478 ? 97.151 95.232 116.105 1.00 174.27 1478 LEU A O 1
ATOM 7061 N N . LEU A 1 1479 ? 97.292 93.898 117.914 1.00 172.96 1479 LEU A N 1
ATOM 7062 C CA . LEU A 1 1479 ? 97.240 94.976 118.891 1.00 172.96 1479 LEU A CA 1
ATOM 7063 C C . LEU A 1 1479 ? 98.624 95.339 119.414 1.00 172.96 1479 LEU A C 1
ATOM 7064 O O . LEU A 1 1479 ? 98.856 96.479 119.825 1.00 172.96 1479 LEU A O 1
ATOM 7069 N N . ILE A 1 1480 ? 99.551 94.378 119.408 1.00 173.54 1480 ILE A N 1
ATOM 7070 C CA . ILE A 1 1480 ? 100.855 94.579 120.040 1.00 173.54 1480 ILE A CA 1
ATOM 7071 C C . ILE A 1 1480 ? 101.671 95.614 119.275 1.00 173.54 1480 ILE A C 1
ATOM 7072 O O . ILE A 1 1480 ? 102.232 96.548 119.859 1.00 173.54 1480 ILE A O 1
ATOM 7077 N N . HIS A 1 1481 ? 101.744 95.464 117.949 1.00 177.08 1481 HIS A N 1
ATOM 7078 C CA . HIS A 1 1481 ? 102.650 96.290 117.157 1.00 177.08 1481 HIS A CA 1
ATOM 7079 C C . HIS A 1 1481 ? 102.282 97.766 117.182 1.00 177.08 1481 HIS A C 1
ATOM 7080 O O . HIS A 1 1481 ? 103.179 98.615 117.217 1.00 177.08 1481 HIS A O 1
ATOM 7087 N N . SER A 1 1482 ? 100.992 98.099 117.152 1.00 175.61 1482 SER A N 1
ATOM 7088 C CA . SER A 1 1482 ? 100.590 99.498 117.085 1.00 175.61 1482 SER A CA 1
ATOM 7089 C C . SER A 1 1482 ? 99.887 99.947 118.359 1.00 175.61 1482 SER A C 1
ATOM 7090 O O . SER A 1 1482 ? 100.279 100.947 118.970 1.00 175.61 1482 SER A O 1
ATOM 7093 N N . MET A 1 1483 ? 98.846 99.219 118.769 1.00 175.90 1483 MET A N 1
ATOM 7094 C CA . MET A 1 1483 ? 98.059 99.646 119.919 1.00 175.90 1483 MET A CA 1
ATOM 7095 C C . MET A 1 1483 ? 98.797 99.429 121.236 1.00 175.90 1483 MET A C 1
ATOM 7096 O O . MET A 1 1483 ? 98.427 100.030 122.251 1.00 175.90 1483 MET A O 1
ATOM 7101 N N . CYS A 1 1484 ? 99.854 98.616 121.240 1.00 174.84 1484 CYS A N 1
ATOM 7102 C CA . CYS A 1 1484 ? 100.588 98.322 122.466 1.00 174.84 1484 CYS A CA 1
ATOM 7103 C C . CYS A 1 1484 ? 102.033 98.803 122.424 1.00 174.84 1484 CYS A C 1
ATOM 7104 O O . CYS A 1 1484 ? 102.779 98.564 123.382 1.00 174.84 1484 CYS A O 1
ATOM 7107 N N . THR A 1 1485 ? 102.453 99.466 121.347 1.00 176.09 1485 THR A N 1
ATOM 7108 C CA . THR A 1 1485 ? 103.755 100.122 121.301 1.00 176.09 1485 THR A CA 1
ATOM 7109 C C . THR A 1 1485 ? 103.627 101.639 121.263 1.00 176.09 1485 THR A C 1
ATOM 7110 O O . THR A 1 1485 ? 104.640 102.335 121.130 1.00 176.09 1485 THR A O 1
ATOM 7114 N N . SER A 1 1486 ? 102.412 102.166 121.377 1.00 176.25 1486 SER A N 1
ATOM 7115 C CA . SER A 1 1486 ? 102.190 103.600 121.335 1.00 176.25 1486 SER A CA 1
ATOM 7116 C C . SER A 1 1486 ? 102.605 104.244 122.656 1.00 176.25 1486 SER A C 1
ATOM 7117 O O . SER A 1 1486 ? 102.967 103.571 123.626 1.00 176.25 1486 SER A O 1
ATOM 7120 N N . HIS A 1 1487 ? 102.547 105.577 122.685 1.00 176.43 1487 HIS A N 1
ATOM 7121 C CA . HIS A 1 1487 ? 102.917 106.325 123.879 1.00 176.43 1487 HIS A CA 1
ATOM 7122 C C . HIS A 1 1487 ? 101.993 106.056 125.059 1.00 176.43 1487 HIS A C 1
ATOM 7123 O O . HIS A 1 1487 ? 102.356 106.388 126.192 1.00 176.43 1487 HIS A O 1
ATOM 7130 N N . TYR A 1 1488 ? 100.816 105.471 124.826 1.00 178.19 1488 TYR A N 1
ATOM 7131 C CA . TYR A 1 1488 ? 99.946 105.080 125.929 1.00 178.19 1488 TYR A CA 1
ATOM 7132 C C . TYR A 1 1488 ? 100.547 103.956 126.764 1.00 178.19 1488 TYR A C 1
ATOM 7133 O O . TYR A 1 1488 ? 100.178 103.802 127.933 1.00 178.19 1488 TYR A O 1
ATOM 7142 N N . LEU A 1 1489 ? 101.468 103.177 126.199 1.00 173.04 1489 LEU A N 1
ATOM 7143 C CA . LEU A 1 1489 ? 102.073 102.055 126.905 1.00 173.04 1489 LEU A CA 1
ATOM 7144 C C . LEU A 1 1489 ? 103.440 102.374 127.490 1.00 173.04 1489 LEU A C 1
ATOM 7145 O O . LEU A 1 1489 ? 103.895 101.664 128.392 1.00 173.04 1489 LEU A O 1
ATOM 7150 N N . ASP A 1 1490 ? 104.109 103.419 126.999 1.00 163.69 1490 ASP A N 1
ATOM 7151 C CA . ASP A 1 1490 ? 105.424 103.774 127.521 1.00 163.69 1490 ASP A CA 1
ATOM 7152 C C . ASP A 1 1490 ? 105.331 104.732 128.703 1.00 163.69 1490 ASP A C 1
ATOM 7153 O O . ASP A 1 1490 ? 106.261 104.804 129.519 1.00 163.69 1490 ASP A O 1
ATOM 7158 N N . ILE A 1 1491 ? 104.229 105.479 128.809 1.00 157.06 1491 ILE A N 1
ATOM 7159 C CA . ILE A 1 1491 ? 103.990 106.260 130.018 1.00 157.06 1491 ILE A CA 1
ATOM 7160 C C . ILE A 1 1491 ? 103.901 105.339 131.224 1.00 157.06 1491 ILE A C 1
ATOM 7161 O O . ILE A 1 1491 ? 104.316 105.706 132.330 1.00 157.06 1491 ILE A O 1
ATOM 7166 N N . PHE A 1 1492 ? 103.378 104.125 131.031 1.00 148.25 1492 PHE A N 1
ATOM 7167 C CA . PHE A 1 1492 ? 103.393 103.131 132.098 1.00 148.25 1492 PHE A CA 1
ATOM 7168 C C . PHE A 1 1492 ? 104.819 102.787 132.505 1.00 148.25 1492 PHE A C 1
ATOM 7169 O O . PHE A 1 1492 ? 105.122 102.676 133.698 1.00 148.25 1492 PHE A O 1
ATOM 7177 N N . ILE A 1 1493 ? 105.710 102.616 131.525 1.00 142.03 1493 ILE A N 1
ATOM 7178 C CA . ILE A 1 1493 ? 107.105 102.305 131.825 1.00 142.03 1493 ILE A CA 1
ATOM 7179 C C . ILE A 1 1493 ? 107.746 103.436 132.616 1.00 142.03 1493 ILE A C 1
ATOM 7180 O O . ILE A 1 1493 ? 108.461 103.203 133.599 1.00 142.03 1493 ILE A O 1
ATOM 7185 N N . THR A 1 1494 ? 107.505 104.679 132.199 1.00 133.17 1494 THR A N 1
ATOM 7186 C CA . THR A 1 1494 ? 108.079 105.815 132.918 1.00 133.17 1494 THR A CA 1
ATOM 7187 C C . THR A 1 1494 ? 107.524 105.915 134.335 1.00 133.17 1494 THR A C 1
ATOM 7188 O O . THR A 1 1494 ? 108.265 106.221 135.278 1.00 133.17 1494 THR A O 1
ATOM 7192 N N . PHE A 1 1495 ? 106.226 105.659 134.508 1.00 129.28 1495 PHE A N 1
ATOM 7193 C CA . PHE A 1 1495 ? 105.645 105.682 135.846 1.00 129.28 1495 PHE A CA 1
ATOM 7194 C C . PHE A 1 1495 ? 106.251 104.597 136.728 1.00 129.28 1495 PHE A C 1
ATOM 7195 O O . PHE A 1 1495 ? 106.536 104.831 137.909 1.00 129.28 1495 PHE A O 1
ATOM 7203 N N . ILE A 1 1496 ? 106.452 103.402 136.171 1.00 128.67 1496 ILE A N 1
ATOM 7204 C CA . ILE A 1 1496 ? 107.065 102.318 136.934 1.00 128.67 1496 ILE A CA 1
ATOM 7205 C C . ILE A 1 1496 ? 108.500 102.669 137.302 1.00 128.67 1496 ILE A C 1
ATOM 7206 O O . ILE A 1 1496 ? 108.971 102.345 138.396 1.00 128.67 1496 ILE A O 1
ATOM 7211 N N . ILE A 1 1497 ? 109.220 103.330 136.395 1.00 114.99 1497 ILE A N 1
ATOM 7212 C CA . ILE A 1 1497 ? 110.586 103.741 136.704 1.00 114.99 1497 ILE A CA 1
ATOM 7213 C C . ILE A 1 1497 ? 110.596 104.776 137.821 1.00 114.99 1497 ILE A C 1
ATOM 7214 O O . ILE A 1 1497 ? 111.453 104.737 138.709 1.00 114.99 1497 ILE A O 1
ATOM 7219 N N . CYS A 1 1498 ? 109.659 105.725 137.791 1.00 108.71 1498 CYS A N 1
ATOM 7220 C CA . CYS A 1 1498 ? 109.585 106.711 138.866 1.00 108.71 1498 CYS A CA 1
ATOM 7221 C C . CYS A 1 1498 ? 109.242 106.051 140.196 1.00 108.71 1498 CYS A C 1
ATOM 7222 O O . CYS A 1 1498 ? 109.770 106.436 141.248 1.00 108.71 1498 CYS A O 1
ATOM 7225 N N . LEU A 1 1499 ? 108.359 105.051 140.171 1.00 107.39 1499 LEU A N 1
ATOM 7226 C CA . LEU A 1 1499 ? 108.064 104.300 141.388 1.00 107.39 1499 LEU A CA 1
ATOM 7227 C C . LEU A 1 1499 ? 109.295 103.545 141.876 1.00 107.39 1499 LEU A C 1
ATOM 7228 O O . LEU A 1 1499 ? 109.552 103.472 143.082 1.00 107.39 1499 LEU A O 1
ATOM 7233 N N . ASN A 1 1500 ? 110.071 102.980 140.951 1.00 100.61 1500 ASN A N 1
ATOM 7234 C CA . ASN A 1 1500 ? 111.317 102.324 141.327 1.00 100.61 1500 ASN A CA 1
ATOM 7235 C C . ASN A 1 1500 ? 112.277 103.313 141.974 1.00 100.61 1500 ASN A C 1
ATOM 7236 O O . ASN A 1 1500 ? 112.923 102.999 142.981 1.00 100.61 1500 ASN A O 1
ATOM 7241 N N . VAL A 1 1501 ? 112.370 104.518 141.409 1.00 83.79 1501 VAL A N 1
ATOM 7242 C CA . VAL A 1 1501 ? 113.254 105.549 141.945 1.00 83.79 1501 VAL A CA 1
ATOM 7243 C C . VAL A 1 1501 ? 112.842 105.918 143.364 1.00 83.79 1501 VAL A C 1
ATOM 7244 O O . VAL A 1 1501 ? 113.675 105.977 144.277 1.00 83.79 1501 VAL A O 1
ATOM 7248 N N . VAL A 1 1502 ? 111.545 106.153 143.576 1.00 84.15 1502 VAL A N 1
ATOM 7249 C CA . VAL A 1 1502 ? 111.101 106.533 144.912 1.00 84.15 1502 VAL A CA 1
ATOM 7250 C C . VAL A 1 1502 ? 111.195 105.358 145.881 1.00 84.15 1502 VAL A C 1
ATOM 7251 O O . VAL A 1 1502 ? 111.303 105.570 147.094 1.00 84.15 1502 VAL A O 1
ATOM 7255 N N . THR A 1 1503 ? 111.181 104.117 145.385 1.00 86.54 1503 THR A N 1
ATOM 7256 C CA . THR A 1 1503 ? 111.398 102.985 146.282 1.00 86.54 1503 THR A CA 1
ATOM 7257 C C . THR A 1 1503 ? 112.858 102.885 146.704 1.00 86.54 1503 THR A C 1
ATOM 7258 O O . THR A 1 1503 ? 113.148 102.684 147.888 1.00 86.54 1503 THR A O 1
ATOM 7262 N N . MET A 1 1504 ? 113.797 103.018 145.758 1.00 71.71 1504 MET A N 1
ATOM 7263 C CA . MET A 1 1504 ? 115.201 103.006 146.163 1.00 71.71 1504 MET A CA 1
ATOM 7264 C C . MET A 1 1504 ? 115.521 104.188 147.065 1.00 71.71 1504 MET A C 1
ATOM 7265 O O . MET A 1 1504 ? 116.392 104.086 147.935 1.00 71.71 1504 MET A O 1
ATOM 7270 N N . SER A 1 1505 ? 114.829 105.305 146.887 1.00 66.14 1505 SER A N 1
ATOM 7271 C CA . SER A 1 1505 ? 115.091 106.457 147.739 1.00 66.14 1505 SER A CA 1
ATOM 7272 C C . SER A 1 1505 ? 114.533 106.299 149.147 1.00 66.14 1505 SER A C 1
ATOM 7273 O O . SER A 1 1505 ? 114.530 107.284 149.896 1.00 66.14 1505 SER A O 1
ATOM 7276 N N . LEU A 1 1506 ? 114.061 105.114 149.539 1.00 68.67 1506 LEU A N 1
ATOM 7277 C CA . LEU A 1 1506 ? 113.526 104.894 150.874 1.00 68.67 1506 LEU A CA 1
ATOM 7278 C C . LEU A 1 1506 ? 114.441 104.073 151.769 1.00 68.67 1506 LEU A C 1
ATOM 7279 O O . LEU A 1 1506 ? 114.229 104.052 152.985 1.00 68.67 1506 LEU A O 1
ATOM 7284 N N . GLU A 1 1507 ? 115.438 103.403 151.202 1.00 65.16 1507 GLU A N 1
ATOM 7285 C CA . GLU A 1 1507 ? 116.381 102.631 151.998 1.00 65.16 1507 GLU A CA 1
ATOM 7286 C C . GLU A 1 1507 ? 117.170 103.547 152.923 1.00 65.16 1507 GLU A C 1
ATOM 7287 O O . GLU A 1 1507 ? 117.571 104.648 152.536 1.00 65.16 1507 GLU A O 1
ATOM 7293 N N . HIS A 1 1508 ? 117.398 103.090 154.149 1.00 55.56 1508 HIS A N 1
ATOM 7294 C CA . HIS A 1 1508 ? 118.155 103.870 155.120 1.00 55.56 1508 HIS A CA 1
ATOM 7295 C C . HIS A 1 1508 ? 118.713 102.926 156.178 1.00 55.56 1508 HIS A C 1
ATOM 7296 O O . HIS A 1 1508 ? 118.704 101.702 156.012 1.00 55.56 1508 HIS A O 1
ATOM 7303 N N . TYR A 1 1509 ? 119.214 103.502 157.267 1.00 54.89 1509 TYR A N 1
ATOM 7304 C CA . TYR A 1 1509 ? 119.783 102.737 158.367 1.00 54.89 1509 TYR A CA 1
ATOM 7305 C C . TYR A 1 1509 ? 118.687 102.382 159.362 1.00 54.89 1509 TYR A C 1
ATOM 7306 O O . TYR A 1 1509 ? 117.865 103.233 159.715 1.00 54.89 1509 TYR A O 1
ATOM 7315 N N . ASN A 1 1510 ? 118.684 101.126 159.810 1.00 65.29 1510 ASN A N 1
ATOM 7316 C CA . ASN A 1 1510 ? 117.668 100.617 160.733 1.00 65.29 1510 ASN A CA 1
ATOM 7317 C C . ASN A 1 1510 ? 116.261 100.819 160.177 1.00 65.29 1510 ASN A C 1
ATOM 7318 O O . ASN A 1 1510 ? 115.342 101.218 160.894 1.00 65.29 1510 ASN A O 1
ATOM 7323 N N . GLN A 1 1511 ? 116.096 100.547 158.887 1.00 78.35 1511 GLN A N 1
ATOM 7324 C CA . GLN A 1 1511 ? 114.781 100.617 158.277 1.00 78.35 1511 GLN A CA 1
ATOM 7325 C C . GLN A 1 1511 ? 113.891 99.505 158.827 1.00 78.35 1511 GLN A C 1
ATOM 7326 O O . GLN A 1 1511 ? 114.384 98.456 159.249 1.00 78.35 1511 GLN A O 1
ATOM 7332 N N . PRO A 1 1512 ? 112.577 99.718 158.858 1.00 101.92 1512 PRO A N 1
ATOM 7333 C CA . PRO A 1 1512 ? 111.674 98.647 159.289 1.00 101.92 1512 PRO A CA 1
ATOM 7334 C C . PRO A 1 1512 ? 111.801 97.424 158.393 1.00 101.92 1512 PRO A C 1
ATOM 7335 O O . PRO A 1 1512 ? 111.891 97.535 157.168 1.00 101.92 1512 PRO A O 1
ATOM 7339 N N . THR A 1 1513 ? 111.814 96.245 159.020 1.00 114.07 1513 THR A N 1
ATOM 7340 C CA . THR A 1 1513 ? 111.822 95.005 158.250 1.00 114.07 1513 THR A CA 1
ATOM 7341 C C . THR A 1 1513 ? 110.559 94.870 157.412 1.00 114.07 1513 THR A C 1
ATOM 7342 O O . THR A 1 1513 ? 110.593 94.289 156.319 1.00 114.07 1513 THR A O 1
ATOM 7346 N N . SER A 1 1514 ? 109.438 95.399 157.907 1.00 118.37 1514 SER A N 1
ATOM 7347 C CA . SER A 1 1514 ? 108.236 95.486 157.088 1.00 118.37 1514 SER A CA 1
ATOM 7348 C C . SER A 1 1514 ? 108.501 96.296 155.827 1.00 118.37 1514 SER A C 1
ATOM 7349 O O . SER A 1 1514 ? 108.088 95.906 154.730 1.00 118.37 1514 SER A O 1
ATOM 7352 N N . LEU A 1 1515 ? 109.205 97.422 155.964 1.00 116.07 1515 LEU A N 1
ATOM 7353 C CA . LEU A 1 1515 ? 109.577 98.211 154.794 1.00 116.07 1515 LEU A CA 1
ATOM 7354 C C . LEU A 1 1515 ? 110.577 97.469 153.915 1.00 116.07 1515 LEU A C 1
ATOM 7355 O O . LEU A 1 1515 ? 110.548 97.616 152.688 1.00 116.07 1515 LEU A O 1
ATOM 7360 N N . GLU A 1 1516 ? 111.455 96.663 154.516 1.00 117.38 1516 GLU A N 1
ATOM 7361 C CA . GLU A 1 1516 ? 112.359 95.832 153.725 1.00 117.38 1516 GLU A CA 1
ATOM 7362 C C . GLU A 1 1516 ? 111.576 94.885 152.825 1.00 117.38 1516 GLU A C 1
ATOM 7363 O O . GLU A 1 1516 ? 111.834 94.793 151.619 1.00 117.38 1516 GLU A O 1
ATOM 7369 N N . THR A 1 1517 ? 110.601 94.177 153.398 1.00 125.60 1517 THR A N 1
ATOM 7370 C CA . THR A 1 1517 ? 109.791 93.260 152.602 1.00 125.60 1517 THR A CA 1
ATOM 7371 C C . THR A 1 1517 ? 108.922 94.012 151.600 1.00 125.60 1517 THR A C 1
ATOM 7372 O O . THR A 1 1517 ? 108.652 93.508 150.503 1.00 125.60 1517 THR A O 1
ATOM 7376 N N . ALA A 1 1518 ? 108.470 95.216 151.959 1.00 125.87 1518 ALA A N 1
ATOM 7377 C CA . ALA A 1 1518 ? 107.701 96.024 151.019 1.00 125.87 1518 ALA A CA 1
ATOM 7378 C C . ALA A 1 1518 ? 108.531 96.379 149.793 1.00 125.87 1518 ALA A C 1
ATOM 7379 O O . ALA A 1 1518 ? 108.055 96.268 148.657 1.00 125.87 1518 ALA A O 1
ATOM 7381 N N . LEU A 1 1519 ? 109.778 96.804 150.004 1.00 122.96 1519 LEU A N 1
ATOM 7382 C CA . LEU A 1 1519 ? 110.668 97.066 148.877 1.00 122.96 1519 LEU A CA 1
ATOM 7383 C C . LEU A 1 1519 ? 110.989 95.789 148.114 1.00 122.96 1519 LEU A C 1
ATOM 7384 O O . LEU A 1 1519 ? 111.167 95.821 146.893 1.00 122.96 1519 LEU A O 1
ATOM 7389 N N . LYS A 1 1520 ? 111.069 94.655 148.812 1.00 132.68 1520 LYS A N 1
ATOM 7390 C CA . LYS A 1 1520 ? 111.253 93.380 148.125 1.00 132.68 1520 LYS A CA 1
ATOM 7391 C C . LYS A 1 1520 ? 110.114 93.120 147.145 1.00 132.68 1520 LYS A C 1
ATOM 7392 O O . LYS A 1 1520 ? 110.341 92.790 145.973 1.00 132.68 1520 LYS A O 1
ATOM 7398 N N . TYR A 1 1521 ? 108.874 93.279 147.613 1.00 132.79 1521 TYR A N 1
ATOM 7399 C CA . TYR A 1 1521 ? 107.714 93.051 146.755 1.00 132.79 1521 TYR A CA 1
ATOM 7400 C C . TYR A 1 1521 ? 107.651 94.071 145.624 1.00 132.79 1521 TYR A C 1
ATOM 7401 O O . TYR A 1 1521 ? 107.298 93.726 144.490 1.00 132.79 1521 TYR A O 1
ATOM 7410 N N . CYS A 1 1522 ? 107.976 95.333 145.914 1.00 134.90 1522 CYS A N 1
ATOM 7411 C CA . CYS A 1 1522 ? 107.984 96.350 144.867 1.00 134.90 1522 CYS A CA 1
ATOM 7412 C C . CYS A 1 1522 ? 109.026 96.036 143.802 1.00 134.90 1522 CYS A C 1
ATOM 7413 O O . CYS A 1 1522 ? 108.769 96.199 142.604 1.00 134.90 1522 CYS A O 1
ATOM 7416 N N . ASN A 1 1523 ? 110.213 95.590 144.221 1.00 134.25 1523 ASN A N 1
ATOM 7417 C CA . ASN A 1 1523 ? 111.244 95.199 143.269 1.00 134.25 1523 ASN A CA 1
ATOM 7418 C C . ASN A 1 1523 ? 110.788 94.017 142.428 1.00 134.25 1523 ASN A C 1
ATOM 7419 O O . ASN A 1 1523 ? 111.048 93.971 141.220 1.00 134.25 1523 ASN A O 1
ATOM 7424 N N . TYR A 1 1524 ? 110.115 93.046 143.051 1.00 139.84 1524 TYR A N 1
ATOM 7425 C CA . TYR A 1 1524 ? 109.548 91.942 142.282 1.00 139.84 1524 TYR A CA 1
ATOM 7426 C C . TYR A 1 1524 ? 108.557 92.447 141.242 1.00 139.84 1524 TYR A C 1
ATOM 7427 O O . TYR A 1 1524 ? 108.581 92.007 140.087 1.00 139.84 1524 TYR A O 1
ATOM 7436 N N . MET A 1 1525 ? 107.681 93.372 141.636 1.00 140.87 1525 MET A N 1
ATOM 7437 C CA . MET A 1 1525 ? 106.719 93.945 140.699 1.00 140.87 1525 MET A CA 1
ATOM 7438 C C . MET A 1 1525 ? 107.425 94.617 139.528 1.00 140.87 1525 MET A C 1
ATOM 7439 O O . MET A 1 1525 ? 107.067 94.405 138.361 1.00 140.87 1525 MET A O 1
ATOM 7444 N N . PHE A 1 1526 ? 108.435 95.437 139.828 1.00 135.31 1526 PHE A N 1
ATOM 7445 C CA . PHE A 1 1526 ? 109.136 96.168 138.778 1.00 135.31 1526 PHE A CA 1
ATOM 7446 C C . PHE A 1 1526 ? 109.848 95.213 137.829 1.00 135.31 1526 PHE A C 1
ATOM 7447 O O . PHE A 1 1526 ? 109.758 95.356 136.606 1.00 135.31 1526 PHE A O 1
ATOM 7455 N N . THR A 1 1527 ? 110.555 94.222 138.377 1.00 144.49 1527 THR A N 1
ATOM 7456 C CA . THR A 1 1527 ? 111.254 93.260 137.532 1.00 144.49 1527 THR A CA 1
ATOM 7457 C C . THR A 1 1527 ? 110.276 92.477 136.665 1.00 144.49 1527 THR A C 1
ATOM 7458 O O . THR A 1 1527 ? 110.525 92.263 135.470 1.00 144.49 1527 THR A O 1
ATOM 7462 N N . THR A 1 1528 ? 109.156 92.045 137.249 1.00 151.24 1528 THR A N 1
ATOM 7463 C CA . THR A 1 1528 ? 108.166 91.290 136.493 1.00 151.24 1528 THR A CA 1
ATOM 7464 C C . THR A 1 1528 ? 107.614 92.115 135.341 1.00 151.24 1528 THR A C 1
ATOM 7465 O O . THR A 1 1528 ? 107.516 91.630 134.210 1.00 151.24 1528 THR A O 1
ATOM 7469 N N . VAL A 1 1529 ? 107.256 93.374 135.604 1.00 149.12 1529 VAL A N 1
ATOM 7470 C CA . VAL A 1 1529 ? 106.674 94.178 134.533 1.00 149.12 1529 VAL A CA 1
ATOM 7471 C C . VAL A 1 1529 ? 107.729 94.548 133.493 1.00 149.12 1529 VAL A C 1
ATOM 7472 O O . VAL A 1 1529 ? 107.409 94.709 132.309 1.00 149.12 1529 VAL A O 1
ATOM 7476 N N . PHE A 1 1530 ? 108.995 94.678 133.899 1.00 146.84 1530 PHE A N 1
ATOM 7477 C CA . PHE A 1 1530 ? 110.054 94.911 132.921 1.00 146.84 1530 PHE A CA 1
ATOM 7478 C C . PHE A 1 1530 ? 110.215 93.713 131.993 1.00 146.84 1530 PHE A C 1
ATOM 7479 O O . PHE A 1 1530 ? 110.356 93.873 130.774 1.00 146.84 1530 PHE A O 1
ATOM 7487 N N . VAL A 1 1531 ? 110.190 92.502 132.550 1.00 155.04 1531 VAL A N 1
ATOM 7488 C CA . VAL A 1 1531 ? 110.242 91.311 131.706 1.00 155.04 1531 VAL A CA 1
ATOM 7489 C C . VAL A 1 1531 ? 109.009 91.242 130.813 1.00 155.04 1531 VAL A C 1
ATOM 7490 O O . VAL A 1 1531 ? 109.089 90.845 129.643 1.00 155.04 1531 VAL A O 1
ATOM 7494 N N . LEU A 1 1532 ? 107.850 91.634 131.349 1.00 156.72 1532 LEU A N 1
ATOM 7495 C CA . LEU A 1 1532 ? 106.623 91.632 130.559 1.00 156.72 1532 LEU A CA 1
ATOM 7496 C C . LEU A 1 1532 ? 106.728 92.567 129.360 1.00 156.72 1532 LEU A C 1
ATOM 7497 O O . LEU A 1 1532 ? 106.364 92.192 128.242 1.00 156.72 1532 LEU A O 1
ATOM 7502 N N . GLU A 1 1533 ? 107.230 93.787 129.569 1.00 160.55 1533 GLU A N 1
ATOM 7503 C CA . GLU A 1 1533 ? 107.355 94.717 128.449 1.00 160.55 1533 GLU A CA 1
ATOM 7504 C C . GLU A 1 1533 ? 108.440 94.276 127.474 1.00 160.55 1533 GLU A C 1
ATOM 7505 O O . GLU A 1 1533 ? 108.312 94.502 126.263 1.00 160.55 1533 GLU A O 1
ATOM 7511 N N . ALA A 1 1534 ? 109.508 93.647 127.974 1.00 160.88 1534 ALA A N 1
ATOM 7512 C CA . ALA A 1 1534 ? 110.516 93.099 127.073 1.00 160.88 1534 ALA A CA 1
ATOM 7513 C C . ALA A 1 1534 ? 109.916 92.030 126.169 1.00 160.88 1534 ALA A C 1
ATOM 7514 O O . ALA A 1 1534 ? 110.152 92.026 124.954 1.00 160.88 1534 ALA A O 1
ATOM 7516 N N . VAL A 1 1535 ? 109.116 91.128 126.740 1.00 161.93 1535 VAL A N 1
ATOM 7517 C CA . VAL A 1 1535 ? 108.449 90.109 125.933 1.00 161.93 1535 VAL A CA 1
ATOM 7518 C C . VAL A 1 1535 ? 107.454 90.757 124.977 1.00 161.93 1535 VAL A C 1
ATOM 7519 O O . VAL A 1 1535 ? 107.289 90.314 123.833 1.00 161.93 1535 VAL A O 1
ATOM 7523 N N . LEU A 1 1536 ? 106.780 91.816 125.430 1.00 164.41 1536 LEU A N 1
ATOM 7524 C CA . LEU A 1 1536 ? 105.807 92.499 124.584 1.00 164.41 1536 LEU A CA 1
ATOM 7525 C C . LEU A 1 1536 ? 106.474 93.078 123.343 1.00 164.41 1536 LEU A C 1
ATOM 7526 O O . LEU A 1 1536 ? 105.983 92.905 122.225 1.00 164.41 1536 LEU A O 1
ATOM 7531 N N . LYS A 1 1537 ? 107.609 93.756 123.516 1.00 164.77 1537 LYS A N 1
ATOM 7532 C CA . LYS A 1 1537 ? 108.295 94.302 122.347 1.00 164.77 1537 LYS A CA 1
ATOM 7533 C C . LYS A 1 1537 ? 108.938 93.203 121.503 1.00 164.77 1537 LYS A C 1
ATOM 7534 O O . LYS A 1 1537 ? 108.989 93.317 120.268 1.00 164.77 1537 LYS A O 1
ATOM 7540 N N . LEU A 1 1538 ? 109.408 92.125 122.141 1.00 167.20 1538 LEU A N 1
ATOM 7541 C CA . LEU A 1 1538 ? 109.997 91.018 121.395 1.00 167.20 1538 LEU A CA 1
ATOM 7542 C C . LEU A 1 1538 ? 108.971 90.353 120.488 1.00 167.20 1538 LEU A C 1
ATOM 7543 O O . LEU A 1 1538 ? 109.293 89.953 119.364 1.00 167.20 1538 LEU A O 1
ATOM 7548 N N . VAL A 1 1539 ? 107.733 90.204 120.964 1.00 168.98 1539 VAL A N 1
ATOM 7549 C CA . VAL A 1 1539 ? 106.684 89.688 120.091 1.00 168.98 1539 VAL A CA 1
ATOM 7550 C C . VAL A 1 1539 ? 106.141 90.773 119.170 1.00 168.98 1539 VAL A C 1
ATOM 7551 O O . VAL A 1 1539 ? 105.545 90.453 118.134 1.00 168.98 1539 VAL A O 1
ATOM 7555 N N . ALA A 1 1540 ? 106.329 92.048 119.521 1.00 169.56 1540 ALA A N 1
ATOM 7556 C CA . ALA A 1 1540 ? 105.942 93.133 118.627 1.00 169.56 1540 ALA A CA 1
ATOM 7557 C C . ALA A 1 1540 ? 106.759 93.102 117.344 1.00 169.56 1540 ALA A C 1
ATOM 7558 O O . ALA A 1 1540 ? 106.212 93.253 116.246 1.00 169.56 1540 ALA A O 1
ATOM 7560 N N . PHE A 1 1541 ? 108.073 92.910 117.457 1.00 167.67 1541 PHE A N 1
ATOM 7561 C CA . PHE A 1 1541 ? 108.893 92.803 116.258 1.00 167.67 1541 PHE A CA 1
ATOM 7562 C C . PHE A 1 1541 ? 110.026 91.815 116.489 1.00 167.67 1541 PHE A C 1
ATOM 7563 O O . PHE A 1 1541 ? 110.494 91.631 117.615 1.00 167.67 1541 PHE A O 1
ATOM 7571 N N . GLY A 1 1542 ? 110.478 91.199 115.399 1.00 166.08 1542 GLY A N 1
ATOM 7572 C CA . GLY A 1 1542 ? 111.475 90.148 115.455 1.00 166.08 1542 GLY A CA 1
ATOM 7573 C C . GLY A 1 1542 ? 112.872 90.601 115.826 1.00 166.08 1542 GLY A C 1
ATOM 7574 O O . GLY A 1 1542 ? 113.072 91.726 116.293 1.00 166.08 1542 GLY A O 1
ATOM 7575 N N . LEU A 1 1543 ? 113.851 89.719 115.613 1.00 168.19 1543 LEU A N 1
ATOM 7576 C CA . LEU A 1 1543 ? 115.223 89.963 116.041 1.00 168.19 1543 LEU A CA 1
ATOM 7577 C C . LEU A 1 1543 ? 115.916 91.067 115.253 1.00 168.19 1543 LEU A C 1
ATOM 7578 O O . LEU A 1 1543 ? 117.001 91.498 115.660 1.00 168.19 1543 LEU A O 1
ATOM 7580 N N . ARG A 1 1544 ? 115.335 91.526 114.142 1.00 169.42 1544 ARG A N 1
ATOM 7581 C CA . ARG A 1 1544 ? 115.979 92.561 113.339 1.00 169.42 1544 ARG A CA 1
ATOM 7582 C C . ARG A 1 1544 ? 116.145 93.851 114.137 1.00 169.42 1544 ARG A C 1
ATOM 7583 O O . ARG A 1 1544 ? 117.269 94.284 114.416 1.00 169.42 1544 ARG A O 1
ATOM 7585 N N . ARG A 1 1545 ? 115.030 94.475 114.523 1.00 168.65 1545 ARG A N 1
ATOM 7586 C CA . ARG A 1 1545 ? 115.094 95.680 115.343 1.00 168.65 1545 ARG A CA 1
ATOM 7587 C C . ARG A 1 1545 ? 115.516 95.391 116.776 1.00 168.65 1545 ARG A C 1
ATOM 7588 O O . ARG A 1 1545 ? 115.775 96.337 117.527 1.00 168.65 1545 ARG A O 1
ATOM 7590 N N . PHE A 1 1546 ? 115.580 94.118 117.169 1.00 167.55 1546 PHE A N 1
ATOM 7591 C CA . PHE A 1 1546 ? 116.015 93.770 118.518 1.00 167.55 1546 PHE A CA 1
ATOM 7592 C C . PHE A 1 1546 ? 117.425 94.281 118.785 1.00 167.55 1546 PHE A C 1
ATOM 7593 O O . PHE A 1 1546 ? 117.712 94.816 119.862 1.00 167.55 1546 PHE A O 1
ATOM 7601 N N . PHE A 1 1547 ? 118.322 94.125 117.811 1.00 165.42 1547 PHE A N 1
ATOM 7602 C CA . PHE A 1 1547 ? 119.644 94.733 117.881 1.00 165.42 1547 PHE A CA 1
ATOM 7603 C C . PHE A 1 1547 ? 119.768 96.014 117.068 1.00 165.42 1547 PHE A C 1
ATOM 7604 O O . PHE A 1 1547 ? 120.701 96.788 117.305 1.00 165.42 1547 PHE A O 1
ATOM 7612 N N . LYS A 1 1548 ? 118.859 96.258 116.120 1.00 167.73 1548 LYS A N 1
ATOM 7613 C CA . LYS A 1 1548 ? 118.920 97.494 115.348 1.00 167.73 1548 LYS A CA 1
ATOM 7614 C C . LYS A 1 1548 ? 118.514 98.703 116.182 1.00 167.73 1548 LYS A C 1
ATOM 7615 O O . LYS A 1 1548 ? 119.013 99.809 115.948 1.00 167.73 1548 LYS A O 1
ATOM 7621 N N . ASP A 1 1549 ? 117.611 98.516 117.149 1.00 165.52 1549 ASP A N 1
ATOM 7622 C CA . ASP A 1 1549 ? 117.139 99.642 117.948 1.00 165.52 1549 ASP A CA 1
ATOM 7623 C C . ASP A 1 1549 ? 118.266 100.257 118.767 1.00 165.52 1549 ASP A C 1
ATOM 7624 O O . ASP A 1 1549 ? 118.333 101.483 118.917 1.00 165.52 1549 ASP A O 1
ATOM 7629 N N . ARG A 1 1550 ? 119.143 99.419 119.325 1.00 158.47 1550 ARG A N 1
ATOM 7630 C CA . ARG A 1 1550 ? 120.260 99.790 120.191 1.00 158.47 1550 ARG A CA 1
ATOM 7631 C C . ARG A 1 1550 ? 119.768 100.281 121.553 1.00 158.47 1550 ARG A C 1
ATOM 7632 O O . ARG A 1 1550 ? 120.580 100.470 122.468 1.00 158.47 1550 ARG A O 1
ATOM 7640 N N . TRP A 1 1551 ? 118.459 100.426 121.741 1.00 153.42 1551 TRP A N 1
ATOM 7641 C CA . TRP A 1 1551 ? 117.859 100.759 123.027 1.00 153.42 1551 TRP A CA 1
ATOM 7642 C C . TRP A 1 1551 ? 117.089 99.601 123.637 1.00 153.42 1551 TRP A C 1
ATOM 7643 O O . TRP A 1 1551 ? 117.112 99.423 124.859 1.00 153.42 1551 TRP A O 1
ATOM 7654 N N . ASN A 1 1552 ? 116.410 98.802 122.809 1.00 160.70 1552 ASN A N 1
ATOM 7655 C CA . ASN A 1 1552 ? 115.868 97.540 123.296 1.00 160.70 1552 ASN A CA 1
ATOM 7656 C C . ASN A 1 1552 ? 116.974 96.652 123.845 1.00 160.70 1552 ASN A C 1
ATOM 7657 O O . ASN A 1 1552 ? 116.730 95.844 124.747 1.00 160.70 1552 ASN A O 1
ATOM 7662 N N . GLN A 1 1553 ? 118.196 96.800 123.328 1.00 160.52 1553 GLN A N 1
ATOM 7663 C CA . GLN A 1 1553 ? 119.346 96.148 123.943 1.00 160.52 1553 GLN A CA 1
ATOM 7664 C C . GLN A 1 1553 ? 119.527 96.616 125.381 1.00 160.52 1553 GLN A C 1
ATOM 7665 O O . GLN A 1 1553 ? 119.790 95.811 126.281 1.00 160.52 1553 GLN A O 1
ATOM 7671 N N . LEU A 1 1554 ? 119.399 97.924 125.613 1.00 156.49 1554 LEU A N 1
ATOM 7672 C CA . LEU A 1 1554 ? 119.513 98.451 126.969 1.00 156.49 1554 LEU A CA 1
ATOM 7673 C C . LEU A 1 1554 ? 118.403 97.915 127.865 1.00 156.49 1554 LEU A C 1
ATOM 7674 O O . LEU A 1 1554 ? 118.653 97.545 129.020 1.00 156.49 1554 LEU A O 1
ATOM 7679 N N . ASP A 1 1555 ? 117.171 97.865 127.352 1.00 157.22 1555 ASP A N 1
ATOM 7680 C CA . ASP A 1 1555 ? 116.072 97.324 128.148 1.00 157.22 1555 ASP A CA 1
ATOM 7681 C C . ASP A 1 1555 ? 116.310 95.858 128.492 1.00 157.22 1555 ASP A C 1
ATOM 7682 O O . ASP A 1 1555 ? 116.068 95.431 129.628 1.00 157.22 1555 ASP A O 1
ATOM 7687 N N . LEU A 1 1556 ? 116.782 95.071 127.522 1.00 160.84 1556 LEU A N 1
ATOM 7688 C CA . LEU A 1 1556 ? 117.055 93.663 127.784 1.00 160.84 1556 LEU A CA 1
ATOM 7689 C C . LEU A 1 1556 ? 118.186 93.498 128.788 1.00 160.84 1556 LEU A C 1
ATOM 7690 O O . LEU A 1 1556 ? 118.132 92.618 129.651 1.00 160.84 1556 LEU A O 1
ATOM 7695 N N . ALA A 1 1557 ? 119.226 94.327 128.688 1.00 156.01 1557 ALA A N 1
ATOM 7696 C CA . ALA A 1 1557 ? 120.306 94.263 129.665 1.00 156.01 1557 ALA A CA 1
ATOM 7697 C C . ALA A 1 1557 ? 119.796 94.584 131.063 1.00 156.01 1557 ALA A C 1
ATOM 7698 O O . ALA A 1 1557 ? 120.166 93.917 132.038 1.00 156.01 1557 ALA A O 1
ATOM 7700 N N . ILE A 1 1558 ? 118.938 95.600 131.178 1.00 147.87 1558 ILE A N 1
ATOM 7701 C CA . ILE A 1 1558 ? 118.391 95.966 132.481 1.00 147.87 1558 ILE A CA 1
ATOM 7702 C C . ILE A 1 1558 ? 117.548 94.833 133.049 1.00 147.87 1558 ILE A C 1
ATOM 7703 O O . ILE A 1 1558 ? 117.664 94.489 134.232 1.00 147.87 1558 ILE A O 1
ATOM 7708 N N . VAL A 1 1559 ? 116.690 94.228 132.222 1.00 153.78 1559 VAL A N 1
ATOM 7709 C CA . VAL A 1 1559 ? 115.843 93.155 132.738 1.00 153.78 1559 VAL A CA 1
ATOM 7710 C C . VAL A 1 1559 ? 116.678 91.925 133.078 1.00 153.78 1559 VAL A C 1
ATOM 7711 O O . VAL A 1 1559 ? 116.361 91.199 134.027 1.00 153.78 1559 VAL A O 1
ATOM 7715 N N . LEU A 1 1560 ? 117.756 91.671 132.330 1.00 153.53 1560 LEU A N 1
ATOM 7716 C CA . LEU A 1 1560 ? 118.636 90.552 132.652 1.00 153.53 1560 LEU A CA 1
ATOM 7717 C C . LEU A 1 1560 ? 119.338 90.774 133.984 1.00 153.53 1560 LEU A C 1
ATOM 7718 O O . LEU A 1 1560 ? 119.417 89.862 134.815 1.00 153.53 1560 LEU A O 1
ATOM 7723 N N . LEU A 1 1561 ? 119.850 91.986 134.210 1.00 153.29 1561 LEU A N 1
ATOM 7724 C CA . LEU A 1 1561 ? 120.454 92.292 135.504 1.00 153.29 1561 LEU A CA 1
ATOM 7725 C C . LEU A 1 1561 ? 119.430 92.180 136.626 1.00 153.29 1561 LEU A C 1
ATOM 7726 O O . LEU A 1 1561 ? 119.742 91.688 137.716 1.00 153.29 1561 LEU A O 1
ATOM 7731 N N . SER A 1 1562 ? 118.196 92.618 136.370 1.00 151.66 1562 SER A N 1
ATOM 7732 C CA . SER A 1 1562 ? 117.155 92.558 137.390 1.00 151.66 1562 SER A CA 1
ATOM 7733 C C . SER A 1 1562 ? 116.818 91.116 137.755 1.00 151.66 1562 SER A C 1
ATOM 7734 O O . SER A 1 1562 ? 116.732 90.766 138.939 1.00 151.66 1562 SER A O 1
ATOM 7737 N N . VAL A 1 1563 ? 116.617 90.262 136.747 1.00 154.84 1563 VAL A N 1
ATOM 7738 C CA . VAL A 1 1563 ? 116.291 88.868 137.027 1.00 154.84 1563 VAL A CA 1
ATOM 7739 C C . VAL A 1 1563 ? 117.479 88.157 137.661 1.00 154.84 1563 VAL A C 1
ATOM 7740 O O . VAL A 1 1563 ? 117.298 87.264 138.496 1.00 154.84 1563 V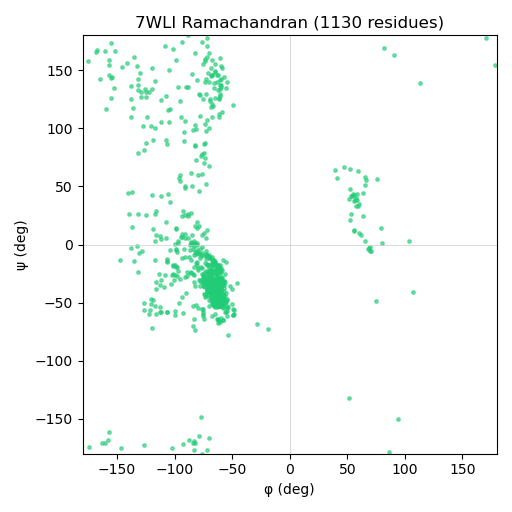AL A O 1
ATOM 7744 N N . MET A 1 1564 ? 118.706 88.530 137.288 1.00 155.72 1564 MET A N 1
ATOM 7745 C CA . MET A 1 1564 ? 119.872 87.985 137.973 1.00 155.72 1564 MET A CA 1
ATOM 7746 C C . MET A 1 1564 ? 119.860 88.363 139.447 1.00 155.72 1564 MET A C 1
ATOM 7747 O O . MET A 1 1564 ? 120.110 87.519 140.314 1.00 155.72 1564 MET A O 1
ATOM 7752 N N . GLY A 1 1565 ? 119.556 89.625 139.750 1.00 154.12 1565 GLY A N 1
ATOM 7753 C CA . GLY A 1 1565 ? 119.537 90.058 141.137 1.00 154.12 1565 GLY A CA 1
ATOM 7754 C C . GLY A 1 1565 ? 118.457 89.382 141.960 1.00 154.12 1565 GLY A C 1
ATOM 7755 O O . GLY A 1 1565 ? 118.705 88.954 143.090 1.00 154.12 1565 GLY A O 1
ATOM 7756 N N . ILE A 1 1566 ? 117.244 89.277 141.410 1.00 154.26 1566 ILE A N 1
ATOM 7757 C CA . ILE A 1 1566 ? 116.137 88.735 142.196 1.00 154.26 1566 ILE A CA 1
ATOM 7758 C C . ILE A 1 1566 ? 116.321 87.245 142.463 1.00 154.26 1566 ILE A C 1
ATOM 7759 O O . ILE A 1 1566 ? 115.876 86.738 143.500 1.00 154.26 1566 ILE A O 1
ATOM 7764 N N . THR A 1 1567 ? 116.962 86.516 141.544 1.00 156.88 1567 THR A N 1
ATOM 7765 C CA . THR A 1 1567 ? 117.157 85.083 141.748 1.00 156.88 1567 THR A CA 1
ATOM 7766 C C . THR A 1 1567 ? 118.030 84.808 142.966 1.00 156.88 1567 THR A C 1
ATOM 7767 O O . THR A 1 1567 ? 117.759 83.878 143.734 1.00 156.88 1567 THR A O 1
ATOM 7771 N N . LEU A 1 1568 ? 119.087 85.602 143.155 1.00 155.02 1568 LEU A N 1
ATOM 7772 C CA . LEU A 1 1568 ? 119.949 85.418 144.318 1.00 155.02 1568 LEU A CA 1
ATOM 7773 C C . LEU A 1 1568 ? 119.191 85.621 145.624 1.00 155.02 1568 LEU A C 1
ATOM 7774 O O . LEU A 1 1568 ? 119.582 85.067 146.658 1.00 155.02 1568 LEU A O 1
ATOM 7779 N N . GLU A 1 1569 ? 118.116 86.412 145.604 1.00 155.96 1569 GLU A N 1
ATOM 7780 C CA . GLU A 1 1569 ? 117.322 86.602 146.814 1.00 155.96 1569 GLU A CA 1
ATOM 7781 C C . GLU A 1 1569 ? 116.670 85.297 147.254 1.00 155.96 1569 GLU A C 1
ATOM 7782 O O . GLU A 1 1569 ? 116.647 84.979 148.449 1.00 155.96 1569 GLU A O 1
ATOM 7788 N N . GLU A 1 1570 ? 116.126 84.533 146.303 1.00 160.25 1570 GLU A N 1
ATOM 7789 C CA . GLU A 1 1570 ? 115.501 83.256 146.633 1.00 160.25 1570 GLU A CA 1
ATOM 7790 C C . GLU A 1 1570 ? 116.487 82.281 147.263 1.00 160.25 1570 GLU A C 1
ATOM 7791 O O . GLU A 1 1570 ? 116.066 81.371 147.986 1.00 160.25 1570 GLU A O 1
ATOM 7797 N N . ILE A 1 1571 ? 117.786 82.456 147.011 1.00 162.46 1571 ILE A N 1
ATOM 7798 C CA . ILE A 1 1571 ? 118.786 81.574 147.601 1.00 162.46 1571 ILE A CA 1
ATOM 7799 C C . ILE A 1 1571 ? 118.817 81.723 149.116 1.00 162.46 1571 ILE A C 1
ATOM 7800 O O . ILE A 1 1571 ? 119.049 80.746 149.837 1.00 162.46 1571 ILE A O 1
ATOM 7805 N N . GLU A 1 1572 ? 118.582 82.931 149.626 1.00 158.75 1572 GLU A N 1
ATOM 7806 C CA . GLU A 1 1572 ? 118.603 83.166 151.064 1.00 158.75 1572 GLU A CA 1
ATOM 7807 C C . GLU A 1 1572 ? 117.288 82.812 151.744 1.00 158.75 1572 GLU A C 1
ATOM 7808 O O . GLU A 1 1572 ? 117.185 82.954 152.967 1.00 158.75 1572 GLU A O 1
ATOM 7814 N N . ILE A 1 1573 ? 116.289 82.363 150.991 1.00 162.72 1573 ILE A N 1
ATOM 7815 C CA . ILE A 1 1573 ? 115.042 81.885 151.580 1.00 162.72 1573 ILE A CA 1
ATOM 7816 C C . ILE A 1 1573 ? 115.073 80.377 151.781 1.00 162.72 1573 ILE A C 1
ATOM 7817 O O . ILE A 1 1573 ? 114.693 79.870 152.839 1.00 162.72 1573 ILE A O 1
ATOM 7822 N N . ASN A 1 1574 ? 115.532 79.642 150.771 1.00 165.56 1574 ASN A N 1
ATOM 7823 C CA . ASN A 1 1574 ? 115.658 78.193 150.848 1.00 165.56 1574 ASN A CA 1
ATOM 7824 C C . ASN A 1 1574 ? 117.027 77.738 151.336 1.00 165.56 1574 ASN A C 1
ATOM 7825 O O . ASN A 1 1574 ? 117.230 76.533 151.518 1.00 165.56 1574 ASN A O 1
ATOM 7830 N N . ALA A 1 1575 ? 117.960 78.669 151.552 1.00 169.85 1575 ALA A N 1
ATOM 7831 C CA . ALA A 1 1575 ? 119.326 78.347 151.968 1.00 169.85 1575 ALA A CA 1
ATOM 7832 C C . ALA A 1 1575 ? 119.973 77.350 151.011 1.00 169.85 1575 ALA A C 1
ATOM 7833 O O . ALA A 1 1575 ? 120.657 76.411 151.423 1.00 169.85 1575 ALA A O 1
ATOM 7835 N N . ALA A 1 1576 ? 119.744 77.557 149.711 1.00 169.73 1576 ALA A N 1
ATOM 7836 C CA . ALA A 1 1576 ? 120.271 76.637 148.708 1.00 169.73 1576 ALA A CA 1
ATOM 7837 C C . ALA A 1 1576 ? 121.795 76.634 148.699 1.00 169.73 1576 ALA A C 1
ATOM 7838 O O . ALA A 1 1576 ? 122.420 75.572 148.597 1.00 169.73 1576 ALA A O 1
ATOM 7840 N N . LEU A 1 1577 ? 122.412 77.814 148.803 1.00 165.43 1577 LEU A N 1
ATOM 7841 C CA . LEU A 1 1577 ? 123.864 77.910 148.788 1.00 165.43 1577 LEU A CA 1
ATOM 7842 C C . LEU A 1 1577 ? 124.276 79.176 149.515 1.00 165.43 1577 LEU A C 1
ATOM 7843 O O . LEU A 1 1577 ? 123.578 80.193 149.399 1.00 165.43 1577 LEU A O 1
ATOM 7848 N N . PRO A 1 1578 ? 125.378 79.163 150.266 1.00 165.36 1578 PRO A N 1
ATOM 7849 C CA . PRO A 1 1578 ? 125.851 80.406 150.889 1.00 165.36 1578 PRO A CA 1
ATOM 7850 C C . PRO A 1 1578 ? 126.429 81.364 149.861 1.00 165.36 1578 PRO A C 1
ATOM 7851 O O . PRO A 1 1578 ? 127.523 81.137 149.333 1.00 165.36 1578 PRO A O 1
ATOM 7855 N N . ILE A 1 1579 ? 125.703 82.436 149.573 1.00 159.95 1579 ILE A N 1
ATOM 7856 C CA . ILE A 1 1579 ? 126.112 83.418 148.576 1.00 159.95 1579 ILE A CA 1
ATOM 7857 C C . ILE A 1 1579 ? 126.940 84.498 149.253 1.00 159.95 1579 ILE A C 1
ATOM 7858 O O . ILE A 1 1579 ? 126.589 84.983 150.336 1.00 159.95 1579 ILE A O 1
ATOM 7863 N N . ASN A 1 1580 ? 128.049 84.867 148.622 1.00 149.58 1580 ASN A N 1
ATOM 7864 C CA . ASN A 1 1580 ? 128.884 85.935 149.148 1.00 149.58 1580 ASN A CA 1
ATOM 7865 C C . ASN A 1 1580 ? 128.077 87.227 149.222 1.00 149.58 1580 ASN A C 1
ATOM 7866 O O . ASN A 1 1580 ? 127.465 87.628 148.221 1.00 149.58 1580 ASN A O 1
ATOM 7871 N N . PRO A 1 1581 ? 128.037 87.898 150.375 1.00 141.83 1581 PRO A N 1
ATOM 7872 C CA . PRO A 1 1581 ? 127.283 89.159 150.465 1.00 141.83 1581 PRO A CA 1
ATOM 7873 C C . PRO A 1 1581 ? 127.799 90.242 149.535 1.00 141.83 1581 PRO A C 1
ATOM 7874 O O . PRO A 1 1581 ? 127.050 91.175 149.225 1.00 141.83 1581 PRO A O 1
ATOM 7878 N N . THR A 1 1582 ? 129.054 90.154 149.087 1.00 134.32 1582 THR A N 1
ATOM 7879 C CA . THR A 1 1582 ? 129.572 91.134 148.139 1.00 134.32 1582 THR A CA 1
ATOM 7880 C C . THR A 1 1582 ? 128.827 91.065 146.811 1.00 134.32 1582 THR A C 1
ATOM 7881 O O . THR A 1 1582 ? 128.555 92.097 146.188 1.00 134.32 1582 THR A O 1
ATOM 7885 N N . ILE A 1 1583 ? 128.488 89.856 146.359 1.00 133.18 1583 ILE A N 1
ATOM 7886 C CA . ILE A 1 1583 ? 127.731 89.712 145.117 1.00 133.18 1583 ILE A CA 1
ATOM 7887 C C . ILE A 1 1583 ? 126.341 90.317 145.266 1.00 133.18 1583 ILE A C 1
ATOM 7888 O O . ILE A 1 1583 ? 125.833 90.982 144.352 1.00 133.18 1583 ILE A O 1
ATOM 7893 N N . ILE A 1 1584 ? 125.699 90.090 146.414 1.00 125.54 1584 ILE A N 1
ATOM 7894 C CA . ILE A 1 1584 ? 124.397 90.698 146.673 1.00 125.54 1584 ILE A CA 1
ATOM 7895 C C . ILE A 1 1584 ? 124.516 92.215 146.681 1.00 125.54 1584 ILE A C 1
ATOM 7896 O O . ILE A 1 1584 ? 123.652 92.926 146.152 1.00 125.54 1584 ILE A O 1
ATOM 7901 N N . ARG A 1 1585 ? 125.587 92.732 147.288 1.00 105.91 1585 ARG A N 1
ATOM 7902 C CA . ARG A 1 1585 ? 125.817 94.172 147.303 1.00 105.91 1585 ARG A CA 1
ATOM 7903 C C . ARG A 1 1585 ? 125.976 94.719 145.892 1.00 105.91 1585 ARG A C 1
ATOM 7904 O O . ARG A 1 1585 ? 125.427 95.775 145.563 1.00 105.91 1585 ARG A O 1
ATOM 7912 N N . ILE A 1 1586 ? 126.731 94.016 145.047 1.00 109.79 1586 ILE A N 1
ATOM 7913 C CA . ILE A 1 1586 ? 126.922 94.456 143.667 1.00 109.79 1586 ILE A CA 1
ATOM 7914 C C . ILE A 1 1586 ? 125.596 94.459 142.918 1.00 109.79 1586 ILE A C 1
ATOM 7915 O O . ILE A 1 1586 ? 125.280 95.408 142.190 1.00 109.79 1586 ILE A O 1
ATOM 7920 N N . MET A 1 1587 ? 124.798 93.404 143.087 1.00 112.75 1587 MET A N 1
ATOM 7921 C CA . MET A 1 1587 ? 123.506 93.347 142.408 1.00 112.75 1587 MET A CA 1
ATOM 7922 C C . MET A 1 1587 ? 122.595 94.482 142.859 1.00 112.75 1587 MET A C 1
ATOM 7923 O O . MET A 1 1587 ? 121.951 95.141 142.031 1.00 112.75 1587 MET A O 1
ATOM 7928 N N . ARG A 1 1588 ? 122.537 94.736 144.166 1.00 100.65 1588 ARG A N 1
ATOM 7929 C CA . ARG A 1 1588 ? 121.702 95.821 144.668 1.00 100.65 1588 ARG A CA 1
ATOM 7930 C C . ARG A 1 1588 ? 122.190 97.172 144.156 1.00 100.65 1588 ARG A C 1
ATOM 7931 O O . ARG A 1 1588 ? 121.393 98.003 143.706 1.00 100.65 1588 ARG A O 1
ATOM 7939 N N . VAL A 1 1589 ? 123.503 97.406 144.210 1.00 87.78 1589 VAL A N 1
ATOM 7940 C CA . VAL A 1 1589 ? 124.040 98.710 143.838 1.00 87.78 1589 VAL A CA 1
ATOM 7941 C C . VAL A 1 1589 ? 123.922 98.942 142.338 1.00 87.78 1589 VAL A C 1
ATOM 7942 O O . VAL A 1 1589 ? 123.863 100.092 141.888 1.00 87.78 1589 VAL A O 1
ATOM 7946 N N . LEU A 1 1590 ? 123.880 97.877 141.540 1.00 92.71 1590 LEU A N 1
ATOM 7947 C CA . LEU A 1 1590 ? 123.701 98.017 140.104 1.00 92.71 1590 LEU A CA 1
ATOM 7948 C C . LEU A 1 1590 ? 122.256 97.831 139.668 1.00 92.71 1590 LEU A C 1
ATOM 7949 O O . LEU A 1 1590 ? 121.977 97.858 138.465 1.00 92.71 1590 LEU A O 1
ATOM 7954 N N . ARG A 1 1591 ? 121.333 97.630 140.611 1.00 94.90 1591 ARG A N 1
ATOM 7955 C CA . ARG A 1 1591 ? 119.923 97.817 140.285 1.00 94.90 1591 ARG A CA 1
ATOM 7956 C C . ARG A 1 1591 ? 119.622 99.254 139.878 1.00 94.90 1591 ARG A C 1
ATOM 7957 O O . ARG A 1 1591 ? 118.582 99.506 139.262 1.00 94.90 1591 ARG A O 1
ATOM 7965 N N . ILE A 1 1592 ? 120.505 100.199 140.215 1.00 79.41 1592 ILE A N 1
ATOM 7966 C CA . ILE A 1 1592 ? 120.288 101.606 139.898 1.00 79.41 1592 ILE A CA 1
ATOM 7967 C C . ILE A 1 1592 ? 120.221 101.841 138.395 1.00 79.41 1592 ILE A C 1
ATOM 7968 O O . ILE A 1 1592 ? 119.715 102.877 137.953 1.00 79.41 1592 ILE A O 1
ATOM 7973 N N . ALA A 1 1593 ? 120.703 100.891 137.592 1.00 90.78 1593 ALA A N 1
ATOM 7974 C CA . ALA A 1 1593 ? 120.764 101.071 136.147 1.00 90.78 1593 ALA A CA 1
ATOM 7975 C C . ALA A 1 1593 ? 119.391 101.167 135.498 1.00 90.78 1593 ALA A C 1
ATOM 7976 O O . ALA A 1 1593 ? 119.307 101.563 134.331 1.00 90.78 1593 ALA A O 1
ATOM 7978 N N . ARG A 1 1594 ? 118.321 100.817 136.213 1.00 102.78 1594 ARG A N 1
ATOM 7979 C CA . ARG A 1 1594 ? 116.976 100.956 135.670 1.00 102.78 1594 ARG A CA 1
ATOM 7980 C C . ARG A 1 1594 ? 116.544 102.411 135.536 1.00 102.78 1594 ARG A C 1
ATOM 7981 O O . ARG A 1 1594 ? 115.520 102.680 134.900 1.00 102.78 1594 ARG A O 1
ATOM 7989 N N . VAL A 1 1595 ? 117.295 103.349 136.118 1.00 89.34 1595 VAL A N 1
ATOM 7990 C CA . VAL A 1 1595 ? 117.058 104.769 135.877 1.00 89.34 1595 VAL A CA 1
ATOM 7991 C C . VAL A 1 1595 ? 117.328 105.116 134.419 1.00 89.34 1595 VAL A C 1
ATOM 7992 O O . VAL A 1 1595 ? 116.683 106.006 133.851 1.00 89.34 1595 VAL A O 1
ATOM 7996 N N . LEU A 1 1596 ? 118.254 104.395 133.781 1.00 96.60 1596 LEU A N 1
ATOM 7997 C CA . LEU A 1 1596 ? 118.726 104.754 132.448 1.00 96.60 1596 LEU A CA 1
ATOM 7998 C C . LEU A 1 1596 ? 117.622 104.741 131.398 1.00 96.60 1596 LEU A C 1
ATOM 7999 O O . LEU A 1 1596 ? 117.795 105.341 130.333 1.00 96.60 1596 LEU A O 1
ATOM 8004 N N . LYS A 1 1597 ? 116.497 104.070 131.658 1.00 108.35 1597 LYS A N 1
ATOM 8005 C CA . LYS A 1 1597 ? 115.420 104.061 130.676 1.00 108.35 1597 LYS A CA 1
ATOM 8006 C C . LYS A 1 1597 ? 114.714 105.407 130.574 1.00 108.35 1597 LYS A C 1
ATOM 8007 O O . LYS A 1 1597 ? 114.004 105.645 129.591 1.00 108.35 1597 LYS A O 1
ATOM 8013 N N . LEU A 1 1598 ? 114.891 106.291 131.560 1.00 97.55 1598 LEU A N 1
ATOM 8014 C CA . LEU A 1 1598 ? 114.375 107.651 131.444 1.00 97.55 1598 LEU A CA 1
ATOM 8015 C C . LEU A 1 1598 ? 115.024 108.422 130.304 1.00 97.55 1598 LEU A C 1
ATOM 8016 O O . LEU A 1 1598 ? 114.454 109.415 129.839 1.00 97.55 1598 LEU A O 1
ATOM 8021 N N . LEU A 1 1599 ? 116.202 107.994 129.847 1.00 103.02 1599 LEU A N 1
ATOM 8022 C CA . LEU A 1 1599 ? 116.895 108.706 128.782 1.00 103.02 1599 LEU A CA 1
ATOM 8023 C C . LEU A 1 1599 ? 116.118 108.695 127.472 1.00 103.02 1599 LEU A C 1
ATOM 8024 O O . LEU A 1 1599 ? 116.338 109.572 126.630 1.00 103.02 1599 LEU A O 1
ATOM 8029 N N . LYS A 1 1600 ? 115.224 107.724 127.277 1.00 117.46 1600 LYS A N 1
ATOM 8030 C CA . LYS A 1 1600 ? 114.472 107.652 126.027 1.00 117.46 1600 LYS A CA 1
ATOM 8031 C C . LYS A 1 1600 ? 113.536 108.844 125.861 1.00 117.46 1600 LYS A C 1
ATOM 8032 O O . LYS A 1 1600 ? 113.567 109.529 124.832 1.00 117.46 1600 LYS A O 1
ATOM 8038 N N . MET A 1 1601 ? 112.696 109.113 126.862 1.00 119.26 1601 MET A N 1
ATOM 8039 C CA . MET A 1 1601 ? 111.759 110.225 126.746 1.00 119.26 1601 MET A CA 1
ATOM 8040 C C . MET A 1 1601 ? 112.425 111.574 126.960 1.00 119.26 1601 MET A C 1
ATOM 8041 O O . MET A 1 1601 ? 112.003 112.567 126.358 1.00 119.26 1601 MET A O 1
ATOM 8046 N N . ALA A 1 1602 ? 113.452 111.641 127.804 1.00 107.78 1602 ALA A N 1
ATOM 8047 C CA . ALA A 1 1602 ? 114.184 112.888 128.008 1.00 107.78 1602 ALA A CA 1
ATOM 8048 C C . ALA A 1 1602 ? 115.040 113.136 126.770 1.00 107.78 1602 ALA A C 1
ATOM 8049 O O . ALA A 1 1602 ? 116.260 112.954 126.763 1.00 107.78 1602 ALA A O 1
ATOM 8051 N N . THR A 1 1603 ? 114.372 113.548 125.688 1.00 105.81 1603 THR A N 1
ATOM 8052 C CA . THR A 1 1603 ? 115.082 113.854 124.452 1.00 105.81 1603 THR A CA 1
ATOM 8053 C C . THR A 1 1603 ? 116.036 115.024 124.640 1.00 105.81 1603 THR A C 1
ATOM 8054 O O . THR A 1 1603 ? 117.047 115.123 123.934 1.00 105.81 1603 THR A O 1
ATOM 8058 N N . GLY A 1 1604 ? 115.733 115.915 125.584 1.00 96.31 1604 GLY A N 1
ATOM 8059 C CA . GLY A 1 1604 ? 116.681 116.957 125.928 1.00 96.31 1604 GLY A CA 1
ATOM 8060 C C . GLY A 1 1604 ? 117.968 116.397 126.500 1.00 96.31 1604 GLY A C 1
ATOM 8061 O O . GLY A 1 1604 ? 119.052 116.928 126.249 1.00 96.31 1604 GLY A O 1
ATOM 8062 N N . MET A 1 1605 ? 117.868 115.320 127.285 1.00 88.05 1605 MET A N 1
ATOM 8063 C CA . MET A 1 1605 ? 119.071 114.639 127.753 1.00 88.05 1605 MET A CA 1
ATOM 8064 C C . MET A 1 1605 ? 119.885 114.130 126.578 1.00 88.05 1605 MET A C 1
ATOM 8065 O O . MET A 1 1605 ? 121.107 114.306 126.530 1.00 88.05 1605 MET A O 1
ATOM 8070 N N . ARG A 1 1606 ? 119.218 113.500 125.611 1.00 105.00 1606 ARG A N 1
ATOM 8071 C CA . ARG A 1 1606 ? 119.918 113.020 124.428 1.00 105.00 1606 ARG A CA 1
ATOM 8072 C C . ARG A 1 1606 ? 120.629 114.167 123.726 1.00 105.00 1606 ARG A C 1
ATOM 8073 O O . ARG A 1 1606 ? 121.822 114.077 123.423 1.00 105.00 1606 ARG A O 1
ATOM 8081 N N . ALA A 1 1607 ? 119.925 115.282 123.521 1.00 95.13 1607 ALA A N 1
ATOM 8082 C CA . ALA A 1 1607 ? 120.511 116.412 122.806 1.00 95.13 1607 ALA A CA 1
ATOM 8083 C C . ALA A 1 1607 ? 121.717 116.980 123.548 1.00 95.13 1607 ALA A C 1
ATOM 8084 O O . ALA A 1 1607 ? 122.795 117.146 122.966 1.00 95.13 1607 ALA A O 1
ATOM 8086 N N . LEU A 1 1608 ? 121.555 117.279 124.840 1.00 86.55 1608 LEU A N 1
ATOM 8087 C CA . LEU A 1 1608 ? 122.624 117.926 125.597 1.00 86.55 1608 LEU A CA 1
ATOM 8088 C C . LEU A 1 1608 ? 123.827 117.002 125.767 1.00 86.55 1608 LEU A C 1
ATOM 8089 O O . LEU A 1 1608 ? 124.974 117.411 125.535 1.00 86.55 1608 LEU A O 1
ATOM 8094 N N . LEU A 1 1609 ? 123.591 115.755 126.183 1.00 87.56 1609 LEU A N 1
ATOM 8095 C CA . LEU A 1 1609 ? 124.697 114.823 126.346 1.00 87.56 1609 LEU A CA 1
ATOM 8096 C C . LEU A 1 1609 ? 125.388 114.544 125.020 1.00 87.56 1609 LEU A C 1
ATOM 8097 O O . LEU A 1 1609 ? 126.616 114.445 124.976 1.00 87.56 1609 LEU A O 1
ATOM 8102 N N . ASP A 1 1610 ? 124.635 114.437 123.921 1.00 93.67 1610 ASP A N 1
ATOM 8103 C CA . ASP A 1 1610 ? 125.277 114.312 122.618 1.00 93.67 1610 ASP A CA 1
ATOM 8104 C C . ASP A 1 1610 ? 126.168 115.515 122.342 1.00 93.67 1610 ASP A C 1
ATOM 8105 O O . ASP A 1 1610 ? 127.361 115.362 122.054 1.00 93.67 1610 ASP A O 1
ATOM 8110 N N . THR A 1 1611 ? 125.620 116.723 122.509 1.00 88.84 1611 THR A N 1
ATOM 8111 C CA . THR A 1 1611 ? 126.395 117.943 122.308 1.00 88.84 1611 THR A CA 1
ATOM 8112 C C . THR A 1 1611 ? 127.707 117.887 123.074 1.00 88.84 1611 THR A C 1
ATOM 8113 O O . THR A 1 1611 ? 128.750 118.327 122.578 1.00 88.84 1611 THR A O 1
ATOM 8117 N N . VAL A 1 1612 ? 127.675 117.326 124.281 1.00 81.92 1612 VAL A N 1
ATOM 8118 C CA . VAL A 1 1612 ? 128.921 117.031 124.983 1.00 81.92 1612 VAL A CA 1
ATOM 8119 C C . VAL A 1 1612 ? 129.745 116.002 124.209 1.00 81.92 1612 VAL A C 1
ATOM 8120 O O . VAL A 1 1612 ? 130.970 116.123 124.105 1.00 81.92 1612 VAL A O 1
ATOM 8124 N N . VAL A 1 1613 ? 129.085 114.982 123.649 1.00 86.61 1613 VAL A N 1
ATOM 8125 C CA . VAL A 1 1613 ? 129.802 113.841 123.074 1.00 86.61 1613 VAL A CA 1
ATOM 8126 C C . VAL A 1 1613 ? 130.631 114.256 121.861 1.00 86.61 1613 VAL A C 1
ATOM 8127 O O . VAL A 1 1613 ? 131.796 113.863 121.733 1.00 86.61 1613 VAL A O 1
ATOM 8131 N N . GLN A 1 1614 ? 130.060 115.044 120.949 1.00 86.71 1614 GLN A N 1
ATOM 8132 C CA . GLN A 1 1614 ? 130.904 115.482 119.838 1.00 86.71 1614 GLN A CA 1
ATOM 8133 C C . GLN A 1 1614 ? 131.838 116.633 120.210 1.00 86.71 1614 GLN A C 1
ATOM 8134 O O . GLN A 1 1614 ? 132.387 117.283 119.313 1.00 86.71 1614 GLN A O 1
ATOM 8140 N N . ALA A 1 1615 ? 132.032 116.899 121.502 1.00 80.31 1615 ALA A N 1
ATOM 8141 C CA . ALA A 1 1615 ? 133.132 117.732 121.964 1.00 80.31 1615 ALA A CA 1
ATOM 8142 C C . ALA A 1 1615 ? 134.328 116.918 122.443 1.00 80.31 1615 ALA A C 1
ATOM 8143 O O . ALA A 1 1615 ? 135.377 117.501 122.733 1.00 80.31 1615 ALA A O 1
ATOM 8145 N N . LEU A 1 1616 ? 134.199 115.591 122.515 1.00 76.46 1616 LEU A N 1
ATOM 8146 C CA . LEU A 1 1616 ? 135.258 114.697 122.978 1.00 76.46 1616 LEU A CA 1
ATOM 8147 C C . LEU A 1 1616 ? 136.555 114.723 122.175 1.00 76.46 1616 LEU A C 1
ATOM 8148 O O . LEU A 1 1616 ? 137.582 114.305 122.715 1.00 76.46 1616 LEU A O 1
ATOM 8153 N N . PRO A 1 1617 ? 136.589 115.148 120.910 1.00 75.75 1617 PRO A N 1
ATOM 8154 C CA . PRO A 1 1617 ? 137.904 115.425 120.318 1.00 75.75 1617 PRO A CA 1
ATOM 8155 C C . PRO A 1 1617 ? 138.692 116.415 121.165 1.00 75.75 1617 PRO A C 1
ATOM 8156 O O . PRO A 1 1617 ? 139.739 116.075 121.735 1.00 75.75 1617 PRO A O 1
ATOM 8160 N N . GLN A 1 1618 ? 138.143 117.622 121.320 1.00 73.26 1618 GLN A N 1
ATOM 8161 C CA . GLN A 1 1618 ? 138.822 118.653 122.096 1.00 73.26 1618 GLN A CA 1
ATOM 8162 C C . GLN A 1 1618 ? 138.878 118.296 123.575 1.00 73.26 1618 GLN A C 1
ATOM 8163 O O . GLN A 1 1618 ? 139.928 118.439 124.211 1.00 73.26 1618 GLN A O 1
ATOM 8169 N N . VAL A 1 1619 ? 137.764 117.836 124.145 1.00 61.60 1619 VAL A N 1
ATOM 8170 C CA . VAL A 1 1619 ? 137.739 117.542 125.576 1.00 61.60 1619 VAL A CA 1
ATOM 8171 C C . VAL A 1 1619 ? 138.698 116.406 125.906 1.00 61.60 1619 VAL A C 1
ATOM 8172 O O . VAL A 1 1619 ? 139.426 116.461 126.902 1.00 61.60 1619 VAL A O 1
ATOM 8176 N N . GLY A 1 1620 ? 138.725 115.367 125.073 1.00 65.94 1620 GLY A N 1
ATOM 8177 C CA . GLY A 1 1620 ? 139.648 114.270 125.299 1.00 65.94 1620 GLY A CA 1
ATOM 8178 C C . GLY A 1 1620 ? 141.100 114.677 125.143 1.00 65.94 1620 GLY A C 1
ATOM 8179 O O . GLY A 1 1620 ? 141.956 114.249 125.921 1.00 65.94 1620 GLY A O 1
ATOM 8180 N N . ASN A 1 1621 ? 141.405 115.498 124.134 1.00 59.03 1621 ASN A N 1
ATOM 8181 C CA . ASN A 1 1621 ? 142.781 115.956 123.973 1.00 59.03 1621 ASN A CA 1
ATOM 8182 C C . ASN A 1 1621 ? 143.227 116.806 125.159 1.00 59.03 1621 ASN A C 1
ATOM 8183 O O . ASN A 1 1621 ? 144.342 116.635 125.672 1.00 59.03 1621 ASN A O 1
ATOM 8188 N N . LEU A 1 1622 ? 142.368 117.718 125.621 1.00 48.48 1622 LEU A N 1
ATOM 8189 C CA . LEU A 1 1622 ? 142.714 118.504 126.800 1.00 48.48 1622 LEU A CA 1
ATOM 8190 C C . LEU A 1 1622 ? 142.814 117.635 128.045 1.00 48.48 1622 LEU A C 1
ATOM 8191 O O . LEU A 1 1622 ? 143.638 117.910 128.920 1.00 48.48 1622 LEU A O 1
ATOM 8196 N N . GLY A 1 1623 ? 141.995 116.589 128.150 1.00 47.42 1623 GLY A N 1
ATOM 8197 C CA . GLY A 1 1623 ? 142.121 115.682 129.278 1.00 47.42 1623 GLY A CA 1
ATOM 8198 C C . GLY A 1 1623 ? 143.428 114.914 129.258 1.00 47.42 1623 GLY A C 1
ATOM 8199 O O . GLY A 1 1623 ? 144.027 114.664 130.305 1.00 47.42 1623 GLY A O 1
ATOM 8200 N N . LEU A 1 1624 ? 143.881 114.521 128.069 1.00 50.62 1624 LEU A N 1
ATOM 8201 C CA . LEU A 1 1624 ? 145.189 113.885 127.956 1.00 50.62 1624 LEU A CA 1
ATOM 8202 C C . LEU A 1 1624 ? 146.297 114.850 128.355 1.00 50.62 1624 LEU A C 1
ATOM 8203 O O . LEU A 1 1624 ? 147.228 114.476 129.080 1.00 50.62 1624 LEU A O 1
ATOM 8208 N N . LEU A 1 1625 ? 146.206 116.104 127.904 1.00 43.22 1625 LEU A N 1
ATOM 8209 C CA . LEU A 1 1625 ? 147.171 117.115 128.329 1.00 43.22 1625 LEU A CA 1
ATOM 8210 C C . LEU A 1 1625 ? 147.135 117.315 129.838 1.00 43.22 1625 LEU A C 1
ATOM 8211 O O . LEU A 1 1625 ? 148.170 117.546 130.471 1.00 43.22 1625 LEU A O 1
ATOM 8216 N N . PHE A 1 1626 ? 145.950 117.220 130.431 1.00 38.55 1626 PHE A N 1
ATOM 8217 C CA . PHE A 1 1626 ? 145.795 117.474 131.857 1.00 38.55 1626 PHE A CA 1
ATOM 8218 C C . PHE A 1 1626 ? 146.336 116.307 132.677 1.00 38.55 1626 PHE A C 1
ATOM 8219 O O . PHE A 1 1626 ? 146.945 116.508 133.735 1.00 38.55 1626 PHE A O 1
ATOM 8227 N N . MET A 1 1627 ? 146.171 115.083 132.173 1.00 46.48 1627 MET A N 1
ATOM 8228 C CA . MET A 1 1627 ? 146.830 113.930 132.779 1.00 46.48 1627 MET A CA 1
ATOM 8229 C C . MET A 1 1627 ? 148.345 114.039 132.658 1.00 46.48 1627 MET A C 1
ATOM 8230 O O . MET A 1 1627 ? 149.079 113.664 133.578 1.00 46.48 1627 MET A O 1
ATOM 8235 N N . LEU A 1 1628 ? 148.831 114.547 131.523 1.00 38.70 1628 LEU A N 1
ATOM 8236 C CA . LEU A 1 1628 ? 150.263 114.787 131.367 1.00 38.70 1628 LEU A CA 1
ATOM 8237 C C . LEU A 1 1628 ? 150.769 115.806 132.381 1.00 38.70 1628 LEU A C 1
ATOM 8238 O O . LEU A 1 1628 ? 151.850 115.639 132.963 1.00 38.70 1628 LEU A O 1
ATOM 8243 N N . LEU A 1 1629 ? 150.008 116.882 132.583 1.00 33.12 1629 LEU A N 1
ATOM 8244 C CA . LEU A 1 1629 ? 150.371 117.877 133.584 1.00 33.12 1629 LEU A CA 1
ATOM 8245 C C . LEU A 1 1629 ? 150.419 117.260 134.972 1.00 33.12 1629 LEU A C 1
ATOM 8246 O O . LEU A 1 1629 ? 151.350 117.522 135.744 1.00 33.12 1629 LEU A O 1
ATOM 8251 N N . PHE A 1 1630 ? 149.416 116.444 135.312 1.00 34.04 1630 PHE A N 1
ATOM 8252 C CA . PHE A 1 1630 ? 149.461 115.733 136.585 1.00 34.04 1630 PHE A CA 1
ATOM 8253 C C . PHE A 1 1630 ? 150.705 114.875 136.698 1.00 34.04 1630 PHE A C 1
ATOM 8254 O O . PHE A 1 1630 ? 151.356 114.864 137.742 1.00 34.04 1630 PHE A O 1
ATOM 8262 N N . PHE A 1 1631 ? 151.042 114.139 135.642 1.00 46.24 1631 PHE A N 1
ATOM 8263 C CA . PHE A 1 1631 ? 152.219 113.280 135.690 1.00 46.24 1631 PHE A CA 1
ATOM 8264 C C . PHE A 1 1631 ? 153.475 114.082 135.991 1.00 46.24 1631 PHE A C 1
ATOM 8265 O O . PHE A 1 1631 ? 154.237 113.755 136.914 1.00 46.24 1631 PHE A O 1
ATOM 8273 N N . ILE A 1 1632 ? 153.702 115.143 135.216 1.00 40.67 1632 ILE A N 1
ATOM 8274 C CA . ILE A 1 1632 ? 154.923 115.927 135.365 1.00 40.67 1632 ILE A CA 1
ATOM 8275 C C . ILE A 1 1632 ? 154.985 116.547 136.753 1.00 40.67 1632 ILE A C 1
ATOM 8276 O O . ILE A 1 1632 ? 155.989 116.420 137.468 1.00 40.67 1632 ILE A O 1
ATOM 8281 N N . TYR A 1 1633 ? 153.901 117.203 137.169 1.00 32.91 1633 TYR A N 1
ATOM 8282 C CA . TYR A 1 1633 ? 153.938 117.916 138.435 1.00 32.91 1633 TYR A CA 1
ATOM 8283 C C . TYR A 1 1633 ? 153.954 116.952 139.609 1.00 32.91 1633 TYR A C 1
ATOM 8284 O O . TYR A 1 1633 ? 154.515 117.271 140.659 1.00 32.91 1633 TYR A O 1
ATOM 8293 N N . ALA A 1 1634 ? 153.413 115.746 139.429 1.00 37.76 1634 ALA A N 1
ATOM 8294 C CA . ALA A 1 1634 ? 153.431 114.753 140.492 1.00 37.76 1634 ALA A CA 1
ATOM 8295 C C . ALA A 1 1634 ? 154.829 114.195 140.692 1.00 37.76 1634 ALA A C 1
ATOM 8296 O O . ALA A 1 1634 ? 155.284 114.053 141.827 1.00 37.76 1634 ALA A O 1
ATOM 8298 N N . ALA A 1 1635 ? 155.534 113.877 139.602 1.00 42.45 1635 ALA A N 1
ATOM 8299 C CA . ALA A 1 1635 ? 156.923 113.436 139.742 1.00 42.45 1635 ALA A CA 1
ATOM 8300 C C . ALA A 1 1635 ? 157.791 114.538 140.341 1.00 42.45 1635 ALA A C 1
ATOM 8301 O O . ALA A 1 1635 ? 158.641 114.283 141.213 1.00 42.45 1635 ALA A O 1
ATOM 8303 N N . LEU A 1 1636 ? 157.578 115.774 139.891 1.00 42.67 1636 LEU A N 1
ATOM 8304 C CA . LEU A 1 1636 ? 158.361 116.891 140.395 1.00 42.67 1636 LEU A CA 1
ATOM 8305 C C . LEU A 1 1636 ? 158.113 117.094 141.887 1.00 42.67 1636 LEU A C 1
ATOM 8306 O O . LEU A 1 1636 ? 159.055 117.307 142.663 1.00 42.67 1636 LEU A O 1
ATOM 8311 N N . GLY A 1 1637 ? 156.853 116.986 142.314 1.00 39.08 1637 GLY A N 1
ATOM 8312 C CA . GLY A 1 1637 ? 156.543 117.043 143.729 1.00 39.08 1637 GLY A CA 1
ATOM 8313 C C . GLY A 1 1637 ? 157.092 115.871 144.513 1.00 39.08 1637 GLY A C 1
ATOM 8314 O O . GLY A 1 1637 ? 157.493 116.032 145.666 1.00 39.08 1637 GLY A O 1
ATOM 8315 N N . VAL A 1 1638 ? 157.099 114.678 143.917 1.00 43.48 1638 VAL A N 1
ATOM 8316 C CA . VAL A 1 1638 ? 157.685 113.522 144.588 1.00 43.48 1638 VAL A CA 1
ATOM 8317 C C . VAL A 1 1638 ? 159.136 113.792 144.935 1.00 43.48 1638 VAL A C 1
ATOM 8318 O O . VAL A 1 1638 ? 159.594 113.472 146.037 1.00 43.48 1638 VAL A O 1
ATOM 8322 N N . GLU A 1 1639 ? 159.891 114.374 144.007 1.00 53.00 1639 GLU A N 1
ATOM 8323 C CA . GLU A 1 1639 ? 161.280 114.604 144.394 1.00 53.00 1639 GLU A CA 1
ATOM 8324 C C . GLU A 1 1639 ? 161.438 115.815 145.312 1.00 53.00 1639 GLU A C 1
ATOM 8325 O O . GLU A 1 1639 ? 162.288 115.795 146.208 1.00 53.00 1639 GLU A O 1
ATOM 8331 N N . LEU A 1 1640 ? 160.656 116.881 145.120 1.00 48.94 1640 LEU A N 1
ATOM 8332 C CA . LEU A 1 1640 ? 160.815 118.044 145.992 1.00 48.94 1640 LEU A CA 1
ATOM 8333 C C . LEU A 1 1640 ? 160.377 117.738 147.423 1.00 48.94 1640 LEU A C 1
ATOM 8334 O O . LEU A 1 1640 ? 161.175 117.820 148.363 1.00 48.94 1640 LEU A O 1
ATOM 8339 N N . PHE A 1 1641 ? 159.107 117.386 147.606 1.00 43.47 1641 PHE A N 1
ATOM 8340 C CA . PHE A 1 1641 ? 158.506 117.241 148.923 1.00 43.47 1641 PHE A CA 1
ATOM 8341 C C . PHE A 1 1641 ? 158.444 115.793 149.392 1.00 43.47 1641 PHE A C 1
ATOM 8342 O O . PHE A 1 1641 ? 157.736 115.499 150.360 1.00 43.47 1641 PHE A O 1
ATOM 8350 N N . GLY A 1 1642 ? 159.158 114.885 148.726 1.00 53.79 1642 GLY A N 1
ATOM 8351 C CA . GLY A 1 1642 ? 159.022 113.472 149.043 1.00 53.79 1642 GLY A CA 1
ATOM 8352 C C . GLY A 1 1642 ? 159.429 113.135 150.464 1.00 53.79 1642 GLY A C 1
ATOM 8353 O O . GLY A 1 1642 ? 158.720 112.419 151.174 1.00 53.79 1642 GLY A O 1
ATOM 8354 N N . LYS A 1 1643 ? 160.572 113.649 150.901 1.00 71.22 1643 LYS A N 1
ATOM 8355 C CA . LYS A 1 1643 ? 161.100 113.305 152.214 1.00 71.22 1643 LYS A CA 1
ATOM 8356 C C . LYS A 1 1643 ? 160.372 114.005 153.354 1.00 71.22 1643 LYS A C 1
ATOM 8357 O O . LYS A 1 1643 ? 160.811 113.896 154.503 1.00 71.22 1643 LYS A O 1
ATOM 8363 N N . LEU A 1 1644 ? 159.272 114.700 153.078 1.00 66.80 1644 LEU A N 1
ATOM 8364 C CA . LEU A 1 1644 ? 158.536 115.404 154.122 1.00 66.80 1644 LEU A CA 1
ATOM 8365 C C . LEU A 1 1644 ? 157.778 114.396 154.975 1.00 66.80 1644 LEU A C 1
ATOM 8366 O O . LEU A 1 1644 ? 156.739 113.874 154.560 1.00 66.80 1644 LEU A O 1
ATOM 8371 N N . VAL A 1 1645 ? 158.293 114.122 156.168 1.00 89.52 1645 VAL A N 1
ATOM 8372 C CA . VAL A 1 1645 ? 157.691 113.129 157.050 1.00 89.52 1645 VAL A CA 1
ATOM 8373 C C . VAL A 1 1645 ? 156.483 113.737 157.750 1.00 89.52 1645 VAL A C 1
ATOM 8374 O O . VAL A 1 1645 ? 156.554 114.839 158.306 1.00 89.52 1645 VAL A O 1
ATOM 8378 N N . CYS A 1 1646 ? 155.359 113.029 157.694 1.00 94.39 1646 CYS A N 1
ATOM 8379 C CA . CYS A 1 1646 ? 154.133 113.415 158.383 1.00 94.39 1646 CYS A CA 1
ATOM 8380 C C . CYS A 1 1646 ? 153.984 112.525 159.610 1.00 94.39 1646 CYS A C 1
ATOM 8381 O O . CYS A 1 1646 ? 153.843 111.304 159.485 1.00 94.39 1646 CYS A O 1
ATOM 8384 N N . ASN A 1 1647 ? 154.014 113.134 160.790 1.00 107.65 1647 ASN A N 1
ATOM 8385 C CA . ASN A 1 1647 ? 153.935 112.397 162.044 1.00 107.65 1647 ASN A CA 1
ATOM 8386 C C . ASN A 1 1647 ? 153.502 113.365 163.141 1.00 107.65 1647 ASN A C 1
ATOM 8387 O O . ASN A 1 1647 ? 153.113 114.505 162.868 1.00 107.65 1647 ASN A O 1
ATOM 8392 N N . ASP A 1 1648 ? 153.562 112.903 164.391 1.00 115.30 1648 ASP A N 1
ATOM 8393 C CA . ASP A 1 1648 ? 153.237 113.774 165.515 1.00 115.30 1648 ASP A CA 1
ATOM 8394 C C . ASP A 1 1648 ? 154.235 114.919 165.632 1.00 115.30 1648 ASP A C 1
ATOM 8395 O O . ASP A 1 1648 ? 153.851 116.063 165.900 1.00 115.30 1648 ASP A O 1
ATOM 8400 N N . GLU A 1 1649 ? 155.524 114.628 165.436 1.00 113.55 1649 GLU A N 1
ATOM 8401 C CA . GLU A 1 1649 ? 156.550 115.661 165.514 1.00 113.55 1649 GLU A CA 1
ATOM 8402 C C . GLU A 1 1649 ? 156.401 116.709 164.421 1.00 113.55 1649 GLU A C 1
ATOM 8403 O O . GLU A 1 1649 ? 156.896 117.829 164.581 1.00 113.55 1649 GLU A O 1
ATOM 8409 N N . ASN A 1 1650 ? 155.733 116.373 163.320 1.00 106.08 1650 ASN A N 1
ATOM 8410 C CA . ASN A 1 1650 ? 155.480 117.299 162.218 1.00 106.08 1650 ASN A CA 1
ATOM 8411 C C . ASN A 1 1650 ? 153.983 117.302 161.951 1.00 106.08 1650 ASN A C 1
ATOM 8412 O O . ASN A 1 1650 ? 153.501 116.629 161.030 1.00 106.08 1650 ASN A O 1
ATOM 8417 N N . PRO A 1 1651 ? 153.213 118.053 162.739 1.00 94.59 1651 PRO A N 1
ATOM 8418 C CA . PRO A 1 1651 ? 151.752 118.001 162.604 1.00 94.59 1651 PRO A CA 1
ATOM 8419 C C . PRO A 1 1651 ? 151.283 118.574 161.279 1.00 94.59 1651 PRO A C 1
ATOM 8420 O O . PRO A 1 1651 ? 151.351 119.786 161.052 1.00 94.59 1651 PRO A O 1
ATOM 8424 N N . CYS A 1 1652 ? 150.804 117.701 160.400 1.00 78.80 1652 CYS A N 1
ATOM 8425 C CA . CYS A 1 1652 ? 150.421 118.117 159.063 1.00 78.80 1652 CYS A CA 1
ATOM 8426 C C . CYS A 1 1652 ? 149.117 118.908 159.084 1.00 78.80 1652 CYS A C 1
ATOM 8427 O O . CYS A 1 1652 ? 148.308 118.808 160.009 1.00 78.80 1652 CYS A O 1
ATOM 8430 N N . GLU A 1 1653 ? 148.925 119.706 158.041 1.00 55.94 1653 GLU A N 1
ATOM 8431 C CA . GLU A 1 1653 ? 147.676 120.424 157.827 1.00 55.94 1653 GLU A CA 1
ATOM 8432 C C . GLU A 1 1653 ? 146.947 119.995 156.566 1.00 55.94 1653 GLU A C 1
ATOM 8433 O O . GLU A 1 1653 ? 145.717 119.910 156.575 1.00 55.94 1653 GLU A O 1
ATOM 8439 N N . GLY A 1 1654 ? 147.664 119.717 155.479 1.00 54.64 1654 GLY A N 1
ATOM 8440 C CA . GLY A 1 1654 ? 147.002 119.374 154.236 1.00 54.64 1654 GLY A CA 1
ATOM 8441 C C . GLY A 1 1654 ? 147.253 117.973 153.715 1.00 54.64 1654 GLY A C 1
ATOM 8442 O O . GLY A 1 1654 ? 146.371 117.381 153.088 1.00 54.64 1654 GLY A O 1
ATOM 8443 N N . MET A 1 1655 ? 148.442 117.428 153.958 1.00 56.09 1655 MET A N 1
ATOM 8444 C CA . MET A 1 1655 ? 148.759 116.059 153.556 1.00 56.09 1655 MET A CA 1
ATOM 8445 C C . MET A 1 1655 ? 148.409 115.149 154.725 1.00 56.09 1655 MET A C 1
ATOM 8446 O O . MET A 1 1655 ? 149.195 114.997 155.663 1.00 56.09 1655 MET A O 1
ATOM 8451 N N . SER A 1 1656 ? 147.222 114.543 154.683 1.00 57.22 1656 SER A N 1
ATOM 8452 C CA . SER A 1 1656 ? 146.721 113.868 155.880 1.00 57.22 1656 SER A CA 1
ATOM 8453 C C . SER A 1 1656 ? 147.264 112.449 156.025 1.00 57.22 1656 SER A C 1
ATOM 8454 O O . SER A 1 1656 ? 148.088 112.177 156.904 1.00 57.22 1656 SER A O 1
ATOM 8457 N N . ARG A 1 1657 ? 146.823 111.528 155.167 1.00 46.55 1657 ARG A N 1
ATOM 8458 C CA . ARG A 1 1657 ? 147.268 110.145 155.304 1.00 46.55 1657 ARG A CA 1
ATOM 8459 C C . ARG A 1 1657 ? 147.864 109.578 154.021 1.00 46.55 1657 ARG A C 1
ATOM 8460 O O . ARG A 1 1657 ? 148.957 109.004 154.040 1.00 46.55 1657 ARG A O 1
ATOM 8468 N N . HIS A 1 1658 ? 147.152 109.722 152.905 1.00 45.56 1658 HIS A N 1
ATOM 8469 C CA . HIS A 1 1658 ? 147.620 109.256 151.607 1.00 45.56 1658 HIS A CA 1
ATOM 8470 C C . HIS A 1 1658 ? 147.916 110.403 150.656 1.00 45.56 1658 HIS A C 1
ATOM 8471 O O . HIS A 1 1658 ? 148.174 110.166 149.472 1.00 45.56 1658 HIS A O 1
ATOM 8478 N N . ALA A 1 1659 ? 147.874 111.640 151.140 1.00 43.44 1659 ALA A N 1
ATOM 8479 C CA . ALA A 1 1659 ? 148.180 112.798 150.317 1.00 43.44 1659 ALA A CA 1
ATOM 8480 C C . ALA A 1 1659 ? 149.634 113.234 150.420 1.00 43.44 1659 ALA A C 1
ATOM 8481 O O . ALA A 1 1659 ? 150.071 114.061 149.615 1.00 43.44 1659 ALA A O 1
ATOM 8483 N N . THR A 1 1660 ? 150.391 112.706 151.378 1.00 49.64 1660 THR A N 1
ATOM 8484 C CA . THR A 1 1660 ? 151.799 113.052 151.474 1.00 49.64 1660 THR A CA 1
ATOM 8485 C C . THR A 1 1660 ? 152.519 112.675 150.183 1.00 49.64 1660 THR A C 1
ATOM 8486 O O . THR A 1 1660 ? 152.128 111.751 149.467 1.00 49.64 1660 THR A O 1
ATOM 8490 N N . PHE A 1 1661 ? 153.583 113.413 149.885 1.00 40.35 1661 PHE A N 1
ATOM 8491 C CA . PHE A 1 1661 ? 154.307 113.257 148.633 1.00 40.35 1661 PHE A CA 1
ATOM 8492 C C . PHE A 1 1661 ? 155.275 112.083 148.651 1.00 40.35 1661 PHE A C 1
ATOM 8493 O O . PHE A 1 1661 ? 156.129 111.997 147.763 1.00 40.35 1661 PHE A O 1
ATOM 8501 N N . GLU A 1 1662 ? 155.166 111.186 149.631 1.00 54.74 1662 GLU A N 1
ATOM 8502 C CA . GLU A 1 1662 ? 156.136 110.114 149.816 1.00 54.74 1662 GLU A CA 1
ATOM 8503 C C . GLU A 1 1662 ? 156.264 109.223 148.587 1.00 54.74 1662 GLU A C 1
ATOM 8504 O O . GLU A 1 1662 ? 157.324 109.175 147.959 1.00 54.74 1662 GLU A O 1
ATOM 8510 N N . ASN A 1 1663 ? 155.198 108.516 148.235 1.00 58.69 1663 ASN A N 1
ATOM 8511 C CA . ASN A 1 1663 ? 155.209 107.667 147.053 1.00 58.69 1663 ASN A CA 1
ATOM 8512 C C . ASN A 1 1663 ? 154.926 108.528 145.827 1.00 58.69 1663 ASN A C 1
ATOM 8513 O O . ASN A 1 1663 ? 154.918 109.759 145.894 1.00 58.69 1663 ASN A O 1
ATOM 8518 N N . PHE A 1 1664 ? 154.703 107.893 144.677 1.00 45.54 1664 PHE A N 1
ATOM 8519 C CA . PHE A 1 1664 ? 154.215 108.653 143.534 1.00 45.54 1664 PHE A CA 1
ATOM 8520 C C . PHE A 1 1664 ? 152.702 108.807 143.593 1.00 45.54 1664 PHE A C 1
ATOM 8521 O O . PHE A 1 1664 ? 152.185 109.920 143.483 1.00 45.54 1664 PHE A O 1
ATOM 8529 N N . GLY A 1 1665 ? 151.975 107.698 143.743 1.00 41.70 1665 GLY A N 1
ATOM 8530 C CA . GLY A 1 1665 ? 150.522 107.771 143.728 1.00 41.70 1665 GLY A CA 1
ATOM 8531 C C . GLY A 1 1665 ? 149.969 108.599 144.869 1.00 41.70 1665 GLY A C 1
ATOM 8532 O O . GLY A 1 1665 ? 148.950 109.281 144.722 1.00 41.70 1665 GLY A O 1
ATOM 8533 N N . MET A 1 1666 ? 150.630 108.547 146.025 1.00 43.92 1666 MET A N 1
ATOM 8534 C CA . MET A 1 1666 ? 150.244 109.399 147.139 1.00 43.92 1666 MET A CA 1
ATOM 8535 C C . MET A 1 1666 ? 150.510 110.866 146.842 1.00 43.92 1666 MET A C 1
ATOM 8536 O O . MET A 1 1666 ? 150.027 111.736 147.574 1.00 43.92 1666 MET A O 1
ATOM 8541 N N . ALA A 1 1667 ? 151.268 111.157 145.786 1.00 36.21 1667 ALA A N 1
ATOM 8542 C CA . ALA A 1 1667 ? 151.424 112.520 145.300 1.00 36.21 1667 ALA A CA 1
ATOM 8543 C C . ALA A 1 1667 ? 150.461 112.838 144.169 1.00 36.21 1667 ALA A C 1
ATOM 8544 O O . ALA A 1 1667 ? 150.056 113.991 144.012 1.00 36.21 1667 ALA A O 1
ATOM 8546 N N . PHE A 1 1668 ? 150.083 111.839 143.376 1.00 33.43 1668 PHE A N 1
ATOM 8547 C CA . PHE A 1 1668 ? 149.062 112.050 142.359 1.00 33.43 1668 PHE A CA 1
ATOM 8548 C C . PHE A 1 1668 ? 147.724 112.374 143.007 1.00 33.43 1668 PHE A C 1
ATOM 8549 O O . PHE A 1 1668 ? 146.983 113.239 142.524 1.00 33.43 1668 PHE A O 1
ATOM 8557 N N . LEU A 1 1669 ? 147.413 111.711 144.124 1.00 28.50 1669 LEU A N 1
ATOM 8558 C CA . LEU A 1 1669 ? 146.188 112.032 144.849 1.00 28.50 1669 LEU A CA 1
ATOM 8559 C C . LEU A 1 1669 ? 146.204 113.471 145.344 1.00 28.50 1669 LEU A C 1
ATOM 8560 O O . LEU A 1 1669 ? 145.197 114.180 145.238 1.00 28.50 1669 LEU A O 1
ATOM 8565 N N . THR A 1 1670 ? 147.332 113.930 145.888 1.00 26.49 1670 THR A N 1
ATOM 8566 C CA . THR A 1 1670 ? 147.356 115.285 146.424 1.00 26.49 1670 THR A CA 1
ATOM 8567 C C . THR A 1 1670 ? 147.436 116.331 145.325 1.00 26.49 1670 THR A C 1
ATOM 8568 O O . THR A 1 1670 ? 146.970 117.455 145.518 1.00 26.49 1670 THR A O 1
ATOM 8572 N N . LEU A 1 1671 ? 147.980 115.981 144.161 1.00 25.74 1671 LEU A N 1
ATOM 8573 C CA . LEU A 1 1671 ? 147.918 116.900 143.032 1.00 25.74 1671 LEU A CA 1
ATOM 8574 C C . LEU A 1 1671 ? 146.493 117.009 142.508 1.00 25.74 1671 LEU A C 1
ATOM 8575 O O . LEU A 1 1671 ? 146.059 118.088 142.095 1.00 25.74 1671 LEU A O 1
ATOM 8580 N N . PHE A 1 1672 ? 145.749 115.901 142.519 1.00 26.50 1672 PHE A N 1
ATOM 8581 C CA . PHE A 1 1672 ? 144.324 115.978 142.220 1.00 26.50 1672 PHE A CA 1
ATOM 8582 C C . PHE A 1 1672 ? 143.598 116.842 143.240 1.00 26.50 1672 PHE A C 1
ATOM 8583 O O . PHE A 1 1672 ? 142.751 117.666 142.878 1.00 26.50 1672 PHE A O 1
ATOM 8591 N N . GLN A 1 1673 ? 143.921 116.670 144.522 1.00 27.77 1673 GLN A N 1
ATOM 8592 C CA . GLN A 1 1673 ? 143.267 117.445 145.571 1.00 27.77 1673 GLN A CA 1
ATOM 8593 C C . GLN A 1 1673 ? 143.557 118.934 145.425 1.00 27.77 1673 GLN A C 1
ATOM 8594 O O . GLN A 1 1673 ? 142.666 119.769 145.612 1.00 27.77 1673 GLN A O 1
ATOM 8600 N N . VAL A 1 1674 ? 144.799 119.286 145.092 1.00 25.41 1674 VAL A N 1
ATOM 8601 C CA . VAL A 1 1674 ? 145.137 120.678 144.808 1.00 25.41 1674 VAL A CA 1
ATOM 8602 C C . VAL A 1 1674 ? 144.373 121.169 143.586 1.00 25.41 1674 VAL A C 1
ATOM 8603 O O . VAL A 1 1674 ? 143.835 122.283 143.577 1.00 25.41 1674 VAL A O 1
ATOM 8607 N N . SER A 1 1675 ? 144.309 120.344 142.537 1.00 31.24 1675 SER A N 1
ATOM 8608 C CA . SER A 1 1675 ? 143.578 120.716 141.330 1.00 31.24 1675 SER A CA 1
ATOM 8609 C C . SER A 1 1675 ? 142.118 121.025 141.623 1.00 31.24 1675 SER A C 1
ATOM 8610 O O . SER A 1 1675 ? 141.526 121.892 140.972 1.00 31.24 1675 SER A O 1
ATOM 8613 N N . THR A 1 1676 ? 141.519 120.328 142.585 1.00 48.97 1676 THR A N 1
ATOM 8614 C CA . THR A 1 1676 ? 140.153 120.619 142.995 1.00 48.97 1676 THR A CA 1
ATOM 8615 C C . THR A 1 1676 ? 140.075 121.765 143.991 1.00 48.97 1676 THR A C 1
ATOM 8616 O O . THR A 1 1676 ? 138.972 122.106 144.431 1.00 48.97 1676 THR A O 1
ATOM 8620 N N . GLY A 1 1677 ? 141.206 122.359 144.358 1.00 51.43 1677 GLY A N 1
ATOM 8621 C CA . GLY A 1 1677 ? 141.190 123.503 145.250 1.00 51.43 1677 GLY A CA 1
ATOM 8622 C C . GLY A 1 1677 ? 140.586 123.219 146.603 1.00 51.43 1677 GLY A C 1
ATOM 8623 O O . GLY A 1 1677 ? 139.910 124.083 147.168 1.00 51.43 1677 GLY A O 1
ATOM 8624 N N . ASP A 1 1678 ? 140.779 122.015 147.124 1.00 35.53 1678 ASP A N 1
ATOM 8625 C CA . ASP A 1 1678 ? 140.387 121.679 148.486 1.00 35.53 1678 ASP A CA 1
ATOM 8626 C C . ASP A 1 1678 ? 141.646 121.628 149.340 1.00 35.53 1678 ASP A C 1
ATOM 8627 O O . ASP A 1 1678 ? 142.431 120.680 149.240 1.00 35.53 1678 ASP A O 1
ATOM 8632 N N . ASN A 1 1679 ? 141.837 122.650 150.172 1.00 30.89 1679 ASN A N 1
ATOM 8633 C CA . ASN A 1 1679 ? 142.941 122.697 151.128 1.00 30.89 1679 ASN A CA 1
ATOM 8634 C C . ASN A 1 1679 ? 144.298 122.572 150.439 1.00 30.89 1679 ASN A C 1
ATOM 8635 O O . ASN A 1 1679 ? 145.202 121.900 150.934 1.00 30.89 1679 ASN A O 1
ATOM 8640 N N . TRP A 1 1680 ? 144.444 123.220 149.283 1.00 26.39 1680 TRP A N 1
ATOM 8641 C CA . TRP A 1 1680 ? 145.753 123.259 148.640 1.00 26.39 1680 TRP A CA 1
ATOM 8642 C C . TRP A 1 1680 ? 146.688 124.212 149.370 1.00 26.39 1680 TRP A C 1
ATOM 8643 O O . TRP A 1 1680 ? 147.896 123.959 149.466 1.00 26.39 1680 TRP A O 1
ATOM 8654 N N . ASN A 1 1681 ? 146.148 125.314 149.892 1.00 28.07 1681 ASN A N 1
ATOM 8655 C CA . ASN A 1 1681 ? 146.966 126.234 150.669 1.00 28.07 1681 ASN A CA 1
ATOM 8656 C C . ASN A 1 1681 ? 147.495 125.553 151.919 1.00 28.07 1681 ASN A C 1
ATOM 8657 O O . ASN A 1 1681 ? 148.636 125.787 152.328 1.00 28.07 1681 ASN A O 1
ATOM 8662 N N . GLY A 1 1682 ? 146.681 124.698 152.539 1.00 34.02 1682 GLY A N 1
ATOM 8663 C CA . GLY A 1 1682 ? 147.168 123.923 153.665 1.00 34.02 1682 GLY A CA 1
ATOM 8664 C C . GLY A 1 1682 ? 148.348 123.055 153.283 1.00 34.02 1682 GLY A C 1
ATOM 8665 O O . GLY A 1 1682 ? 149.362 123.024 153.980 1.00 34.02 1682 GLY A O 1
ATOM 8666 N N . ILE A 1 1683 ? 148.243 122.367 152.146 1.00 32.26 1683 ILE A N 1
ATOM 8667 C CA . ILE A 1 1683 ? 149.331 121.513 151.679 1.00 32.26 1683 ILE A CA 1
ATOM 8668 C C . ILE A 1 1683 ? 150.593 122.334 151.466 1.00 32.26 1683 ILE A C 1
ATOM 8669 O O . ILE A 1 1683 ? 151.693 121.932 151.869 1.00 32.26 1683 ILE A O 1
ATOM 8674 N N . MET A 1 1684 ? 150.458 123.503 150.837 1.00 31.72 1684 MET A N 1
ATOM 8675 C CA . MET A 1 1684 ? 151.644 124.313 150.591 1.00 31.72 1684 MET A CA 1
ATOM 8676 C C . MET A 1 1684 ? 152.186 124.884 151.894 1.00 31.72 1684 MET A C 1
ATOM 8677 O O . MET A 1 1684 ? 153.375 125.200 151.983 1.00 31.72 1684 MET A O 1
ATOM 8682 N N . LYS A 1 1685 ? 151.341 124.992 152.922 1.00 39.51 1685 LYS A N 1
ATOM 8683 C CA . LYS A 1 1685 ? 151.835 125.335 154.252 1.00 39.51 1685 LYS A CA 1
ATOM 8684 C C . LYS A 1 1685 ? 152.648 124.193 154.847 1.00 39.51 1685 LYS A C 1
ATOM 8685 O O . LYS A 1 1685 ? 153.637 124.430 155.549 1.00 39.51 1685 LYS A O 1
ATOM 8691 N N . ASP A 1 1686 ? 152.233 122.947 154.601 1.00 48.88 1686 ASP A N 1
ATOM 8692 C CA . ASP A 1 1686 ? 153.056 121.817 155.036 1.00 48.88 1686 ASP A CA 1
ATOM 8693 C C . ASP A 1 1686 ? 154.403 121.799 154.328 1.00 48.88 1686 ASP A C 1
ATOM 8694 O O . ASP A 1 1686 ? 155.437 121.551 154.958 1.00 48.88 1686 ASP A O 1
ATOM 8699 N N . THR A 1 1687 ? 154.413 122.038 153.016 1.00 39.22 1687 THR A N 1
ATOM 8700 C CA . THR A 1 1687 ? 155.666 121.950 152.271 1.00 39.22 1687 THR A CA 1
ATOM 8701 C C . THR A 1 1687 ? 156.684 122.964 152.780 1.00 39.22 1687 THR A C 1
ATOM 8702 O O . THR A 1 1687 ? 157.818 122.606 153.118 1.00 39.22 1687 THR A O 1
ATOM 8706 N N . LEU A 1 1688 ? 156.293 124.233 152.857 1.00 42.34 1688 LEU A N 1
ATOM 8707 C CA . LEU A 1 1688 ? 157.162 125.280 153.395 1.00 42.34 1688 LEU A CA 1
ATOM 8708 C C . LEU A 1 1688 ? 157.023 125.262 154.914 1.00 42.34 1688 LEU A C 1
ATOM 8709 O O . LEU A 1 1688 ? 156.064 125.773 155.490 1.00 42.34 1688 LEU A O 1
ATOM 8714 N N . ARG A 1 1689 ? 157.984 124.618 155.571 1.00 65.10 1689 ARG A N 1
ATOM 8715 C CA . ARG A 1 1689 ? 157.905 124.378 157.007 1.00 65.10 1689 ARG A CA 1
ATOM 8716 C C . ARG A 1 1689 ? 159.300 124.092 157.533 1.00 65.10 1689 ARG A C 1
ATOM 8717 O O . ARG A 1 1689 ? 159.912 123.094 157.140 1.00 65.10 1689 ARG A O 1
ATOM 8725 N N . ASP A 1 1690 ? 159.799 124.954 158.415 1.00 99.95 1690 ASP A N 1
ATOM 8726 C CA . ASP A 1 1690 ? 161.090 124.719 159.053 1.00 99.95 1690 ASP A CA 1
ATOM 8727 C C . ASP A 1 1690 ? 160.977 123.494 159.951 1.00 99.95 1690 ASP A C 1
ATOM 8728 O O . ASP A 1 1690 ? 160.177 123.479 160.891 1.00 99.95 1690 ASP A O 1
ATOM 8733 N N . CYS A 1 1691 ? 161.771 122.464 159.667 1.00 125.95 1691 CYS A N 1
ATOM 8734 C CA . CYS A 1 1691 ? 161.665 121.218 160.405 1.00 125.95 1691 CYS A CA 1
ATOM 8735 C C . CYS A 1 1691 ? 162.636 121.237 161.584 1.00 125.95 1691 CYS A C 1
ATOM 8736 O O . CYS A 1 1691 ? 163.253 122.257 161.899 1.00 125.95 1691 CYS A O 1
ATOM 8739 N N . THR A 1 1692 ? 162.774 120.094 162.249 1.00 141.09 1692 THR A N 1
ATOM 8740 C CA . THR A 1 1692 ? 163.753 119.960 163.326 1.00 141.09 1692 THR A CA 1
ATOM 8741 C C . THR A 1 1692 ? 165.090 119.447 162.799 1.00 141.09 1692 THR A C 1
ATOM 8742 O O . THR A 1 1692 ? 165.701 118.533 163.351 1.00 141.09 1692 THR A O 1
ATOM 8746 N N . HIS A 1 1693 ? 165.561 120.076 161.720 1.00 139.42 1693 HIS A N 1
ATOM 8747 C CA . HIS A 1 1693 ? 166.866 119.802 161.114 1.00 139.42 1693 HIS A CA 1
ATOM 8748 C C . HIS A 1 1693 ? 167.081 118.318 160.816 1.00 139.42 1693 HIS A C 1
ATOM 8749 O O . HIS A 1 1693 ? 168.222 117.868 160.678 1.00 139.42 1693 HIS A O 1
ATOM 8756 N N . ASP A 1 1694 ? 166.002 117.542 160.709 1.00 132.78 1694 ASP A N 1
ATOM 8757 C CA . ASP A 1 1694 ? 166.124 116.120 160.413 1.00 132.78 1694 ASP A CA 1
ATOM 8758 C C . ASP A 1 1694 ? 166.311 115.839 158.930 1.00 132.78 1694 ASP A C 1
ATOM 8759 O O . ASP A 1 1694 ? 166.574 114.688 158.563 1.00 132.78 1694 ASP A O 1
ATOM 8764 N N . GLU A 1 1695 ? 166.183 116.851 158.075 1.00 117.77 1695 GLU A N 1
ATOM 8765 C CA . GLU A 1 1695 ? 166.348 116.669 156.642 1.00 117.77 1695 GLU A CA 1
ATOM 8766 C C . GLU A 1 1695 ? 166.717 118.004 156.014 1.00 117.77 1695 GLU A C 1
ATOM 8767 O O . GLU A 1 1695 ? 166.394 119.069 156.547 1.00 117.77 1695 GLU A O 1
ATOM 8773 N N . ARG A 1 1696 ? 167.403 117.932 154.873 1.00 115.32 1696 ARG A N 1
ATOM 8774 C CA . ARG A 1 1696 ? 167.815 119.148 154.182 1.00 115.32 1696 ARG A CA 1
ATOM 8775 C C . ARG A 1 1696 ? 166.629 119.889 153.578 1.00 115.32 1696 ARG A C 1
ATOM 8776 O O . ARG A 1 1696 ? 166.691 121.111 153.409 1.00 115.32 1696 ARG A O 1
ATOM 8784 N N . SER A 1 1697 ? 165.544 119.173 153.265 1.00 110.25 1697 SER A N 1
ATOM 8785 C CA . SER A 1 1697 ? 164.454 119.762 152.490 1.00 110.25 1697 SER A CA 1
ATOM 8786 C C . SER A 1 1697 ? 163.820 120.948 153.209 1.00 110.25 1697 SER A C 1
ATOM 8787 O O . SER A 1 1697 ? 163.527 121.973 152.583 1.00 110.25 1697 SER A O 1
ATOM 8790 N N . CYS A 1 1698 ? 163.593 120.829 154.520 1.00 118.37 1698 CYS A N 1
ATOM 8791 C CA . CYS A 1 1698 ? 163.007 121.944 155.258 1.00 118.37 1698 CYS A CA 1
ATOM 8792 C C . CYS A 1 1698 ? 163.938 123.150 155.246 1.00 118.37 1698 CYS A C 1
ATOM 8793 O O . CYS A 1 1698 ? 163.489 124.292 155.086 1.00 118.37 1698 CYS A O 1
ATOM 8796 N N . LEU A 1 1699 ? 165.237 122.915 155.414 1.00 118.24 1699 LEU A N 1
ATOM 8797 C CA . LEU A 1 1699 ? 166.242 123.968 155.420 1.00 118.24 1699 LEU A CA 1
ATOM 8798 C C . LEU A 1 1699 ? 166.754 124.307 154.028 1.00 118.24 1699 LEU A C 1
ATOM 8799 O O . LEU A 1 1699 ? 167.608 125.190 153.895 1.00 118.24 1699 LEU A O 1
ATOM 8804 N N . SER A 1 1700 ? 166.256 123.637 152.994 1.00 99.84 1700 SER A N 1
ATOM 8805 C CA . SER A 1 1700 ? 166.705 123.869 151.629 1.00 99.84 1700 SER A CA 1
ATOM 8806 C C . SER A 1 1700 ? 166.039 125.126 151.075 1.00 99.84 1700 SER A C 1
ATOM 8807 O O . SER A 1 1700 ? 165.472 125.941 151.808 1.00 99.84 1700 SER A O 1
ATOM 8810 N N . SER A 1 1701 ? 166.107 125.292 149.755 1.00 71.75 1701 SER A N 1
ATOM 8811 C CA . SER A 1 1701 ? 165.522 126.437 149.072 1.00 71.75 1701 SER A CA 1
ATOM 8812 C C . SER A 1 1701 ? 164.054 126.221 148.741 1.00 71.75 1701 SER A C 1
ATOM 8813 O O . SER A 1 1701 ? 163.548 126.792 147.766 1.00 71.75 1701 SER A O 1
ATOM 8816 N N . LEU A 1 1702 ? 163.360 125.394 149.527 1.00 56.07 1702 LEU A N 1
ATOM 8817 C CA . LEU A 1 1702 ? 161.947 125.128 149.289 1.00 56.07 1702 LEU A CA 1
ATOM 8818 C C . LEU A 1 1702 ? 161.100 126.391 149.339 1.00 56.07 1702 LEU A C 1
ATOM 8819 O O . LEU A 1 1702 ? 160.007 126.406 148.770 1.00 56.07 1702 LEU A O 1
ATOM 8824 N N . GLN A 1 1703 ? 161.569 127.449 150.003 1.00 47.04 1703 GLN A N 1
ATOM 8825 C CA . GLN A 1 1703 ? 160.817 128.698 149.996 1.00 47.04 1703 GLN A CA 1
ATOM 8826 C C . GLN A 1 1703 ? 160.772 129.315 148.605 1.00 47.04 1703 GLN A C 1
ATOM 8827 O O . GLN A 1 1703 ? 159.800 129.994 148.259 1.00 47.04 1703 GLN A O 1
ATOM 8833 N N . PHE A 1 1704 ? 161.809 129.090 147.799 1.00 48.17 1704 PHE A N 1
ATOM 8834 C CA . PHE A 1 1704 ? 161.841 129.648 146.452 1.00 48.17 1704 PHE A CA 1
ATOM 8835 C C . PHE A 1 1704 ? 160.886 128.914 145.519 1.00 48.17 1704 PHE A C 1
ATOM 8836 O O . PHE A 1 1704 ? 160.257 129.534 144.654 1.00 48.17 1704 PHE A O 1
ATOM 8844 N N . VAL A 1 1705 ? 160.756 127.598 145.682 1.00 41.29 1705 VAL A N 1
ATOM 8845 C CA . VAL A 1 1705 ? 160.161 126.759 144.657 1.00 41.29 1705 VAL A CA 1
ATOM 8846 C C . VAL A 1 1705 ? 158.808 126.177 145.063 1.00 41.29 1705 VAL A C 1
ATOM 8847 O O . VAL A 1 1705 ? 157.959 125.964 144.190 1.00 41.29 1705 VAL A O 1
ATOM 8851 N N . SER A 1 1706 ? 158.571 125.924 146.350 1.00 34.25 1706 SER A N 1
ATOM 8852 C CA . SER A 1 1706 ? 157.291 125.358 146.771 1.00 34.25 1706 SER A CA 1
ATOM 8853 C C . SER A 1 1706 ? 156.114 126.275 146.464 1.00 34.25 1706 SER A C 1
ATOM 8854 O O . SER A 1 1706 ? 155.149 125.811 145.828 1.00 34.25 1706 SER A O 1
ATOM 8857 N N . PRO A 1 1707 ? 156.106 127.551 146.871 1.00 30.54 1707 PRO A N 1
ATOM 8858 C CA . PRO A 1 1707 ? 155.008 128.421 146.431 1.00 30.54 1707 PRO A CA 1
ATOM 8859 C C . PRO A 1 1707 ? 154.934 128.543 144.925 1.00 30.54 1707 PRO A C 1
ATOM 8860 O O . PRO A 1 1707 ? 153.833 128.572 144.367 1.00 30.54 1707 PRO A O 1
ATOM 8864 N N . LEU A 1 1708 ? 156.081 128.587 144.246 1.00 29.37 1708 LEU A N 1
ATOM 8865 C CA . LEU A 1 1708 ? 156.071 128.637 142.788 1.00 29.37 1708 LEU A CA 1
ATOM 8866 C C . LEU A 1 1708 ? 155.521 127.344 142.201 1.00 29.37 1708 LEU A C 1
ATOM 8867 O O . LEU A 1 1708 ? 154.731 127.377 141.251 1.00 29.37 1708 LEU A O 1
ATOM 8872 N N . TYR A 1 1709 ? 155.918 126.201 142.767 1.00 28.76 1709 TYR A N 1
ATOM 8873 C CA . TYR A 1 1709 ? 155.329 124.914 142.407 1.00 28.76 1709 TYR A CA 1
ATOM 8874 C C . TYR A 1 1709 ? 153.807 124.966 142.439 1.00 28.76 1709 TYR A C 1
ATOM 8875 O O . TYR A 1 1709 ? 153.133 124.729 141.426 1.00 28.76 1709 TYR A O 1
ATOM 8884 N N . PHE A 1 1710 ? 153.250 125.272 143.611 1.00 27.11 1710 PHE A N 1
ATOM 8885 C CA . PHE A 1 1710 ? 151.803 125.199 143.777 1.00 27.11 1710 PHE A CA 1
ATOM 8886 C C . PHE A 1 1710 ? 151.089 126.247 142.936 1.00 27.11 1710 PHE A C 1
ATOM 8887 O O . PHE A 1 1710 ? 150.040 125.962 142.346 1.00 27.11 1710 PHE A O 1
ATOM 8895 N N . VAL A 1 1711 ? 151.642 127.459 142.853 1.00 20.78 1711 VAL A N 1
ATOM 8896 C CA . VAL A 1 1711 ? 151.016 128.513 142.062 1.00 20.78 1711 VAL A CA 1
ATOM 8897 C C . VAL A 1 1711 ? 150.959 128.112 140.596 1.00 20.78 1711 VAL A C 1
ATOM 8898 O O . VAL A 1 1711 ? 149.916 128.231 139.940 1.00 20.78 1711 VAL A O 1
ATOM 8902 N N . SER A 1 1712 ? 152.078 127.621 140.059 1.00 22.67 1712 SER A N 1
ATOM 8903 C CA . SER A 1 1712 ? 152.111 127.249 138.653 1.00 22.67 1712 SER A CA 1
ATOM 8904 C C . SER A 1 1712 ? 151.169 126.090 138.370 1.00 22.67 1712 SER A C 1
ATOM 8905 O O . SER A 1 1712 ? 150.472 126.087 137.347 1.00 22.67 1712 SER A O 1
ATOM 8908 N N . PHE A 1 1713 ? 151.119 125.098 139.266 1.00 23.89 1713 PHE A N 1
ATOM 8909 C CA . PHE A 1 1713 ? 150.209 123.981 139.032 1.00 23.89 1713 PHE A CA 1
ATOM 8910 C C . PHE A 1 1713 ? 148.759 124.440 139.053 1.00 23.89 1713 PHE A C 1
ATOM 8911 O O . PHE A 1 1713 ? 147.961 124.046 138.194 1.00 23.89 1713 PHE A O 1
ATOM 8919 N N . VAL A 1 1714 ? 148.393 125.259 140.041 1.00 21.85 1714 VAL A N 1
ATOM 8920 C CA . VAL A 1 1714 ? 147.016 125.730 140.133 1.00 21.85 1714 VAL A CA 1
ATOM 8921 C C . VAL A 1 1714 ? 146.638 126.496 138.873 1.00 21.85 1714 VAL A C 1
ATOM 8922 O O . VAL A 1 1714 ? 145.571 126.275 138.286 1.00 21.85 1714 VAL A O 1
ATOM 8926 N N . LEU A 1 1715 ? 147.519 127.391 138.422 1.00 23.05 1715 LEU A N 1
ATOM 8927 C CA . LEU A 1 1715 ? 147.206 128.197 137.249 1.00 23.05 1715 LEU A CA 1
ATOM 8928 C C . LEU A 1 1715 ? 147.063 127.332 136.002 1.00 23.05 1715 LEU A C 1
ATOM 8929 O O . LEU A 1 1715 ? 146.110 127.494 135.230 1.00 23.05 1715 LEU A O 1
ATOM 8934 N N . THR A 1 1716 ? 147.996 126.400 135.785 1.00 25.63 1716 THR A N 1
ATOM 8935 C CA . THR A 1 1716 ? 147.917 125.570 134.587 1.00 25.63 1716 THR A CA 1
ATOM 8936 C C . THR A 1 1716 ? 146.682 124.678 134.609 1.00 25.63 1716 THR A C 1
ATOM 8937 O O . THR A 1 1716 ? 146.012 124.513 133.581 1.00 25.63 1716 THR A O 1
ATOM 8941 N N . ALA A 1 1717 ? 146.354 124.108 135.771 1.00 29.13 1717 ALA A N 1
ATOM 8942 C CA . ALA A 1 1717 ? 145.166 123.268 135.879 1.00 29.13 1717 ALA A CA 1
ATOM 8943 C C . ALA A 1 1717 ? 143.902 124.064 135.584 1.00 29.13 1717 ALA A C 1
ATOM 8944 O O . ALA A 1 1717 ? 143.041 123.622 134.810 1.00 29.13 1717 ALA A O 1
ATOM 8946 N N . GLN A 1 1718 ? 143.769 125.244 136.198 1.00 29.87 1718 GLN A N 1
ATOM 8947 C CA . GLN A 1 1718 ? 142.586 126.061 135.955 1.00 29.87 1718 GLN A CA 1
ATOM 8948 C C . GLN A 1 1718 ? 142.481 126.455 134.491 1.00 29.87 1718 GLN A C 1
ATOM 8949 O O . GLN A 1 1718 ? 141.387 126.440 133.922 1.00 29.87 1718 GLN A O 1
ATOM 8955 N N . PHE A 1 1719 ? 143.601 126.809 133.860 1.00 33.01 1719 PHE A N 1
ATOM 8956 C CA . PHE A 1 1719 ? 143.539 127.189 132.452 1.00 33.01 1719 PHE A CA 1
ATOM 8957 C C . PHE A 1 1719 ? 143.123 126.014 131.575 1.00 33.01 1719 PHE A C 1
ATOM 8958 O O . PHE A 1 1719 ? 142.323 126.178 130.645 1.00 33.01 1719 PHE A O 1
ATOM 8966 N N . VAL A 1 1720 ? 143.647 124.819 131.855 1.00 35.18 1720 VAL A N 1
ATOM 8967 C CA . VAL A 1 1720 ? 143.274 123.650 131.062 1.00 35.18 1720 VAL A CA 1
ATOM 8968 C C . VAL A 1 1720 ? 141.784 123.362 131.203 1.00 35.18 1720 VAL A C 1
ATOM 8969 O O . VAL A 1 1720 ? 141.088 123.101 130.211 1.00 35.18 1720 VAL A O 1
ATOM 8973 N N . LEU A 1 1721 ? 141.264 123.419 132.432 1.00 31.35 1721 LEU A N 1
ATOM 8974 C CA . LEU A 1 1721 ? 139.841 123.148 132.632 1.00 31.35 1721 LEU A CA 1
ATOM 8975 C C . LEU A 1 1721 ? 138.970 124.231 132.001 1.00 31.35 1721 LEU A C 1
ATOM 8976 O O . LEU A 1 1721 ? 137.900 123.936 131.452 1.00 31.35 1721 LEU A O 1
ATOM 8981 N N . ILE A 1 1722 ? 139.412 125.489 132.060 1.00 31.20 1722 ILE A N 1
ATOM 8982 C CA . ILE A 1 1722 ? 138.687 126.566 131.395 1.00 31.20 1722 ILE A CA 1
ATOM 8983 C C . ILE A 1 1722 ? 138.621 126.321 129.896 1.00 31.20 1722 ILE A C 1
ATOM 8984 O O . ILE A 1 1722 ? 137.586 126.547 129.265 1.00 31.20 1722 ILE A O 1
ATOM 8989 N N . ASN A 1 1723 ? 139.718 125.858 129.298 1.00 33.87 1723 ASN A N 1
ATOM 8990 C CA . ASN A 1 1723 ? 139.671 125.602 127.862 1.00 33.87 1723 ASN A CA 1
ATOM 8991 C C . ASN A 1 1723 ? 138.820 124.382 127.527 1.00 33.87 1723 ASN A C 1
ATOM 8992 O O . ASN A 1 1723 ? 138.198 124.346 126.460 1.00 33.87 1723 ASN A O 1
ATOM 8997 N N . VAL A 1 1724 ? 138.754 123.391 128.419 1.00 34.22 1724 VAL A N 1
ATOM 8998 C CA . VAL A 1 1724 ? 137.795 122.299 128.231 1.00 34.22 1724 VAL A CA 1
ATOM 8999 C C . VAL A 1 1724 ? 136.375 122.852 128.191 1.00 34.22 1724 VAL A C 1
ATOM 9000 O O . VAL A 1 1724 ? 135.573 122.523 127.302 1.00 34.22 1724 VAL A O 1
ATOM 9004 N N . VAL A 1 1725 ? 136.050 123.707 129.163 1.00 35.24 1725 VAL A N 1
ATOM 9005 C CA . VAL A 1 1725 ? 134.718 124.301 129.232 1.00 35.24 1725 VAL A CA 1
ATOM 9006 C C . VAL A 1 1725 ? 134.433 125.113 127.977 1.00 35.24 1725 VAL A C 1
ATOM 9007 O O . VAL A 1 1725 ? 133.330 125.067 127.426 1.00 35.24 1725 VAL A O 1
ATOM 9011 N N . VAL A 1 1726 ? 135.424 125.873 127.511 1.00 41.01 1726 VAL A N 1
ATOM 9012 C CA . VAL A 1 1726 ? 135.246 126.698 126.320 1.00 41.01 1726 VAL A CA 1
ATOM 9013 C C . VAL A 1 1726 ? 135.001 125.827 125.097 1.00 41.01 1726 VAL A C 1
ATOM 9014 O O . VAL A 1 1726 ? 134.163 126.150 124.251 1.00 41.01 1726 VAL A O 1
ATOM 9018 N N . ALA A 1 1727 ? 135.736 124.721 124.972 1.00 47.64 1727 ALA A N 1
ATOM 9019 C CA . ALA A 1 1727 ? 135.502 123.814 123.853 1.00 47.64 1727 ALA A CA 1
ATOM 9020 C C . ALA A 1 1727 ? 134.079 123.276 123.878 1.00 47.64 1727 ALA A C 1
ATOM 9021 O O . ALA A 1 1727 ? 133.400 123.236 122.841 1.00 47.64 1727 ALA A O 1
ATOM 9023 N N . VAL A 1 1728 ? 133.604 122.876 125.062 1.00 49.86 1728 VAL A N 1
ATOM 9024 C CA . VAL A 1 1728 ? 132.223 122.414 125.183 1.00 49.86 1728 VAL A CA 1
ATOM 9025 C C . VAL A 1 1728 ? 131.253 123.520 124.785 1.00 49.86 1728 VAL A C 1
ATOM 9026 O O . VAL A 1 1728 ? 130.259 123.276 124.093 1.00 49.86 1728 VAL A O 1
ATOM 9030 N N . LEU A 1 1729 ? 131.533 124.752 125.212 1.00 51.97 1729 LEU A N 1
ATOM 9031 C CA . LEU A 1 1729 ? 130.665 125.883 124.896 1.00 51.97 1729 LEU A CA 1
ATOM 9032 C C . LEU A 1 1729 ? 130.574 126.117 123.397 1.00 51.97 1729 LEU A C 1
ATOM 9033 O O . LEU A 1 1729 ? 129.483 126.320 122.853 1.00 51.97 1729 LEU A O 1
ATOM 9038 N N . MET A 1 1730 ? 131.715 126.121 122.711 1.00 67.80 1730 MET A N 1
ATOM 9039 C CA . MET A 1 1730 ? 131.676 126.396 121.280 1.00 67.80 1730 MET A CA 1
ATOM 9040 C C . MET A 1 1730 ? 131.026 125.255 120.515 1.00 67.80 1730 MET A C 1
ATOM 9041 O O . MET A 1 1730 ? 130.326 125.491 119.525 1.00 67.80 1730 MET A O 1
ATOM 9046 N N . LYS A 1 1731 ? 131.224 124.011 120.958 1.00 77.18 1731 LYS A N 1
ATOM 9047 C CA . LYS A 1 1731 ? 130.504 122.925 120.305 1.00 77.18 1731 LYS A CA 1
ATOM 9048 C C . LYS A 1 1731 ? 129.003 123.042 120.549 1.00 77.18 1731 LYS A C 1
ATOM 9049 O O . LYS A 1 1731 ? 128.204 122.742 119.655 1.00 77.18 1731 LYS A O 1
ATOM 9055 N N . HIS A 1 1732 ? 128.603 123.503 121.737 1.00 74.87 1732 HIS A N 1
ATOM 9056 C CA . HIS A 1 1732 ? 127.186 123.720 122.011 1.00 74.87 1732 HIS A CA 1
ATOM 9057 C C . HIS A 1 1732 ? 126.605 124.802 121.110 1.00 74.87 1732 HIS A C 1
ATOM 9058 O O . HIS A 1 1732 ? 125.496 124.656 120.583 1.00 74.87 1732 HIS A O 1
ATOM 9065 N N . LEU A 1 1733 ? 127.338 125.899 120.924 1.00 88.57 1733 LEU A N 1
ATOM 9066 C CA . LEU A 1 1733 ? 126.851 126.965 120.053 1.00 88.57 1733 LEU A CA 1
ATOM 9067 C C . LEU A 1 1733 ? 126.806 126.516 118.596 1.00 88.57 1733 LEU A C 1
ATOM 9068 O O . LEU A 1 1733 ? 125.896 126.897 117.851 1.00 88.57 1733 LEU A O 1
ATOM 9073 N N . ASP A 1 1734 ? 127.776 125.703 118.171 1.00 105.48 1734 ASP A N 1
ATOM 9074 C CA . ASP A 1 1734 ? 127.738 125.159 116.817 1.00 105.48 1734 ASP A CA 1
ATOM 9075 C C . ASP A 1 1734 ? 126.548 124.225 116.635 1.00 105.48 1734 ASP A C 1
ATOM 9076 O O . ASP A 1 1734 ? 125.939 124.187 115.560 1.00 105.48 1734 ASP A O 1
ATOM 9081 N N . ASP A 1 1735 ? 126.209 123.452 117.669 1.00 105.59 1735 ASP A N 1
ATOM 9082 C CA . ASP A 1 1735 ? 124.992 122.649 117.618 1.00 105.59 1735 ASP A CA 1
ATOM 9083 C C . ASP A 1 1735 ? 123.756 123.534 117.538 1.00 105.59 1735 ASP A C 1
ATOM 9084 O O . ASP A 1 1735 ? 122.789 123.205 116.840 1.00 105.59 1735 ASP A O 1
ATOM 9089 N N . SER A 1 1736 ? 123.762 124.654 118.263 1.00 110.95 1736 SER A N 1
ATOM 9090 C CA . SER A 1 1736 ? 122.679 125.623 118.132 1.00 110.95 1736 SER A CA 1
ATOM 9091 C C . SER A 1 1736 ? 122.580 126.149 116.707 1.00 110.95 1736 SER A C 1
ATOM 9092 O O . SER A 1 1736 ? 121.480 126.450 116.230 1.00 110.95 1736 SER A O 1
ATOM 9095 N N . ASN A 1 1737 ? 123.716 126.271 116.015 1.00 119.12 1737 ASN A N 1
ATOM 9096 C CA . ASN A 1 1737 ? 123.684 126.643 114.604 1.00 119.12 1737 ASN A CA 1
ATOM 9097 C C . ASN A 1 1737 ? 122.937 125.602 113.780 1.00 119.12 1737 ASN A C 1
ATOM 9098 O O . ASN A 1 1737 ? 122.133 125.950 112.907 1.00 119.12 1737 ASN A O 1
ATOM 9103 N N . LYS A 1 1738 ? 123.186 124.322 114.043 1.00 124.83 1738 LYS A N 1
ATOM 9104 C CA . LYS A 1 1738 ? 122.494 123.249 113.338 1.00 124.83 1738 LYS A CA 1
ATOM 9105 C C . LYS A 1 1738 ? 121.218 122.855 114.073 1.00 124.83 1738 LYS A C 1
ATOM 9106 O O . LYS A 1 1738 ? 120.568 121.869 113.725 1.00 124.83 1738 LYS A O 1
#

Sequence (1135 aa):
TSPRNWCIKMVCNPWFECVSMLVILLNCVTLGMYQPCDDMDCLSDRCKILQVFDDFIFIFFAMEMVLKMVALGIFGKKCYLGDTWNRLDFFIVMAGMVEYSLDLQNINLSAIRTVRVLRPLKAINRVPSMRILVNLLLDTLPMLGNVLLLCFFVFFIFGIIGVQLWAGLLRNRCFLEENFTIQGDVALPPYYQPEEDDEMPFICSLSGDNGIMGCHEIPPLKCVNWNRYYNVCRTGSANPHKGAINFDNIGYAWIVIFQVITLEGWVEIMYYVMDAHSFYNFIYFILLIIVGSFFMINLCLVVIATQFSETKQREHRLMLRETRAKLRGIVDSKYFNRGIMMAILVNTVSMGIEHHEQPEELTNILEICNVVFTSMFALEMILKLAAFGLFDYLRNPYNIFDSIIVIISIWEIVGQADGGLSVLRTFRLLRVLKLVRFMPALRRQLVVLMKTMDNVATFCMLLMLFIFIFSILGMHIFGCKFSLRTDTGDTVPDRKNFDSLLWAIVTVFQILTQEDWNVVLYNGMASTSPWASLYFVALMTFGNYVLFFNLLVAILVEGFQQTIIAHKLFDYVVLAFIFLNCITIALERPQIEAGSTERIFLTVSNYIFTAIFVGEMTLKVVSLGLYFGEQAYLRSSWNVLDGFLVFVSIIDIVVSLASAGGAKILGVLRVLRLLRTLRPLRVISRAPGLKLVVETLISSLKPIGNIVLICCAFFIIFGILGVQLFKGKFYHCLGVDTRNITNRSDCMAANYRWVHHKYNFDNLGQALMSLFVLASKDGWVNIMYNGLDAVAVDQQPVTNHNPWMLLYFISFLLIVSFFVLNMFVGVVVENFHKCRQHQEAEEARRREEKRLRRLEKKRRKAQRLPYYATYCHTRLLIHSMCTSHYLDIFITFIICLNVVTMSLEHYNQPTSLETALKYCNYMFTTVFVLEAVLKLVAFGLRRFFKDRWNQLDLAIVLLSVMGITLEEIEINAALPINPTIIRIMRVLRIARVLKLLKMATGMRALLDTVVQALPQVGNLGLLFMLLFFIYAALGVELFGKLVCNDENPCEGMSRHATFENFGMAFLTLFQVSTGDNWNGIMKDTLRDCTHDERSCLSSLQFVSPLYFVSFVLTAQFVLINVVVAVLMKHLDDSNK